Protein AF-0000000077494504 (afdb_homodimer)

Solvent-accessible surface area (backbone atoms only — not comparable to full-atom values): 69192 Å² total; per-residue (Å²): 137,80,82,75,77,86,74,82,62,84,74,58,55,61,48,77,47,75,48,90,56,41,51,63,47,31,37,53,42,47,42,50,30,60,76,66,70,46,85,57,62,30,27,41,30,31,91,87,42,78,44,78,37,41,55,66,56,45,33,39,58,13,64,47,44,32,58,65,53,61,75,56,65,93,53,54,61,48,77,53,79,55,85,65,53,49,56,69,42,50,49,49,50,51,48,23,62,52,66,32,39,42,79,44,48,73,81,38,62,66,59,42,51,44,30,25,52,32,22,54,71,39,46,29,61,68,60,21,51,52,35,49,51,34,53,58,37,57,58,41,76,84,46,28,50,60,50,25,52,50,18,59,74,69,66,36,61,69,51,25,52,53,30,48,50,48,47,24,58,40,31,65,62,29,55,72,43,78,49,61,65,74,47,49,71,68,57,44,52,53,58,66,49,40,57,59,29,34,37,79,48,55,61,60,55,49,52,44,50,51,51,48,28,63,74,43,48,89,73,38,53,79,47,45,67,62,51,56,69,46,49,39,53,67,64,44,50,72,67,52,52,50,52,54,64,66,33,89,86,46,49,74,79,49,50,57,54,52,53,60,54,54,50,72,75,74,64,81,73,81,73,80,68,78,56,81,47,68,54,72,37,34,29,56,57,47,42,67,20,40,35,36,37,33,37,42,77,54,86,53,50,60,52,34,42,31,64,62,64,63,68,70,58,77,77,31,57,48,50,43,36,34,35,32,77,86,78,68,42,58,29,28,49,73,72,68,91,61,94,49,38,36,59,33,56,32,62,58,96,56,38,42,36,37,39,30,43,37,66,63,63,46,43,32,35,54,35,68,84,74,46,39,71,39,77,51,91,38,68,68,84,67,86,56,47,71,68,41,38,40,54,41,75,86,24,38,36,38,34,30,74,37,78,73,63,12,29,36,34,34,38,51,65,64,46,40,50,43,87,52,58,52,61,91,72,58,96,32,40,40,66,36,41,51,94,61,29,44,32,40,43,25,38,72,43,19,34,34,44,38,81,88,73,50,39,71,43,85,49,60,51,40,53,93,74,46,60,54,41,65,42,55,42,48,51,85,81,25,37,39,34,34,26,64,79,56,64,43,32,36,32,33,35,71,92,76,47,42,74,44,80,54,32,67,66,62,81,92,48,62,30,77,41,65,30,46,38,75,91,73,56,42,47,32,32,42,28,31,42,58,81,44,95,91,41,81,53,34,42,34,36,36,29,36,54,37,76,91,74,44,40,67,39,83,70,48,77,44,71,48,82,59,39,84,47,79,47,63,47,55,43,54,38,57,42,44,62,88,50,42,44,73,44,76,74,50,76,73,72,70,64,76,67,78,71,69,69,59,76,72,71,72,69,71,70,73,73,70,78,73,81,79,83,82,91,87,85,90,77,79,135,139,79,83,75,76,85,73,78,62,84,74,59,56,60,47,78,46,74,48,88,57,42,51,63,48,30,36,53,41,46,41,50,29,59,75,64,70,45,85,58,62,28,28,40,31,31,92,87,43,78,45,78,38,41,56,67,56,46,34,39,58,14,64,47,42,31,57,64,53,61,76,57,65,91,53,53,60,47,76,54,80,57,85,64,54,48,56,68,39,50,51,51,50,52,49,22,64,53,66,32,38,42,78,45,46,71,80,38,61,65,60,41,51,46,31,26,53,30,22,54,72,40,47,27,61,69,62,21,50,53,36,47,52,34,53,61,36,55,58,42,75,84,46,28,53,61,50,25,51,51,17,58,76,69,66,35,62,70,50,26,52,52,30,48,50,48,46,25,57,39,31,66,63,31,55,71,46,79,47,63,66,73,48,48,70,69,57,44,51,53,56,66,50,40,58,61,31,35,37,80,48,55,61,56,54,50,52,41,49,51,52,47,28,63,74,42,48,90,74,38,52,81,46,45,70,62,51,58,68,46,51,38,53,66,65,45,52,73,68,53,50,50,53,55,64,67,33,89,86,49,49,74,79,46,50,56,55,52,53,62,54,54,50,73,76,74,66,82,73,80,72,82,66,76,56,80,48,68,52,73,36,35,30,58,57,47,42,67,21,41,36,36,37,35,36,44,75,53,86,54,49,63,53,34,42,32,66,61,63,62,68,70,61,77,78,32,58,47,51,43,35,34,35,31,76,85,78,69,44,58,29,27,50,74,73,68,91,60,94,48,40,35,61,31,56,32,61,57,95,57,38,42,36,36,40,30,44,39,64,62,63,45,43,32,35,54,34,67,84,74,45,38,70,41,78,53,92,38,70,69,85,66,85,57,48,70,67,43,39,41,54,41,75,87,23,39,37,37,33,30,75,38,78,75,61,12,30,36,34,34,36,50,63,64,46,39,51,42,85,52,60,53,60,92,73,59,97,32,42,38,65,37,42,50,94,62,29,43,32,42,43,25,37,72,43,19,34,35,45,37,81,88,73,50,38,72,42,86,48,60,52,40,53,92,73,48,60,53,41,64,42,55,42,50,52,83,81,26,37,39,34,35,25,64,79,55,64,45,31,36,32,33,35,71,90,75,46,41,74,42,81,54,32,67,66,59,82,94,47,63,32,77,40,64,29,46,37,76,92,72,57,42,46,31,33,43,30,30,42,58,81,44,94,90,40,82,53,37,41,33,36,38,29,37,54,37,76,92,74,44,38,67,38,84,69,49,76,44,71,44,83,47,56,80,47,81,47,62,47,56,44,55,37,55,42,42,62,88,50,42,44,70,46,75,73,51,75,74,72,70,66,77,66,80,72,70,71,62,75,71,72,73,69,70,71,71,73,73,76,75,76,80,81,82,79,78,79,85,75,86,136

Secondary structure (DSSP, 8-state):
------------SEEEEE-TTHHHHHHHHHHHHHHTT-S--EEEEETTEEEEE-HHHHHHH-HHHHHHHHT--SSSEEEE--TT--HHHHHHHHHHHHHSEEEEETT-HHHHHHHHHHHHHTT-HHHHHHHHHHHHHT--TTTHHHHHHHHHHHT-HHHHHHHHHHHHHTHHHHHHSSGGGGS-HHHHHHHHT-TT---SSTHHHHHHHHHHHHHTHHHHGGGHHHHHHHS-GGGS-HHHHHHHHTSTT--HHHHHHHHHHHS--------SS--GGGSPPHHHH-EEEEEEEE-----S-HHHHHTT----TTT----EEEE-TTT--EEE----SS----EEEE-GGG--EEEE-SSS-EEEEEETTTTEEEE-S---SS---EEEEEEETTEEEEEES-SS--EEEEETTTTEEEE-------TT-EEEEETTEEEEE-SS-EEEEETTTTEEEEE---TTT--SEEEEEEETTEEEEEETT---EEEEETTTTEEEEEES---S-SEEEEEEETTTTEEEEEEEPP-BTTBSS--EEEEEEETTTTEEEEEEEEPTTS---SSEEEEEEEE-GGGSEEGGGS-----------------------------------/------------SEEEEE-TTHHHHHHHHHHHHHHTT-S--EEEEETTEEEEE-HHHHHHH-HHHHHHHHT--SSSEEEE--TT--HHHHHHHHHHHHHSEEEEETT-HHHHHHHHHHHHHTT-HHHHHHHHHHHHHT--TTTHHHHHHHHHHTT-HHHHHHHHHHHHHTHHHHHHSSGGGGS-HHHHHHHHT-TT---SSTHHHHHHHHHHHHHTHHHHGGGHHHHHHHS-GGGS-HHHHHHHHTSTT--HHHHHHHHHHHS--------SS--TTTSPPHHHH-EEEEEEEE-----S-HHHHHTT----TTTT---EEEE-TTT--EEE----SS----EEEE-GGG--EEEE-SSS-EEEEEETTTTEEEE-S---SS---EEEEEEETTEEEEEES-SS--EEEEETTTTEEEE-------TT-EEEEETTEEEEE-SS-EEEEETTTTEEEEE---TTT-SSEEEEEEETTEEEEEETT---EEEEETTTTEEEEEES---S-SEEEEEEETTTTEEEEEEEPP-BTTBSS--EEEEEEETTTTEEEEEEEE-TTS---SSEEEEEEEE-GGGSEEGGGS-----------------------------------

Structure (mmCIF, N/CA/C/O backbone):
data_AF-0000000077494504-model_v1
#
loop_
_entity.id
_entity.type
_entity.pdbx_description
1 polymer 'KBTBD7 protein'
#
loop_
_atom_site.group_PDB
_atom_site.id
_atom_site.type_symbol
_atom_site.label_atom_id
_atom_site.label_alt_id
_atom_site.label_comp_id
_atom_site.label_asym_id
_atom_site.label_entity_id
_atom_site.label_seq_id
_atom_site.pdbx_PDB_ins_code
_atom_site.Cartn_x
_atom_site.Cartn_y
_atom_site.Cartn_z
_atom_site.occupancy
_atom_site.B_iso_or_equiv
_atom_site.auth_seq_id
_atom_site.auth_comp_id
_atom_site.auth_asym_id
_atom_site.auth_atom_id
_atom_site.pdbx_PDB_model_num
ATOM 1 N N . MET A 1 1 ? 24.406 -45.5 0.533 1 20.27 1 MET A N 1
ATOM 2 C CA . MET A 1 1 ? 24.125 -44.406 -0.371 1 20.27 1 MET A CA 1
ATOM 3 C C . MET A 1 1 ? 22.766 -43.781 -0.05 1 20.27 1 MET A C 1
ATOM 5 O O . MET A 1 1 ? 21.734 -44.281 -0.495 1 20.27 1 MET A O 1
ATOM 9 N N . ALA A 1 2 ? 22.609 -43.188 1.078 1 22.25 2 ALA A N 1
ATOM 10 C CA . ALA A 1 2 ? 21.531 -43.156 2.062 1 22.25 2 ALA A CA 1
ATOM 11 C C . ALA A 1 2 ? 20.438 -42.188 1.64 1 22.25 2 ALA A C 1
ATOM 13 O O . ALA A 1 2 ? 20.719 -41.094 1.126 1 22.25 2 ALA A O 1
ATOM 14 N N . SER A 1 3 ? 19.188 -42.531 1.427 1 21.28 3 SER A N 1
ATOM 15 C CA . SER A 1 3 ? 17.844 -42.156 1.007 1 21.28 3 SER A CA 1
ATOM 16 C C . SER A 1 3 ? 17.312 -40.969 1.813 1 21.28 3 SER A C 1
ATOM 18 O O . SER A 1 3 ? 16.812 -41.156 2.924 1 21.28 3 SER A O 1
ATOM 20 N N . VAL A 1 4 ? 18.125 -39.938 2.1 1 24.47 4 VAL A N 1
ATOM 21 C CA . VAL A 1 4 ? 17.781 -39 3.143 1 24.47 4 VAL A CA 1
ATOM 22 C C . VAL A 1 4 ? 16.375 -38.438 2.902 1 24.47 4 VAL A C 1
ATOM 24 O O . VAL A 1 4 ? 15.984 -38.188 1.762 1 24.47 4 VAL A O 1
ATOM 27 N N . ALA A 1 5 ? 15.586 -38.438 3.959 1 25.38 5 ALA A N 1
ATOM 28 C CA . ALA A 1 5 ? 14.188 -38.156 4.277 1 25.38 5 ALA A CA 1
ATOM 29 C C . ALA A 1 5 ? 13.805 -36.75 3.881 1 25.38 5 ALA A C 1
ATOM 31 O O . ALA A 1 5 ? 14.547 -35.781 4.148 1 25.38 5 ALA A O 1
ATOM 32 N N . ALA A 1 6 ? 13.094 -36.469 2.855 1 32.75 6 ALA A N 1
ATOM 33 C CA . ALA A 1 6 ? 12.344 -35.375 2.238 1 32.75 6 ALA A CA 1
ATOM 34 C C . ALA A 1 6 ? 11.797 -34.406 3.293 1 32.75 6 ALA A C 1
ATOM 36 O O . ALA A 1 6 ? 10.875 -34.75 4.031 1 32.75 6 ALA A O 1
ATOM 37 N N . ASP A 1 7 ? 12.531 -33.656 4.156 1 32.41 7 ASP A N 1
ATOM 38 C CA . ASP A 1 7 ? 12.367 -32.781 5.305 1 32.41 7 ASP A CA 1
ATOM 39 C C . ASP A 1 7 ? 11.148 -31.875 5.137 1 32.41 7 ASP A C 1
ATOM 41 O O . ASP A 1 7 ? 10.797 -31.5 4.02 1 32.41 7 ASP A O 1
ATOM 45 N N . GLU A 1 8 ? 10.297 -31.766 6.34 1 33.41 8 GLU A N 1
ATOM 46 C CA . GLU A 1 8 ? 8.945 -31.359 6.703 1 33.41 8 GLU A CA 1
ATOM 47 C C . GLU A 1 8 ? 8.711 -29.891 6.398 1 33.41 8 GLU A C 1
ATOM 49 O O . GLU A 1 8 ? 9.086 -29.016 7.188 1 33.41 8 GLU A O 1
ATOM 54 N N . PHE A 1 9 ? 9.102 -29.297 5.445 1 39.16 9 PHE A N 1
ATOM 55 C CA . PHE A 1 9 ? 8.438 -28.031 5.203 1 39.16 9 PHE A CA 1
ATOM 56 C C . PHE A 1 9 ? 7.031 -28.031 5.785 1 39.16 9 PHE A C 1
ATOM 58 O O . PHE A 1 9 ? 6.398 -29.078 5.895 1 39.16 9 PHE A O 1
ATOM 65 N N . VAL A 1 10 ? 6.656 -27.047 6.613 1 41.81 10 VAL A N 1
ATOM 66 C CA . VAL A 1 10 ? 5.359 -26.938 7.266 1 41.81 10 VAL A CA 1
ATOM 67 C C . VAL A 1 10 ? 4.266 -27.469 6.344 1 41.81 10 VAL A C 1
ATOM 69 O O . VAL A 1 10 ? 4.043 -26.922 5.254 1 41.81 10 VAL A O 1
ATOM 72 N N . ASP A 1 11 ? 4.051 -28.688 6.16 1 49.03 11 ASP A N 1
ATOM 73 C CA . ASP A 1 11 ? 2.859 -29.406 5.711 1 49.03 11 ASP A CA 1
ATOM 74 C C . ASP A 1 11 ? 1.593 -28.609 6.031 1 49.03 11 ASP A C 1
ATOM 76 O O . ASP A 1 11 ? 1.01 -28.781 7.105 1 49.03 11 ASP A O 1
ATOM 80 N N . ALA A 1 12 ? 1.665 -27.375 5.914 1 52 12 ALA A N 1
ATOM 81 C CA . ALA A 1 12 ? 0.506 -2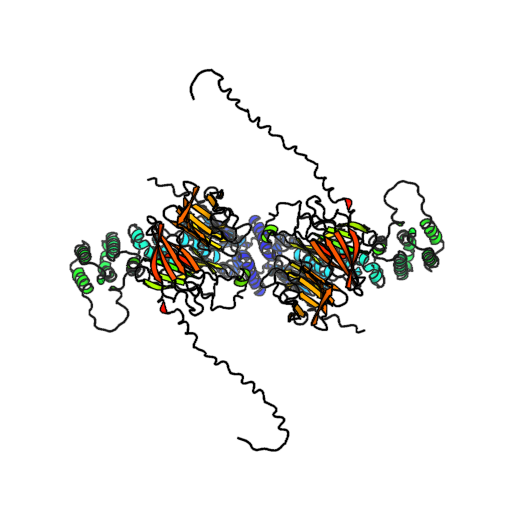6.594 6.332 1 52 12 ALA A CA 1
ATOM 82 C C . ALA A 1 12 ? -0.795 -27.281 5.914 1 52 12 ALA A C 1
ATOM 84 O O . ALA A 1 12 ? -1.039 -27.484 4.723 1 52 12 ALA A O 1
ATOM 85 N N . GLN A 1 13 ? -1.38 -27.953 6.723 1 67.88 13 GLN A N 1
ATOM 86 C CA . GLN A 1 13 ? -2.678 -28.609 6.664 1 67.88 13 GLN A CA 1
ATOM 87 C C . GLN A 1 13 ? -3.781 -27.641 6.277 1 67.88 13 GLN A C 1
ATOM 89 O O . GLN A 1 13 ? -4.766 -28.031 5.641 1 67.88 13 GLN A O 1
ATOM 94 N N . SER A 1 14 ? -3.461 -26.312 6.527 1 83.44 14 SER A N 1
ATOM 95 C CA . SER A 1 14 ? -4.477 -25.344 6.141 1 83.44 14 SER A CA 1
ATOM 96 C C . SER A 1 14 ? -3.838 -24.047 5.641 1 83.44 14 SER A C 1
ATOM 98 O O . SER A 1 14 ? -2.781 -23.641 6.129 1 83.44 14 SER A O 1
ATOM 100 N N . VAL A 1 15 ? -4.277 -23.594 4.453 1 84.62 15 VAL A N 1
ATOM 101 C CA . VAL A 1 15 ? -3.773 -22.359 3.865 1 84.62 15 VAL A CA 1
ATOM 102 C C . VAL A 1 15 ? -4.895 -21.312 3.795 1 84.62 15 VAL A C 1
ATOM 104 O O . VAL A 1 15 ? -6.043 -21.656 3.498 1 84.62 15 VAL A O 1
ATOM 107 N N . THR A 1 16 ? -4.562 -20.078 4.199 1 89.12 16 THR A N 1
ATOM 108 C CA . THR A 1 16 ? -5.531 -18.984 4.145 1 89.12 16 THR A CA 1
ATOM 109 C C . THR A 1 16 ? -5.207 -18.031 2.998 1 89.12 16 THR A C 1
ATOM 111 O O . THR A 1 16 ? -4.066 -17.594 2.855 1 89.12 16 THR A O 1
ATOM 114 N N . TYR A 1 17 ? -6.219 -17.766 2.148 1 89.31 17 TYR A N 1
ATOM 115 C CA . TYR A 1 17 ? -6.105 -16.828 1.047 1 89.31 17 TYR A CA 1
ATOM 116 C C . TYR A 1 17 ? -6.891 -15.547 1.339 1 89.31 17 TYR A C 1
ATOM 118 O O . TYR A 1 17 ? -8.023 -15.609 1.816 1 89.31 17 TYR A O 1
ATOM 126 N N . SER A 1 18 ? -6.242 -14.438 1.17 1 88.69 18 SER A N 1
ATOM 127 C CA . SER A 1 18 ? -6.906 -13.156 1.399 1 88.69 18 SER A CA 1
ATOM 128 C C . SER A 1 18 ? -7.141 -12.414 0.089 1 88.69 18 SER A C 1
ATOM 130 O O . SER A 1 18 ? -6.262 -12.375 -0.774 1 88.69 18 SER A O 1
ATOM 132 N N . ASN A 1 19 ? -8.312 -11.914 -0.149 1 89.62 19 ASN A N 1
ATOM 133 C CA . ASN A 1 19 ? -8.664 -11.078 -1.296 1 89.62 19 ASN A CA 1
ATOM 134 C C . ASN A 1 19 ? -8.562 -9.594 -0.963 1 89.62 19 ASN A C 1
ATOM 136 O O . ASN A 1 19 ? -9.453 -9.039 -0.317 1 89.62 19 ASN A O 1
ATOM 140 N N . SER A 1 20 ? -7.637 -8.914 -1.455 1 80.44 20 SER A N 1
ATOM 141 C CA . SER A 1 20 ? -7.383 -7.512 -1.141 1 80.44 20 SER A CA 1
ATOM 142 C C . SER A 1 20 ? -8.461 -6.605 -1.732 1 80.44 20 SER A C 1
ATOM 144 O O . SER A 1 20 ? -8.648 -5.477 -1.277 1 80.44 20 SER A O 1
ATOM 146 N N . LYS A 1 21 ? -9.18 -7.074 -2.709 1 86.88 21 LYS A N 1
ATOM 147 C CA . LYS A 1 21 ? -10.18 -6.25 -3.385 1 86.88 21 LYS A CA 1
ATOM 148 C C . LYS A 1 21 ? -11.586 -6.574 -2.893 1 86.88 21 LYS A C 1
ATOM 150 O O . LYS A 1 21 ? -12.57 -6.051 -3.42 1 86.88 21 LYS A O 1
ATOM 155 N N . HIS A 1 22 ? -11.633 -7.391 -1.911 1 90.94 22 HIS A N 1
ATOM 156 C CA . HIS A 1 22 ? -12.938 -7.859 -1.458 1 90.94 22 HIS A CA 1
ATOM 157 C C . HIS A 1 22 ? -13.789 -6.703 -0.941 1 90.94 22 HIS A C 1
ATOM 159 O O . HIS A 1 22 ? -14.938 -6.539 -1.357 1 90.94 22 HIS A O 1
ATOM 165 N N . PHE A 1 23 ? -13.234 -5.898 -0.119 1 88.56 23 PHE A N 1
ATOM 166 C CA . PHE A 1 23 ? -13.984 -4.84 0.548 1 88.56 23 PHE A CA 1
ATOM 167 C C . PHE A 1 23 ? -14.359 -3.74 -0.435 1 88.56 23 PHE A C 1
ATOM 169 O O . PHE A 1 23 ? -15.516 -3.295 -0.469 1 88.56 23 PHE A O 1
ATOM 176 N N . SER A 1 24 ? -13.375 -3.32 -1.176 1 88.31 24 SER A N 1
ATOM 177 C CA . SER A 1 24 ? -13.656 -2.287 -2.168 1 88.31 24 SER A CA 1
ATOM 178 C C . SER A 1 24 ? -14.664 -2.775 -3.205 1 88.31 24 SER A C 1
ATOM 180 O O . SER A 1 24 ? -15.531 -2.018 -3.639 1 88.31 24 SER A O 1
ATOM 182 N N . GLY A 1 25 ? -14.523 -3.988 -3.566 1 90.69 25 GLY A N 1
ATOM 183 C CA . GLY A 1 25 ? -15.477 -4.559 -4.504 1 90.69 25 GLY A CA 1
ATOM 184 C C . GLY A 1 25 ? -16.891 -4.621 -3.953 1 90.69 25 GLY A C 1
ATOM 185 O O . GLY A 1 25 ? -17.844 -4.316 -4.66 1 90.69 25 GLY A O 1
ATOM 186 N N . PHE A 1 26 ? -17.016 -5 -2.734 1 92.94 26 PHE A N 1
ATOM 187 C CA . PHE A 1 26 ? -18.312 -5.043 -2.068 1 92.94 26 PHE A CA 1
ATOM 188 C C . PHE A 1 26 ? -18.969 -3.668 -2.08 1 92.94 26 PHE A C 1
ATOM 190 O O . PHE A 1 26 ? -20.172 -3.549 -2.373 1 92.94 26 PHE A O 1
ATOM 197 N N . PHE A 1 27 ? -18.25 -2.646 -1.839 1 91.94 27 PHE A N 1
ATOM 198 C CA . PHE A 1 27 ? -18.812 -1.301 -1.748 1 91.94 27 PHE A CA 1
ATOM 199 C C . PHE A 1 27 ? -19.172 -0.773 -3.129 1 91.94 27 PHE A C 1
ATOM 201 O O . PHE A 1 27 ? -20.109 0.023 -3.266 1 91.94 27 PHE A O 1
ATOM 208 N N . SER A 1 28 ? -18.406 -1.228 -4.109 1 91.88 28 SER A N 1
ATOM 209 C CA . SER A 1 28 ? -18.812 -0.879 -5.469 1 91.88 28 SER A CA 1
ATOM 210 C C . SER A 1 28 ? -20.188 -1.423 -5.793 1 91.88 28 SER A C 1
ATOM 212 O O . SER A 1 28 ? -21.016 -0.721 -6.379 1 91.88 28 SER A O 1
ATOM 214 N N . VAL A 1 29 ? -20.406 -2.574 -5.367 1 92.5 29 VAL A N 1
ATOM 215 C CA . VAL A 1 29 ? -21.719 -3.199 -5.582 1 92.5 29 VAL A CA 1
ATOM 216 C C . VAL A 1 29 ? -22.766 -2.486 -4.742 1 92.5 29 VAL A C 1
ATOM 218 O O . VAL A 1 29 ? -23.875 -2.232 -5.219 1 92.5 29 VAL A O 1
ATOM 221 N N . LEU A 1 30 ? -22.422 -2.197 -3.533 1 91.69 30 LEU A N 1
ATOM 222 C CA . LEU A 1 30 ? -23.344 -1.505 -2.639 1 91.69 30 LEU A CA 1
ATOM 223 C C . LEU A 1 30 ? -23.781 -0.169 -3.232 1 91.69 30 LEU A C 1
ATOM 225 O O . LEU A 1 30 ? -24.938 0.211 -3.127 1 91.69 30 LEU A O 1
ATOM 229 N N . LYS A 1 31 ? -22.828 0.5 -3.734 1 89.5 31 LYS A N 1
ATOM 230 C CA . LYS A 1 31 ? -23.141 1.774 -4.375 1 89.5 31 LYS A CA 1
ATOM 231 C C . LYS A 1 31 ? -24.125 1.586 -5.527 1 89.5 31 LYS A C 1
ATOM 233 O O . LYS A 1 31 ? -25.047 2.383 -5.699 1 89.5 31 LYS A O 1
ATOM 238 N N . ASP A 1 32 ? -23.922 0.581 -6.27 1 91.94 32 ASP A N 1
ATOM 239 C CA . ASP A 1 32 ? -24.828 0.263 -7.375 1 91.94 32 ASP A CA 1
ATOM 240 C C . ASP A 1 32 ? -26.219 -0.07 -6.863 1 91.94 32 ASP A C 1
ATOM 242 O O . ASP A 1 32 ? -27.219 0.351 -7.457 1 91.94 32 ASP A O 1
ATOM 246 N N . LEU A 1 33 ? -26.25 -0.793 -5.812 1 92.38 33 LEU A N 1
ATOM 247 C CA . LEU A 1 33 ? -27.531 -1.164 -5.23 1 92.38 33 LEU A CA 1
ATOM 248 C C . LEU A 1 33 ? -28.266 0.066 -4.707 1 92.38 33 LEU A C 1
ATOM 250 O O . LEU A 1 33 ? -29.484 0.176 -4.852 1 92.38 33 LEU A O 1
ATOM 254 N N . GLN A 1 34 ? -27.531 0.962 -4.105 1 90 34 GLN A N 1
ATOM 255 C CA . GLN A 1 34 ? -28.109 2.201 -3.604 1 90 34 GLN A CA 1
ATOM 256 C C . GLN A 1 34 ? -28.656 3.057 -4.742 1 90 34 GLN A C 1
ATOM 258 O O . GLN A 1 34 ? -29.781 3.562 -4.664 1 90 34 GLN A O 1
ATOM 263 N N . THR A 1 35 ? -27.859 3.166 -5.77 1 89.44 35 THR A N 1
ATOM 264 C CA . THR A 1 35 ? -28.234 3.996 -6.91 1 89.44 35 THR A CA 1
ATOM 265 C C . THR A 1 35 ? -29.453 3.422 -7.629 1 89.44 35 THR A C 1
ATOM 267 O O . THR A 1 35 ? -30.281 4.172 -8.141 1 89.44 35 THR A O 1
ATOM 270 N N . ASN A 1 36 ? -29.578 2.07 -7.586 1 90.62 36 ASN A N 1
ATOM 271 C CA . ASN A 1 36 ? -30.688 1.411 -8.289 1 90.62 36 ASN A CA 1
ATOM 272 C C . ASN A 1 36 ? -31.844 1.116 -7.355 1 90.62 36 ASN A C 1
ATOM 274 O O . ASN A 1 36 ? -32.781 0.403 -7.727 1 90.62 36 ASN A O 1
ATOM 278 N N . ASN A 1 37 ? -31.812 1.683 -6.113 1 90.31 37 ASN A N 1
ATOM 279 C CA . ASN A 1 37 ? -32.844 1.54 -5.109 1 90.31 37 ASN A CA 1
ATOM 280 C C . ASN A 1 37 ? -33.188 0.074 -4.863 1 90.31 37 ASN A C 1
ATOM 282 O O . ASN A 1 37 ? -34.375 -0.3 -4.867 1 90.31 37 ASN A O 1
ATOM 286 N N . GLN A 1 38 ? -32.094 -0.738 -4.844 1 90.25 38 GLN A N 1
ATOM 287 C CA . GLN A 1 38 ? -32.281 -2.164 -4.598 1 90.25 38 GLN A CA 1
ATOM 288 C C . GLN A 1 38 ? -31.938 -2.523 -3.156 1 90.25 38 GLN A C 1
ATOM 290 O O . GLN A 1 38 ? -31 -1.963 -2.578 1 90.25 38 GLN A O 1
ATOM 295 N N . PHE A 1 39 ? -32.688 -3.395 -2.506 1 88.94 39 PHE A N 1
ATOM 296 C CA . PHE A 1 39 ? -32.469 -3.984 -1.191 1 88.94 39 PHE A CA 1
ATOM 297 C C . PHE A 1 39 ? -32.562 -2.926 -0.099 1 88.94 39 PHE A C 1
ATOM 299 O O . PHE A 1 39 ? -31.953 -3.062 0.962 1 88.94 39 PHE A O 1
ATOM 306 N N . GLN A 1 40 ? -33.156 -1.808 -0.436 1 89.62 40 GLN A N 1
ATOM 307 C CA . GLN A 1 40 ? -33.312 -0.774 0.58 1 89.62 40 GLN A CA 1
ATOM 308 C C . GLN A 1 40 ? -34.375 -1.184 1.612 1 89.62 40 GLN A C 1
ATOM 310 O O . GLN A 1 40 ? -35.5 -1.543 1.255 1 89.62 40 GLN A O 1
ATOM 315 N N . ASP A 1 41 ? -34 -1.131 2.873 1 88.31 41 ASP A N 1
ATOM 316 C CA . ASP A 1 41 ? -34.906 -1.647 3.904 1 88.31 41 ASP A CA 1
ATOM 317 C C . ASP A 1 41 ? -35.188 -0.59 4.969 1 88.31 41 ASP A C 1
ATOM 319 O O . ASP A 1 41 ? -35.906 -0.853 5.938 1 88.31 41 ASP A O 1
ATOM 323 N N . VAL A 1 42 ? -34.625 0.586 4.816 1 91.56 42 VAL A N 1
ATOM 324 C CA . VAL A 1 42 ? -34.906 1.666 5.758 1 91.56 42 VAL A CA 1
ATOM 325 C C . VAL A 1 42 ? -34.938 3.004 5.02 1 91.56 42 VAL A C 1
ATOM 327 O O . VAL A 1 42 ? -34.188 3.193 4.055 1 91.56 42 VAL A O 1
ATOM 330 N N . THR A 1 43 ? -35.781 3.877 5.422 1 93.81 43 THR A N 1
ATOM 331 C CA . THR A 1 43 ? -35.844 5.234 4.895 1 93.81 43 THR A CA 1
ATOM 332 C C . THR A 1 43 ? -35.75 6.258 6.02 1 93.81 43 THR A C 1
ATOM 334 O O . THR A 1 43 ? -36.594 6.285 6.91 1 93.81 43 THR A O 1
ATOM 337 N N . LEU A 1 44 ? -34.719 7.07 6.035 1 94.06 44 LEU A N 1
ATOM 338 C CA . LEU A 1 44 ? -34.562 8.133 7.02 1 94.06 44 LEU A CA 1
ATOM 339 C C . LEU A 1 44 ? -35.344 9.383 6.605 1 94.06 44 LEU A C 1
ATOM 341 O O . LEU A 1 44 ? -35.344 9.758 5.434 1 94.06 44 LEU A O 1
ATOM 345 N N . GLU A 1 45 ? -36.062 9.883 7.484 1 94.88 45 GLU A N 1
ATOM 346 C CA . GLU A 1 45 ? -36.781 11.133 7.246 1 94.88 45 GLU A CA 1
ATOM 347 C C . GLU A 1 45 ? -36.219 12.258 8.102 1 94.88 45 GLU A C 1
ATOM 349 O O . GLU A 1 45 ? -36.25 12.195 9.336 1 94.88 45 GLU A O 1
ATOM 354 N N . VAL A 1 46 ? -35.688 13.281 7.477 1 95.06 46 VAL A N 1
ATOM 355 C CA . VAL A 1 46 ? -35.125 14.445 8.156 1 95.06 46 VAL A CA 1
ATOM 356 C C . VAL A 1 46 ? -35.719 15.727 7.578 1 95.06 46 VAL A C 1
ATOM 358 O O . VAL A 1 46 ? -35.531 16.031 6.398 1 95.06 46 VAL A O 1
ATOM 361 N N . CYS A 1 47 ? -36.375 16.516 8.352 1 94 47 CYS A N 1
ATOM 362 C CA . CYS A 1 47 ? -37.031 17.766 7.945 1 94 47 CYS A CA 1
ATOM 363 C C . CYS A 1 47 ? -37.875 17.562 6.688 1 94 47 CYS A C 1
ATOM 365 O O . CYS A 1 47 ? -37.75 18.328 5.73 1 94 47 CYS A O 1
ATOM 367 N N . GLY A 1 48 ? -38.594 16.453 6.566 1 91.31 48 GLY A N 1
ATOM 368 C CA . GLY A 1 48 ? -39.5 16.172 5.473 1 91.31 48 GLY A CA 1
ATOM 369 C C . GLY A 1 48 ? -38.812 15.516 4.281 1 91.31 48 GLY A C 1
ATOM 370 O O . GLY A 1 48 ? -39.5 15.055 3.355 1 91.31 48 GLY A O 1
ATOM 371 N N . ARG A 1 49 ? -37.531 15.445 4.258 1 95.12 49 ARG A N 1
ATOM 372 C CA . ARG A 1 49 ? -36.812 14.797 3.162 1 95.12 49 ARG A CA 1
ATOM 373 C C . ARG A 1 49 ? -36.562 13.328 3.471 1 95.12 49 ARG A C 1
ATOM 375 O O . ARG A 1 49 ? -36.25 12.977 4.609 1 95.12 49 ARG A O 1
ATOM 382 N N . LEU A 1 50 ? -36.75 12.508 2.459 1 94.88 50 LEU A N 1
ATOM 383 C CA . LEU A 1 50 ? -36.594 11.062 2.631 1 94.88 50 LEU A CA 1
ATOM 384 C C . LEU A 1 50 ? -35.25 10.578 2.047 1 94.88 50 LEU A C 1
ATOM 386 O O . LEU A 1 50 ? -34.875 11.023 0.967 1 94.88 50 LEU A O 1
ATOM 390 N N . PHE A 1 51 ? -34.562 9.719 2.793 1 95 51 PHE A N 1
ATOM 391 C CA . PHE A 1 51 ? -33.312 9.133 2.373 1 95 51 PHE A CA 1
ATOM 392 C C . PHE A 1 51 ? -33.344 7.609 2.479 1 95 51 PHE A C 1
ATOM 394 O O . PHE A 1 51 ? -33.125 7.047 3.549 1 95 51 PHE A O 1
ATOM 401 N N . PRO A 1 52 ? -33.75 6.984 1.352 1 94 52 PRO A N 1
ATOM 402 C CA . PRO A 1 52 ? -33.719 5.52 1.377 1 94 52 PRO A CA 1
ATOM 403 C C . PRO A 1 52 ? -32.281 4.973 1.517 1 94 52 PRO A C 1
ATOM 405 O O . PRO A 1 52 ? -31.391 5.414 0.809 1 94 52 PRO A O 1
ATOM 408 N N . CYS A 1 53 ? -32.031 4.082 2.455 1 93.69 53 CYS A N 1
ATOM 409 C CA . CYS A 1 53 ? -30.719 3.52 2.744 1 93.69 53 CYS A CA 1
ATOM 410 C C . CYS A 1 53 ? -30.828 2.047 3.117 1 93.69 53 CYS A C 1
ATOM 412 O O . CYS A 1 53 ? -31.906 1.458 3.029 1 93.69 53 CYS A O 1
ATOM 414 N N . HIS A 1 54 ? -29.797 1.413 3.311 1 93.31 54 HIS A N 1
ATOM 415 C CA . HIS A 1 54 ? -29.703 0.059 3.848 1 93.31 54 HIS A CA 1
ATOM 416 C C . HIS A 1 54 ? -29.391 0.076 5.34 1 93.31 54 HIS A C 1
ATOM 418 O O . HIS A 1 54 ? -28.453 0.759 5.77 1 93.31 54 HIS A O 1
ATOM 424 N N . GLN A 1 55 ? -30.141 -0.662 6.125 1 92.44 55 GLN A N 1
ATOM 425 C CA . GLN A 1 55 ? -29.953 -0.68 7.574 1 92.44 55 GLN A CA 1
ATOM 426 C C . GLN A 1 55 ? -28.531 -1.097 7.941 1 92.44 55 GLN A C 1
ATOM 428 O O . GLN A 1 55 ? -27.922 -0.504 8.828 1 92.44 55 GLN A O 1
ATOM 433 N N . LEU A 1 56 ? -28.094 -2.109 7.23 1 92.12 56 LEU A N 1
ATOM 434 C CA . LEU A 1 56 ? -26.781 -2.674 7.559 1 92.12 56 LEU A CA 1
ATOM 435 C C . LEU A 1 56 ? -25.672 -1.651 7.328 1 92.12 56 LEU A C 1
ATOM 437 O O . LEU A 1 56 ? -24.703 -1.602 8.086 1 92.12 56 LEU A O 1
ATOM 441 N N . VAL A 1 57 ? -25.812 -0.824 6.289 1 94.19 57 VAL A N 1
ATOM 442 C CA . VAL A 1 57 ? -24.812 0.19 5.969 1 94.19 57 VAL A CA 1
ATOM 443 C C . VAL A 1 57 ? -24.797 1.261 7.059 1 94.19 57 VAL A C 1
ATOM 445 O O . VAL A 1 57 ? -23.734 1.624 7.566 1 94.19 57 VAL A O 1
ATOM 448 N N . LEU A 1 58 ? -25.953 1.717 7.457 1 94.25 58 LEU A N 1
ATOM 449 C CA . LEU A 1 58 ? -26.062 2.734 8.5 1 94.25 58 LEU A CA 1
ATOM 450 C C . LEU A 1 58 ? -25.531 2.205 9.828 1 94.25 58 LEU A C 1
ATOM 452 O O . LEU A 1 58 ? -24.781 2.896 10.523 1 94.25 58 LEU A O 1
ATOM 456 N N . ALA A 1 59 ? -25.922 0.937 10.141 1 93.25 59 ALA A N 1
ATOM 457 C CA . ALA A 1 59 ? -25.5 0.312 11.391 1 93.25 59 ALA A CA 1
ATOM 458 C C . ALA A 1 59 ? -23.984 0.083 11.398 1 93.25 59 ALA A C 1
ATOM 460 O O . ALA A 1 59 ? -23.359 0.12 12.461 1 93.25 59 ALA A O 1
ATOM 461 N N . GLY A 1 60 ? -23.406 -0.162 10.258 1 93.19 60 GLY A N 1
ATOM 462 C CA . GLY A 1 60 ? -21.984 -0.433 10.156 1 93.19 60 GLY A CA 1
ATOM 463 C C . GLY A 1 60 ? -21.125 0.81 10.305 1 93.19 60 GLY A C 1
ATOM 464 O O . GLY A 1 60 ? -19.984 0.732 10.758 1 93.19 60 GLY A O 1
ATOM 465 N N . VAL A 1 61 ? -21.641 1.96 9.984 1 94.44 61 VAL A N 1
ATOM 466 C CA . VAL A 1 61 ? -20.828 3.174 9.906 1 94.44 61 VAL A CA 1
ATOM 467 C C . VAL A 1 61 ? -21.078 4.035 11.141 1 94.44 61 VAL A C 1
ATOM 469 O O . VAL A 1 61 ? -20.203 4.797 11.562 1 94.44 61 VAL A O 1
ATOM 472 N N . SER A 1 62 ? -22.25 3.895 11.812 1 95.88 62 SER A N 1
ATOM 473 C CA . SER A 1 62 ? -22.656 4.758 12.922 1 95.88 62 SER A CA 1
ATOM 474 C C . SER A 1 62 ? -23.172 3.941 14.094 1 95.88 62 SER A C 1
ATOM 476 O O . SER A 1 62 ? -24.234 3.314 14.008 1 95.88 62 SER A O 1
ATOM 478 N N . PRO A 1 63 ? -22.484 4.004 15.227 1 94.69 63 PRO A N 1
ATOM 479 C CA . PRO A 1 63 ? -22.984 3.344 16.438 1 94.69 63 PRO A CA 1
ATOM 480 C C . PRO A 1 63 ? -24.375 3.844 16.844 1 94.69 63 PRO A C 1
ATOM 482 O O . PRO A 1 63 ? -25.188 3.074 17.359 1 94.69 63 PRO A O 1
ATOM 485 N N . PHE A 1 64 ? -24.672 5.145 16.609 1 94.56 64 PHE A N 1
ATOM 486 C CA . PHE A 1 64 ? -26 5.695 16.891 1 94.56 64 PHE A CA 1
ATOM 487 C C . PHE A 1 64 ? -27.062 4.949 16.109 1 94.56 64 PHE A C 1
ATOM 489 O O . PHE A 1 64 ? -28.047 4.477 16.688 1 94.56 64 PHE A O 1
ATOM 496 N N . PHE A 1 65 ? -26.859 4.789 14.82 1 94 65 PHE A N 1
ATOM 497 C CA . PHE A 1 65 ? -27.828 4.094 13.984 1 94 65 PHE A CA 1
ATOM 498 C C . PHE A 1 65 ? -27.891 2.615 14.344 1 94 65 PHE A C 1
ATOM 500 O O . PHE A 1 65 ? -28.969 1.999 14.266 1 94 65 PHE A O 1
ATOM 507 N N . ARG A 1 66 ? -26.75 2.057 14.672 1 93.12 66 ARG A N 1
ATOM 508 C CA . ARG A 1 66 ? -26.719 0.652 15.07 1 93.12 66 ARG A CA 1
ATOM 509 C C . ARG A 1 66 ? -27.656 0.401 16.25 1 93.12 66 ARG A C 1
ATOM 511 O O . ARG A 1 66 ? -28.406 -0.577 16.266 1 93.12 66 ARG A O 1
ATOM 518 N N . THR A 1 67 ? -27.625 1.309 17.219 1 91.69 67 THR A N 1
ATOM 519 C CA . THR A 1 67 ? -28.469 1.196 18.406 1 91.69 67 THR A CA 1
ATOM 520 C C . THR A 1 67 ? -29.922 1.504 18.078 1 91.69 67 THR A C 1
ATOM 522 O O . THR A 1 67 ? -30.828 0.794 18.516 1 91.69 67 THR A O 1
ATOM 525 N N . LEU A 1 68 ? -30.109 2.512 17.266 1 90.69 68 LEU A N 1
ATOM 526 C CA . LEU A 1 68 ? -31.453 2.951 16.891 1 90.69 68 LEU A CA 1
ATOM 527 C C . LEU A 1 68 ? -32.188 1.869 16.109 1 90.69 68 LEU A C 1
ATOM 529 O O . LEU A 1 68 ? -33.344 1.604 16.344 1 90.69 68 LEU A O 1
ATOM 533 N N . LEU A 1 69 ? -31.438 1.194 15.188 1 89.62 69 LEU A N 1
ATOM 534 C CA . LEU A 1 69 ? -32.062 0.262 14.266 1 89.62 69 LEU A CA 1
ATOM 535 C C . LEU A 1 69 ? -32.094 -1.147 14.844 1 89.62 69 LEU A C 1
ATOM 537 O O . LEU A 1 69 ? -32.781 -2.025 14.328 1 89.62 69 LEU A O 1
ATOM 541 N N . ALA A 1 70 ? -31.25 -1.356 15.844 1 85.44 70 ALA A N 1
ATOM 542 C CA . ALA A 1 70 ? -31.25 -2.666 16.484 1 85.44 70 ALA A CA 1
ATOM 543 C C . ALA A 1 70 ? -32.562 -2.939 17.188 1 85.44 70 ALA A C 1
ATOM 545 O O . ALA A 1 70 ? -32.969 -4.094 17.359 1 85.44 70 ALA A O 1
ATOM 546 N N . VAL A 1 71 ? -33.188 -1.927 17.844 1 75.75 71 VAL A N 1
ATOM 547 C CA . VAL A 1 71 ? -34.406 -2.076 18.625 1 75.75 71 VAL A CA 1
ATOM 548 C C . VAL A 1 71 ? -35.562 -2.543 17.719 1 75.75 71 VAL A C 1
ATOM 550 O O . VAL A 1 71 ? -36.531 -3.111 18.203 1 75.75 71 VAL A O 1
ATOM 553 N N . GLY A 1 72 ? -35.188 -3.148 16.5 1 64.25 72 GLY A N 1
ATOM 554 C CA . GLY A 1 72 ? -36.219 -3.713 15.617 1 64.25 72 GLY A CA 1
ATOM 555 C C . GLY A 1 72 ? -37.188 -2.68 15.086 1 64.25 72 GLY A C 1
ATOM 556 O O . GLY A 1 72 ? -37.812 -1.959 15.867 1 64.25 72 GLY A O 1
ATOM 557 N N . LEU A 1 73 ? -36.969 -2.16 13.875 1 61.72 73 LEU A N 1
ATOM 558 C CA . LEU A 1 73 ? -37.844 -1.117 13.328 1 61.72 73 LEU A CA 1
ATOM 559 C C . LEU A 1 73 ? -39.188 -1.695 12.898 1 61.72 73 LEU A C 1
ATOM 561 O O . LEU A 1 73 ? -39.219 -2.74 12.25 1 61.72 73 LEU A O 1
ATOM 565 N N . GLU A 1 74 ? -40.219 -1.453 13.656 1 56.75 74 GLU A N 1
ATOM 566 C CA . GLU A 1 74 ? -41.562 -1.802 13.195 1 56.75 74 GLU A CA 1
ATOM 567 C C . GLU A 1 74 ? -41.844 -1.224 11.805 1 56.75 74 GLU A C 1
ATOM 569 O O . GLU A 1 74 ? -42.531 -1.842 11 1 56.75 74 GLU A O 1
ATOM 574 N N . GLU A 1 75 ? -41.312 -0.053 11.508 1 63.03 75 GLU A N 1
ATOM 575 C CA . GLU A 1 75 ? -41.594 0.658 10.258 1 63.03 75 GLU A CA 1
ATOM 576 C C . GLU A 1 75 ? -40.312 0.872 9.445 1 63.03 75 GLU A C 1
ATOM 578 O O . GLU A 1 75 ? -39.219 0.978 10.016 1 63.03 75 GLU A O 1
ATOM 583 N N . GLU A 1 76 ? -40.5 0.781 8.141 1 78.44 76 GLU A N 1
ATOM 584 C CA . GLU A 1 76 ? -39.438 1.013 7.156 1 78.44 76 GLU A CA 1
ATOM 585 C C . GLU A 1 76 ? -38.938 2.457 7.203 1 78.44 76 GLU A C 1
ATOM 587 O O . GLU A 1 76 ? -37.844 2.76 6.727 1 78.44 76 GLU A O 1
ATOM 592 N N . ARG A 1 77 ? -39.75 3.27 7.977 1 85.81 77 ARG A N 1
ATOM 593 C CA . ARG A 1 77 ? -39.406 4.688 7.992 1 85.81 77 ARG A CA 1
ATOM 594 C C . ARG A 1 77 ? -38.969 5.129 9.383 1 85.81 77 ARG A C 1
ATOM 596 O O . ARG A 1 77 ? -39.625 4.816 10.375 1 85.81 77 ARG A O 1
ATOM 603 N N . VAL A 1 78 ? -37.781 5.723 9.547 1 89.69 78 VAL A N 1
ATOM 604 C CA . VAL A 1 78 ? -37.25 6.246 10.789 1 89.69 78 VAL A CA 1
ATOM 605 C C . VAL A 1 78 ? -37.156 7.77 10.719 1 89.69 78 VAL A C 1
ATOM 607 O O . VAL A 1 78 ? -36.438 8.312 9.883 1 89.69 78 VAL A O 1
ATOM 610 N N . SER A 1 79 ? -37.906 8.453 11.523 1 90.12 79 SER A N 1
ATOM 611 C CA . SER A 1 79 ? -37.906 9.914 11.539 1 90.12 79 SER A CA 1
ATOM 612 C C . SER A 1 79 ? -36.875 10.453 12.531 1 90.12 79 SER A C 1
ATOM 614 O O . SER A 1 79 ? -36.906 10.133 13.727 1 90.12 79 SER A O 1
ATOM 616 N N . LEU A 1 80 ? -35.906 11.188 12.055 1 91.56 80 LEU A N 1
ATOM 617 C CA . LEU A 1 80 ? -34.938 11.859 12.898 1 91.56 80 LEU A CA 1
ATOM 618 C C . LEU A 1 80 ? -35.312 13.312 13.148 1 91.56 80 LEU A C 1
ATOM 620 O O . LEU A 1 80 ? -35.312 14.133 12.227 1 91.56 80 LEU A O 1
ATOM 624 N N . GLN A 1 81 ? -35.688 13.703 14.328 1 89.38 81 GLN A N 1
ATOM 625 C CA . GLN A 1 81 ? -36.219 15.023 14.641 1 89.38 81 GLN A CA 1
ATOM 626 C C . GLN A 1 81 ? -35.219 15.859 15.422 1 89.38 81 GLN A C 1
ATOM 628 O O . GLN A 1 81 ? -35.469 17.016 15.75 1 89.38 81 GLN A O 1
ATOM 633 N N . GLU A 1 82 ? -34.094 15.453 15.562 1 89.94 82 GLU A N 1
ATOM 634 C CA . GLU A 1 82 ? -33.094 16.219 16.266 1 89.94 82 GLU A CA 1
ATOM 635 C C . GLU A 1 82 ? -32.75 17.5 15.523 1 89.94 82 GLU A C 1
ATOM 637 O O . GLU A 1 82 ? -32.469 17.469 14.32 1 89.94 82 GLU A O 1
ATOM 642 N N . PRO A 1 83 ? -32.719 18.656 16.188 1 89.19 83 PRO A N 1
ATOM 643 C CA . PRO A 1 83 ? -32.469 19.953 15.562 1 89.19 83 PRO A CA 1
ATOM 644 C C . PRO A 1 83 ? -31.109 20.047 14.891 1 89.19 83 PRO A C 1
ATOM 646 O O . PRO A 1 83 ? -30.938 20.844 13.953 1 89.19 83 PRO A O 1
ATOM 649 N N . CYS A 1 84 ? -30.188 19.375 15.383 1 89.44 84 CYS A N 1
ATOM 650 C CA . CYS A 1 84 ? -28.828 19.484 14.852 1 89.44 84 CYS A CA 1
ATOM 651 C C . CYS A 1 84 ? -28.688 18.719 13.547 1 89.44 84 CYS A C 1
ATOM 653 O O . CYS A 1 84 ? -27.656 18.797 12.883 1 89.44 84 CYS A O 1
ATOM 655 N N . LEU A 1 85 ? -29.781 18.062 13.148 1 94.69 85 LEU A N 1
ATOM 656 C CA . LEU A 1 85 ? -29.703 17.266 11.93 1 94.69 85 LEU A CA 1
ATOM 657 C C . LEU A 1 85 ? -30.438 17.953 10.781 1 94.69 85 LEU A C 1
ATOM 659 O O . LEU A 1 85 ? -31.625 18.25 10.906 1 94.69 85 LEU A O 1
ATOM 663 N N . ASP A 1 86 ? -29.75 18.312 9.773 1 95 86 ASP A N 1
ATOM 664 C CA . ASP A 1 86 ? -30.328 18.891 8.57 1 95 86 ASP A CA 1
ATOM 665 C C . ASP A 1 86 ? -30.125 17.984 7.359 1 95 86 ASP A C 1
ATOM 667 O O . ASP A 1 86 ? -29.25 17.125 7.367 1 95 86 ASP A O 1
ATOM 671 N N . PRO A 1 87 ? -30.906 18.141 6.32 1 95.69 87 PRO A N 1
ATOM 672 C CA . PRO A 1 87 ? -30.859 17.234 5.164 1 95.69 87 PRO A CA 1
ATOM 673 C C . PRO A 1 87 ? -29.5 17.219 4.469 1 95.69 87 PRO A C 1
ATOM 675 O O . PRO A 1 87 ? -29.047 16.172 4.023 1 95.69 87 PRO A O 1
ATOM 678 N N . SER A 1 88 ? -28.906 18.359 4.371 1 95.31 88 SER A N 1
ATOM 679 C CA . SER A 1 88 ? -27.625 18.438 3.688 1 95.31 88 SER A CA 1
ATOM 680 C C . SER A 1 88 ? -26.547 17.641 4.43 1 95.31 88 SER A C 1
ATOM 682 O O . SER A 1 88 ? -25.75 16.938 3.807 1 95.31 88 SER A O 1
ATOM 684 N N . SER A 1 89 ? -26.531 17.75 5.746 1 96.81 89 SER A N 1
ATOM 685 C CA . SER A 1 89 ? -25.578 17 6.562 1 96.81 89 SER A CA 1
ATOM 686 C C . SER A 1 89 ? -25.812 15.5 6.465 1 96.81 89 SER A C 1
ATOM 688 O O . SER A 1 89 ? -24.875 14.727 6.336 1 96.81 89 SER A O 1
ATOM 690 N N . ILE A 1 90 ? -27.094 15.125 6.473 1 96.81 90 ILE A N 1
ATOM 691 C CA . ILE A 1 90 ? -27.438 13.703 6.406 1 96.81 90 ILE A CA 1
ATOM 692 C C . ILE A 1 90 ? -27.047 13.141 5.043 1 96.81 90 ILE A C 1
ATOM 694 O O . ILE A 1 90 ? -26.531 12.023 4.949 1 96.81 90 ILE A O 1
ATOM 698 N N . GLN A 1 91 ? -27.297 13.938 4.062 1 95.69 91 GLN A N 1
ATOM 699 C CA . GLN A 1 91 ? -26.906 13.523 2.721 1 95.69 91 GLN A CA 1
ATOM 700 C C . GLN A 1 91 ? -25.406 13.273 2.641 1 95.69 91 GLN A C 1
ATOM 702 O O . GLN A 1 91 ? -24.953 12.281 2.061 1 95.69 91 GLN A O 1
ATOM 707 N N . SER A 1 92 ? -24.562 14.18 3.186 1 96.31 92 SER A N 1
ATOM 708 C CA . SER A 1 92 ? -23.109 14.031 3.191 1 96.31 92 SER A CA 1
ATOM 709 C C . SER A 1 92 ? -22.672 12.789 3.963 1 96.31 92 SER A C 1
ATOM 711 O O . SER A 1 92 ? -21.766 12.078 3.545 1 96.31 92 SER A O 1
ATOM 713 N N . ILE A 1 93 ? -23.375 12.523 5.031 1 97.44 93 ILE A N 1
ATOM 714 C CA . ILE A 1 93 ? -23.047 11.391 5.879 1 97.44 93 ILE A CA 1
ATOM 715 C C . ILE A 1 93 ? -23.391 10.086 5.16 1 97.44 93 ILE A C 1
ATOM 717 O O . ILE A 1 93 ? -22.609 9.125 5.203 1 97.44 93 ILE A O 1
ATOM 721 N N . ILE A 1 94 ? -24.531 10.07 4.473 1 95.62 94 ILE A N 1
ATOM 722 C CA . ILE A 1 94 ? -24.938 8.891 3.717 1 95.62 94 ILE A CA 1
ATOM 723 C C . ILE A 1 94 ? -23.953 8.648 2.578 1 95.62 94 ILE A C 1
ATOM 725 O O . ILE A 1 94 ? -23.531 7.508 2.346 1 95.62 94 ILE A O 1
ATOM 729 N N . GLN A 1 95 ? -23.594 9.688 1.906 1 93.81 95 GLN A N 1
ATOM 730 C CA . GLN A 1 95 ? -22.609 9.555 0.835 1 93.81 95 GLN A CA 1
ATOM 731 C C . GLN A 1 95 ? -21.312 8.969 1.359 1 93.81 95 GLN A C 1
ATOM 733 O O . GLN A 1 95 ? -20.719 8.094 0.73 1 93.81 95 GLN A O 1
ATOM 738 N N . TYR A 1 96 ? -20.891 9.438 2.496 1 95.62 96 TYR A N 1
ATOM 739 C CA . TYR A 1 96 ? -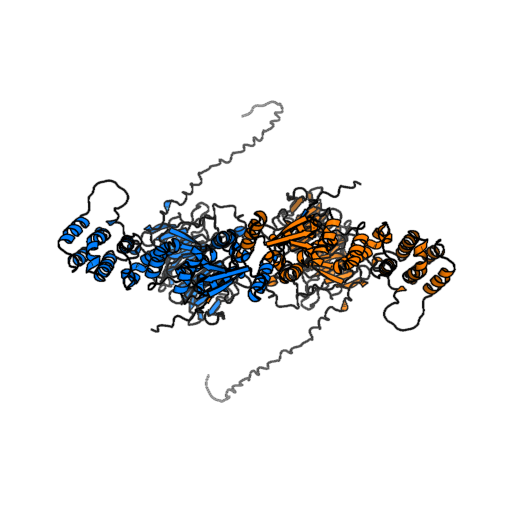19.688 8.906 3.131 1 95.62 96 TYR A CA 1
ATOM 740 C C . TYR A 1 96 ? -19.875 7.434 3.488 1 95.62 96 TYR A C 1
ATOM 742 O O . TYR A 1 96 ? -18.953 6.625 3.289 1 95.62 96 TYR A O 1
ATOM 750 N N . ALA A 1 97 ? -20.969 7.137 3.963 1 95.62 97 ALA A N 1
ATOM 751 C CA . ALA A 1 97 ? -21.234 5.773 4.414 1 95.62 97 ALA A CA 1
ATOM 752 C C . ALA A 1 97 ? -21.109 4.777 3.266 1 95.62 97 ALA A C 1
ATOM 754 O O . ALA A 1 97 ? -20.562 3.68 3.445 1 95.62 97 ALA A O 1
ATOM 755 N N . TYR A 1 98 ? -21.5 5.172 2.061 1 94.06 98 TYR A N 1
ATOM 756 C CA . TYR A 1 98 ? -21.531 4.25 0.932 1 94.06 98 TYR A CA 1
ATOM 757 C C . TYR A 1 98 ? -20.234 4.293 0.143 1 94.06 98 TYR A C 1
ATOM 759 O O . TYR A 1 98 ? -19.953 3.398 -0.66 1 94.06 98 TYR A O 1
ATOM 767 N N . SER A 1 99 ? -19.438 5.301 0.344 1 91.12 99 SER A N 1
ATOM 768 C CA . SER A 1 99 ? -18.281 5.457 -0.54 1 91.12 99 SER A CA 1
ATOM 769 C C . SER A 1 99 ? -16.984 5.535 0.255 1 91.12 99 SER A C 1
ATOM 771 O O . SER A 1 99 ? -15.898 5.301 -0.289 1 91.12 99 SER A O 1
ATOM 773 N N . GLY A 1 100 ? -17.062 5.969 1.472 1 92.62 100 GLY A N 1
ATOM 774 C CA . GLY A 1 100 ? -15.852 6.23 2.242 1 92.62 100 GLY A CA 1
ATOM 775 C C . GLY A 1 100 ? -15.195 7.551 1.893 1 92.62 100 GLY A C 1
ATOM 776 O O . GLY A 1 100 ? -14.086 7.84 2.346 1 92.62 100 GLY A O 1
ATOM 777 N N . GLN A 1 101 ? -15.922 8.352 1.054 1 92.88 101 GLN A N 1
ATOM 778 C CA . GLN A 1 101 ? -15.406 9.656 0.632 1 92.88 101 GLN A CA 1
ATOM 779 C C . GLN A 1 101 ? -16.281 10.789 1.161 1 92.88 101 GLN A C 1
ATOM 781 O O . GLN A 1 101 ? -17.5 10.656 1.242 1 92.88 101 GLN A O 1
ATOM 786 N N . LEU A 1 102 ? -15.609 11.852 1.625 1 94.44 102 LEU A N 1
ATOM 787 C CA . LEU A 1 102 ? -16.281 13.047 2.129 1 94.44 102 LEU A CA 1
ATOM 788 C C . LEU A 1 102 ? -15.922 14.273 1.293 1 94.44 102 LEU A C 1
ATOM 790 O O . LEU A 1 102 ? -14.742 14.594 1.142 1 94.44 102 LEU A O 1
ATOM 794 N N . GLU A 1 103 ? -16.922 14.859 0.729 1 92.88 103 GLU A N 1
ATOM 795 C CA . GLU A 1 103 ? -16.703 16.062 -0.055 1 92.88 103 GLU A CA 1
ATOM 796 C C . GLU A 1 103 ? -17.141 17.312 0.722 1 92.88 103 GLU A C 1
ATOM 798 O O . GLU A 1 103 ? -18.281 17.406 1.179 1 92.88 103 GLU A O 1
ATOM 803 N N . LEU A 1 104 ? -16.234 18.234 0.919 1 93 104 LEU A N 1
ATOM 804 C CA . LEU A 1 104 ? -16.531 19.469 1.647 1 93 104 LEU A CA 1
ATOM 805 C C . LEU A 1 104 ? -16.234 20.688 0.784 1 93 104 LEU A C 1
ATOM 807 O O . LEU A 1 104 ? -15.273 20.688 0.017 1 93 104 LEU A O 1
ATOM 811 N N . SER A 1 105 ? -17.062 21.641 0.88 1 88.62 105 SER A N 1
ATOM 812 C CA . SER A 1 105 ? -16.844 22.922 0.218 1 88.62 105 SER A CA 1
ATOM 813 C C . SER A 1 105 ? -16.188 23.922 1.158 1 88.62 105 SER A C 1
ATOM 815 O O . SER A 1 105 ? -16.766 24.297 2.18 1 88.62 105 SER A O 1
ATOM 817 N N . THR A 1 106 ? -15.094 24.484 0.807 1 85.88 106 THR A N 1
ATOM 818 C CA . THR A 1 106 ? -14.32 25.359 1.68 1 85.88 106 THR A CA 1
ATOM 819 C C . THR A 1 106 ? -14.969 26.734 1.78 1 85.88 106 THR A C 1
ATOM 821 O O . THR A 1 106 ? -14.664 27.516 2.691 1 85.88 106 THR A O 1
ATOM 824 N N . ASP A 1 107 ? -15.898 27.016 0.906 1 85.75 107 ASP A N 1
ATOM 825 C CA . ASP A 1 107 ? -16.547 28.312 0.902 1 85.75 107 ASP A CA 1
ATOM 826 C C . ASP A 1 107 ? -17.781 28.312 1.809 1 85.75 107 ASP A C 1
ATOM 828 O O . ASP A 1 107 ? -18.359 29.375 2.084 1 85.75 107 ASP A O 1
ATOM 832 N N . ASP A 1 108 ? -18.125 27.188 2.297 1 90.31 108 ASP A N 1
ATOM 833 C CA . ASP A 1 108 ? -19.312 27.062 3.135 1 90.31 108 ASP A CA 1
ATOM 834 C C . ASP A 1 108 ? -18.938 26.641 4.555 1 90.31 108 ASP A C 1
ATOM 836 O O . ASP A 1 108 ? -19.297 25.547 4.996 1 90.31 108 ASP A O 1
ATOM 840 N N . LEU A 1 109 ? -18.469 27.594 5.348 1 92 109 LEU A N 1
ATOM 841 C CA . LEU A 1 109 ? -18.016 27.281 6.699 1 92 109 LEU A CA 1
ATOM 842 C C . LEU A 1 109 ? -19.203 26.922 7.594 1 92 109 LEU A C 1
ATOM 844 O O . LEU A 1 109 ? -19.078 26.078 8.492 1 92 109 LEU A O 1
ATOM 848 N N . GLU A 1 110 ? -20.281 27.531 7.336 1 93.88 110 GLU A N 1
ATOM 849 C CA . GLU A 1 110 ? -21.469 27.234 8.125 1 93.88 110 GLU A CA 1
ATOM 850 C C . GLU A 1 110 ? -21.938 25.797 7.898 1 93.88 110 GLU A C 1
ATOM 852 O O . GLU A 1 110 ? -22.344 25.125 8.844 1 93.88 110 GLU A O 1
ATOM 857 N N . GLY A 1 111 ? -21.953 25.469 6.621 1 94.88 111 GLY A N 1
ATOM 858 C CA . GLY A 1 111 ? -22.312 24.094 6.309 1 94.88 111 GLY A CA 1
ATOM 859 C C . GLY A 1 111 ? -21.406 23.062 6.965 1 94.88 111 GLY A C 1
ATOM 860 O O . GLY A 1 111 ? -21.875 22.031 7.434 1 94.88 111 GLY A O 1
ATOM 861 N N . ILE A 1 112 ? -20.141 23.375 6.984 1 95.81 112 ILE A N 1
ATOM 862 C CA . ILE A 1 112 ? -19.156 22.484 7.59 1 95.81 112 ILE A CA 1
ATOM 863 C C . ILE A 1 112 ? -19.406 22.391 9.094 1 95.81 112 ILE A C 1
ATOM 865 O O . ILE A 1 112 ? -19.281 21.312 9.68 1 95.81 112 ILE A O 1
ATOM 869 N N . GLN A 1 113 ? -19.766 23.484 9.703 1 96.69 113 GLN A N 1
ATOM 870 C CA . GLN A 1 113 ? -20.078 23.5 11.125 1 96.69 113 GLN A CA 1
ATOM 871 C C . GLN A 1 113 ? -21.281 22.625 11.422 1 96.69 113 GLN A C 1
ATOM 873 O O . GLN A 1 113 ? -21.266 21.812 12.352 1 96.69 113 GLN A O 1
ATOM 878 N N . ARG A 1 114 ? -22.312 22.734 10.609 1 96.81 114 ARG A N 1
ATOM 879 C CA . ARG A 1 114 ? -23.516 21.938 10.797 1 96.81 114 ARG A CA 1
ATOM 880 C C . ARG A 1 114 ? -23.203 20.438 10.641 1 96.81 114 ARG A C 1
ATOM 882 O O . ARG A 1 114 ? -23.672 19.625 11.422 1 96.81 114 ARG A O 1
ATOM 889 N N . LEU A 1 115 ? -22.469 20.156 9.625 1 97.56 115 LEU A N 1
ATOM 890 C CA . LEU A 1 115 ? -22.094 18.781 9.375 1 97.56 115 LEU A CA 1
ATOM 891 C C . LEU A 1 115 ? -21.266 18.203 10.531 1 97.56 115 LEU A C 1
ATOM 893 O O . LEU A 1 115 ? -21.438 17.047 10.906 1 97.56 115 LEU A O 1
ATOM 897 N N . ALA A 1 116 ? -20.344 19.047 11.102 1 97.75 116 ALA A N 1
ATOM 898 C CA . ALA A 1 116 ? -19.531 18.609 12.227 1 97.75 116 ALA A CA 1
ATOM 899 C C . ALA A 1 116 ? -20.406 18.219 13.422 1 97.75 116 ALA A C 1
ATOM 901 O O . ALA A 1 116 ? -20.156 17.203 14.07 1 97.75 116 ALA A O 1
ATOM 902 N N . VAL A 1 117 ? -21.422 19.031 13.688 1 97.62 117 VAL A N 1
ATOM 903 C CA . VAL A 1 117 ? -22.328 18.781 14.812 1 97.62 117 VAL A CA 1
ATOM 904 C C . VAL A 1 117 ? -23.141 17.516 14.547 1 97.62 117 VAL A C 1
ATOM 906 O O . VAL A 1 117 ? -23.281 16.672 15.43 1 97.62 117 VAL A O 1
ATOM 909 N N . ALA A 1 118 ? -23.656 17.375 13.328 1 97.69 118 ALA A N 1
ATOM 910 C CA . ALA A 1 118 ? -24.438 16.188 12.953 1 97.69 118 ALA A CA 1
ATOM 911 C C . ALA A 1 118 ? -23.594 14.922 13.078 1 97.69 118 ALA A C 1
ATOM 913 O O . ALA A 1 118 ? -24.062 13.906 13.594 1 97.69 118 ALA A O 1
ATOM 914 N N . ALA A 1 119 ? -22.375 14.984 12.555 1 97.94 119 ALA A N 1
ATOM 915 C CA . ALA A 1 119 ? -21.484 13.828 12.578 1 97.94 119 ALA A CA 1
ATOM 916 C C . ALA A 1 119 ? -21.172 13.406 14.008 1 97.94 119 ALA A C 1
ATOM 918 O O . ALA A 1 119 ? -21.094 12.211 14.312 1 97.94 119 ALA A O 1
ATOM 919 N N . LYS A 1 120 ? -20.922 14.422 14.891 1 96.81 120 LYS A N 1
ATOM 920 C CA . LYS A 1 120 ? -20.688 14.117 16.297 1 96.81 120 LYS A CA 1
ATOM 921 C C . LYS A 1 120 ? -21.906 13.445 16.922 1 96.81 120 LYS A C 1
ATOM 923 O O . LYS A 1 120 ? -21.781 12.445 17.641 1 96.81 120 LYS A O 1
ATOM 928 N N . PHE A 1 121 ? -23.125 13.953 16.625 1 96.75 121 PHE A N 1
ATOM 929 C CA . PHE A 1 121 ? -24.359 13.422 17.172 1 96.75 121 PHE A CA 1
ATOM 930 C C . PHE A 1 121 ? -24.578 11.977 16.719 1 96.75 121 PHE A C 1
ATOM 932 O O . PHE A 1 121 ? -24.953 11.125 17.516 1 96.75 121 PHE A O 1
ATOM 939 N N . LEU A 1 122 ? -24.344 11.758 15.445 1 96.94 122 LEU A N 1
ATOM 940 C CA . LEU A 1 122 ? -24.562 10.438 14.867 1 96.94 122 LEU A CA 1
ATOM 941 C C . LEU A 1 122 ? -23.359 9.523 15.133 1 96.94 122 LEU A C 1
ATOM 943 O O . LEU A 1 122 ? -23.375 8.359 14.742 1 96.94 122 LEU A O 1
ATOM 947 N N . GLN A 1 123 ? -22.297 10.055 15.711 1 96.38 123 GLN A N 1
ATOM 948 C CA . GLN A 1 123 ? -21.109 9.32 16.094 1 96.38 123 GLN A CA 1
ATOM 949 C C . GLN A 1 123 ? -20.375 8.773 14.867 1 96.38 123 GLN A C 1
ATOM 951 O O . GLN A 1 123 ? -20.031 7.59 14.82 1 96.38 123 GLN A O 1
ATOM 956 N N . VAL A 1 124 ? -20.25 9.547 13.844 1 97.38 124 VAL A N 1
ATOM 957 C CA . VAL A 1 124 ? -19.406 9.266 12.68 1 97.38 124 VAL A CA 1
ATOM 958 C C . VAL A 1 124 ? -18.094 10.023 12.805 1 97.38 124 VAL A C 1
ATOM 960 O O . VAL A 1 124 ? -17.953 11.141 12.297 1 97.38 124 VAL A O 1
ATOM 963 N N . ASP A 1 125 ? -17.094 9.422 13.352 1 94.69 125 ASP A N 1
ATOM 964 C CA . ASP A 1 125 ? -15.867 10.047 13.836 1 94.69 125 ASP A CA 1
ATOM 965 C C . ASP A 1 125 ? -15.055 10.641 12.68 1 94.69 125 ASP A C 1
ATOM 967 O O . ASP A 1 125 ? -14.539 11.75 12.789 1 94.69 125 ASP A O 1
ATOM 971 N N . PHE A 1 126 ? -14.953 9.898 11.617 1 95.19 126 PHE A N 1
ATOM 972 C CA . PHE A 1 126 ? -14.125 10.375 10.516 1 95.19 126 PHE A CA 1
ATOM 973 C C . PHE A 1 126 ? -14.648 11.703 9.977 1 95.19 126 PHE A C 1
ATOM 975 O O . PHE A 1 126 ? -13.867 12.633 9.75 1 95.19 126 PHE A O 1
ATOM 982 N N . VAL A 1 127 ? -15.914 11.789 9.711 1 96.81 127 VAL A N 1
ATOM 983 C CA . VAL A 1 127 ? -16.531 13 9.172 1 96.81 127 VAL A CA 1
ATOM 984 C C . VAL A 1 127 ? -16.359 14.148 10.172 1 96.81 127 VAL A C 1
ATOM 986 O O . VAL A 1 127 ? -16 15.258 9.781 1 96.81 127 VAL A O 1
ATOM 989 N N . HIS A 1 128 ? -16.625 13.875 11.445 1 96.62 128 HIS A N 1
ATOM 990 C CA . HIS A 1 128 ? -16.469 14.875 12.492 1 96.62 128 HIS A CA 1
ATOM 991 C C . HIS A 1 128 ? -15.031 15.414 12.523 1 96.62 128 HIS A C 1
ATOM 993 O O . HIS A 1 128 ? -14.828 16.625 12.555 1 96.62 128 HIS A O 1
ATOM 999 N N . GLU A 1 129 ? -14.117 14.547 12.508 1 94.06 129 GLU A N 1
ATOM 1000 C CA . GLU A 1 129 ? -12.703 14.914 12.602 1 94.06 129 GLU A CA 1
ATOM 1001 C C . GLU A 1 129 ? -12.266 15.734 11.391 1 94.06 129 GLU A C 1
ATOM 1003 O O . GLU A 1 129 ? -11.539 16.719 11.539 1 94.06 129 GLU A O 1
ATOM 1008 N N . ARG A 1 130 ? -12.68 15.312 10.219 1 93.25 130 ARG A N 1
ATOM 1009 C CA . ARG A 1 130 ? -12.273 16.031 9.008 1 93.25 130 ARG A CA 1
ATOM 1010 C C . ARG A 1 130 ? -12.898 17.422 8.961 1 93.25 130 ARG A C 1
ATOM 1012 O O . ARG A 1 130 ? -12.25 18.375 8.539 1 93.25 130 ARG A O 1
ATOM 1019 N N . CYS A 1 131 ? -14.109 17.516 9.359 1 95.25 131 CYS A N 1
ATOM 1020 C CA . CYS A 1 131 ? -14.766 18.828 9.398 1 95.25 131 CYS A CA 1
ATOM 1021 C C . CYS A 1 131 ? -14.078 19.75 10.383 1 95.25 131 CYS A C 1
ATOM 1023 O O . CYS A 1 131 ? -13.797 20.906 10.055 1 95.25 131 CYS A O 1
ATOM 1025 N N . THR A 1 132 ? -13.812 19.266 11.578 1 94.56 132 THR A N 1
ATOM 1026 C CA . THR A 1 132 ? -13.172 20.094 12.594 1 94.56 132 THR A CA 1
ATOM 1027 C C . THR A 1 132 ? -11.758 20.469 12.172 1 94.56 132 THR A C 1
ATOM 1029 O O . THR A 1 132 ? -11.328 21.609 12.414 1 94.56 132 THR A O 1
ATOM 1032 N N . SER A 1 133 ? -11.078 19.562 11.57 1 91.56 133 SER A N 1
ATOM 1033 C CA . SER A 1 133 ? -9.734 19.859 11.078 1 91.56 133 SER A CA 1
ATOM 1034 C C . SER A 1 133 ? -9.766 20.938 10 1 91.56 133 SER A C 1
ATOM 1036 O O . SER A 1 133 ? -8.875 21.781 9.938 1 91.56 133 SER A O 1
ATOM 1038 N N . LEU A 1 134 ? -10.727 20.844 9.148 1 92.25 134 LEU A N 1
ATOM 1039 C CA . LEU A 1 134 ? -10.852 21.844 8.094 1 92.25 134 LEU A CA 1
ATOM 1040 C C . LEU A 1 134 ? -11.18 23.203 8.68 1 92.25 134 LEU A C 1
ATOM 1042 O O . LEU A 1 134 ? -10.648 24.219 8.234 1 92.25 134 LEU A O 1
ATOM 1046 N N . LEU A 1 135 ? -12.07 23.203 9.664 1 93.88 135 LEU A N 1
ATOM 1047 C CA . LEU A 1 135 ? -12.383 24.469 10.336 1 93.88 135 LEU A CA 1
ATOM 1048 C C . LEU A 1 135 ? -11.141 25.062 10.977 1 93.88 135 LEU A C 1
ATOM 1050 O O . LEU A 1 135 ? -10.93 26.281 10.914 1 93.88 135 LEU A O 1
ATOM 1054 N N . GLU A 1 136 ? -10.383 24.234 11.578 1 91.62 136 GLU A N 1
ATOM 1055 C CA . GLU A 1 136 ? -9.133 24.688 12.195 1 91.62 136 GLU A CA 1
ATOM 1056 C C . GLU A 1 136 ? -8.195 25.297 11.156 1 91.62 136 GLU A C 1
ATOM 1058 O O . GLU A 1 136 ? -7.531 26.297 11.422 1 91.62 136 GLU A O 1
ATOM 1063 N N . SER A 1 137 ? -8.188 24.672 10.031 1 87.81 137 SER A N 1
ATOM 1064 C CA . SER A 1 137 ? -7.285 25.109 8.977 1 87.81 137 SER A CA 1
ATOM 1065 C C . SER A 1 137 ? -7.762 26.422 8.367 1 87.81 137 SER A C 1
ATOM 1067 O O . SER A 1 137 ? -6.973 27.156 7.77 1 87.81 137 SER A O 1
ATOM 1069 N N . GLN A 1 138 ? -9.016 26.797 8.57 1 89.12 138 GLN A N 1
ATOM 1070 C CA . GLN A 1 138 ? -9.609 27.969 7.941 1 89.12 138 GLN A CA 1
ATOM 1071 C C . GLN A 1 138 ? -9.703 29.125 8.93 1 89.12 138 GLN A C 1
ATOM 1073 O O . GLN A 1 138 ? -10.344 30.141 8.641 1 89.12 138 GLN A O 1
ATOM 1078 N N . LEU A 1 139 ? -9.062 28.969 10.016 1 91.62 139 LEU A N 1
ATOM 1079 C CA . LEU A 1 139 ? -9.094 30.047 11 1 91.62 139 LEU A CA 1
ATOM 1080 C C . LEU A 1 139 ? -8.445 31.312 10.445 1 91.62 139 LEU A C 1
ATOM 1082 O O . LEU A 1 139 ? -7.422 31.25 9.766 1 91.62 139 LEU A O 1
ATOM 1086 N N . ASP A 1 140 ? -9.109 32.344 10.648 1 91.38 140 ASP A N 1
ATOM 1087 C CA . ASP A 1 140 ? -8.594 33.656 10.266 1 91.38 140 ASP A CA 1
ATOM 1088 C C . ASP A 1 140 ? -9 34.719 11.273 1 91.38 140 ASP A C 1
ATOM 1090 O O . ASP A 1 140 ? -9.773 34.469 12.195 1 91.38 140 ASP A O 1
ATOM 1094 N N . ILE A 1 141 ? -8.477 35.938 11.125 1 94.06 141 ILE A N 1
ATOM 1095 C CA . ILE A 1 141 ? -8.656 37.031 12.078 1 94.06 141 ILE A CA 1
ATOM 1096 C C . ILE A 1 141 ? -10.133 37.406 12.164 1 94.06 141 ILE A C 1
ATOM 1098 O O . ILE A 1 141 ? -10.633 37.781 13.227 1 94.06 141 ILE A O 1
ATOM 1102 N N . ASN A 1 142 ? -10.836 37.156 11.133 1 93.12 142 ASN A N 1
ATOM 1103 C CA . ASN A 1 142 ? -12.219 37.625 11.062 1 93.12 142 ASN A CA 1
ATOM 1104 C C . ASN A 1 142 ? -13.195 36.562 11.547 1 93.12 142 ASN A C 1
ATOM 1106 O O . ASN A 1 142 ? -14.32 36.875 11.953 1 93.12 142 ASN A O 1
ATOM 1110 N N . ASN A 1 143 ? -12.805 35.312 11.531 1 94.12 143 ASN A N 1
ATOM 1111 C CA . ASN A 1 143 ? -13.773 34.281 11.852 1 94.12 143 ASN A CA 1
ATOM 1112 C C . ASN A 1 143 ? -13.398 33.531 13.133 1 94.12 143 ASN A C 1
ATOM 1114 O O . ASN A 1 143 ? -14.172 32.719 13.625 1 94.12 143 ASN A O 1
ATOM 1118 N N . VAL A 1 144 ? -12.297 33.812 13.734 1 96.5 144 VAL A N 1
ATOM 1119 C CA . VAL A 1 144 ? -11.734 33 14.805 1 96.5 144 VAL A CA 1
ATOM 1120 C C . VAL A 1 144 ? -12.625 33.062 16.047 1 96.5 144 VAL A C 1
ATOM 1122 O O . VAL A 1 144 ? -12.828 32.062 16.734 1 96.5 144 VAL A O 1
ATOM 1125 N N . VAL A 1 145 ? -13.109 34.219 16.344 1 96.94 145 VAL A N 1
ATOM 1126 C CA . VAL A 1 145 ? -13.922 34.344 17.562 1 96.94 145 VAL A CA 1
ATOM 1127 C C . VAL A 1 145 ? -15.227 33.562 17.406 1 96.94 145 VAL A C 1
ATOM 1129 O O . VAL A 1 145 ? -15.664 32.906 18.328 1 96.94 145 VAL A O 1
ATOM 1132 N N . GLN A 1 146 ? -15.805 33.688 16.219 1 96 146 GLN A N 1
ATOM 1133 C CA . GLN A 1 146 ? -17.031 32.938 15.945 1 96 146 GLN A CA 1
ATOM 1134 C C . GLN A 1 146 ? -16.797 31.438 16.047 1 96 146 GLN A C 1
ATOM 1136 O O . GLN A 1 146 ? -17.625 30.703 16.594 1 96 146 GLN A O 1
ATOM 1141 N N . ILE A 1 147 ? -15.75 30.953 15.484 1 96.88 147 ILE A N 1
ATOM 1142 C CA . ILE A 1 147 ? -15.43 29.531 15.508 1 96.88 147 ILE A CA 1
ATOM 1143 C C . ILE A 1 147 ? -15.141 29.094 16.938 1 96.88 147 ILE A C 1
ATOM 1145 O O . ILE A 1 147 ? -15.5 27.984 17.344 1 96.88 147 ILE A O 1
ATOM 1149 N N . TYR A 1 148 ? -14.445 30 17.688 1 97.31 148 TYR A N 1
ATOM 1150 C CA . TYR A 1 148 ? -14.188 29.719 19.094 1 97.31 148 TYR A CA 1
ATOM 1151 C C . TYR A 1 148 ? -15.492 29.547 19.859 1 97.31 148 TYR A C 1
ATOM 1153 O O . TYR A 1 148 ? -15.641 28.594 20.625 1 97.31 148 TYR A O 1
ATOM 1161 N N . LEU A 1 149 ? -16.438 30.438 19.672 1 96.88 149 LEU A N 1
ATOM 1162 C CA . LEU A 1 149 ? -17.734 30.359 20.344 1 96.88 149 LEU A CA 1
ATOM 1163 C C . LEU A 1 149 ? -18.5 29.109 19.906 1 96.88 149 LEU A C 1
ATOM 1165 O O . LEU A 1 149 ? -19.125 28.438 20.734 1 96.88 149 LEU A O 1
ATOM 1169 N N . PHE A 1 150 ? -18.453 28.812 18.656 1 96.5 150 PHE A N 1
ATOM 1170 C CA . PHE A 1 150 ? -19.078 27.609 18.125 1 96.5 150 PHE A CA 1
ATOM 1171 C C . PHE A 1 150 ? -18.5 26.359 18.781 1 96.5 150 PHE A C 1
ATOM 1173 O O . PHE A 1 150 ? -19.25 25.484 19.219 1 96.5 150 PHE A O 1
ATOM 1180 N N . ALA A 1 151 ? -17.172 26.281 18.844 1 97.06 151 ALA A N 1
ATOM 1181 C CA . ALA A 1 151 ? -16.5 25.125 19.438 1 97.06 151 ALA A CA 1
ATOM 1182 C C . ALA A 1 151 ? -16.891 24.953 20.906 1 97.06 151 ALA A C 1
ATOM 1184 O O . ALA A 1 151 ? -17.141 23.844 21.375 1 97.06 151 ALA A O 1
ATOM 1185 N N . ALA A 1 152 ? -16.922 26.094 21.594 1 95.69 152 ALA A N 1
ATOM 1186 C CA . ALA A 1 152 ? -17.281 26.078 23.016 1 95.69 152 ALA A CA 1
ATOM 1187 C C . ALA A 1 152 ? -18.719 25.609 23.219 1 95.69 152 ALA A C 1
ATOM 1189 O O . ALA A 1 152 ? -19 24.828 24.109 1 95.69 152 ALA A O 1
ATOM 1190 N N . SER A 1 153 ? -19.656 26.047 22.406 1 95.31 153 SER A N 1
ATOM 1191 C CA . SER A 1 153 ? -21.078 25.75 22.547 1 95.31 153 SER A CA 1
ATOM 1192 C C . SER A 1 153 ? -21.375 24.281 22.219 1 95.31 153 SER A C 1
ATOM 1194 O O . SER A 1 153 ? -22.328 23.703 22.734 1 95.31 153 SER A O 1
ATOM 1196 N N . ASN A 1 154 ? -20.562 23.703 21.391 1 96 154 ASN A N 1
ATOM 1197 C CA . ASN A 1 154 ? -20.828 22.344 20.938 1 96 154 ASN A CA 1
ATOM 1198 C C . ASN A 1 154 ? -19.844 21.359 21.562 1 96 154 ASN A C 1
ATOM 1200 O O . ASN A 1 154 ? -19.844 20.172 21.188 1 96 154 ASN A O 1
ATOM 1204 N N . ASP A 1 155 ? -18.953 21.859 22.422 1 94.38 155 ASP A N 1
ATOM 1205 C CA . ASP A 1 155 ? -18 21.031 23.172 1 94.38 155 ASP A CA 1
ATOM 1206 C C . ASP A 1 155 ? -17 20.375 22.234 1 94.38 155 ASP A C 1
ATOM 1208 O O . ASP A 1 155 ? -16.797 19.156 22.312 1 94.38 155 ASP A O 1
ATOM 1212 N N . PHE A 1 156 ? -16.609 21.047 21.219 1 96 156 PHE A N 1
ATOM 1213 C CA . PHE A 1 156 ? -15.484 20.625 20.391 1 96 156 PHE A CA 1
ATOM 1214 C C . PHE A 1 156 ? -14.156 21.016 21.016 1 96 156 PHE A C 1
ATOM 1216 O O . PHE A 1 156 ? -13.625 22.094 20.734 1 96 156 PHE A O 1
ATOM 1223 N N . GLU A 1 157 ? -13.578 20.234 21.781 1 93.25 157 GLU A N 1
ATOM 1224 C CA . GLU A 1 157 ? -12.469 20.578 22.672 1 93.25 157 GLU A CA 1
ATOM 1225 C C . GLU A 1 157 ? -11.234 20.984 21.859 1 93.25 157 GLU A C 1
ATOM 1227 O O . GLU A 1 157 ? -10.648 22.047 22.109 1 93.25 157 GLU A O 1
ATOM 1232 N N . ASN A 1 158 ? -10.836 20.172 20.922 1 90.25 158 ASN A N 1
ATOM 1233 C CA . ASN A 1 158 ? -9.625 20.469 20.156 1 90.25 158 ASN A CA 1
ATOM 1234 C C . ASN A 1 158 ? -9.75 21.766 19.375 1 90.25 158 ASN A C 1
ATOM 1236 O O . ASN A 1 158 ? -8.812 22.562 19.328 1 90.25 158 ASN A O 1
ATOM 1240 N N . LEU A 1 159 ? -10.891 21.938 18.766 1 94.31 159 LEU A N 1
ATOM 1241 C CA . LEU A 1 159 ? -11.133 23.156 18 1 94.31 159 LEU A CA 1
ATOM 1242 C C . LEU A 1 159 ? -11.188 24.375 18.906 1 94.31 159 LEU A C 1
ATOM 1244 O O . LEU A 1 159 ? -10.742 25.453 18.531 1 94.31 159 LEU A O 1
ATOM 1248 N N . ARG A 1 160 ? -11.75 24.188 20.109 1 95.44 160 ARG A N 1
ATOM 1249 C CA . ARG A 1 160 ? -11.805 25.266 21.094 1 95.44 160 ARG A CA 1
ATOM 1250 C C . ARG A 1 160 ? -10.398 25.688 21.516 1 95.44 160 ARG A C 1
ATOM 1252 O O . ARG A 1 160 ? -10.094 26.875 21.547 1 95.44 160 ARG A O 1
ATOM 1259 N N . VAL A 1 161 ? -9.594 24.75 21.766 1 91.88 161 VAL A N 1
ATOM 1260 C CA . VAL A 1 161 ? -8.234 25.016 22.203 1 91.88 161 VAL A CA 1
ATOM 1261 C C . VAL A 1 161 ? -7.445 25.703 21.094 1 91.88 161 VAL A C 1
ATOM 1263 O O . VAL A 1 161 ? -6.77 26.703 21.344 1 91.88 161 VAL A O 1
ATOM 1266 N N . SER A 1 162 ? -7.555 25.188 19.922 1 90.88 162 SER A N 1
ATOM 1267 C CA . SER A 1 162 ? -6.801 25.734 18.812 1 90.88 162 SER A CA 1
ATOM 1268 C C . SER A 1 162 ? -7.277 27.141 18.469 1 90.88 162 SER A C 1
ATOM 1270 O O . SER A 1 162 ? -6.473 28.016 18.125 1 90.88 162 SER A O 1
ATOM 1272 N N . SER A 1 163 ? -8.578 27.328 18.469 1 94.62 163 SER A N 1
ATOM 1273 C CA . SER A 1 163 ? -9.109 28.656 18.172 1 94.62 163 SER A CA 1
ATOM 1274 C C . SER A 1 163 ? -8.727 29.672 19.234 1 94.62 163 SER A C 1
ATOM 1276 O O . SER A 1 163 ? -8.414 30.812 18.922 1 94.62 163 SER A O 1
ATOM 1278 N N . LYS A 1 164 ? -8.734 29.281 20.484 1 94.81 164 LYS A N 1
ATOM 1279 C CA . LYS A 1 164 ? -8.273 30.172 21.547 1 94.81 164 LYS A CA 1
ATOM 1280 C C . LYS A 1 164 ? -6.797 30.516 21.375 1 94.81 164 LYS A C 1
ATOM 1282 O O . LYS A 1 164 ? -6.402 31.672 21.531 1 94.81 164 LYS A O 1
ATOM 1287 N N . ALA A 1 165 ? -6.062 29.5 21.109 1 91.62 165 ALA A N 1
ATOM 1288 C CA . ALA A 1 165 ? -4.641 29.719 20.875 1 91.62 165 ALA A CA 1
ATOM 1289 C C . ALA A 1 165 ? -4.414 30.719 19.75 1 91.62 165 ALA A C 1
ATOM 1291 O O . ALA A 1 165 ? -3.514 31.547 19.812 1 91.62 165 ALA A O 1
ATOM 1292 N N . PHE A 1 166 ? -5.172 30.594 18.734 1 92.75 166 PHE A N 1
ATOM 1293 C CA . PHE A 1 166 ? -5.078 31.516 17.609 1 92.75 166 PHE A CA 1
ATOM 1294 C C . PHE A 1 166 ? -5.422 32.938 18.031 1 92.75 166 PHE A C 1
ATOM 1296 O O . PHE A 1 166 ? -4.762 33.906 17.609 1 92.75 166 PHE A O 1
ATOM 1303 N N . ILE A 1 167 ? -6.445 33.094 18.797 1 95.5 167 ILE A N 1
ATOM 1304 C CA . ILE A 1 167 ? -6.836 34.375 19.312 1 95.5 167 ILE A CA 1
ATOM 1305 C C . ILE A 1 167 ? -5.676 35 20.094 1 95.5 167 ILE A C 1
ATOM 1307 O O . ILE A 1 167 ? -5.344 36.188 19.906 1 95.5 167 ILE A O 1
ATOM 1311 N N . CYS A 1 168 ? -5.07 34.219 20.906 1 94.06 168 CYS A N 1
ATOM 1312 C CA . CYS A 1 168 ? -3.963 34.719 21.719 1 94.06 168 CYS A CA 1
ATOM 1313 C C . CYS A 1 168 ? -2.762 35.062 20.859 1 94.06 168 CYS A C 1
ATOM 1315 O O . CYS A 1 168 ? -2.127 36.094 21.062 1 94.06 168 CYS A O 1
ATOM 1317 N N . ARG A 1 169 ? -2.51 34.281 19.938 1 90.19 169 ARG A N 1
ATOM 1318 C CA . A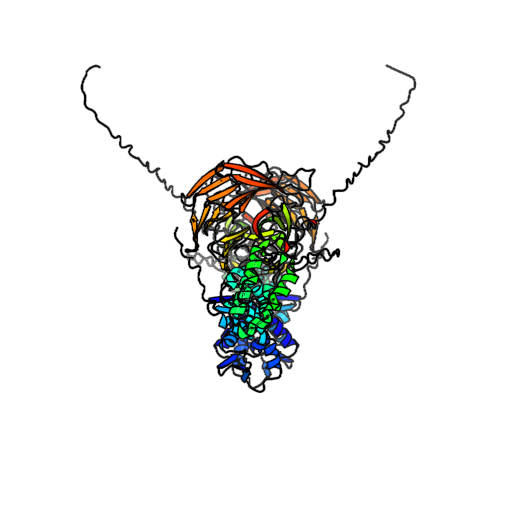RG A 1 169 ? -1.351 34.469 19.078 1 90.19 169 ARG A CA 1
ATOM 1319 C C . ARG A 1 169 ? -1.517 35.719 18.219 1 90.19 169 ARG A C 1
ATOM 1321 O O . ARG A 1 169 ? -0.545 36.438 17.953 1 90.19 169 ARG A O 1
ATOM 1328 N N . CYS A 1 170 ? -2.729 35.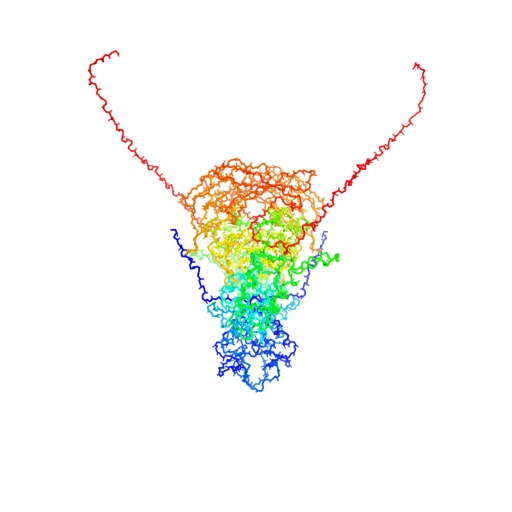969 17.812 1 91.88 170 CYS A N 1
ATOM 1329 C CA . CYS A 1 170 ? -3.012 37.125 16.938 1 91.88 170 CYS A CA 1
ATOM 1330 C C . CYS A 1 170 ? -3.848 38.156 17.672 1 91.88 170 CYS A C 1
ATOM 1332 O O . CYS A 1 170 ? -4.652 38.875 17.062 1 91.88 170 CYS A O 1
ATOM 1334 N N . PHE A 1 171 ? -3.635 38.344 18.906 1 95.69 171 PHE A N 1
ATOM 1335 C CA . PHE A 1 171 ? -4.504 39.125 19.781 1 95.69 171 PHE A CA 1
ATOM 1336 C C . PHE A 1 171 ? -4.582 40.562 19.312 1 95.69 171 PHE A C 1
ATOM 1338 O O . PHE A 1 171 ? -5.676 41.125 19.219 1 95.69 171 PHE A O 1
ATOM 1345 N N . PRO A 1 172 ? -3.418 41.156 18.938 1 95.06 172 PRO A N 1
ATOM 1346 C CA . PRO A 1 172 ? -3.521 42.562 18.516 1 95.06 172 PRO A CA 1
ATOM 1347 C C . PRO A 1 172 ? -4.402 42.75 17.281 1 95.06 172 PRO A C 1
ATOM 1349 O O . PRO A 1 172 ? -5.168 43.719 17.219 1 95.06 172 PRO A O 1
ATOM 1352 N N . ARG A 1 173 ? -4.336 41.812 16.375 1 95 173 ARG A N 1
ATOM 1353 C CA . ARG A 1 173 ? -5.121 41.906 15.148 1 95 173 ARG A CA 1
ATOM 1354 C C . ARG A 1 173 ? -6.578 41.562 15.398 1 95 173 ARG A C 1
ATOM 1356 O O . ARG A 1 173 ? -7.484 42.188 14.852 1 95 173 ARG A O 1
ATOM 1363 N N . VAL A 1 174 ? -6.781 40.562 16.203 1 96.19 174 VAL A N 1
ATOM 1364 C CA . VAL A 1 174 ? -8.133 40.125 16.516 1 96.19 174 VAL A CA 1
ATOM 1365 C C . VAL A 1 174 ? -8.859 41.188 17.312 1 96.19 174 VAL A C 1
ATOM 1367 O O . VAL A 1 174 ? -10.039 41.469 17.078 1 96.19 174 VAL A O 1
ATOM 1370 N N . SER A 1 175 ? -8.141 41.875 18.234 1 95.62 175 SER A N 1
ATOM 1371 C CA . SER A 1 175 ? -8.734 42.906 19.078 1 95.62 175 SER A CA 1
ATOM 1372 C C . SER A 1 175 ? -9.102 44.125 18.25 1 95.62 175 SER A C 1
ATOM 1374 O O . SER A 1 175 ? -9.938 44.938 18.672 1 95.62 175 SER A O 1
ATOM 1376 N N . ALA A 1 176 ? -8.43 44.25 17.156 1 94.12 176 ALA A N 1
ATOM 1377 C CA . ALA A 1 176 ? -8.719 45.375 16.266 1 94.12 176 ALA A CA 1
ATOM 1378 C C . ALA A 1 176 ? -10.031 45.156 15.516 1 94.12 176 ALA A C 1
ATOM 1380 O O . ALA A 1 176 ? -10.664 46.125 15.07 1 94.12 176 ALA A O 1
ATOM 1381 N N . THR A 1 177 ? -10.43 43.938 15.461 1 94.12 177 THR A N 1
ATOM 1382 C CA . THR A 1 177 ? -11.703 43.625 14.82 1 94.12 177 THR A CA 1
ATOM 1383 C C . THR A 1 177 ? -12.852 43.719 15.82 1 94.12 177 THR A C 1
ATOM 1385 O O . THR A 1 177 ? -12.641 44 17 1 94.12 177 THR A O 1
ATOM 1388 N N . GLU A 1 178 ? -14.133 43.469 15.336 1 93.12 178 GLU A N 1
ATOM 1389 C CA . GLU A 1 178 ? -15.305 43.531 16.203 1 93.12 178 GLU A CA 1
ATOM 1390 C C . GLU A 1 178 ? -15.617 42.156 16.797 1 93.12 178 GLU A C 1
ATOM 1392 O O . GLU A 1 178 ? -16.625 42 17.5 1 93.12 178 GLU A O 1
ATOM 1397 N N . GLY A 1 179 ? -14.727 41.312 16.656 1 93.69 179 GLY A N 1
ATOM 1398 C CA . GLY A 1 179 ? -15.016 39.938 17.031 1 93.69 179 GLY A CA 1
ATOM 1399 C C . GLY A 1 179 ? -15.086 39.719 18.547 1 93.69 179 GLY A C 1
ATOM 1400 O O . GLY A 1 179 ? -15.961 39.031 19.031 1 93.69 179 GLY A O 1
ATOM 1401 N N . LEU A 1 180 ? -14.266 40.406 19.312 1 95.44 180 LEU A N 1
ATOM 1402 C CA . LEU A 1 180 ? -14.148 40.188 20.75 1 95.44 180 LEU A CA 1
ATOM 1403 C C . LEU A 1 180 ? -15.438 40.594 21.453 1 95.44 180 LEU A C 1
ATOM 1405 O O . LEU A 1 180 ? -15.688 40.156 22.594 1 95.44 180 LEU A O 1
ATOM 1409 N N . LYS A 1 181 ? -16.203 41.375 20.797 1 94.75 181 LYS A N 1
ATOM 1410 C CA . LYS A 1 181 ? -17.438 41.875 21.406 1 94.75 181 LYS A CA 1
ATOM 1411 C C . LYS A 1 181 ? -18.422 40.719 21.672 1 94.75 181 LYS A C 1
ATOM 1413 O O . LYS A 1 181 ? -19.297 40.844 22.531 1 94.75 181 LYS A O 1
ATOM 1418 N N . GLU A 1 182 ? -18.234 39.656 20.953 1 94.69 182 GLU A N 1
ATOM 1419 C CA . GLU A 1 182 ? -19.156 38.531 21.031 1 94.69 182 GLU A CA 1
ATOM 1420 C C . GLU A 1 182 ? -18.828 37.656 22.219 1 94.69 182 GLU A C 1
ATOM 1422 O O . GLU A 1 182 ? -19.656 36.812 22.625 1 94.69 182 GLU A O 1
ATOM 1427 N N . LEU A 1 183 ? -17.703 37.875 22.844 1 96.06 183 LEU A N 1
ATOM 1428 C CA . LEU A 1 183 ? -17.297 37.031 23.969 1 96.06 183 LEU A CA 1
ATOM 1429 C C . LEU A 1 183 ? -18.078 37.375 25.219 1 96.06 183 LEU A C 1
ATOM 1431 O O . LEU A 1 183 ? -18.359 38.531 25.5 1 96.06 183 LEU A O 1
ATOM 1435 N N . SER A 1 184 ? -18.484 36.344 25.969 1 95.31 184 SER A N 1
ATOM 1436 C CA . SER A 1 184 ? -19.031 36.531 27.297 1 95.31 184 SER A CA 1
ATOM 1437 C C . SER A 1 184 ? -17.984 37.094 28.266 1 95.31 184 SER A C 1
ATOM 1439 O O . SER A 1 184 ? -16.797 37.031 27.969 1 95.31 184 SER A O 1
ATOM 1441 N N . PRO A 1 185 ? -18.422 37.688 29.344 1 95.56 185 PRO A N 1
ATOM 1442 C CA . PRO A 1 185 ? -17.453 38.219 30.312 1 95.56 185 PRO A CA 1
ATOM 1443 C C . PRO A 1 185 ? -16.453 37.156 30.781 1 95.56 185 PRO A C 1
ATOM 1445 O O . PRO A 1 185 ? -15.25 37.438 30.844 1 95.56 185 PRO A O 1
ATOM 1448 N N . ASP A 1 186 ? -16.969 36 31.031 1 96.19 186 ASP A N 1
ATOM 1449 C CA . ASP A 1 186 ? -16.062 34.969 31.5 1 96.19 186 ASP A CA 1
ATOM 1450 C C . ASP A 1 186 ? -15.055 34.594 30.422 1 96.19 186 ASP A C 1
ATOM 1452 O O . ASP A 1 186 ? -13.883 34.344 30.719 1 96.19 186 ASP A O 1
ATOM 1456 N N . GLN A 1 187 ? -15.547 34.438 29.172 1 95.75 187 GLN A N 1
ATOM 1457 C CA . GLN A 1 187 ? -14.68 34.094 28.062 1 95.75 187 GLN A CA 1
ATOM 1458 C C . GLN A 1 187 ? -13.641 35.188 27.812 1 95.75 187 GLN A C 1
ATOM 1460 O O . GLN A 1 187 ? -12.477 34.906 27.531 1 95.75 187 GLN A O 1
ATOM 1465 N N . PHE A 1 188 ? -14.102 36.406 27.828 1 96.94 188 PHE A N 1
ATOM 1466 C CA . PHE A 1 188 ? -13.211 37.562 27.609 1 96.94 188 PHE A CA 1
ATOM 1467 C C . PHE A 1 188 ? -12.133 37.594 28.688 1 96.94 188 PHE A C 1
ATOM 1469 O O . PHE A 1 188 ? -10.953 37.781 28.375 1 96.94 188 PHE A O 1
ATOM 1476 N N . LEU A 1 189 ? -12.508 37.469 29.969 1 96.69 189 LEU A N 1
ATOM 1477 C CA . LEU A 1 189 ? -11.555 37.469 31.078 1 96.69 189 LEU A CA 1
ATOM 1478 C C . LEU A 1 189 ? -10.547 36.344 30.938 1 96.69 189 LEU A C 1
ATOM 1480 O O . LEU A 1 189 ? -9.367 36.5 31.266 1 96.69 189 LEU A O 1
ATOM 1484 N N . ASP A 1 190 ? -11.047 35.25 30.484 1 96.06 190 ASP A N 1
ATOM 1485 C CA . ASP A 1 190 ? -10.172 34.094 30.281 1 96.06 190 ASP A CA 1
ATOM 1486 C C . ASP A 1 190 ? -9.109 34.406 29.219 1 96.06 190 ASP A C 1
ATOM 1488 O O . ASP A 1 190 ? -7.949 34.031 29.375 1 96.06 190 ASP A O 1
ATOM 1492 N N . VAL A 1 191 ? -9.469 35.031 28.141 1 96.12 191 VAL A N 1
ATOM 1493 C CA . VAL A 1 191 ? -8.555 35.375 27.047 1 96.12 191 VAL A CA 1
ATOM 1494 C C . VAL A 1 191 ? -7.523 36.375 27.516 1 96.12 191 VAL A C 1
ATOM 1496 O O . VAL A 1 191 ? -6.316 36.188 27.375 1 96.12 191 VAL A O 1
ATOM 1499 N N . ILE A 1 192 ? -7.953 37.531 28.109 1 96.25 192 ILE A N 1
ATOM 1500 C CA . ILE A 1 192 ? -7.035 38.594 28.438 1 96.25 192 ILE A CA 1
ATOM 1501 C C . ILE A 1 192 ? -6.16 38.219 29.625 1 96.25 192 ILE A C 1
ATOM 1503 O O . ILE A 1 192 ? -5.098 38.781 29.844 1 96.25 192 ILE A O 1
ATOM 1507 N N . GLY A 1 193 ? -6.594 37.25 30.406 1 94.88 193 GLY A N 1
ATOM 1508 C CA . GLY A 1 193 ? -5.809 36.812 31.531 1 94.88 193 GLY A CA 1
ATOM 1509 C C . GLY A 1 193 ? -4.727 35.812 31.141 1 94.88 193 GLY A C 1
ATOM 1510 O O . GLY A 1 193 ? -3.855 35.5 31.953 1 94.88 193 GLY A O 1
ATOM 1511 N N . SER A 1 194 ? -4.684 35.406 29.984 1 93.44 194 SER A N 1
ATOM 1512 C CA . SER A 1 194 ? -3.781 34.344 29.547 1 93.44 194 SER A CA 1
ATOM 1513 C C . SER A 1 194 ? -2.344 34.844 29.453 1 93.44 194 SER A C 1
ATOM 1515 O O . SER A 1 194 ? -2.1 36 29.031 1 93.44 194 SER A O 1
ATOM 1517 N N . ASP A 1 195 ? -1.368 34 29.844 1 92.06 195 ASP A N 1
ATOM 1518 C CA . ASP A 1 195 ? 0.055 34.281 29.688 1 92.06 195 ASP A CA 1
ATOM 1519 C C . ASP A 1 195 ? 0.472 34.219 28.219 1 92.06 195 ASP A C 1
ATOM 1521 O O . ASP A 1 195 ? 1.499 34.781 27.828 1 92.06 195 ASP A O 1
ATOM 1525 N N . GLN A 1 196 ? -0.396 33.688 27.406 1 91.56 196 GLN A N 1
ATOM 1526 C CA . GLN A 1 196 ? -0.019 33.344 26.047 1 91.56 196 GLN A CA 1
ATOM 1527 C C . GLN A 1 196 ? -0.349 34.438 25.062 1 91.56 196 GLN A C 1
ATOM 1529 O O . GLN A 1 196 ? -0.186 34.281 23.844 1 91.56 196 GLN A O 1
ATOM 1534 N N . LEU A 1 197 ? -0.716 35.562 25.531 1 94.56 197 LEU A N 1
ATOM 1535 C CA . LEU A 1 197 ? -1.06 36.656 24.641 1 94.56 197 LEU A CA 1
ATOM 1536 C C . LEU A 1 197 ? 0.176 37.156 23.906 1 94.56 197 LEU A C 1
ATOM 1538 O O . LEU A 1 197 ? 1.206 37.438 24.531 1 94.56 197 LEU A O 1
ATOM 1542 N N . ASP A 1 198 ? 0.027 37.219 22.656 1 92.75 198 ASP A N 1
ATOM 1543 C CA . ASP A 1 198 ? 1.104 37.781 21.844 1 92.75 198 ASP A CA 1
ATOM 1544 C C . ASP A 1 198 ? 0.963 39.281 21.719 1 92.75 198 ASP A C 1
ATOM 1546 O O . ASP A 1 198 ? 0.616 39.812 20.641 1 92.75 198 ASP A O 1
ATOM 1550 N N . VAL A 1 199 ? 1.285 40.031 22.734 1 95.56 199 VAL A N 1
ATOM 1551 C CA . VAL A 1 199 ? 1.23 41.469 22.781 1 95.56 199 VAL A CA 1
ATOM 1552 C C . VAL A 1 199 ? 2.623 42.031 23.062 1 95.56 199 VAL A C 1
ATOM 1554 O O . VAL A 1 199 ? 3.4 41.438 23.812 1 95.56 199 VAL A O 1
ATOM 1557 N N . ALA A 1 200 ? 2.881 43.125 22.484 1 93.75 200 ALA A N 1
ATOM 1558 C CA . ALA A 1 200 ? 4.176 43.781 22.688 1 93.75 200 ALA A CA 1
ATOM 1559 C C . ALA A 1 200 ? 4.238 44.469 24.031 1 93.75 200 ALA A C 1
ATOM 1561 O O . ALA A 1 200 ? 5.324 44.688 24.594 1 93.75 200 ALA A O 1
ATOM 1562 N N . SER A 1 201 ? 3.109 44.938 24.5 1 95.31 201 SER A N 1
ATOM 1563 C CA . SER A 1 201 ? 3.014 45.656 25.766 1 95.31 201 SER A CA 1
ATOM 1564 C C . SER A 1 201 ? 1.68 45.375 26.453 1 95.31 201 SER A C 1
ATOM 1566 O O . SER A 1 201 ? 0.69 45.062 25.781 1 95.31 201 SER A O 1
ATOM 1568 N N . GLU A 1 202 ? 1.708 45.562 27.766 1 95.38 202 GLU A N 1
ATOM 1569 C CA . GLU A 1 202 ? 0.516 45.281 28.547 1 95.38 202 GLU A CA 1
ATOM 1570 C C . GLU A 1 202 ? -0.593 46.281 28.266 1 95.38 202 GLU A C 1
ATOM 1572 O O . GLU A 1 202 ? -1.772 46 28.484 1 95.38 202 GLU A O 1
ATOM 1577 N N . ILE A 1 203 ? -0.218 47.406 27.797 1 96.06 203 ILE A N 1
ATOM 1578 C CA . ILE A 1 203 ? -1.208 48.469 27.516 1 96.06 203 ILE A CA 1
ATOM 1579 C C . ILE A 1 203 ? -2.176 47.969 26.438 1 96.06 203 ILE A C 1
ATOM 1581 O O . ILE A 1 203 ? -3.334 48.406 26.406 1 96.06 203 ILE A O 1
ATOM 1585 N N . MET A 1 204 ? -1.722 47.125 25.562 1 96.38 204 MET A N 1
ATOM 1586 C CA . MET A 1 204 ? -2.561 46.625 24.484 1 96.38 204 MET A CA 1
ATOM 1587 C C . MET A 1 204 ? -3.705 45.781 25.047 1 96.38 204 MET A C 1
ATOM 1589 O O . MET A 1 204 ? -4.789 45.719 24.469 1 96.38 204 MET A O 1
ATOM 1593 N N . VAL A 1 205 ? -3.459 45.156 26.172 1 96.88 205 VAL A N 1
ATOM 1594 C CA . VAL A 1 205 ? -4.496 44.375 26.844 1 96.88 205 VAL A CA 1
ATOM 1595 C C . VAL A 1 205 ? -5.574 45.312 27.391 1 96.88 205 VAL A C 1
ATOM 1597 O O . VAL A 1 205 ? -6.77 45.031 27.25 1 96.88 205 VAL A O 1
ATOM 1600 N N . TRP A 1 206 ? -5.141 46.406 27.969 1 96.38 206 TRP A N 1
ATOM 1601 C CA . TRP A 1 206 ? -6.086 47.375 28.469 1 96.38 206 TRP A CA 1
ATOM 1602 C C . TRP A 1 206 ? -6.918 47.969 27.344 1 96.38 206 TRP A C 1
ATOM 1604 O O . TRP A 1 206 ? -8.133 48.125 27.469 1 96.38 206 TRP A O 1
ATOM 1614 N N . GLU A 1 207 ? -6.215 48.281 26.297 1 96.19 207 GLU A N 1
ATOM 1615 C CA . GLU A 1 207 ? -6.918 48.875 25.156 1 96.19 207 GLU A CA 1
ATOM 1616 C C . GLU A 1 207 ? -8.016 47.969 24.656 1 96.19 207 GLU A C 1
ATOM 1618 O O . GLU A 1 207 ? -9.125 48.406 24.328 1 96.19 207 GLU A O 1
ATOM 1623 N N . ALA A 1 208 ? -7.699 46.719 24.547 1 96.81 208 ALA A N 1
ATOM 1624 C CA . ALA A 1 208 ? -8.688 45.75 24.125 1 96.81 208 ALA A CA 1
ATOM 1625 C C . ALA A 1 208 ? -9.828 45.625 25.125 1 96.81 208 ALA A C 1
ATOM 1627 O O . ALA A 1 208 ? -10.992 45.5 24.75 1 96.81 208 ALA A O 1
ATOM 1628 N N . ALA A 1 209 ? -9.5 45.688 26.422 1 96.62 209 ALA A N 1
ATOM 1629 C CA . ALA A 1 209 ? -10.5 45.594 27.5 1 96.62 209 ALA A CA 1
ATOM 1630 C C . ALA A 1 209 ? -11.414 46.812 27.484 1 96.62 209 ALA A C 1
ATOM 1632 O O . ALA A 1 209 ? -12.633 46.688 27.625 1 96.62 209 ALA A O 1
ATOM 1633 N N . ALA A 1 210 ? -10.812 47.938 27.328 1 95.62 210 ALA A N 1
ATOM 1634 C CA . ALA A 1 210 ? -11.594 49.188 27.281 1 95.62 210 ALA A CA 1
ATOM 1635 C C . ALA A 1 210 ? -12.57 49.156 26.094 1 95.62 210 ALA A C 1
ATOM 1637 O O . ALA A 1 210 ? -13.727 49.562 26.234 1 95.62 210 ALA A O 1
ATOM 1638 N N . LYS A 1 211 ? -12.07 48.719 24.984 1 95.56 211 LYS A N 1
ATOM 1639 C CA . LYS A 1 211 ? -12.914 48.594 23.797 1 95.56 211 LYS A CA 1
ATOM 1640 C C . LYS A 1 211 ? -14.062 47.594 24.031 1 95.56 211 LYS A C 1
ATOM 1642 O O . LYS A 1 211 ? -15.188 47.844 23.609 1 95.56 211 LYS A O 1
ATOM 1647 N N . TRP A 1 212 ? -13.781 46.5 24.672 1 96.5 212 TRP A N 1
ATOM 1648 C CA . TRP A 1 212 ? -14.781 45.469 24.969 1 96.5 212 TRP A CA 1
ATOM 1649 C C . TRP A 1 212 ? -15.859 46.031 25.891 1 96.5 212 TRP A C 1
ATOM 1651 O O . TRP A 1 212 ? -17.047 45.812 25.672 1 96.5 212 TRP A O 1
ATOM 1661 N N . VAL A 1 213 ? -15.5 46.812 26.906 1 95.5 213 VAL A N 1
ATOM 1662 C CA . VAL A 1 213 ? -16.438 47.406 27.859 1 95.5 213 VAL A CA 1
ATOM 1663 C C . VAL A 1 213 ? -17.266 48.5 27.156 1 95.5 213 VAL A C 1
ATOM 1665 O O . VAL A 1 213 ? -18.469 48.594 27.359 1 95.5 213 VAL A O 1
ATOM 1668 N N . ALA A 1 214 ? -16.625 49.25 26.281 1 92.81 214 ALA A N 1
ATOM 1669 C CA . ALA A 1 214 ? -17.281 50.344 25.578 1 92.81 214 ALA A CA 1
ATOM 1670 C C . ALA A 1 214 ? -18.344 49.812 24.609 1 92.81 214 ALA A C 1
ATOM 1672 O O . ALA A 1 214 ? -19.281 50.531 24.281 1 92.81 214 ALA A O 1
ATOM 1673 N N . SER A 1 215 ? -18.188 48.625 24.141 1 92.81 215 SER A N 1
ATOM 1674 C CA . SER A 1 215 ? -19.141 48.062 23.188 1 92.81 215 SER A CA 1
ATOM 1675 C C . SER A 1 215 ? -20.516 47.844 23.828 1 92.81 215 SER A C 1
ATOM 1677 O O . SER A 1 215 ? -21.531 47.844 23.125 1 92.81 215 SER A O 1
ATOM 1679 N N . ASP A 1 216 ? -20.594 47.562 25.094 1 91.31 216 ASP A N 1
ATOM 1680 C CA . ASP A 1 216 ? -21.828 47.5 25.859 1 91.31 216 ASP A CA 1
ATOM 1681 C C . ASP A 1 216 ? -21.625 48.062 27.266 1 91.31 216 ASP A C 1
ATOM 1683 O O . ASP A 1 216 ? -21.625 47.312 28.25 1 91.31 216 ASP A O 1
ATOM 1687 N N . ASP A 1 217 ? -21.625 49.281 27.391 1 86.81 217 ASP A N 1
ATOM 1688 C CA . ASP A 1 217 ? -21.25 50 28.594 1 86.81 217 ASP A CA 1
ATOM 1689 C C . ASP A 1 217 ? -22.234 49.75 29.719 1 86.81 217 ASP A C 1
ATOM 1691 O O . ASP A 1 217 ? -21.844 49.625 30.891 1 86.81 217 ASP A O 1
ATOM 1695 N N . SER A 1 218 ? -23.406 49.625 29.422 1 88.25 218 SER A N 1
ATOM 1696 C CA . SER A 1 218 ? -24.469 49.469 30.422 1 88.25 218 SER A CA 1
ATOM 1697 C C . SER A 1 218 ? -24.328 48.156 31.188 1 88.25 218 SER A C 1
ATOM 1699 O O . SER A 1 218 ? -24.484 48.125 32.406 1 88.25 218 SER A O 1
ATOM 1701 N N . THR A 1 219 ? -23.891 47.156 30.438 1 92 219 THR A N 1
ATOM 1702 C CA . THR A 1 219 ? -23.891 45.844 31.047 1 92 219 THR A CA 1
ATOM 1703 C C . THR A 1 219 ? -22.484 45.406 31.422 1 92 219 THR A C 1
ATOM 1705 O O . THR A 1 219 ? -22.297 44.562 32.312 1 92 219 THR A O 1
ATOM 1708 N N . ARG A 1 220 ? -21.469 45.938 30.797 1 94 220 ARG A N 1
ATOM 1709 C CA . ARG A 1 220 ? -20.141 45.375 30.938 1 94 220 ARG A CA 1
ATOM 1710 C C . ARG A 1 220 ? -19.297 46.156 31.922 1 94 220 ARG A C 1
ATOM 1712 O O . ARG A 1 220 ? -18.25 45.688 32.375 1 94 220 ARG A O 1
ATOM 1719 N N . THR A 1 221 ? -19.734 47.344 32.312 1 92.75 221 THR A N 1
ATOM 1720 C CA . THR A 1 221 ? -18.984 48.219 33.25 1 92.75 221 THR A CA 1
ATOM 1721 C C . THR A 1 221 ? -18.844 47.531 34.594 1 92.75 221 THR A C 1
ATOM 1723 O O . THR A 1 221 ? -17.844 47.719 35.312 1 92.75 221 THR A O 1
ATOM 1726 N N . ILE A 1 222 ? -19.812 46.719 34.906 1 93.31 222 ILE A N 1
ATOM 1727 C CA . ILE A 1 222 ? -19.812 46.031 36.188 1 93.31 222 ILE A CA 1
ATOM 1728 C C . ILE A 1 222 ? -18.609 45.094 36.25 1 93.31 222 ILE A C 1
ATOM 1730 O O . ILE A 1 222 ? -18.172 44.719 37.344 1 93.31 222 ILE A O 1
ATOM 1734 N N . HIS A 1 223 ? -18.047 44.719 35.125 1 95.25 223 HIS A N 1
ATOM 1735 C CA . HIS A 1 223 ? -16.969 43.75 35.094 1 95.25 223 HIS A CA 1
ATOM 1736 C C . HIS A 1 223 ? -15.609 44.438 35.094 1 95.25 223 HIS A C 1
ATOM 1738 O O . HIS A 1 223 ? -14.57 43.75 35.031 1 95.25 223 HIS A O 1
ATOM 1744 N N . LEU A 1 224 ? -15.523 45.719 35.219 1 94.81 224 LEU A N 1
ATOM 1745 C CA . LEU A 1 224 ? -14.289 46.5 35.125 1 94.81 224 LEU A CA 1
ATOM 1746 C C . LEU A 1 224 ? -13.328 46.094 36.25 1 94.81 224 LEU A C 1
ATOM 1748 O O . LEU A 1 224 ? -12.125 45.969 36.031 1 94.81 224 LEU A O 1
ATOM 1752 N N . PRO A 1 225 ? -13.859 45.875 37.469 1 94.25 225 PRO A N 1
ATOM 1753 C CA . PRO A 1 225 ? -12.93 45.438 38.531 1 94.25 225 PRO A CA 1
ATOM 1754 C C . PRO A 1 225 ? -12.242 44.125 38.219 1 94.25 225 PRO A C 1
ATOM 1756 O O . PRO A 1 225 ? -11.047 43.969 38.469 1 94.25 225 PRO A O 1
ATOM 1759 N N . ALA A 1 226 ? -12.984 43.25 37.688 1 95.31 226 ALA A N 1
ATOM 1760 C CA . ALA A 1 226 ? -12.414 41.969 37.312 1 95.31 226 ALA A CA 1
ATOM 1761 C C . ALA A 1 226 ? -11.398 42.094 36.188 1 95.31 226 ALA A C 1
ATOM 1763 O O . ALA A 1 226 ? -10.383 41.406 36.156 1 95.31 226 ALA A O 1
ATOM 1764 N N . ILE A 1 227 ? -11.703 42.969 35.25 1 96 227 ILE A N 1
ATOM 1765 C CA . ILE A 1 227 ? -10.812 43.25 34.125 1 96 227 ILE A CA 1
ATOM 1766 C C . ILE A 1 227 ? -9.492 43.812 34.656 1 96 227 ILE A C 1
ATOM 1768 O O . ILE A 1 227 ? -8.414 43.406 34.25 1 96 227 ILE A O 1
ATOM 1772 N N . LEU A 1 228 ? -9.609 44.781 35.562 1 94.31 228 LEU A N 1
ATOM 1773 C CA . LEU A 1 228 ? -8.43 45.438 36.125 1 94.31 228 LEU A CA 1
ATOM 1774 C C . LEU A 1 228 ? -7.566 44.438 36.875 1 94.31 228 LEU A C 1
ATOM 1776 O O . LEU A 1 228 ? -6.348 44.625 36.969 1 94.31 228 LEU A O 1
ATOM 1780 N N . GLN A 1 229 ? -8.172 43.406 37.375 1 92.38 229 GLN A N 1
ATOM 1781 C CA . GLN A 1 229 ? -7.434 42.375 38.094 1 92.38 229 GLN A CA 1
ATOM 1782 C C . GLN A 1 229 ? -6.594 41.531 37.094 1 92.38 229 GLN A C 1
ATOM 1784 O O . GLN A 1 229 ? -5.574 40.969 37.5 1 92.38 229 GLN A O 1
ATOM 1789 N N . LYS A 1 230 ? -7.039 41.406 35.844 1 94.62 230 LYS A N 1
ATOM 1790 C CA . LYS A 1 230 ? -6.348 40.594 34.844 1 94.62 230 LYS A CA 1
ATOM 1791 C C . LYS A 1 230 ? -5.242 41.375 34.156 1 94.62 230 LYS A C 1
ATOM 1793 O O . LYS A 1 230 ? -4.359 40.812 33.531 1 94.62 230 LYS A O 1
ATOM 1798 N N . ILE A 1 231 ? -5.312 42.719 34.281 1 94.94 231 ILE A N 1
ATOM 1799 C CA . ILE A 1 231 ? -4.258 43.562 33.719 1 94.94 231 ILE A CA 1
ATOM 1800 C C . ILE A 1 231 ? -3.037 43.562 34.656 1 94.94 231 ILE A C 1
ATOM 1802 O O . ILE A 1 231 ? -3.16 43.719 35.844 1 94.94 231 ILE A O 1
ATOM 1806 N N . ARG A 1 232 ? -1.937 43.406 34.094 1 93.94 232 ARG A N 1
ATOM 1807 C CA . ARG A 1 232 ? -0.699 43.312 34.875 1 93.94 232 ARG A CA 1
ATOM 1808 C C . ARG A 1 232 ? -0.032 44.688 34.969 1 93.94 232 ARG A C 1
ATOM 1810 O O . ARG A 1 232 ? 0.846 45.031 34.156 1 93.94 232 ARG A O 1
ATOM 1817 N N . PHE A 1 233 ? -0.253 45.406 36 1 92.5 233 PHE A N 1
ATOM 1818 C CA . PHE A 1 233 ? 0.136 46.812 36.156 1 92.5 233 PHE A CA 1
ATOM 1819 C C . PHE A 1 233 ? 1.638 46.938 36.406 1 92.5 233 PHE A C 1
ATOM 1821 O O . PHE A 1 233 ? 2.234 47.969 36.094 1 92.5 233 PHE A O 1
ATOM 1828 N N . SER A 1 234 ? 2.205 45.812 36.938 1 89.5 234 SER A N 1
ATOM 1829 C CA . SER A 1 234 ? 3.645 45.812 37.156 1 89.5 234 SER A CA 1
ATOM 1830 C C . SER A 1 234 ? 4.422 45.906 35.875 1 89.5 234 SER A C 1
ATOM 1832 O O . SER A 1 234 ? 5.594 46.312 35.844 1 89.5 234 SER A O 1
ATOM 1834 N N . LEU A 1 235 ? 3.791 45.625 34.719 1 92.31 235 LEU A N 1
ATOM 1835 C CA . LEU A 1 235 ? 4.465 45.594 33.438 1 92.31 235 LEU A CA 1
ATOM 1836 C C . LEU A 1 235 ? 4.168 46.875 32.656 1 92.31 235 LEU A C 1
ATOM 1838 O O . LEU A 1 235 ? 4.637 47.031 31.516 1 92.31 235 LEU A O 1
ATOM 1842 N N . LEU A 1 236 ? 3.453 47.781 33.281 1 94.06 236 LEU A N 1
ATOM 1843 C CA . LEU A 1 236 ? 3.072 49.031 32.625 1 94.06 236 LEU A CA 1
ATOM 1844 C C . LEU A 1 236 ? 4.035 50.156 33 1 94.06 236 LEU A C 1
ATOM 1846 O O . LEU A 1 236 ? 4.582 50.188 34.094 1 94.06 236 LEU A O 1
ATOM 1850 N N . THR A 1 237 ? 4.199 51.062 32.062 1 92.56 237 THR A N 1
ATOM 1851 C CA . THR A 1 237 ? 4.973 52.25 32.344 1 92.56 237 THR A CA 1
ATOM 1852 C C . THR A 1 237 ? 4.121 53.281 33.094 1 92.56 237 THR A C 1
ATOM 1854 O O . THR A 1 237 ? 2.895 53.156 33.125 1 92.56 237 THR A O 1
ATOM 1857 N N . GLN A 1 238 ? 4.738 54.25 33.688 1 91.56 238 GLN A N 1
ATOM 1858 C CA . GLN A 1 238 ? 4.012 55.312 34.406 1 91.56 238 GLN A CA 1
ATOM 1859 C C . GLN A 1 238 ? 3.094 56.062 33.438 1 91.56 238 GLN A C 1
ATOM 1861 O O . GLN A 1 238 ? 1.999 56.5 33.844 1 91.56 238 GLN A O 1
ATOM 1866 N N . ASP A 1 239 ? 3.607 56.188 32.281 1 94.56 239 ASP A N 1
ATOM 1867 C CA . ASP A 1 239 ? 2.783 56.875 31.297 1 94.56 239 ASP A CA 1
ATOM 1868 C C . ASP A 1 239 ? 1.525 56.062 30.984 1 94.56 239 ASP A C 1
ATOM 1870 O O . ASP A 1 239 ? 0.438 56.625 30.844 1 94.56 239 ASP A O 1
ATOM 1874 N N . ASP A 1 240 ? 1.737 54.812 30.875 1 94.81 240 ASP A N 1
ATOM 1875 C CA . ASP A 1 240 ? 0.613 53.906 30.594 1 94.81 240 ASP A CA 1
ATOM 1876 C C . ASP A 1 240 ? -0.406 53.938 31.734 1 94.81 240 ASP A C 1
ATOM 1878 O O . ASP A 1 240 ? -1.614 53.938 31.484 1 94.81 240 ASP A O 1
ATOM 1882 N N . ILE A 1 241 ? 0.072 53.938 32.938 1 93.69 241 ILE A N 1
ATOM 1883 C CA . ILE A 1 241 ? -0.792 53.969 34.125 1 93.69 241 ILE A CA 1
ATOM 1884 C C . ILE A 1 241 ? -1.589 55.281 34.125 1 93.69 241 ILE A C 1
ATOM 1886 O O . ILE A 1 241 ? -2.77 55.281 34.469 1 93.69 241 ILE A O 1
ATOM 1890 N N . GLY A 1 242 ? -0.952 56.312 33.719 1 93.19 242 GLY A N 1
ATOM 1891 C CA . GLY A 1 242 ? -1.645 57.594 33.625 1 93.19 242 GLY A CA 1
ATOM 1892 C C . GLY A 1 242 ? -2.781 57.562 32.594 1 93.19 242 GLY A C 1
ATOM 1893 O O . GLY A 1 242 ? -3.85 58.125 32.844 1 93.19 242 GLY A O 1
ATOM 1894 N N . VAL A 1 243 ? -2.492 56.906 31.516 1 93.81 243 VAL A N 1
ATOM 1895 C CA . VAL A 1 243 ? -3.504 56.75 30.469 1 93.81 243 VAL A CA 1
ATOM 1896 C C . VAL A 1 243 ? -4.699 55.969 31.016 1 93.81 243 VAL A C 1
ATOM 1898 O O . VAL A 1 243 ? -5.852 56.312 30.734 1 93.81 243 VAL A O 1
ATOM 1901 N N . ILE A 1 244 ? -4.438 54.969 31.781 1 94.38 244 ILE A N 1
ATOM 1902 C CA . ILE A 1 244 ? -5.5 54.125 32.312 1 94.38 244 ILE A CA 1
ATOM 1903 C C . ILE A 1 244 ? -6.301 54.906 33.344 1 94.38 244 ILE A C 1
ATOM 1905 O O . ILE A 1 244 ? -7.535 54.906 33.312 1 94.38 244 ILE A O 1
ATOM 1909 N N . LYS A 1 245 ? -5.668 55.625 34.188 1 92.75 245 LYS A N 1
ATOM 1910 C CA . LYS A 1 245 ? -6.316 56.375 35.25 1 92.75 245 LYS A CA 1
ATOM 1911 C C . LYS A 1 245 ? -7.168 57.5 34.656 1 92.75 245 LYS A C 1
ATOM 1913 O O . LYS A 1 245 ? -8.203 57.875 35.219 1 92.75 245 LYS A O 1
ATOM 1918 N N . GLY A 1 246 ? -6.707 58 33.594 1 92.62 246 GLY A N 1
ATOM 1919 C CA . GLY A 1 246 ? -7.398 59.125 32.969 1 92.62 246 GLY A CA 1
ATOM 1920 C C . GLY A 1 246 ? -8.516 58.688 32.031 1 92.62 246 GLY A C 1
ATOM 1921 O O . GLY A 1 246 ? -9.234 59.531 31.484 1 92.62 246 GLY A O 1
ATOM 1922 N N . HIS A 1 247 ? -8.711 57.469 31.875 1 92.81 247 HIS A N 1
ATOM 1923 C CA . HIS A 1 247 ? -9.719 56.969 30.938 1 92.81 247 HIS A CA 1
ATOM 1924 C C . HIS A 1 247 ? -11.125 57.219 31.453 1 92.81 247 HIS A C 1
ATOM 1926 O O . HIS A 1 247 ? -11.367 57.156 32.656 1 92.81 247 HIS A O 1
ATOM 1932 N N . LYS A 1 248 ? -12.094 57.375 30.656 1 91.88 248 LYS A N 1
ATOM 1933 C CA . LYS A 1 248 ? -13.461 57.75 31 1 91.88 248 LYS A CA 1
ATOM 1934 C C . LYS A 1 248 ? -14.156 56.656 31.781 1 91.88 248 LYS A C 1
ATOM 1936 O O . LYS A 1 248 ? -15.055 56.906 32.562 1 91.88 248 LYS A O 1
ATOM 1941 N N . LEU A 1 249 ? -13.664 55.438 31.578 1 92.12 249 LEU A N 1
ATOM 1942 C CA . LEU A 1 249 ? -14.297 54.281 32.219 1 92.12 249 LEU A CA 1
ATOM 1943 C C . LEU A 1 249 ? -13.883 54.156 33.688 1 92.12 249 LEU A C 1
ATOM 1945 O O . LEU A 1 249 ? -14.539 53.469 34.469 1 92.12 249 LEU A O 1
ATOM 1949 N N . ILE A 1 250 ? -12.859 54.75 34.031 1 92.88 250 ILE A N 1
ATOM 1950 C CA . ILE A 1 250 ? -12.289 54.625 35.344 1 92.88 250 ILE A CA 1
ATOM 1951 C C . ILE A 1 250 ? -12.883 55.656 36.281 1 92.88 250 ILE A C 1
ATOM 1953 O O . ILE A 1 250 ? -12.82 56.875 36 1 92.88 250 ILE A O 1
ATOM 1957 N N . ARG A 1 251 ? -13.398 55.188 37.344 1 90.44 251 ARG A N 1
ATOM 1958 C CA . ARG A 1 251 ? -13.984 56.031 38.344 1 90.44 251 ARG A CA 1
ATOM 1959 C C . ARG A 1 251 ? -13.133 56.031 39.625 1 90.44 251 ARG A C 1
ATOM 1961 O O . ARG A 1 251 ? -12.078 55.406 39.656 1 90.44 251 ARG A O 1
ATOM 1968 N N . GLU A 1 252 ? -13.602 56.719 40.594 1 87.88 252 GLU A N 1
ATOM 1969 C CA . GLU A 1 252 ? -12.844 56.875 41.844 1 87.88 252 GLU A CA 1
ATOM 1970 C C . GLU A 1 252 ? -12.703 55.562 42.562 1 87.88 252 GLU A C 1
ATOM 1972 O O . GLU A 1 252 ? -11.664 55.281 43.188 1 87.88 252 GLU A O 1
ATOM 1977 N N . SER A 1 253 ? -13.727 54.781 42.5 1 88.25 253 SER A N 1
ATOM 1978 C CA . SER A 1 253 ? -13.695 53.5 43.156 1 88.25 253 SER A CA 1
ATOM 1979 C C . SER A 1 253 ? -12.625 52.594 42.531 1 88.25 253 SER A C 1
ATOM 1981 O O . SER A 1 253 ? -12.047 51.75 43.219 1 88.25 253 SER A O 1
ATOM 1983 N N . HIS A 1 254 ? -12.359 52.781 41.312 1 91.38 254 HIS A N 1
ATOM 1984 C CA . HIS A 1 254 ? -11.391 51.969 40.594 1 91.38 254 HIS A CA 1
ATOM 1985 C C . HIS A 1 254 ? -9.961 52.438 40.906 1 91.38 254 HIS A C 1
ATOM 1987 O O . HIS A 1 254 ? -9.023 51.625 40.812 1 91.38 254 HIS A O 1
ATOM 1993 N N . MET A 1 255 ? -9.805 53.688 41.281 1 90.38 255 MET A N 1
ATOM 1994 C CA . MET A 1 255 ? -8.492 54.25 41.562 1 90.38 255 MET A CA 1
ATOM 1995 C C . MET A 1 255 ? -7.82 53.562 42.719 1 90.38 255 MET A C 1
ATOM 1997 O O . MET A 1 255 ? -6.609 53.344 42.719 1 90.38 255 MET A O 1
ATOM 2001 N N . GLU A 1 256 ? -8.625 53.188 43.625 1 88.25 256 GLU A N 1
ATOM 2002 C CA . GLU A 1 256 ? -8.086 52.469 44.781 1 88.25 256 GLU A CA 1
ATOM 2003 C C . GLU A 1 256 ? -7.59 51.094 44.375 1 88.25 256 GLU A C 1
ATOM 2005 O O . GLU A 1 256 ? -6.555 50.625 44.875 1 88.25 256 GLU A O 1
ATOM 2010 N N . GLN A 1 257 ? -8.312 50.531 43.594 1 88.88 257 GLN A N 1
ATOM 2011 C CA . GLN A 1 257 ? -7.934 49.219 43.094 1 88.88 257 GLN A CA 1
ATOM 2012 C C . GLN A 1 257 ? -6.637 49.281 42.281 1 88.88 257 GLN A C 1
ATOM 2014 O O . GLN A 1 257 ? -5.766 48.406 42.438 1 88.88 257 GLN A O 1
ATOM 2019 N N . ILE A 1 258 ? -6.512 50.219 41.406 1 90.5 258 ILE A N 1
ATOM 2020 C CA . ILE A 1 258 ? -5.324 50.406 40.594 1 90.5 258 ILE A CA 1
ATOM 2021 C C . ILE A 1 258 ? -4.113 50.688 41.469 1 90.5 258 ILE A C 1
ATOM 2023 O O . ILE A 1 258 ? -3.039 50.125 41.281 1 90.5 258 ILE A O 1
ATOM 2027 N N . ALA A 1 259 ? -4.34 51.469 42.5 1 88.31 259 ALA A N 1
ATOM 2028 C CA . ALA A 1 259 ? -3.264 51.812 43.406 1 88.31 259 ALA A CA 1
ATOM 2029 C C . ALA A 1 259 ? -2.777 50.562 44.156 1 88.31 259 ALA A C 1
ATOM 2031 O O . ALA A 1 259 ? -1.576 50.406 44.406 1 88.31 259 ALA A O 1
ATOM 2032 N N . ALA A 1 260 ? -3.678 49.781 44.469 1 85.5 260 ALA A N 1
ATOM 2033 C CA . ALA A 1 260 ? -3.34 48.531 45.188 1 85.5 260 ALA A CA 1
ATOM 2034 C C . ALA A 1 260 ? -2.521 47.594 44.281 1 85.5 260 ALA A C 1
ATOM 2036 O O . ALA A 1 260 ? -1.695 46.844 44.812 1 85.5 260 ALA A O 1
ATOM 2037 N N . ARG A 1 261 ? -2.689 47.656 43.031 1 85.75 261 ARG A N 1
ATOM 2038 C CA . ARG A 1 261 ? -2.039 46.75 42.094 1 85.75 261 ARG A CA 1
ATOM 2039 C C . ARG A 1 261 ? -0.645 47.25 41.719 1 85.75 261 ARG A C 1
ATOM 2041 O O . ARG A 1 261 ? 0.208 46.469 41.312 1 85.75 261 ARG A O 1
ATOM 2048 N N . ILE A 1 262 ? -0.403 48.531 41.688 1 82.5 262 ILE A N 1
ATOM 2049 C CA . ILE A 1 262 ? 0.884 49.125 41.344 1 82.5 262 ILE A CA 1
ATOM 2050 C C . ILE A 1 262 ? 1.886 48.875 42.469 1 82.5 262 ILE A C 1
ATOM 2052 O O . ILE A 1 262 ? 3.078 48.688 42.219 1 82.5 262 ILE A O 1
ATOM 2056 N N . GLN A 1 263 ? 1.469 48.969 43.75 1 70.62 263 GLN A N 1
ATOM 2057 C CA . GLN A 1 263 ? 2.359 48.844 44.875 1 70.62 263 GLN A CA 1
ATOM 2058 C C . GLN A 1 263 ? 2.934 47.438 44.969 1 70.62 263 GLN A C 1
ATOM 2060 O O . GLN A 1 263 ? 2.203 46.438 44.812 1 70.62 263 GLN A O 1
ATOM 2065 N N . PRO A 1 264 ? 4.246 47.375 44.625 1 58 264 PRO A N 1
ATOM 2066 C CA . PRO A 1 264 ? 4.914 46.062 44.719 1 58 264 PRO A CA 1
ATOM 2067 C C . PRO A 1 264 ? 4.508 45.281 45.969 1 58 264 PRO A C 1
ATOM 2069 O O . PRO A 1 264 ? 4.402 45.844 47.062 1 58 264 PRO A O 1
ATOM 2072 N N . ASN A 1 265 ? 3.6 44.438 45.812 1 52.03 265 ASN A N 1
ATOM 2073 C CA . ASN A 1 265 ? 3.445 43.594 47 1 52.03 265 ASN A CA 1
ATOM 2074 C C . ASN A 1 265 ? 4.793 43.094 47.5 1 52.03 265 ASN A C 1
ATOM 2076 O O . ASN A 1 265 ? 5.449 42.281 46.844 1 52.03 265 ASN A O 1
ATOM 2080 N N . VAL A 1 266 ? 5.625 43.906 48.094 1 47.91 266 VAL A N 1
ATOM 2081 C CA . VAL A 1 266 ? 6.805 43.406 48.781 1 47.91 266 VAL A CA 1
ATOM 2082 C C . VAL A 1 266 ? 6.434 42.188 49.625 1 47.91 266 VAL A C 1
ATOM 2084 O O . VAL A 1 266 ? 6.008 42.312 50.781 1 47.91 266 VAL A O 1
ATOM 2087 N N . SER A 1 267 ? 5.441 41.406 49.406 1 44.66 267 SER A N 1
ATOM 2088 C CA . SER A 1 267 ? 5.531 40.25 50.312 1 44.66 267 SER A CA 1
ATOM 2089 C C . SER A 1 267 ? 6.898 39.594 50.188 1 44.66 267 SER A C 1
ATOM 2091 O O . SER A 1 267 ? 7.406 39.375 49.094 1 44.66 267 SER A O 1
ATOM 2093 N N . GLU A 1 268 ? 7.832 39.719 51.219 1 41.78 268 GLU A N 1
ATOM 2094 C CA . GLU A 1 268 ? 9.078 39.031 51.562 1 41.78 268 GLU A CA 1
ATOM 2095 C C . GLU A 1 268 ? 9.062 37.562 51.094 1 41.78 268 GLU A C 1
ATOM 2097 O O . GLU A 1 268 ? 10.031 36.844 51.281 1 41.78 268 GLU A O 1
ATOM 2102 N N . GLY A 1 269 ? 7.906 36.812 51.25 1 40.62 269 GLY A N 1
ATOM 2103 C CA . GLY A 1 269 ? 8.125 35.375 51.25 1 40.62 269 GLY A CA 1
ATOM 2104 C C . GLY A 1 269 ? 8.773 34.875 49.969 1 40.62 269 GLY A C 1
ATOM 2105 O O . GLY A 1 269 ? 8.758 35.562 48.969 1 40.62 269 GLY A O 1
ATOM 2106 N N . ASP A 1 270 ? 9.742 33.844 50.062 1 40.03 270 ASP A N 1
ATOM 2107 C CA . ASP A 1 270 ? 10.625 32.969 49.312 1 40.03 270 ASP A CA 1
ATOM 2108 C C . ASP A 1 270 ? 9.969 32.469 48.031 1 40.03 270 ASP A C 1
ATOM 2110 O O . ASP A 1 270 ? 10.406 31.5 47.406 1 40.03 270 ASP A O 1
ATOM 2114 N N . SER A 1 271 ? 8.664 32.594 47.75 1 43.19 271 SER A N 1
ATOM 2115 C CA . SER A 1 271 ? 8.195 31.641 46.781 1 43.19 271 SER A CA 1
ATOM 2116 C C . SER A 1 271 ? 8.781 31.953 45.406 1 43.19 271 SER A C 1
ATOM 2118 O O . SER A 1 271 ? 8.961 33.125 45.031 1 43.19 271 SER A O 1
ATOM 2120 N N . GLU A 1 272 ? 9.523 31.094 44.812 1 46.5 272 GLU A N 1
ATOM 2121 C CA . GLU A 1 272 ? 10.297 30.922 43.562 1 46.5 272 GLU A CA 1
ATOM 2122 C C . GLU A 1 272 ? 9.547 31.469 42.375 1 46.5 272 GLU A C 1
ATOM 2124 O O . GLU A 1 272 ? 10.133 31.641 41.281 1 46.5 272 GLU A O 1
ATOM 2129 N N . ARG A 1 273 ? 8.258 31.188 42.188 1 50.66 273 ARG A N 1
ATOM 2130 C CA . ARG A 1 273 ? 7.648 31.547 40.906 1 50.66 273 ARG A CA 1
ATOM 2131 C C . ARG A 1 273 ? 7.23 33.031 40.906 1 50.66 273 ARG A C 1
ATOM 2133 O O . ARG A 1 273 ? 6.605 33.5 41.844 1 50.66 273 ARG A O 1
ATOM 2140 N N . PRO A 1 274 ? 7.789 33.875 40.125 1 55 274 PRO A N 1
ATOM 2141 C CA . PRO A 1 274 ? 7.277 35.25 40.062 1 55 274 PRO A CA 1
ATOM 2142 C C . PRO A 1 274 ? 5.754 35.312 40.062 1 55 274 PRO A C 1
ATOM 2144 O O . PRO A 1 274 ? 5.098 34.406 39.562 1 55 274 PRO A O 1
ATOM 2147 N N . GLN A 1 275 ? 5.059 36.156 40.812 1 66.5 275 GLN A N 1
ATOM 2148 C CA . GLN A 1 275 ? 3.629 36.438 40.875 1 66.5 275 GLN A CA 1
ATOM 2149 C C . GLN A 1 275 ? 3.041 36.719 39.5 1 66.5 275 GLN A C 1
ATOM 2151 O O . GLN A 1 275 ? 3.744 37.188 38.625 1 66.5 275 GLN A O 1
ATOM 2156 N N . GLU A 1 276 ? 1.83 36.188 39.094 1 74.88 276 GLU A N 1
ATOM 2157 C CA . GLU A 1 276 ? 1.123 36.344 37.812 1 74.88 276 GLU A CA 1
ATOM 2158 C C . GLU A 1 276 ? 1.235 37.75 37.281 1 74.88 276 GLU A C 1
ATOM 2160 O O . GLU A 1 276 ? 1.378 37.969 36.062 1 74.88 276 GLU A O 1
ATOM 2165 N N . ASP A 1 277 ? 1.312 38.719 38.156 1 80.69 277 ASP A N 1
ATOM 2166 C CA . ASP A 1 277 ? 1.289 40.125 37.75 1 80.69 277 ASP A CA 1
ATOM 2167 C C . ASP A 1 277 ? 2.639 40.562 37.188 1 80.69 277 ASP A C 1
ATOM 2169 O O . ASP A 1 277 ? 2.723 41.531 36.438 1 80.69 277 ASP A O 1
ATOM 2173 N N . SER A 1 278 ? 3.613 39.781 37.5 1 83.12 278 SER A N 1
ATOM 2174 C CA . SER A 1 278 ? 4.941 40.188 37.062 1 83.12 278 SER A CA 1
ATOM 2175 C C . SER A 1 278 ? 5.426 39.344 35.906 1 83.12 278 SER A C 1
ATOM 2177 O O . SER A 1 278 ? 6.48 39.594 35.312 1 83.12 278 SER A O 1
ATOM 2179 N N . ARG A 1 279 ? 4.68 38.406 35.625 1 88.31 279 ARG A N 1
ATOM 2180 C CA . ARG A 1 279 ? 5.066 37.531 34.531 1 88.31 279 ARG A CA 1
ATOM 2181 C C . ARG A 1 279 ? 4.773 38.188 33.188 1 88.31 279 ARG A C 1
ATOM 2183 O O . ARG A 1 279 ? 3.635 38.594 32.906 1 88.31 279 ARG A O 1
ATOM 2190 N N . LYS A 1 280 ? 5.738 38.25 32.312 1 91 280 LYS A N 1
ATOM 2191 C CA . LYS A 1 280 ? 5.57 38.844 30.984 1 91 280 LYS A CA 1
ATOM 2192 C C . LYS A 1 280 ? 4.691 37.969 30.094 1 91 280 LYS A C 1
ATOM 2194 O O . LYS A 1 280 ? 4.742 36.75 30.172 1 91 280 LYS A O 1
ATOM 2199 N N . ARG A 1 281 ? 3.887 38.688 29.328 1 93.88 281 ARG A N 1
ATOM 2200 C CA . ARG A 1 281 ? 3.131 37.969 28.297 1 93.88 281 ARG A CA 1
ATOM 2201 C C . ARG A 1 281 ? 4.062 37.344 27.25 1 93.88 281 ARG A C 1
ATOM 2203 O O . ARG A 1 281 ? 5.172 37.844 27.047 1 93.88 281 ARG A O 1
ATOM 2210 N N . TYR A 1 282 ? 3.656 36.344 26.609 1 89.88 282 TYR A N 1
ATOM 2211 C CA . TYR A 1 282 ? 4.484 35.656 25.641 1 89.88 282 TYR A CA 1
ATOM 2212 C C . TYR A 1 282 ? 4.965 36.625 24.547 1 89.88 282 TYR A C 1
ATOM 2214 O O . TYR A 1 282 ? 6.137 36.594 24.172 1 89.88 282 TYR A O 1
ATOM 2222 N N . GLY A 1 283 ? 4.102 37.469 24.109 1 91.19 283 GLY A N 1
ATOM 2223 C CA . GLY A 1 283 ? 4.465 38.375 23.047 1 91.19 283 GLY A CA 1
ATOM 2224 C C . GLY A 1 283 ? 5.586 39.344 23.438 1 91.19 283 GLY A C 1
ATOM 2225 O O . GLY A 1 283 ? 6.355 39.781 22.578 1 91.19 283 GLY A O 1
ATOM 2226 N N . MET A 1 284 ? 5.695 39.656 24.672 1 92.56 284 MET A N 1
ATOM 2227 C CA . MET A 1 284 ? 6.703 40.562 25.188 1 92.56 284 MET A CA 1
ATOM 2228 C C . MET A 1 284 ? 8.086 39.938 25.188 1 92.56 284 MET A C 1
ATOM 2230 O O . MET A 1 284 ? 9.102 40.625 25.25 1 92.56 284 MET A O 1
ATOM 2234 N N . THR A 1 285 ? 8.062 38.625 25.141 1 89.5 285 THR A N 1
ATOM 2235 C CA . THR A 1 285 ? 9.328 37.906 25.188 1 89.5 285 THR A CA 1
ATOM 2236 C C . THR A 1 285 ? 9.656 37.281 23.828 1 89.5 285 THR A C 1
ATOM 2238 O O . THR A 1 285 ? 10.727 36.688 23.656 1 89.5 285 THR A O 1
ATOM 2241 N N . ALA A 1 286 ? 8.789 37.438 22.953 1 90.06 286 ALA A N 1
ATOM 2242 C CA . ALA A 1 286 ? 8.945 36.781 21.656 1 90.06 286 ALA A CA 1
ATOM 2243 C C . ALA A 1 286 ? 10.203 37.281 20.938 1 90.06 286 ALA A C 1
ATOM 2245 O O . ALA A 1 286 ? 10.531 38.469 20.984 1 90.06 286 ALA A O 1
ATOM 2246 N N . GLU A 1 287 ? 10.914 36.375 20.375 1 88.94 287 GLU A N 1
ATOM 2247 C CA . GLU A 1 287 ? 12.117 36.688 19.625 1 88.94 287 GLU A CA 1
ATOM 2248 C C . GLU A 1 287 ? 12.391 35.656 18.531 1 88.94 287 GLU A C 1
ATOM 2250 O O . GLU A 1 287 ? 11.859 34.562 18.562 1 88.94 287 GLU A O 1
ATOM 2255 N N . GLU A 1 288 ? 13.102 36.094 17.562 1 88.69 288 GLU A N 1
ATOM 2256 C CA . GLU A 1 288 ? 13.57 35.156 16.547 1 88.69 288 GLU A CA 1
ATOM 2257 C C . GLU A 1 288 ? 14.727 34.312 17.062 1 88.69 288 GLU A C 1
ATOM 2259 O O . GLU A 1 288 ? 15.766 34.844 17.453 1 88.69 288 GLU A O 1
ATOM 2264 N N . MET A 1 289 ? 14.492 33.094 17.094 1 87.19 289 MET A N 1
ATOM 2265 C CA . MET A 1 289 ? 15.492 32.156 17.594 1 87.19 289 MET A CA 1
ATOM 2266 C C . MET A 1 289 ? 15.984 31.219 16.5 1 87.19 289 MET A C 1
ATOM 2268 O O . MET A 1 289 ? 15.352 31.109 15.445 1 87.19 289 MET A O 1
ATOM 2272 N N . LEU A 1 290 ? 17.172 30.656 16.719 1 83.38 290 LEU A N 1
ATOM 2273 C CA . LEU A 1 290 ? 17.719 29.656 15.805 1 83.38 290 LEU A CA 1
ATOM 2274 C C . LEU A 1 290 ? 17.328 28.25 16.25 1 83.38 290 LEU A C 1
ATOM 2276 O O . LEU A 1 290 ? 17.688 27.828 17.359 1 83.38 290 LEU A O 1
ATOM 2280 N N . LEU A 1 291 ? 16.609 27.703 15.414 1 82.56 291 LEU A N 1
ATOM 2281 C CA . LEU A 1 291 ? 16.203 26.328 15.664 1 82.56 291 LEU A CA 1
ATOM 2282 C C . LEU A 1 291 ? 17.156 25.344 15.008 1 82.56 291 LEU A C 1
ATOM 2284 O O . LEU A 1 291 ? 17.375 25.391 13.797 1 82.56 291 LEU A O 1
ATOM 2288 N N . ILE A 1 292 ? 17.719 24.5 15.742 1 78.31 292 ILE A N 1
ATOM 2289 C CA . ILE A 1 292 ? 18.688 23.531 15.234 1 78.31 292 ILE A CA 1
ATOM 2290 C C . ILE A 1 292 ? 18.125 22.125 15.336 1 78.31 292 ILE A C 1
ATOM 2292 O O . ILE A 1 292 ? 17.828 21.641 16.438 1 78.31 292 ILE A O 1
ATOM 2296 N N . PHE A 1 293 ? 17.875 21.594 14.172 1 73.31 293 PHE A N 1
ATOM 2297 C CA . PHE A 1 293 ? 17.406 20.219 14.094 1 73.31 293 PHE A CA 1
ATOM 2298 C C . PHE A 1 293 ? 18.547 19.281 13.727 1 73.31 293 PHE A C 1
ATOM 2300 O O . PHE A 1 293 ? 19.25 19.5 12.75 1 73.31 293 PHE A O 1
ATOM 2307 N N . GLY A 1 294 ? 18.812 18.328 14.523 1 60.78 294 GLY A N 1
ATOM 2308 C CA . GLY A 1 294 ? 19.828 17.344 14.219 1 60.78 294 GLY A CA 1
ATOM 2309 C C . GLY A 1 294 ? 19.406 16.359 13.156 1 60.78 294 GLY A C 1
ATOM 2310 O O . GLY A 1 294 ? 18.234 15.961 13.094 1 60.78 294 GLY A O 1
ATOM 2311 N N . ALA A 1 295 ? 19.984 16.484 11.875 1 51.31 295 ALA A N 1
ATOM 2312 C CA . ALA A 1 295 ? 19.734 15.492 10.828 1 51.31 295 ALA A CA 1
ATOM 2313 C C . ALA A 1 295 ? 20.438 14.18 11.125 1 51.31 295 ALA A C 1
ATOM 2315 O O . ALA A 1 295 ? 21.578 14.18 11.625 1 51.31 295 ALA A O 1
ATOM 2316 N N . CYS A 1 296 ? 19.719 13.148 11.516 1 42.53 296 CYS A N 1
ATOM 2317 C CA . CYS A 1 296 ? 20.422 11.875 11.625 1 42.53 296 CYS A CA 1
ATOM 2318 C C . CYS A 1 296 ? 20.984 11.438 10.273 1 42.53 296 CYS A C 1
ATOM 2320 O O . CYS A 1 296 ? 20.266 11.438 9.273 1 42.53 296 CYS A O 1
ATOM 2322 N N . ASN A 1 297 ? 22.125 11.797 9.977 1 40.09 297 ASN A N 1
ATOM 2323 C CA . ASN A 1 297 ? 22.734 11.156 8.812 1 40.09 297 ASN A CA 1
ATOM 2324 C C . ASN A 1 297 ? 22.438 9.656 8.789 1 40.09 297 ASN A C 1
ATOM 2326 O O . ASN A 1 297 ? 23.188 8.867 9.359 1 40.09 297 ASN A O 1
ATOM 2330 N N . THR A 1 298 ? 21.297 9.273 9.125 1 37.38 298 THR A N 1
ATOM 2331 C CA . THR A 1 298 ? 21.406 7.824 9.016 1 37.38 298 THR A CA 1
ATOM 2332 C C . THR A 1 298 ? 21.719 7.41 7.586 1 37.38 298 THR A C 1
ATOM 2334 O O . THR A 1 298 ? 21.047 7.832 6.645 1 37.38 298 THR A O 1
ATOM 2337 N N . ASP A 1 299 ? 22.891 7.418 7.277 1 38.34 299 ASP A N 1
ATOM 2338 C CA . ASP A 1 299 ? 23.172 6.59 6.113 1 38.34 299 ASP A CA 1
ATOM 2339 C C . ASP A 1 299 ? 22.188 5.441 5.992 1 38.34 299 ASP A C 1
ATOM 2341 O O . ASP A 1 299 ? 22.391 4.512 5.211 1 38.34 299 ASP A O 1
ATOM 2345 N N . SER A 1 300 ? 21.391 5.406 7.004 1 36.72 300 SER A N 1
ATOM 2346 C CA . SER A 1 300 ? 20.484 4.266 6.949 1 36.72 300 SER A CA 1
ATOM 2347 C C . SER A 1 300 ? 19.359 4.5 5.945 1 36.72 300 SER A C 1
ATOM 2349 O O . SER A 1 300 ? 18.812 5.605 5.855 1 36.72 300 SER A O 1
ATOM 2351 N N . SER A 1 301 ? 19.359 3.877 5.059 1 38.34 301 SER A N 1
ATOM 2352 C CA . SER A 1 301 ? 18.344 3.881 4.008 1 38.34 301 SER A CA 1
ATOM 2353 C C . SER A 1 301 ? 16.938 3.969 4.598 1 38.34 301 SER A C 1
ATOM 2355 O O . SER A 1 301 ? 16.734 3.65 5.77 1 38.34 301 SER A O 1
ATOM 2357 N N . TRP A 1 302 ? 16.078 4.746 4.062 1 38.5 302 TRP A N 1
ATOM 2358 C CA . TRP A 1 302 ? 14.664 4.875 4.402 1 38.5 302 TRP A CA 1
ATOM 2359 C C . TRP A 1 302 ? 14.117 3.562 4.949 1 38.5 302 TRP A C 1
ATOM 2361 O O . TRP A 1 302 ? 13.312 3.561 5.883 1 38.5 302 TRP A O 1
ATOM 2371 N N . GLU A 1 303 ? 14.625 2.559 4.414 1 39.25 303 GLU A N 1
ATOM 2372 C CA . GLU A 1 303 ? 14.18 1.203 4.727 1 39.25 303 GLU A CA 1
ATOM 2373 C C . GLU A 1 303 ? 14.562 0.812 6.152 1 39.25 303 GLU A C 1
ATOM 2375 O O . GLU A 1 303 ? 13.766 0.19 6.859 1 39.25 303 GLU A O 1
ATOM 2380 N N . ASP A 1 304 ? 15.719 1.415 6.559 1 40.72 304 ASP A N 1
ATOM 2381 C CA . ASP A 1 304 ? 16.188 1.133 7.914 1 40.72 304 ASP A CA 1
ATOM 2382 C C . ASP A 1 304 ? 15.352 1.879 8.953 1 40.72 304 ASP A C 1
ATOM 2384 O O . ASP A 1 304 ? 15.07 1.348 10.031 1 40.72 304 ASP A O 1
ATOM 2388 N N . LEU A 1 305 ? 15.047 3.059 8.547 1 41.47 305 LEU A N 1
ATOM 2389 C CA . LEU A 1 305 ? 14.266 3.904 9.438 1 41.47 305 LEU A CA 1
ATOM 2390 C C . LEU A 1 305 ? 12.836 3.385 9.562 1 41.47 305 LEU A C 1
ATOM 2392 O O . LEU A 1 305 ? 12.273 3.363 10.656 1 41.47 305 LEU A O 1
ATOM 2396 N N . ALA A 1 306 ? 12.359 3.004 8.539 1 38.59 306 ALA A N 1
ATOM 2397 C CA . ALA A 1 306 ? 10.984 2.5 8.516 1 38.59 306 ALA A CA 1
ATOM 2398 C C . ALA A 1 306 ? 10.844 1.26 9.391 1 38.59 306 ALA A C 1
ATOM 2400 O O . ALA A 1 306 ? 9.812 1.06 10.031 1 38.59 306 ALA A O 1
ATOM 2401 N N . GLU A 1 307 ? 11.961 0.314 9.438 1 39.38 307 GLU A N 1
ATOM 2402 C CA . GLU A 1 307 ? 11.961 -0.932 10.203 1 39.38 307 GLU A CA 1
ATOM 2403 C C . GLU A 1 307 ? 12.508 -0.72 11.609 1 39.38 307 GLU A C 1
ATOM 2405 O O . GLU A 1 307 ? 12.734 -1.684 12.344 1 39.38 307 GLU A O 1
ATOM 2410 N N . GLY A 1 308 ? 12.656 0.358 12.07 1 37.84 308 GLY A N 1
ATOM 2411 C CA . GLY A 1 308 ? 13.141 0.668 13.406 1 37.84 308 GLY A CA 1
ATOM 2412 C C . GLY A 1 308 ? 14.539 0.155 13.672 1 37.84 308 GLY A C 1
ATOM 2413 O O . GLY A 1 308 ? 14.922 -0.046 14.828 1 37.84 308 GLY A O 1
ATOM 2414 N N . ARG A 1 309 ? 15.258 -0.452 12.82 1 37.44 309 ARG A N 1
ATOM 2415 C CA . ARG A 1 309 ? 16.531 -1.096 13.094 1 37.44 309 ARG A CA 1
ATOM 2416 C C . ARG A 1 309 ? 17.625 -0.059 13.344 1 37.44 309 ARG A C 1
ATOM 2418 O O . ARG A 1 309 ? 18.812 -0.375 13.273 1 37.44 309 ARG A O 1
ATOM 2425 N N . VAL A 1 310 ? 17.297 1.074 13.266 1 38.19 310 VAL A N 1
ATOM 2426 C CA . VAL A 1 310 ? 18.391 1.968 13.656 1 38.19 310 VAL A CA 1
ATOM 2427 C C . VAL A 1 310 ? 18.734 1.737 15.125 1 38.19 310 VAL A C 1
ATOM 2429 O O . VAL A 1 310 ? 17.906 1.943 16.016 1 38.19 310 VAL A O 1
ATOM 2432 N N . SER A 1 311 ? 19.531 0.743 15.367 1 34.47 311 SER A N 1
ATOM 2433 C CA . SER A 1 311 ? 20.047 0.454 16.703 1 34.47 311 SER A CA 1
ATOM 2434 C C . SER A 1 311 ? 20.281 1.736 17.5 1 34.47 311 SER A C 1
ATOM 2436 O O . SER A 1 311 ? 20.047 1.779 18.703 1 34.47 311 SER A O 1
ATOM 2438 N N . SER A 1 312 ? 21.469 2.492 17.188 1 34.31 312 SER A N 1
ATOM 2439 C CA . SER A 1 312 ? 21.891 3.32 18.312 1 34.31 312 SER A CA 1
ATOM 2440 C C . SER A 1 312 ? 20.891 4.453 18.562 1 34.31 312 SER A C 1
ATOM 2442 O O . SER A 1 312 ? 20.719 5.336 17.719 1 34.31 312 SER A O 1
ATOM 2444 N N . ALA A 1 313 ? 19.844 4.32 19.094 1 36.12 313 ALA A N 1
ATOM 2445 C CA . ALA A 1 313 ? 18.938 5.184 19.844 1 36.12 313 ALA A CA 1
ATOM 2446 C C . ALA A 1 313 ? 19.609 6.488 20.25 1 36.12 313 ALA A C 1
ATOM 2448 O O . ALA A 1 313 ? 18.969 7.539 20.297 1 36.12 313 ALA A O 1
ATOM 2449 N N . GLU A 1 314 ? 20.797 6.199 20.781 1 38.03 314 GLU A N 1
ATOM 2450 C CA . GLU A 1 314 ? 21.578 7.246 21.453 1 38.03 314 GLU A CA 1
ATOM 2451 C C . GLU A 1 314 ? 21.938 8.359 20.469 1 38.03 314 GLU A C 1
ATOM 2453 O O . GLU A 1 314 ? 22.031 9.523 20.844 1 38.03 314 GLU A O 1
ATOM 2458 N N . GLU A 1 315 ? 22.328 7.855 19.328 1 39.22 315 GLU A N 1
ATOM 2459 C CA . GLU A 1 315 ? 22.875 8.844 18.391 1 39.22 315 GLU A CA 1
ATOM 2460 C C . GLU A 1 315 ? 21.766 9.68 17.766 1 39.22 315 GLU A C 1
ATOM 2462 O O . GLU A 1 315 ? 22.016 10.766 17.25 1 39.22 315 GLU A O 1
ATOM 2467 N N . LEU A 1 316 ? 20.562 9.016 17.719 1 40.28 316 LEU A N 1
ATOM 2468 C CA . LEU A 1 316 ? 19.453 9.68 17.031 1 40.28 316 LEU A CA 1
ATOM 2469 C C . LEU A 1 316 ? 18.688 10.586 17.984 1 40.28 316 LEU A C 1
ATOM 2471 O O . LEU A 1 316 ? 17.562 10.984 17.703 1 40.28 316 LEU A O 1
ATOM 2475 N N . ASP A 1 317 ? 18.984 10.57 19.141 1 44.19 317 ASP A N 1
ATOM 2476 C CA . ASP A 1 317 ? 18.203 11.523 19.922 1 44.19 317 ASP A CA 1
ATOM 2477 C C . ASP A 1 317 ? 18.25 12.914 19.297 1 44.19 317 ASP A C 1
ATOM 2479 O O . ASP A 1 317 ? 19.188 13.688 19.531 1 44.19 317 ASP A O 1
ATOM 2483 N N . GLY A 1 318 ? 17.828 13.07 18.141 1 47.19 318 GLY A N 1
ATOM 2484 C CA . GLY A 1 318 ? 17.641 14.344 17.484 1 47.19 318 GLY A CA 1
ATOM 2485 C C . GLY A 1 318 ? 17.312 15.477 18.438 1 47.19 318 GLY A C 1
ATOM 2486 O O . GLY A 1 318 ? 16.328 15.406 19.172 1 47.19 318 GLY A O 1
ATOM 2487 N N . THR A 1 319 ? 18.344 16.031 19.016 1 52.47 319 THR A N 1
ATOM 2488 C CA . THR A 1 319 ? 18.172 17.188 19.891 1 52.47 319 THR A CA 1
ATOM 2489 C C . THR A 1 319 ? 17.641 18.391 19.125 1 52.47 319 THR A C 1
ATOM 2491 O O . THR A 1 319 ? 18.172 18.719 18.047 1 52.47 319 THR A O 1
ATOM 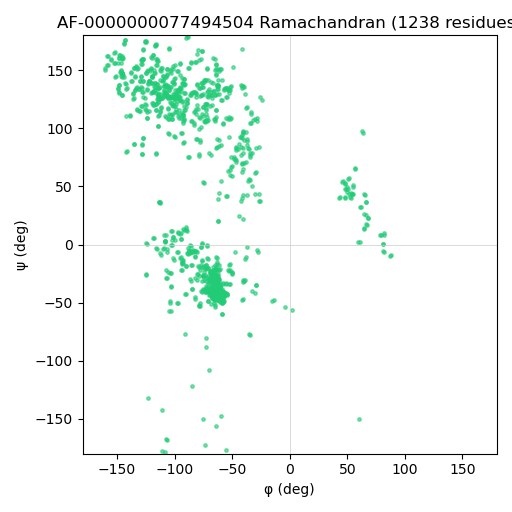2494 N N . LEU A 1 320 ? 16.297 18.75 19.422 1 69.88 320 LEU A N 1
ATOM 2495 C CA . LEU A 1 320 ? 15.758 20.031 18.984 1 69.88 320 LEU A CA 1
ATOM 2496 C C . LEU A 1 320 ? 16.125 21.141 19.953 1 69.88 320 LEU A C 1
ATOM 2498 O O . LEU A 1 320 ? 15.766 21.094 21.141 1 69.88 320 LEU A O 1
ATOM 2502 N N . ALA A 1 321 ? 17.141 21.969 19.469 1 74.56 321 ALA A N 1
ATOM 2503 C CA . ALA A 1 321 ? 17.578 23.078 20.312 1 74.56 321 ALA A CA 1
ATOM 2504 C C . ALA A 1 321 ? 17.219 24.422 19.688 1 74.56 321 ALA A C 1
ATOM 2506 O O . ALA A 1 321 ? 17.188 24.547 18.453 1 74.56 321 ALA A O 1
ATOM 2507 N N . CYS A 1 322 ? 16.844 25.25 20.594 1 79.94 322 CYS A N 1
ATOM 2508 C CA . CYS A 1 322 ? 16.578 26.641 20.203 1 79.94 322 CYS A CA 1
ATOM 2509 C C . CYS A 1 322 ? 17.578 27.578 20.844 1 79.94 322 CYS A C 1
ATOM 2511 O O . CYS A 1 322 ? 17.797 27.547 22.062 1 79.94 322 CYS A O 1
ATOM 2513 N N . TYR A 1 323 ? 18.156 28.312 20.031 1 78.19 323 TYR A N 1
ATOM 2514 C CA . TYR A 1 323 ? 19.141 29.266 20.531 1 78.19 323 TYR A CA 1
ATOM 2515 C C . TYR A 1 323 ? 18.594 30.688 20.438 1 78.19 323 TYR A C 1
ATOM 2517 O O . TYR A 1 323 ? 18.125 31.125 19.391 1 78.19 323 TYR A O 1
ATOM 2525 N N . SER A 1 324 ? 18.672 31.406 21.531 1 80 324 SER A N 1
ATOM 2526 C CA . SER A 1 324 ? 18.281 32.812 21.594 1 80 324 SER A CA 1
ATOM 2527 C C . SER A 1 324 ? 19.469 33.75 21.344 1 80 324 SER A C 1
ATOM 2529 O O . SER A 1 324 ? 20.375 33.812 22.172 1 80 324 SER A O 1
ATOM 2531 N N . PRO A 1 325 ? 19.438 34.406 20.297 1 74.69 325 PRO A N 1
ATOM 2532 C CA . PRO A 1 325 ? 20.531 35.344 20.062 1 74.69 325 PRO A CA 1
ATOM 2533 C C . PRO A 1 325 ? 20.531 36.5 21.062 1 74.69 325 PRO A C 1
ATOM 2535 O O . PRO A 1 325 ? 21.578 37.125 21.297 1 74.69 325 PRO A O 1
ATOM 2538 N N . LEU A 1 326 ? 19.422 36.781 21.641 1 76.88 326 LEU A N 1
ATOM 2539 C CA . LEU A 1 326 ? 19.297 37.906 22.562 1 76.88 326 LEU A CA 1
ATOM 2540 C C . LEU A 1 326 ? 19.875 37.562 23.938 1 76.88 326 LEU A C 1
ATOM 2542 O O . LEU A 1 326 ? 20.672 38.312 24.5 1 76.88 326 LEU A O 1
ATOM 2546 N N . THR A 1 327 ? 19.453 36.469 24.422 1 76.25 327 THR A N 1
ATOM 2547 C CA . THR A 1 327 ? 19.875 36.062 25.766 1 76.25 327 THR A CA 1
ATOM 2548 C C . THR A 1 327 ? 21.094 35.156 25.703 1 76.25 327 THR A C 1
ATOM 2550 O O . THR A 1 327 ? 21.75 34.938 26.719 1 76.25 327 THR A O 1
ATOM 2553 N N . ARG A 1 328 ? 21.359 34.625 24.547 1 73.81 328 ARG A N 1
ATOM 2554 C CA . ARG A 1 328 ? 22.469 33.719 24.328 1 73.81 328 ARG A CA 1
ATOM 2555 C C . ARG A 1 328 ? 22.266 32.406 25.094 1 73.81 328 ARG A C 1
ATOM 2557 O O . ARG A 1 328 ? 23.234 31.797 25.547 1 73.81 328 ARG A O 1
ATOM 2564 N N . ASP A 1 329 ? 21.047 32.156 25.312 1 75.75 329 ASP A N 1
ATOM 2565 C CA . ASP A 1 329 ? 20.703 30.906 26 1 75.75 329 ASP A CA 1
ATOM 2566 C C . ASP A 1 329 ? 20.203 29.844 25.016 1 75.75 329 ASP A C 1
ATOM 2568 O O . ASP A 1 329 ? 19.703 30.172 23.938 1 75.75 329 ASP A O 1
ATOM 2572 N N . VAL A 1 330 ? 20.469 28.625 25.438 1 76.31 330 VAL A N 1
ATOM 2573 C CA . VAL A 1 330 ? 19.953 27.5 24.672 1 76.31 330 VAL A CA 1
ATOM 2574 C C . VAL A 1 330 ? 18.734 26.906 25.375 1 76.31 330 VAL A C 1
ATOM 2576 O O . VAL A 1 330 ? 18.75 26.688 26.594 1 76.31 330 VAL A O 1
ATOM 2579 N N . HIS A 1 331 ? 17.703 26.812 24.594 1 81.06 331 HIS A N 1
ATOM 2580 C CA . HIS A 1 331 ? 16.469 26.203 25.094 1 81.06 331 HIS A CA 1
ATOM 2581 C C . HIS A 1 331 ? 16.203 24.859 24.422 1 81.06 331 HIS A C 1
ATOM 2583 O O . HIS A 1 331 ? 16.719 24.594 23.328 1 81.06 331 HIS A O 1
ATOM 2589 N N . SER A 1 332 ? 15.523 24.016 25.141 1 77.88 332 SER A N 1
ATOM 2590 C CA . SER A 1 332 ? 15.141 22.734 24.562 1 77.88 332 SER A CA 1
ATOM 2591 C C . SER A 1 332 ? 13.695 22.734 24.094 1 77.88 332 SER A C 1
ATOM 2593 O O . SER A 1 332 ? 12.844 23.391 24.703 1 77.88 332 SER A O 1
ATOM 2595 N N . MET A 1 333 ? 13.484 22.094 23.031 1 80.44 333 MET A N 1
ATOM 2596 C CA . MET A 1 333 ? 12.133 21.906 22.516 1 80.44 333 MET A CA 1
ATOM 2597 C C . MET A 1 333 ? 11.656 20.484 22.719 1 80.44 333 MET A C 1
ATOM 2599 O O . MET A 1 333 ? 12.461 19.547 22.672 1 80.44 333 MET A O 1
ATOM 2603 N N . VAL A 1 334 ? 10.414 20.328 22.953 1 76.69 334 VAL A N 1
ATOM 2604 C CA . VAL A 1 334 ? 9.836 19 23.156 1 76.69 334 VAL A CA 1
ATOM 2605 C C . VAL A 1 334 ? 10 18.172 21.875 1 76.69 334 VAL A C 1
ATOM 2607 O O . VAL A 1 334 ? 9.82 18.688 20.766 1 76.69 334 VAL A O 1
ATOM 2610 N N . LYS A 1 335 ? 10.391 16.859 21.984 1 72.81 335 LYS A N 1
ATOM 2611 C CA . LYS A 1 335 ? 10.5 15.93 20.859 1 72.81 335 LYS A CA 1
ATOM 2612 C C . LYS A 1 335 ? 9.172 15.234 20.578 1 72.81 335 LYS A C 1
ATOM 2614 O O . LYS A 1 335 ? 8.344 15.086 21.484 1 72.81 335 LYS A O 1
ATOM 2619 N N . PRO A 1 336 ? 9.07 14.867 19.219 1 70.44 336 PRO A N 1
ATOM 2620 C CA . PRO A 1 336 ? 7.867 14.078 18.969 1 70.44 336 PRO A CA 1
ATOM 2621 C C . PRO A 1 336 ? 7.961 12.664 19.531 1 70.44 336 PRO A C 1
ATOM 2623 O O . PRO A 1 336 ? 9.023 12.039 19.484 1 70.44 336 PRO A O 1
ATOM 2626 N N . GLY A 1 337 ? 7.219 12.281 20.531 1 57.25 337 GLY A N 1
ATOM 2627 C CA . GLY A 1 337 ? 7.121 11.047 21.297 1 57.25 337 GLY A CA 1
ATOM 2628 C C . GLY A 1 337 ? 8.016 9.938 20.781 1 57.25 337 GLY A C 1
ATOM 2629 O O . GLY A 1 337 ? 8.656 9.234 21.562 1 57.25 337 GLY A O 1
ATOM 2630 N N . ASP A 1 338 ? 8.031 9.461 19.453 1 52.91 338 ASP A N 1
ATOM 2631 C CA . ASP A 1 338 ? 8.703 8.258 18.984 1 52.91 338 ASP A CA 1
ATOM 2632 C C . ASP A 1 338 ? 10.078 8.586 18.422 1 52.91 338 ASP A C 1
ATOM 2634 O O . ASP A 1 338 ? 10.336 9.719 18.016 1 52.91 338 ASP A O 1
ATOM 2638 N N . THR A 1 339 ? 11.07 7.668 18.609 1 49.38 339 THR A N 1
ATOM 2639 C CA . THR A 1 339 ? 12.453 7.762 18.172 1 49.38 339 THR A CA 1
ATOM 2640 C C . THR A 1 339 ? 12.516 8.117 16.688 1 49.38 339 THR A C 1
ATOM 2642 O O . THR A 1 339 ? 12.195 7.293 15.828 1 49.38 339 THR A O 1
ATOM 2645 N N . CYS A 1 340 ? 12.094 9.266 16.406 1 51.81 340 CYS A N 1
ATOM 2646 C CA . CYS A 1 340 ? 12.047 9.609 14.992 1 51.81 340 CYS A CA 1
ATOM 2647 C C . CYS A 1 340 ? 13.398 10.133 14.516 1 51.81 340 CYS A C 1
ATOM 2649 O O . CYS A 1 340 ? 13.867 11.18 14.984 1 51.81 340 CYS A O 1
ATOM 2651 N N . PRO A 1 341 ? 14.148 9.32 13.734 1 51.84 341 PRO A N 1
ATOM 2652 C CA . PRO A 1 341 ? 15.539 9.648 13.383 1 51.84 341 PRO A CA 1
ATOM 2653 C C . PRO A 1 341 ? 15.664 10.977 12.641 1 51.84 341 PRO A C 1
ATOM 2655 O O . PRO A 1 341 ? 16.609 11.734 12.883 1 51.84 341 PRO A O 1
ATOM 2658 N N . ALA A 1 342 ? 14.93 11.094 11.367 1 58 342 ALA A N 1
ATOM 2659 C CA . ALA A 1 342 ? 15.195 12.25 10.516 1 58 342 ALA A CA 1
ATOM 2660 C C . ALA A 1 342 ? 13.898 12.969 10.141 1 58 342 ALA A C 1
ATOM 2662 O O . ALA A 1 342 ? 12.852 12.328 10.008 1 58 342 ALA A O 1
ATOM 2663 N N . ALA A 1 343 ? 14.047 14.398 10.5 1 70.69 343 ALA A N 1
ATOM 2664 C CA . ALA A 1 343 ? 12.867 15.164 10.102 1 70.69 343 ALA A CA 1
ATOM 2665 C C . ALA A 1 343 ? 13.242 16.266 9.117 1 70.69 343 ALA A C 1
ATOM 2667 O O . ALA A 1 343 ? 14.375 16.75 9.109 1 70.69 343 ALA A O 1
ATOM 2668 N N . VAL A 1 344 ? 12.453 16.422 8.18 1 81.56 344 VAL A N 1
ATOM 2669 C CA . VAL A 1 344 ? 12.5 17.656 7.402 1 81.56 344 VAL A CA 1
ATOM 2670 C C . VAL A 1 344 ? 11.547 18.688 8.008 1 81.56 344 VAL A C 1
ATOM 2672 O O . VAL A 1 344 ? 10.469 18.344 8.484 1 81.56 344 VAL A O 1
ATOM 2675 N N . VAL A 1 345 ? 12.078 19.969 8.055 1 86.75 345 VAL A N 1
ATOM 2676 C CA . VAL A 1 345 ? 11.32 20.984 8.781 1 86.75 345 VAL A CA 1
ATOM 2677 C C . VAL A 1 345 ? 11.148 22.219 7.902 1 86.75 345 VAL A C 1
ATOM 2679 O O . VAL A 1 345 ? 12.023 22.547 7.086 1 86.75 345 VAL A O 1
ATOM 2682 N N . ALA A 1 346 ? 10.031 22.859 8.016 1 89 346 ALA A N 1
ATOM 2683 C CA . ALA A 1 346 ? 9.75 24.156 7.387 1 89 346 ALA A CA 1
ATOM 2684 C C . ALA A 1 346 ? 9.008 25.078 8.352 1 89 346 ALA A C 1
ATOM 2686 O O . ALA A 1 346 ? 8.242 24.609 9.203 1 89 346 ALA A O 1
ATOM 2687 N N . THR A 1 347 ? 9.234 26.344 8.242 1 86.69 347 THR A N 1
ATOM 2688 C CA . THR A 1 347 ? 8.656 27.297 9.188 1 86.69 347 THR A CA 1
ATOM 2689 C C . THR A 1 347 ? 7.934 28.422 8.453 1 86.69 347 THR A C 1
ATOM 2691 O O . THR A 1 347 ? 8.383 29.562 8.469 1 86.69 347 THR A O 1
ATOM 2694 N N . PRO A 1 348 ? 6.719 28.094 7.973 1 82.12 348 PRO A N 1
ATOM 2695 C CA . PRO A 1 348 ? 5.926 29.188 7.395 1 82.12 348 PRO A CA 1
ATOM 2696 C C . PRO A 1 348 ? 5.32 30.094 8.453 1 82.12 348 PRO A C 1
ATOM 2698 O O . PRO A 1 348 ? 4.699 29.625 9.406 1 82.12 348 PRO A O 1
ATOM 2701 N N . SER A 1 349 ? 5.375 31.406 8.305 1 73.81 349 SER A N 1
ATOM 2702 C CA . SER A 1 349 ? 4.723 32.438 9.117 1 73.81 349 SER A CA 1
ATOM 2703 C C . SER A 1 349 ? 4.852 32.125 10.602 1 73.81 349 SER A C 1
ATOM 2705 O O . SER A 1 349 ? 3.859 32.156 11.336 1 73.81 349 SER A O 1
ATOM 2707 N N . SER A 1 350 ? 6 31.656 11.07 1 76.5 350 SER A N 1
ATOM 2708 C CA . SER A 1 350 ? 6.352 31.422 12.469 1 76.5 350 SER A CA 1
ATOM 2709 C C . SER A 1 350 ? 5.781 30.094 12.961 1 76.5 350 SER A C 1
ATOM 2711 O O . SER A 1 350 ? 5.863 29.781 14.156 1 76.5 350 SER A O 1
ATOM 2713 N N . ASP A 1 351 ? 5.117 29.422 12.078 1 85.44 351 ASP A N 1
ATOM 2714 C CA . ASP A 1 351 ? 4.754 28.047 12.398 1 85.44 351 ASP A CA 1
ATOM 2715 C C . ASP A 1 351 ? 5.918 27.094 12.125 1 85.44 351 ASP A C 1
ATOM 2717 O O . ASP A 1 351 ? 6.855 27.438 11.406 1 85.44 351 ASP A O 1
ATOM 2721 N N . ILE A 1 352 ? 5.887 25.969 12.773 1 88.19 352 ILE A N 1
ATOM 2722 C CA . ILE A 1 352 ? 6.91 24.953 12.555 1 88.19 352 ILE A CA 1
ATOM 2723 C C . ILE A 1 352 ? 6.254 23.641 12.141 1 88.19 352 ILE A C 1
ATOM 2725 O O . ILE A 1 352 ? 5.441 23.094 12.883 1 88.19 352 ILE A O 1
ATOM 2729 N N . TYR A 1 353 ? 6.547 23.281 10.93 1 90 353 TYR A N 1
ATOM 2730 C CA . TYR A 1 353 ? 6.094 21.984 10.43 1 90 353 TYR A CA 1
ATOM 2731 C C . TYR A 1 353 ? 7.254 21 10.305 1 90 353 TYR A C 1
ATOM 2733 O O . TYR A 1 353 ? 8.367 21.406 9.953 1 90 353 TYR A O 1
ATOM 2741 N N . ALA A 1 354 ? 6.98 19.719 10.586 1 86.62 354 ALA A N 1
ATOM 2742 C CA . ALA A 1 354 ? 8.016 18.688 10.477 1 86.62 354 ALA A CA 1
ATOM 2743 C C . ALA A 1 354 ? 7.43 17.391 9.945 1 86.62 354 ALA A C 1
ATOM 2745 O O . ALA A 1 354 ? 6.281 17.047 10.234 1 86.62 354 ALA A O 1
ATOM 2746 N N . ILE A 1 355 ? 8.148 16.781 9.109 1 85.94 355 ILE A N 1
ATOM 2747 C CA . ILE A 1 355 ? 7.82 15.438 8.664 1 85.94 355 ILE A CA 1
ATOM 2748 C C . ILE A 1 355 ? 8.898 14.469 9.125 1 85.94 355 ILE A C 1
ATOM 2750 O O . ILE A 1 355 ? 10.078 14.648 8.82 1 85.94 355 ILE A O 1
ATOM 2754 N N . TYR A 1 356 ? 8.5 13.484 9.852 1 75.94 356 TYR A N 1
ATOM 2755 C CA . TYR A 1 356 ? 9.422 12.484 10.383 1 75.94 356 TYR A CA 1
ATOM 2756 C C . TYR A 1 356 ? 9.305 11.18 9.617 1 75.94 356 TYR A C 1
ATOM 2758 O O . TYR A 1 356 ? 8.211 10.766 9.227 1 75.94 356 TYR A O 1
ATOM 2766 N N . THR A 1 357 ? 10.508 10.594 9.227 1 65 357 THR A N 1
ATOM 2767 C CA . THR A 1 357 ? 10.57 9.43 8.352 1 65 357 THR A CA 1
ATOM 2768 C C . THR A 1 357 ? 10.609 8.141 9.172 1 65 357 THR A C 1
ATOM 2770 O O . THR A 1 357 ? 11.531 7.938 9.969 1 65 357 THR A O 1
ATOM 2773 N N . THR A 1 358 ? 9.547 7.559 9.547 1 54.62 358 THR A N 1
ATOM 2774 C CA . THR A 1 358 ? 9.531 6.184 10.039 1 54.62 358 THR A CA 1
ATOM 2775 C C . THR A 1 358 ? 8.914 5.25 9.008 1 54.62 358 THR A C 1
ATOM 2777 O O . THR A 1 358 ? 8.867 5.57 7.816 1 54.62 358 THR A O 1
ATOM 2780 N N . SER A 1 359 ? 8.633 4.109 9.398 1 51.5 359 SER A N 1
ATOM 2781 C CA . SER A 1 359 ? 7.879 3.178 8.562 1 51.5 359 SER A CA 1
ATOM 2782 C C . SER A 1 359 ? 6.617 3.826 8.008 1 51.5 359 SER A C 1
ATOM 2784 O O . SER A 1 359 ? 6.223 3.555 6.871 1 51.5 359 SER A O 1
ATOM 2786 N N . ALA A 1 360 ? 6.156 4.84 8.742 1 61.97 360 ALA A N 1
ATOM 2787 C CA . ALA A 1 360 ? 5.035 5.672 8.312 1 61.97 360 ALA A CA 1
ATOM 2788 C C . ALA A 1 360 ? 5.297 7.145 8.625 1 61.97 360 ALA A C 1
ATOM 2790 O O . ALA A 1 360 ? 5.434 7.523 9.789 1 61.97 360 ALA A O 1
ATOM 2791 N N . PRO A 1 361 ? 5.492 7.883 7.512 1 73.62 361 PRO A N 1
ATOM 2792 C CA . PRO A 1 361 ? 5.789 9.297 7.762 1 73.62 361 PRO A CA 1
ATOM 2793 C C . PRO A 1 361 ? 4.707 9.992 8.586 1 73.62 361 PRO A C 1
ATOM 2795 O O . PRO A 1 361 ? 3.518 9.734 8.391 1 73.62 361 PRO A O 1
ATOM 2798 N N . ARG A 1 362 ? 5.137 10.789 9.656 1 81.88 362 ARG A N 1
ATOM 2799 C CA . ARG A 1 362 ? 4.238 11.609 10.469 1 81.88 362 ARG A CA 1
ATOM 2800 C C . ARG A 1 362 ? 4.367 13.086 10.102 1 81.88 362 ARG A C 1
ATOM 2802 O O . ARG A 1 362 ? 5.473 13.617 10.047 1 81.88 362 ARG A O 1
ATOM 2809 N N . PHE A 1 363 ? 3.324 13.703 9.828 1 89.31 363 PHE A N 1
ATOM 2810 C CA . PHE A 1 363 ? 3.268 15.133 9.547 1 89.31 363 PHE A CA 1
ATOM 2811 C C . PHE A 1 363 ? 2.812 15.906 10.781 1 89.31 363 PHE A C 1
ATOM 2813 O O . PHE A 1 363 ? 1.659 15.789 11.203 1 89.31 363 PHE A O 1
ATOM 2820 N N . LEU A 1 364 ? 3.754 16.734 11.305 1 88.56 364 LEU A N 1
ATOM 2821 C CA . LEU A 1 364 ? 3.512 17.359 12.594 1 88.56 364 LEU A CA 1
ATOM 2822 C C . LEU A 1 364 ? 3.617 18.875 12.492 1 88.56 364 LEU A C 1
ATOM 2824 O O . LEU A 1 364 ? 4.344 19.391 11.633 1 88.56 364 LEU A O 1
ATOM 2828 N N . ARG A 1 365 ? 2.875 19.5 13.312 1 88.69 365 ARG A N 1
ATOM 2829 C CA . ARG A 1 365 ? 2.975 20.938 13.539 1 88.69 365 ARG A CA 1
ATOM 2830 C C . ARG A 1 365 ? 3.242 21.25 15.008 1 88.69 365 ARG A C 1
ATOM 2832 O O . ARG A 1 365 ? 2.674 20.609 15.898 1 88.69 365 ARG A O 1
ATOM 2839 N N . TYR A 1 366 ? 4.129 22.219 15.227 1 87.12 366 TYR A N 1
ATOM 2840 C CA . TYR A 1 366 ? 4.469 22.547 16.594 1 87.12 366 TYR A CA 1
ATOM 2841 C C . TYR A 1 366 ? 3.486 23.578 17.172 1 87.12 366 TYR A C 1
ATOM 2843 O O . TYR A 1 366 ? 3.201 24.594 16.531 1 87.12 366 TYR A O 1
ATOM 2851 N N . ASP A 1 367 ? 2.992 23.25 18.281 1 82.5 367 ASP A N 1
ATOM 2852 C CA . ASP A 1 367 ? 2.168 24.172 19.062 1 82.5 367 ASP A CA 1
ATOM 2853 C C . ASP A 1 367 ? 3.012 24.953 20.047 1 82.5 367 ASP A C 1
ATOM 2855 O O . ASP A 1 367 ? 3.395 24.438 21.094 1 82.5 367 ASP A O 1
ATOM 2859 N N . HIS A 1 368 ? 3.197 26.188 19.75 1 82 368 HIS A N 1
ATOM 2860 C CA . HIS A 1 368 ? 4.055 27.031 20.578 1 82 368 HIS A CA 1
ATOM 2861 C C . HIS A 1 368 ? 3.506 27.172 22 1 82 368 HIS A C 1
ATOM 2863 O O . HIS A 1 368 ? 4.273 27.266 22.953 1 82 368 HIS A O 1
ATOM 2869 N N . PHE A 1 369 ? 2.283 27.188 22.125 1 77.69 369 PHE A N 1
ATOM 2870 C CA . PHE A 1 369 ? 1.672 27.469 23.406 1 77.69 369 PHE A CA 1
ATOM 2871 C C . PHE A 1 369 ? 1.579 26.203 24.25 1 77.69 369 PHE A C 1
ATOM 2873 O O . PHE A 1 369 ? 1.822 26.25 25.469 1 77.69 369 PHE A O 1
ATOM 2880 N N . GLY A 1 370 ? 1.298 25.188 23.594 1 77.12 370 GLY A N 1
ATOM 2881 C CA . GLY A 1 370 ? 1.252 23.922 24.312 1 77.12 370 GLY A CA 1
ATOM 2882 C C . GLY A 1 370 ? 2.602 23.234 24.391 1 77.12 370 GLY A C 1
ATOM 2883 O O . GLY A 1 370 ? 2.76 22.25 25.109 1 77.12 370 GLY A O 1
ATOM 2884 N N . SER A 1 371 ? 3.531 23.797 23.75 1 79.38 371 SER A N 1
ATOM 2885 C CA . SER A 1 371 ? 4.875 23.234 23.703 1 79.38 371 SER A CA 1
ATOM 2886 C C . SER A 1 371 ? 4.84 21.75 23.344 1 79.38 371 SER A C 1
ATOM 2888 O O . SER A 1 371 ? 5.402 20.922 24.062 1 79.38 371 SER A O 1
ATOM 2890 N N . CYS A 1 372 ? 4.141 21.5 22.406 1 84.94 372 CYS A N 1
ATOM 2891 C CA . CYS A 1 372 ? 4.031 20.109 21.969 1 84.94 372 CYS A CA 1
ATOM 2892 C C . CYS A 1 372 ? 3.82 20.016 20.469 1 84.94 372 CYS A C 1
ATOM 2894 O O . CYS A 1 372 ? 3.475 21.016 19.828 1 84.94 372 CYS A O 1
ATOM 2896 N N . TRP A 1 373 ? 4.074 18.812 20 1 84.38 373 TRP A N 1
ATOM 2897 C CA . TRP A 1 373 ? 3.84 18.547 18.578 1 84.38 373 TRP A CA 1
ATOM 2898 C C . TRP A 1 373 ? 2.459 17.938 18.359 1 84.38 373 TRP A C 1
ATOM 2900 O O . TRP A 1 373 ? 2.023 17.078 19.141 1 84.38 373 TRP A O 1
ATOM 2910 N N . VAL A 1 374 ? 1.832 18.453 17.391 1 84.94 374 VAL A N 1
ATOM 2911 C CA . VAL A 1 374 ? 0.493 17.953 17.078 1 84.94 374 VAL A CA 1
ATOM 2912 C C . VAL A 1 374 ? 0.475 17.359 15.68 1 84.94 374 VAL A C 1
ATOM 2914 O O . VAL A 1 374 ? 0.943 17.969 14.727 1 84.94 374 VAL A O 1
ATOM 2917 N N . GLU A 1 375 ? -0.104 16.188 15.562 1 86.44 375 GLU A N 1
ATOM 2918 C CA . GLU A 1 375 ? -0.216 15.516 14.273 1 86.44 375 GLU A CA 1
ATOM 2919 C C . GLU A 1 375 ? -1.305 16.156 13.414 1 86.44 375 GLU A C 1
ATOM 2921 O O . GLU A 1 375 ? -2.41 16.406 13.891 1 86.44 375 GLU A O 1
ATOM 2926 N N . ARG A 1 376 ? -0.868 16.453 12.18 1 85.69 376 ARG A N 1
ATOM 2927 C CA . ARG A 1 376 ? -1.85 16.984 11.242 1 85.69 376 ARG A CA 1
ATOM 2928 C C . ARG A 1 376 ? -2.594 15.852 10.539 1 85.69 376 ARG A C 1
ATOM 2930 O O . ARG A 1 376 ? -1.992 14.844 10.164 1 85.69 376 ARG A O 1
ATOM 2937 N N . ALA A 1 377 ? -3.863 15.93 10.523 1 78.56 377 ALA A N 1
ATOM 2938 C CA . ALA A 1 377 ? -4.68 14.906 9.867 1 78.56 377 ALA A CA 1
ATOM 2939 C C . ALA A 1 377 ? -4.613 15.047 8.352 1 78.56 377 ALA A C 1
ATOM 2941 O O . ALA A 1 377 ? -5.645 15.18 7.688 1 78.56 377 ALA A O 1
ATOM 2942 N N . ALA A 1 378 ? -3.512 15.086 7.824 1 85.62 378 ALA A N 1
ATOM 2943 C CA . ALA A 1 378 ? -3.258 15.172 6.391 1 85.62 378 ALA A CA 1
ATOM 2944 C C . ALA A 1 378 ? -2.164 14.195 5.969 1 85.62 378 ALA A C 1
ATOM 2946 O O . ALA A 1 378 ? -0.992 14.562 5.875 1 85.62 378 ALA A O 1
ATOM 2947 N N . PRO A 1 379 ? -2.594 12.992 5.699 1 81.38 379 PRO A N 1
ATOM 2948 C CA . PRO A 1 379 ? -1.592 12.008 5.285 1 81.38 379 PRO A CA 1
ATOM 2949 C C . PRO A 1 379 ? -0.916 12.375 3.967 1 81.38 379 PRO A C 1
ATOM 2951 O O . PRO A 1 379 ? -1.559 12.93 3.072 1 81.38 379 PRO A O 1
ATOM 2954 N N . LEU A 1 380 ? 0.348 12.008 3.898 1 85.25 380 LEU A N 1
ATOM 2955 C CA . LEU A 1 380 ? 1.085 12.227 2.658 1 85.25 380 LEU A CA 1
ATOM 2956 C C . LEU A 1 380 ? 0.498 11.398 1.521 1 85.25 380 LEU A C 1
ATOM 2958 O O . LEU A 1 380 ? -0.099 10.344 1.761 1 85.25 380 LEU A O 1
ATOM 2962 N N . MET A 1 381 ? 0.637 11.906 0.355 1 79.56 381 MET A N 1
ATOM 2963 C CA . MET A 1 381 ? 0.144 11.18 -0.812 1 79.56 381 MET A CA 1
ATOM 2964 C C . MET A 1 381 ? 0.928 9.891 -1.021 1 79.56 381 MET A C 1
ATOM 2966 O O . MET A 1 381 ? 0.349 8.859 -1.354 1 79.56 381 MET A O 1
ATOM 2970 N N . TRP A 1 382 ? 2.176 9.961 -0.975 1 76.19 382 TRP A N 1
ATOM 2971 C CA . TRP A 1 382 ? 3.021 8.773 -1.025 1 76.19 382 TRP A CA 1
ATOM 2972 C C . TRP A 1 382 ? 4.133 8.852 0.015 1 76.19 382 TRP A C 1
ATOM 2974 O O . TRP A 1 382 ? 4.793 9.883 0.148 1 76.19 382 TRP A O 1
ATOM 2984 N N . PRO A 1 383 ? 4.133 7.773 0.803 1 64.5 383 PRO A N 1
ATOM 2985 C CA . PRO A 1 383 ? 5.113 7.773 1.892 1 64.5 383 PRO A CA 1
ATOM 2986 C C . PRO A 1 383 ? 6.523 7.434 1.417 1 64.5 383 PRO A C 1
ATOM 2988 O O . PRO A 1 383 ? 6.824 6.266 1.156 1 64.5 383 PRO A O 1
ATOM 2991 N N . ARG A 1 384 ? 7.328 8.445 1.016 1 68 384 ARG A N 1
ATOM 2992 C CA . ARG A 1 384 ? 8.727 8.227 0.648 1 68 384 ARG A CA 1
ATOM 2993 C C . ARG A 1 384 ? 9.664 8.977 1.589 1 68 384 ARG A C 1
ATOM 2995 O O . ARG A 1 384 ? 9.211 9.789 2.404 1 68 384 ARG A O 1
ATOM 3002 N N . HIS A 1 385 ? 10.844 8.68 1.415 1 68.62 385 HIS A N 1
ATOM 3003 C CA . HIS A 1 385 ? 11.844 9.359 2.23 1 68.62 385 HIS A CA 1
ATOM 3004 C C . HIS A 1 385 ? 11.875 10.852 1.936 1 68.62 385 HIS A C 1
ATOM 3006 O O . HIS A 1 385 ? 12.141 11.266 0.803 1 68.62 385 HIS A O 1
ATOM 3012 N N . PRO A 1 386 ? 11.516 11.594 2.969 1 77.81 386 PRO A N 1
ATOM 3013 C CA . PRO A 1 386 ? 11.531 13.047 2.764 1 77.81 386 PRO A CA 1
ATOM 3014 C C . PRO A 1 386 ? 12.945 13.617 2.664 1 77.81 386 PRO A C 1
ATOM 3016 O O . PRO A 1 386 ? 13.812 13.266 3.465 1 77.81 386 PRO A O 1
ATOM 3019 N N . ARG A 1 387 ? 13.219 14.422 1.693 1 80.56 387 ARG A N 1
ATOM 3020 C CA . ARG A 1 387 ? 14.516 15.07 1.512 1 80.56 387 ARG A CA 1
ATOM 3021 C C . ARG A 1 387 ? 14.492 16.484 2.062 1 80.56 387 ARG A C 1
ATOM 3023 O O . ARG A 1 387 ? 15.398 16.891 2.799 1 80.56 387 ARG A O 1
ATOM 3030 N N . GLU A 1 388 ? 13.477 17.219 1.637 1 87.81 388 GLU A N 1
ATOM 3031 C CA . GLU A 1 388 ? 13.414 18.641 2.023 1 87.81 388 GLU A CA 1
ATOM 3032 C C . GLU A 1 388 ? 11.969 19.125 2.074 1 87.81 388 GLU A C 1
ATOM 3034 O O . GLU A 1 388 ? 11.133 18.703 1.269 1 87.81 388 GLU A O 1
ATOM 3039 N N . LEU A 1 389 ? 11.719 19.969 2.99 1 91 389 LEU A N 1
ATOM 3040 C CA . LEU A 1 389 ? 10.445 20.656 3.125 1 91 389 LEU A CA 1
ATOM 3041 C C . LEU A 1 389 ? 10.625 22.172 2.988 1 91 389 LEU A C 1
ATOM 3043 O O . LEU A 1 389 ? 11.43 22.766 3.703 1 91 389 LEU A O 1
ATOM 3047 N N . VAL A 1 390 ? 9.938 22.734 2.045 1 92.81 390 VAL A N 1
ATOM 3048 C CA . VAL A 1 390 ? 10.141 24.156 1.752 1 92.81 390 VAL A CA 1
ATOM 3049 C C . VAL A 1 390 ? 8.789 24.875 1.716 1 92.81 390 VAL A C 1
ATOM 3051 O O . VAL A 1 390 ? 7.801 24.328 1.227 1 92.81 390 VAL A O 1
ATOM 3054 N N . CYS A 1 391 ? 8.82 26.047 2.25 1 91.5 391 CYS A N 1
ATOM 3055 C CA . CYS A 1 391 ? 7.617 26.875 2.211 1 91.5 391 CYS A CA 1
ATOM 3056 C C . CYS A 1 391 ? 7.664 27.844 1.035 1 91.5 391 CYS A C 1
ATOM 3058 O O . CYS A 1 391 ? 8.672 28.516 0.819 1 91.5 391 CYS A O 1
ATOM 3060 N N . SER A 1 392 ? 6.633 27.812 0.269 1 89.69 392 SER A N 1
ATOM 3061 C CA . SER A 1 392 ? 6.477 28.734 -0.845 1 89.69 392 SER A CA 1
ATOM 3062 C C . SER A 1 392 ? 5.004 29.031 -1.111 1 89.69 392 SER A C 1
ATOM 3064 O O . SER A 1 392 ? 4.172 28.125 -1.122 1 89.69 392 SER A O 1
ATOM 3066 N N . HIS A 1 393 ? 4.633 30.266 -1.299 1 83.44 393 HIS A N 1
ATOM 3067 C CA . HIS A 1 393 ? 3.27 30.688 -1.602 1 83.44 393 HIS A CA 1
ATOM 3068 C C . HIS A 1 393 ? 2.287 30.156 -0.56 1 83.44 393 HIS A C 1
ATOM 3070 O O . HIS A 1 393 ? 1.257 29.578 -0.909 1 83.44 393 HIS A O 1
ATOM 3076 N N . SER A 1 394 ? 2.656 30.234 0.667 1 83 394 SER A N 1
ATOM 3077 C CA . SER A 1 394 ? 1.827 29.875 1.81 1 83 394 SER A CA 1
ATOM 3078 C C . SER A 1 394 ? 1.507 28.375 1.806 1 83 394 SER A C 1
ATOM 3080 O O . SER A 1 394 ? 0.523 27.953 2.412 1 83 394 SER A O 1
ATOM 3082 N N . CYS A 1 395 ? 2.252 27.672 0.972 1 91.25 395 CYS A N 1
ATOM 3083 C CA . CYS A 1 395 ? 2.135 26.219 0.942 1 91.25 395 CYS A CA 1
ATOM 3084 C C . CYS A 1 395 ? 3.457 25.562 1.319 1 91.25 395 CYS A C 1
ATOM 3086 O O . CYS A 1 395 ? 4.488 26.234 1.406 1 91.25 395 CYS A O 1
ATOM 3088 N N . LEU A 1 396 ? 3.348 24.312 1.647 1 93.19 396 LEU A N 1
ATOM 3089 C CA . LEU A 1 396 ? 4.555 23.516 1.895 1 93.19 396 LEU A CA 1
ATOM 3090 C C . LEU A 1 396 ? 4.816 22.562 0.746 1 93.19 396 LEU A C 1
ATOM 3092 O O . LEU A 1 396 ? 3.885 21.969 0.2 1 93.19 396 LEU A O 1
ATOM 3096 N N . TYR A 1 397 ? 6.047 22.484 0.349 1 93.44 397 TYR A N 1
ATOM 3097 C CA . TYR A 1 397 ? 6.477 21.562 -0.692 1 93.44 397 TYR A CA 1
ATOM 3098 C C . TYR A 1 397 ? 7.457 20.531 -0.136 1 93.44 397 TYR A C 1
ATOM 3100 O O . TYR A 1 397 ? 8.492 20.891 0.419 1 93.44 397 TYR A O 1
ATOM 3108 N N . LEU A 1 398 ? 7.074 19.328 -0.265 1 92.12 398 LEU A N 1
ATOM 3109 C CA . LEU A 1 398 ? 7.926 18.234 0.189 1 92.12 398 LEU A CA 1
ATOM 3110 C C . LEU A 1 398 ? 8.641 17.578 -0.987 1 92.12 398 LEU A C 1
ATOM 3112 O O . LEU A 1 398 ? 7.992 17.125 -1.935 1 92.12 398 LEU A O 1
ATOM 3116 N N . PHE A 1 399 ? 9.898 17.609 -0.929 1 90.19 399 PHE A N 1
ATOM 3117 C CA . PHE A 1 399 ? 10.719 16.922 -1.912 1 90.19 399 PHE A CA 1
ATOM 3118 C C . PHE A 1 399 ? 11.164 15.555 -1.385 1 90.19 399 PHE A C 1
ATOM 3120 O O . PHE A 1 399 ? 11.648 15.453 -0.257 1 90.19 399 PHE A O 1
ATOM 3127 N N . SER A 1 400 ? 10.914 14.562 -2.119 1 82.94 400 SER A N 1
ATOM 3128 C CA . SER A 1 400 ? 11.25 13.211 -1.695 1 82.94 400 SER A CA 1
ATOM 3129 C C . SER A 1 400 ? 12.047 12.477 -2.77 1 82.94 400 SER A C 1
ATOM 3131 O O . SER A 1 400 ? 12.062 12.891 -3.93 1 82.94 400 SER A O 1
ATOM 3133 N N . ASP A 1 401 ? 12.695 11.445 -2.17 1 70.25 401 ASP A N 1
ATOM 3134 C CA . ASP A 1 401 ? 13.477 10.625 -3.086 1 70.25 401 ASP A CA 1
ATOM 3135 C C . ASP A 1 401 ? 12.578 9.656 -3.857 1 70.25 401 ASP A C 1
ATOM 3137 O O . ASP A 1 401 ? 12.141 8.641 -3.318 1 70.25 401 ASP A O 1
ATOM 3141 N N . ASP A 1 402 ? 11.93 10.234 -4.828 1 59.75 402 ASP A N 1
ATOM 3142 C CA . ASP A 1 402 ? 11.086 9.398 -5.676 1 59.75 402 ASP A CA 1
ATOM 3143 C C . ASP A 1 402 ? 11.383 9.633 -7.152 1 59.75 402 ASP A C 1
ATOM 3145 O O . ASP A 1 402 ? 11.742 10.75 -7.547 1 59.75 402 ASP A O 1
ATOM 3149 N N . ASP A 1 403 ? 11.469 8.703 -7.809 1 52.97 403 ASP A N 1
ATOM 3150 C CA . ASP A 1 403 ? 11.867 8.883 -9.203 1 52.97 403 ASP A CA 1
ATOM 3151 C C . ASP A 1 403 ? 10.789 9.617 -9.992 1 52.97 403 ASP A C 1
ATOM 3153 O O . ASP A 1 403 ? 11.094 10.461 -10.836 1 52.97 403 ASP A O 1
ATOM 3157 N N . ASP A 1 404 ? 9.484 9.289 -9.648 1 57.81 404 ASP A N 1
ATOM 3158 C CA . ASP A 1 404 ? 8.445 9.852 -10.508 1 57.81 404 ASP A CA 1
ATOM 3159 C C . ASP A 1 404 ? 7.691 10.969 -9.789 1 57.81 404 ASP A C 1
ATOM 3161 O O . ASP A 1 404 ? 7.219 11.914 -10.43 1 57.81 404 ASP A O 1
ATOM 3165 N N . MET A 1 405 ? 7.66 10.844 -8.578 1 67.56 405 MET A N 1
ATOM 3166 C CA . MET A 1 405 ? 6.887 11.805 -7.797 1 67.56 405 MET A CA 1
ATOM 3167 C C . MET A 1 405 ? 7.734 12.398 -6.68 1 67.56 405 MET A C 1
ATOM 3169 O O . MET A 1 405 ? 7.574 12.039 -5.512 1 67.56 405 MET A O 1
ATOM 3173 N N . THR A 1 406 ? 8.383 13.414 -7.145 1 79.5 406 THR A N 1
ATOM 3174 C CA . THR A 1 406 ? 9.398 13.906 -6.219 1 79.5 406 THR A CA 1
ATOM 3175 C C . THR A 1 406 ? 8.844 15.023 -5.348 1 79.5 406 THR A C 1
ATOM 3177 O O . THR A 1 406 ? 9.438 15.375 -4.328 1 79.5 406 THR A O 1
ATOM 3180 N N . VAL A 1 407 ? 7.648 15.5 -5.828 1 91.19 407 VAL A N 1
ATOM 3181 C CA . VAL A 1 407 ? 7.219 16.688 -5.086 1 91.19 407 VAL A CA 1
ATOM 3182 C C . VAL A 1 407 ? 5.738 16.562 -4.734 1 91.19 407 VAL A C 1
ATOM 3184 O O . VAL A 1 407 ? 4.926 16.156 -5.57 1 91.19 407 VAL A O 1
ATOM 3187 N N . GLN A 1 408 ? 5.422 16.828 -3.549 1 91.69 408 GLN A N 1
ATOM 3188 C CA . GLN A 1 408 ? 4.043 16.984 -3.098 1 91.69 408 GLN A CA 1
ATOM 3189 C C . GLN A 1 408 ? 3.838 18.328 -2.408 1 91.69 408 GLN A C 1
ATOM 3191 O O . GLN A 1 408 ? 4.766 18.875 -1.801 1 91.69 408 GLN A O 1
ATOM 3196 N N . GLN A 1 409 ? 2.68 18.844 -2.543 1 92.5 409 GLN A N 1
ATOM 3197 C CA . GLN A 1 409 ? 2.344 20.156 -1.986 1 92.5 409 GLN A CA 1
ATOM 3198 C C . GLN A 1 409 ? 1.265 20.031 -0.915 1 92.5 409 GLN A C 1
ATOM 3200 O O . GLN A 1 409 ? 0.241 19.375 -1.127 1 92.5 409 GLN A O 1
ATOM 3205 N N . TYR A 1 410 ? 1.557 20.656 0.2 1 92.38 410 TYR A N 1
ATOM 3206 C CA . TYR A 1 410 ? 0.562 20.75 1.263 1 92.38 410 TYR A CA 1
ATOM 3207 C C . TYR A 1 410 ? -0.113 22.125 1.249 1 92.38 410 TYR A C 1
ATOM 3209 O O . TYR A 1 410 ? 0.56 23.156 1.312 1 92.38 410 TYR A O 1
ATOM 3217 N N . GLN A 1 411 ? -1.408 22.078 1.203 1 88 411 GLN A N 1
ATOM 3218 C CA . GLN A 1 411 ? -2.199 23.297 1.289 1 88 411 GLN A CA 1
ATOM 3219 C C . GLN A 1 411 ? -2.861 23.438 2.658 1 88 411 GLN A C 1
ATOM 3221 O O . GLN A 1 411 ? -3.848 22.75 2.945 1 88 411 GLN A O 1
ATOM 3226 N N . PRO A 1 412 ? -2.352 24.344 3.406 1 86.5 412 PRO A N 1
ATOM 3227 C CA . PRO A 1 412 ? -2.867 24.5 4.77 1 86.5 412 PRO A CA 1
ATOM 3228 C C . PRO A 1 412 ? -4.348 24.875 4.805 1 86.5 412 PRO A C 1
ATOM 3230 O O . PRO A 1 412 ? -5.062 24.484 5.738 1 86.5 412 PRO A O 1
ATOM 3233 N N . LYS A 1 413 ? -4.84 25.547 3.855 1 82.75 413 LYS A N 1
ATOM 3234 C CA . LYS A 1 413 ? -6.223 26.016 3.844 1 82.75 413 LYS A CA 1
ATOM 3235 C C . LYS A 1 413 ? -7.195 24.828 3.838 1 82.75 413 LYS A C 1
ATOM 3237 O O . LYS A 1 413 ? -8.297 24.922 4.387 1 82.75 413 LYS A O 1
ATOM 3242 N N . VAL A 1 414 ? -6.73 23.812 3.238 1 85.62 414 VAL A N 1
ATOM 3243 C CA . VAL A 1 414 ? -7.625 22.656 3.16 1 85.62 414 VAL A CA 1
ATOM 3244 C C . VAL A 1 414 ? -6.996 21.469 3.883 1 85.62 414 VAL A C 1
ATOM 3246 O O . VAL A 1 414 ? -7.559 20.375 3.889 1 85.62 414 VAL A O 1
ATOM 3249 N N . ASN A 1 415 ? -5.898 21.688 4.516 1 86.69 415 ASN A N 1
ATOM 3250 C CA . ASN A 1 415 ? -5.195 20.656 5.27 1 86.69 415 ASN A CA 1
ATOM 3251 C C . ASN A 1 415 ? -5.051 19.359 4.461 1 86.69 415 ASN A C 1
ATOM 3253 O O . ASN A 1 415 ? -5.438 18.281 4.926 1 86.69 415 ASN A O 1
ATOM 3257 N N . GLN A 1 416 ? -4.523 19.438 3.242 1 88.62 416 GLN A N 1
ATOM 3258 C CA . GLN A 1 416 ? -4.371 18.266 2.377 1 88.62 416 GLN A CA 1
ATOM 3259 C C . GLN A 1 416 ? -3.135 18.406 1.493 1 88.62 416 GLN A C 1
ATOM 3261 O O . GLN A 1 416 ? -2.746 19.516 1.119 1 88.62 416 GLN A O 1
ATOM 3266 N N . TRP A 1 417 ? -2.568 17.234 1.226 1 89.12 417 TRP A N 1
ATOM 3267 C CA . TRP A 1 417 ? -1.444 17.156 0.299 1 89.12 417 TRP A CA 1
ATOM 3268 C C . TRP A 1 417 ? -1.927 16.891 -1.122 1 89.12 417 TRP A C 1
ATOM 3270 O O . TRP A 1 417 ? -2.885 16.141 -1.327 1 89.12 417 TRP A O 1
ATOM 3280 N N . PHE A 1 418 ? -1.271 17.5 -2.068 1 87.69 418 PHE A N 1
ATOM 3281 C CA . PHE A 1 418 ? -1.616 17.344 -3.477 1 87.69 418 PHE A CA 1
ATOM 3282 C C . PHE A 1 418 ? -0.384 16.984 -4.297 1 87.69 418 PHE A C 1
ATOM 3284 O O . PHE A 1 418 ? 0.743 17.297 -3.904 1 87.69 418 PHE A O 1
ATOM 3291 N N . LYS A 1 419 ? -0.626 16.328 -5.457 1 87.56 419 LYS A N 1
ATOM 3292 C CA . LYS A 1 419 ? 0.445 16.062 -6.41 1 87.56 419 LYS A CA 1
ATOM 3293 C C . LYS A 1 419 ? 0.714 17.281 -7.289 1 87.56 419 LYS A C 1
ATOM 3295 O O . LYS A 1 419 ? -0.22 17.938 -7.742 1 87.56 419 LYS A O 1
ATOM 3300 N N . VAL A 1 420 ? 1.96 17.625 -7.383 1 90.88 420 VAL A N 1
ATOM 3301 C CA . VAL A 1 420 ? 2.381 18.688 -8.289 1 90.88 420 VAL A CA 1
ATOM 3302 C C . VAL A 1 420 ? 3.467 18.172 -9.227 1 90.88 420 VAL A C 1
ATOM 3304 O O . VAL A 1 420 ? 3.889 17.016 -9.125 1 90.88 420 VAL A O 1
ATOM 3307 N N . ALA A 1 421 ? 3.846 19.047 -10.18 1 91.69 421 ALA A N 1
ATOM 3308 C CA . ALA A 1 421 ? 4.84 18.641 -11.172 1 91.69 421 ALA A CA 1
ATOM 3309 C C . ALA A 1 421 ? 6.125 18.156 -10.492 1 91.69 421 ALA A C 1
ATOM 3311 O O . ALA A 1 421 ? 6.609 18.797 -9.555 1 91.69 421 ALA A O 1
ATOM 3312 N N . SER A 1 422 ? 6.613 17.094 -10.961 1 89.31 422 SER A N 1
ATOM 3313 C CA . SER A 1 422 ? 7.836 16.516 -10.406 1 89.31 422 SER A CA 1
ATOM 3314 C C . SER A 1 422 ? 9.07 17.141 -11.055 1 89.31 422 SER A C 1
ATOM 3316 O O . SER A 1 422 ? 8.984 17.734 -12.125 1 89.31 422 SER A O 1
ATOM 3318 N N . VAL A 1 423 ? 10.188 17.078 -10.352 1 89.25 423 VAL A N 1
ATOM 3319 C CA . VAL A 1 423 ? 11.477 17.562 -10.836 1 89.25 423 VAL A CA 1
ATOM 3320 C C . VAL A 1 423 ? 12.555 16.516 -10.555 1 89.25 423 VAL A C 1
ATOM 3322 O O . VAL A 1 423 ? 12.523 15.852 -9.516 1 89.25 423 VAL A O 1
ATOM 3325 N N . PRO A 1 424 ? 13.359 16.297 -11.555 1 82.19 424 PRO A N 1
ATOM 3326 C CA . PRO A 1 424 ? 14.461 15.383 -11.266 1 82.19 424 PRO A CA 1
ATOM 3327 C C . PRO A 1 424 ? 15.391 15.898 -10.172 1 82.19 424 PRO A C 1
ATOM 3329 O O . PRO A 1 424 ? 15.773 17.078 -10.195 1 82.19 424 PRO A O 1
ATOM 3332 N N . LEU A 1 425 ? 15.641 15.07 -9.211 1 81.81 425 LEU A N 1
ATOM 3333 C CA . LEU A 1 425 ? 16.5 15.461 -8.102 1 81.81 425 LEU A CA 1
ATOM 3334 C C . LEU A 1 425 ? 17.766 14.594 -8.062 1 81.81 425 LEU A C 1
ATOM 3336 O O . LEU A 1 425 ? 17.688 13.375 -7.891 1 81.81 425 LEU A O 1
ATOM 3340 N N . ASP A 1 426 ? 18.828 15.266 -8.273 1 77.12 426 ASP A N 1
ATOM 3341 C CA . ASP A 1 426 ? 20.109 14.586 -8.055 1 77.12 426 ASP A CA 1
ATOM 3342 C C . ASP A 1 426 ? 20.422 14.469 -6.566 1 77.12 426 ASP A C 1
ATOM 3344 O O . ASP A 1 426 ? 19.766 15.102 -5.738 1 77.12 426 ASP A O 1
ATOM 3348 N N . ASP A 1 427 ? 21.375 13.68 -6.125 1 74.88 427 ASP A N 1
ATOM 3349 C CA . ASP A 1 427 ? 21.719 13.445 -4.723 1 74.88 427 ASP A CA 1
ATOM 3350 C C . ASP A 1 427 ? 22.016 14.75 -4 1 74.88 427 ASP A C 1
ATOM 3352 O O . ASP A 1 427 ? 21.672 14.914 -2.83 1 74.88 427 ASP A O 1
ATOM 3356 N N . ASP A 1 428 ? 22.594 15.695 -4.719 1 82.5 428 ASP A N 1
ATOM 3357 C CA . ASP A 1 428 ? 23 16.922 -4.047 1 82.5 428 ASP A CA 1
ATOM 3358 C C . ASP A 1 428 ? 22.172 18.109 -4.535 1 82.5 428 ASP A C 1
ATOM 3360 O O . ASP A 1 428 ? 22.703 19.219 -4.684 1 82.5 428 ASP A O 1
ATOM 3364 N N . THR A 1 429 ? 20.906 17.766 -4.77 1 87.75 429 THR A N 1
ATOM 3365 C CA . THR A 1 429 ? 20 18.859 -5.113 1 87.75 429 THR A CA 1
ATOM 3366 C C . THR A 1 429 ? 19.344 19.438 -3.863 1 87.75 429 THR A C 1
ATOM 3368 O O . THR A 1 429 ? 18.875 18.672 -3 1 87.75 429 THR A O 1
ATOM 3371 N N . VAL A 1 430 ? 19.375 20.703 -3.73 1 90.69 430 VAL A N 1
ATOM 3372 C CA . VAL A 1 430 ? 18.703 21.375 -2.629 1 90.69 430 VAL A CA 1
ATOM 3373 C C . VAL A 1 430 ? 17.594 22.266 -3.174 1 90.69 430 VAL A C 1
ATOM 3375 O O . VAL A 1 430 ? 17.641 22.703 -4.328 1 90.69 430 VAL A O 1
ATOM 3378 N N . CYS A 1 431 ? 16.625 22.5 -2.348 1 92.25 431 CYS A N 1
ATOM 3379 C CA . CYS A 1 431 ? 15.492 23.297 -2.781 1 92.25 431 CYS A CA 1
ATOM 3380 C C . CYS A 1 431 ? 15.312 24.531 -1.896 1 92.25 431 CYS A C 1
ATOM 3382 O O . CYS A 1 431 ? 15.508 24.453 -0.682 1 92.25 431 CYS A O 1
ATOM 3384 N N . VAL A 1 432 ? 14.984 25.625 -2.543 1 93.69 432 VAL A N 1
ATOM 3385 C CA . VAL A 1 432 ? 14.836 26.891 -1.825 1 93.69 432 VAL A CA 1
ATOM 3386 C C . VAL A 1 432 ? 13.734 27.734 -2.471 1 93.69 432 VAL A C 1
ATOM 3388 O O . VAL A 1 432 ? 13.414 27.547 -3.646 1 93.69 432 VAL A O 1
ATOM 3391 N N . SER A 1 433 ? 13.117 28.5 -1.701 1 93.12 433 SER A N 1
ATOM 3392 C CA . SER A 1 433 ? 12.102 29.422 -2.188 1 93.12 433 SER A CA 1
ATOM 3393 C C . SER A 1 433 ? 12.602 30.859 -2.148 1 93.12 433 SER A C 1
ATOM 3395 O O . SER A 1 433 ? 13.18 31.297 -1.149 1 93.12 433 SER A O 1
ATOM 3397 N N . LEU A 1 434 ? 12.5 31.562 -3.27 1 92.81 434 LEU A N 1
ATOM 3398 C CA . LEU A 1 434 ? 12.828 32.969 -3.375 1 92.81 434 LEU A CA 1
ATOM 3399 C C . LEU A 1 434 ? 11.648 33.75 -3.934 1 92.81 434 LEU A C 1
ATOM 3401 O O . LEU A 1 434 ? 11.211 33.531 -5.062 1 92.81 434 LEU A O 1
ATOM 3405 N N . ASN A 1 435 ? 11.156 34.688 -3.184 1 85.81 435 ASN A N 1
ATOM 3406 C CA . ASN A 1 435 ? 10.016 35.531 -3.576 1 85.81 435 ASN A CA 1
ATOM 3407 C C . ASN A 1 435 ? 8.844 34.656 -4.031 1 85.81 435 ASN A C 1
ATOM 3409 O O . ASN A 1 435 ? 8.297 34.875 -5.117 1 85.81 435 ASN A O 1
ATOM 3413 N N . ASP A 1 436 ? 8.586 33.594 -3.283 1 85.31 436 ASP A N 1
ATOM 3414 C CA . ASP A 1 436 ? 7.461 32.688 -3.479 1 85.31 436 ASP A CA 1
ATOM 3415 C C . ASP A 1 436 ? 7.613 31.891 -4.77 1 85.31 436 ASP A C 1
ATOM 3417 O O . ASP A 1 436 ? 6.625 31.578 -5.43 1 85.31 436 ASP A O 1
ATOM 3421 N N . ARG A 1 437 ? 8.828 31.797 -5.176 1 89.94 437 ARG A N 1
ATOM 3422 C CA . ARG A 1 437 ? 9.164 30.891 -6.266 1 89.94 437 ARG A CA 1
ATOM 3423 C C . ARG A 1 437 ? 10.125 29.797 -5.793 1 89.94 437 ARG A C 1
ATOM 3425 O O . ARG A 1 437 ? 11.086 30.078 -5.074 1 89.94 437 ARG A O 1
ATOM 3432 N N . LEU A 1 438 ? 9.82 28.641 -6.207 1 93.56 438 LEU A N 1
ATOM 3433 C CA . LEU A 1 438 ? 10.617 27.5 -5.773 1 93.56 438 LEU A CA 1
ATOM 3434 C C . LEU A 1 438 ? 11.742 27.203 -6.762 1 93.56 438 LEU A C 1
ATOM 3436 O O . LEU A 1 438 ? 11.547 27.281 -7.977 1 93.56 438 LEU A O 1
ATOM 3440 N N . TYR A 1 439 ? 12.898 26.906 -6.242 1 94.69 439 TYR A N 1
ATOM 3441 C CA . TYR A 1 439 ? 14.062 26.547 -7.039 1 94.69 439 TYR A CA 1
ATOM 3442 C C . TYR A 1 439 ? 14.664 25.234 -6.566 1 94.69 439 TYR A C 1
ATOM 3444 O O . TYR A 1 439 ? 14.773 24.984 -5.363 1 94.69 439 TYR A O 1
ATOM 3452 N N . ALA A 1 440 ? 14.898 24.391 -7.453 1 94.38 440 ALA A N 1
ATOM 3453 C CA . ALA A 1 440 ? 15.703 23.203 -7.195 1 94.38 440 ALA A CA 1
ATOM 3454 C C . ALA A 1 440 ? 17.125 23.375 -7.742 1 94.38 440 ALA A C 1
ATOM 3456 O O . ALA A 1 440 ? 17.328 23.406 -8.961 1 94.38 440 ALA A O 1
ATOM 3457 N N . VAL A 1 441 ? 18.047 23.469 -6.898 1 94 441 VAL A N 1
ATOM 3458 C CA . VAL A 1 441 ? 19.422 23.781 -7.27 1 94 441 VAL A CA 1
ATOM 3459 C C . VAL A 1 441 ? 20.297 22.531 -7.133 1 94 441 VAL A C 1
ATOM 3461 O O . VAL A 1 441 ? 20.562 22.078 -6.02 1 94 441 VAL A O 1
ATOM 3464 N N . GLY A 1 442 ? 20.703 22.031 -8.227 1 89.81 442 GLY A N 1
ATOM 3465 C CA . GLY A 1 442 ? 21.609 20.906 -8.258 1 89.81 442 GLY A CA 1
ATOM 3466 C C . GLY A 1 442 ? 22.953 21.234 -8.875 1 89.81 442 GLY A C 1
ATOM 3467 O O . GLY A 1 442 ? 23.156 22.344 -9.391 1 89.81 442 GLY A O 1
ATOM 3468 N N . PRO A 1 443 ? 23.859 20.297 -8.766 1 84.44 443 PRO A N 1
ATOM 3469 C CA . PRO A 1 443 ? 25.188 20.547 -9.344 1 84.44 443 PRO A CA 1
ATOM 3470 C C . PRO A 1 443 ? 25.156 20.656 -10.867 1 84.44 443 PRO A C 1
ATOM 3472 O O . PRO A 1 443 ? 25.922 21.422 -11.453 1 84.44 443 PRO A O 1
ATOM 3475 N N . GLU A 1 444 ? 24.141 20.016 -11.5 1 86.06 444 GLU A N 1
ATOM 3476 C CA . GLU A 1 444 ? 24.094 19.969 -12.953 1 86.06 444 GLU A CA 1
ATOM 3477 C C . GLU A 1 444 ? 23.062 20.953 -13.508 1 86.06 444 GLU A C 1
ATOM 3479 O O . GLU A 1 444 ? 23.219 21.453 -14.625 1 86.06 444 GLU A O 1
ATOM 3484 N N . GLN A 1 445 ? 22.047 21.047 -12.758 1 89.5 445 GLN A N 1
ATOM 3485 C CA . GLN A 1 445 ? 20.984 21.891 -13.273 1 89.5 445 GLN A CA 1
ATOM 3486 C C . GLN A 1 445 ? 20.266 22.625 -12.148 1 89.5 445 GLN A C 1
ATOM 3488 O O . GLN A 1 445 ? 20.25 22.156 -11.008 1 89.5 445 GLN A O 1
ATOM 3493 N N . THR A 1 446 ? 19.844 23.766 -12.461 1 92.38 446 THR A N 1
ATOM 3494 C CA . THR A 1 446 ? 18.953 24.547 -11.609 1 92.38 446 THR A CA 1
ATOM 3495 C C . THR A 1 446 ? 17.578 24.703 -12.266 1 92.38 446 THR A C 1
ATOM 3497 O O . THR A 1 446 ? 17.484 25.125 -13.422 1 92.38 446 THR A O 1
ATOM 3500 N N . MET A 1 447 ? 16.578 24.297 -11.5 1 94.88 447 MET A N 1
ATOM 3501 C CA . MET A 1 447 ? 15.219 24.375 -12.023 1 94.88 447 MET A CA 1
ATOM 3502 C C . MET A 1 447 ? 14.367 25.328 -11.203 1 94.88 447 MET A C 1
ATOM 3504 O O . MET A 1 447 ? 14.516 25.406 -9.984 1 94.88 447 MET A O 1
ATOM 3508 N N . GLY A 1 448 ? 13.578 26.078 -11.883 1 94.25 448 GLY A N 1
ATOM 3509 C CA . GLY A 1 448 ? 12.602 26.938 -11.234 1 94.25 448 GLY A CA 1
ATOM 3510 C C . GLY A 1 448 ? 11.172 26.469 -11.438 1 94.25 448 GLY A C 1
ATOM 3511 O O . GLY A 1 448 ? 10.805 26.016 -12.523 1 94.25 448 GLY A O 1
ATOM 3512 N N . TYR A 1 449 ? 10.391 26.594 -10.414 1 93.94 449 TYR A N 1
ATOM 3513 C CA . TYR A 1 449 ? 9.016 26.125 -10.453 1 93.94 449 TYR A CA 1
ATOM 3514 C C . TYR A 1 449 ? 8.047 27.281 -10.68 1 93.94 449 TYR A C 1
ATOM 3516 O O . TYR A 1 449 ? 8.133 28.312 -10 1 93.94 449 TYR A O 1
ATOM 3524 N N . ASP A 1 450 ? 7.195 27.078 -11.633 1 86.06 450 ASP A N 1
ATOM 3525 C CA . ASP A 1 450 ? 6.098 28 -11.867 1 86.06 450 ASP A CA 1
ATOM 3526 C C . ASP A 1 450 ? 4.785 27.453 -11.312 1 86.06 450 ASP A C 1
ATOM 3528 O O . ASP A 1 450 ? 4.191 26.547 -11.898 1 86.06 450 ASP A O 1
ATOM 3532 N N . HIS A 1 451 ? 4.348 28.031 -10.266 1 83.12 451 HIS A N 1
ATOM 3533 C CA . HIS A 1 451 ? 3.16 27.547 -9.578 1 83.12 451 HIS A CA 1
ATOM 3534 C C . HIS A 1 451 ? 1.909 27.734 -10.43 1 83.12 451 HIS A C 1
ATOM 3536 O O . HIS A 1 451 ? 0.933 27 -10.273 1 83.12 451 HIS A O 1
ATOM 3542 N N . ASN A 1 452 ? 1.914 28.641 -11.297 1 81.94 452 ASN A N 1
ATOM 3543 C CA . ASN A 1 452 ? 0.752 28.906 -12.141 1 81.94 452 ASN A CA 1
ATOM 3544 C C . ASN A 1 452 ? 0.583 27.812 -13.203 1 81.94 452 ASN A C 1
ATOM 3546 O O . ASN A 1 452 ? -0.538 27.391 -13.484 1 81.94 452 ASN A O 1
ATOM 3550 N N . THR A 1 453 ? 1.659 27.391 -13.719 1 87 453 THR A N 1
ATOM 3551 C CA . THR A 1 453 ? 1.609 26.406 -14.789 1 87 453 THR A CA 1
ATOM 3552 C C . THR A 1 453 ? 1.944 25.016 -14.25 1 87 453 THR A C 1
ATOM 3554 O O . THR A 1 453 ? 1.851 24.016 -14.969 1 87 453 THR A O 1
ATOM 3557 N N . ASP A 1 454 ? 2.209 25 -13 1 89.81 454 ASP A N 1
ATOM 3558 C CA . ASP A 1 454 ? 2.631 23.75 -12.383 1 89.81 454 ASP A CA 1
ATOM 3559 C C . ASP A 1 454 ? 3.695 23.062 -13.234 1 89.81 454 ASP A C 1
ATOM 3561 O O . ASP A 1 454 ? 3.527 21.891 -13.625 1 89.81 454 ASP A O 1
ATOM 3565 N N . SER A 1 455 ? 4.676 23.766 -13.484 1 92.56 455 SER A N 1
ATOM 3566 C CA . SER A 1 455 ? 5.766 23.234 -14.305 1 92.56 455 SER A CA 1
ATOM 3567 C C . SER A 1 455 ? 7.113 23.781 -13.836 1 92.56 455 SER A C 1
ATOM 3569 O O . SER A 1 455 ? 7.176 24.797 -13.156 1 92.56 455 SER A O 1
ATOM 3571 N N . TRP A 1 456 ? 8.141 23.078 -14.219 1 93.06 456 TRP A N 1
ATOM 3572 C CA . TRP A 1 456 ? 9.508 23.469 -13.898 1 93.06 456 TRP A CA 1
ATOM 3573 C C . TRP A 1 456 ? 10.234 23.969 -15.133 1 93.06 456 TRP A C 1
ATOM 3575 O O . TRP A 1 456 ? 10.078 23.422 -16.219 1 93.06 456 TRP A O 1
ATOM 3585 N N . GLU A 1 457 ? 10.953 25.016 -15.008 1 93.38 457 GLU A N 1
ATOM 3586 C CA . GLU A 1 457 ? 11.727 25.578 -16.109 1 93.38 457 GLU A CA 1
ATOM 3587 C C . GLU A 1 457 ? 13.211 25.625 -15.766 1 93.38 457 GLU A C 1
ATOM 3589 O O . GLU A 1 457 ? 13.586 25.844 -14.609 1 93.38 457 GLU A O 1
ATOM 3594 N N . HIS A 1 458 ? 14.039 25.547 -16.812 1 94.19 458 HIS A N 1
ATOM 3595 C CA . HIS A 1 458 ? 15.484 25.594 -16.625 1 94.19 458 HIS A CA 1
ATOM 3596 C C . HIS A 1 458 ? 15.953 27.016 -16.328 1 94.19 458 HIS A C 1
ATOM 3598 O O . HIS A 1 458 ? 15.461 27.969 -16.938 1 94.19 458 HIS A O 1
ATOM 3604 N N . ARG A 1 459 ? 16.875 27.062 -15.414 1 94.38 459 ARG A N 1
ATOM 3605 C CA . ARG A 1 459 ? 17.562 28.312 -15.062 1 94.38 459 ARG A CA 1
ATOM 3606 C C . ARG A 1 459 ? 19.078 28.141 -15.18 1 94.38 459 ARG A C 1
ATOM 3608 O O . ARG A 1 459 ? 19.562 27.062 -15.516 1 94.38 459 ARG A O 1
ATOM 3615 N N . ALA A 1 460 ? 19.766 29.281 -14.977 1 92.56 460 ALA A N 1
ATOM 3616 C CA . ALA A 1 460 ? 21.219 29.203 -15.039 1 92.56 460 ALA A CA 1
ATOM 3617 C C . ALA A 1 460 ? 21.766 28.141 -14.086 1 92.56 460 ALA A C 1
ATOM 3619 O O . ALA A 1 460 ? 21.344 28.078 -12.93 1 92.56 460 ALA A O 1
ATOM 3620 N N . SER A 1 461 ? 22.656 27.359 -14.57 1 90.88 461 SER A N 1
ATOM 3621 C CA . SER A 1 461 ? 23.141 26.203 -13.812 1 90.88 461 SER A CA 1
ATOM 3622 C C . SER A 1 461 ? 24.422 26.547 -13.055 1 90.88 461 SER A C 1
ATOM 3624 O O . SER A 1 461 ? 25.109 27.516 -13.391 1 90.88 461 SER A O 1
ATOM 3626 N N . LEU A 1 462 ? 24.672 25.797 -11.992 1 88.94 462 LEU A N 1
ATOM 3627 C CA . LEU A 1 462 ? 25.906 25.891 -11.219 1 88.94 462 LEU A CA 1
ATOM 3628 C C . LEU A 1 462 ? 26.953 24.938 -11.773 1 88.94 462 LEU A C 1
ATOM 3630 O O . LEU A 1 462 ? 28 24.719 -11.141 1 88.94 462 LEU A O 1
ATOM 3634 N N . ARG A 1 463 ? 26.734 24.438 -12.859 1 81.56 463 ARG A N 1
ATOM 3635 C CA . ARG A 1 463 ? 27.625 23.438 -13.438 1 81.56 463 ARG A CA 1
ATOM 3636 C C . ARG A 1 463 ? 29.047 23.953 -13.508 1 81.56 463 ARG A C 1
ATOM 3638 O O . ARG A 1 463 ? 29.312 25.016 -14.062 1 81.56 463 ARG A O 1
ATOM 3645 N N . GLY A 1 464 ? 29.891 23.203 -12.984 1 79.75 464 GLY A N 1
ATOM 3646 C CA . GLY A 1 464 ? 31.297 23.547 -13.031 1 79.75 464 GLY A CA 1
ATOM 3647 C C . GLY A 1 464 ? 31.703 24.547 -11.969 1 79.75 464 GLY A C 1
ATOM 3648 O O . GLY A 1 464 ? 32.906 24.828 -11.797 1 79.75 464 GLY A O 1
ATOM 3649 N N . LYS A 1 465 ? 30.844 25.047 -11.258 1 84.06 465 LYS A N 1
ATOM 3650 C CA . LYS A 1 465 ? 31.141 26.062 -10.258 1 84.06 465 LYS A CA 1
ATOM 3651 C C . LYS A 1 465 ? 31.125 25.469 -8.852 1 84.06 465 LYS A C 1
ATOM 3653 O O . LYS A 1 465 ? 32 25.766 -8.031 1 84.06 465 LYS A O 1
ATOM 3658 N N . LEU A 1 466 ? 30.125 24.766 -8.5 1 86.25 466 LEU A N 1
ATOM 3659 C CA . LEU A 1 466 ? 29.984 24.094 -7.219 1 86.25 466 LEU A CA 1
ATOM 3660 C C . LEU A 1 466 ? 29.578 22.641 -7.414 1 86.25 466 LEU A C 1
ATOM 3662 O O . LEU A 1 466 ? 28.734 22.328 -8.258 1 86.25 466 LEU A O 1
ATOM 3666 N N . ASP A 1 467 ? 30.281 21.891 -6.676 1 80.25 467 ASP A N 1
ATOM 3667 C CA . ASP A 1 467 ? 29.891 20.484 -6.684 1 80.25 467 ASP A CA 1
ATOM 3668 C C . ASP A 1 467 ? 29.328 20.062 -5.332 1 80.25 467 ASP A C 1
ATOM 3670 O O . ASP A 1 467 ? 29.625 20.672 -4.305 1 80.25 467 ASP A O 1
ATOM 3674 N N . ARG A 1 468 ? 28.453 19.156 -5.176 1 82.56 468 ARG A N 1
ATOM 3675 C CA . ARG A 1 468 ? 27.875 18.609 -3.949 1 82.56 468 ARG A CA 1
ATOM 3676 C C . ARG A 1 468 ? 27.25 19.719 -3.104 1 82.56 468 ARG A C 1
ATOM 3678 O O . ARG A 1 468 ? 27.688 19.969 -1.976 1 82.56 468 ARG A O 1
ATOM 3685 N N . ILE A 1 469 ? 26.234 20.328 -3.572 1 87.69 469 ILE A N 1
ATOM 3686 C CA . ILE A 1 469 ? 25.594 21.453 -2.906 1 87.69 469 ILE A CA 1
ATOM 3687 C C . ILE A 1 469 ? 25.094 21.016 -1.526 1 87.69 469 ILE A C 1
ATOM 3689 O O . ILE A 1 469 ? 24.406 20 -1.397 1 87.69 469 ILE A O 1
ATOM 3693 N N . ALA A 1 470 ? 25.5 21.688 -0.534 1 83.44 470 ALA A N 1
ATOM 3694 C CA . ALA A 1 470 ? 25.156 21.344 0.845 1 83.44 470 ALA A CA 1
ATOM 3695 C C . ALA A 1 470 ? 23.875 22.031 1.285 1 83.44 470 ALA A C 1
ATOM 3697 O O . ALA A 1 470 ? 23.031 21.438 1.958 1 83.44 470 ALA A O 1
ATOM 3698 N N . ASN A 1 471 ? 23.766 23.359 0.895 1 89.19 471 ASN A N 1
ATOM 3699 C CA . ASN A 1 471 ? 22.625 24.141 1.359 1 89.19 471 ASN A CA 1
ATOM 3700 C C . ASN A 1 471 ? 22.375 25.359 0.46 1 89.19 471 ASN A C 1
ATOM 3702 O O . ASN A 1 471 ? 23.281 25.812 -0.23 1 89.19 471 ASN A O 1
ATOM 3706 N N . ALA A 1 472 ? 21.172 25.766 0.465 1 92.62 472 ALA A N 1
ATOM 3707 C CA . ALA A 1 472 ? 20.781 26.969 -0.265 1 92.62 472 ALA A CA 1
ATOM 3708 C C . ALA A 1 472 ? 19.75 27.766 0.522 1 92.62 472 ALA A C 1
ATOM 3710 O O . ALA A 1 472 ? 18.844 27.188 1.143 1 92.62 472 ALA A O 1
ATOM 3711 N N . VAL A 1 473 ? 19.938 29.094 0.594 1 93.94 473 VAL A N 1
ATOM 3712 C CA . VAL A 1 473 ? 18.984 29.953 1.284 1 93.94 473 VAL A CA 1
ATOM 3713 C C . VAL A 1 473 ? 18.703 31.203 0.445 1 93.94 473 VAL A C 1
ATOM 3715 O O . VAL A 1 473 ? 19.516 31.562 -0.409 1 93.94 473 VAL A O 1
ATOM 3718 N N . ALA A 1 474 ? 17.578 31.703 0.623 1 93.62 474 ALA A N 1
ATOM 3719 C CA . ALA A 1 474 ? 17.203 32.938 -0.038 1 93.62 474 ALA A CA 1
ATOM 3720 C C . ALA A 1 474 ? 17.344 34.125 0.913 1 93.62 474 ALA A C 1
ATOM 3722 O O . ALA A 1 474 ? 16.797 34.125 2.021 1 93.62 474 ALA A O 1
ATOM 3723 N N . CYS A 1 475 ? 18.094 35.156 0.524 1 92.62 475 CYS A N 1
ATOM 3724 C CA . CYS A 1 475 ? 18.312 36.375 1.311 1 92.62 475 CYS A CA 1
ATOM 3725 C C . CYS A 1 475 ? 18.5 37.562 0.405 1 92.62 475 CYS A C 1
ATOM 3727 O O . CYS A 1 475 ? 19.312 37.531 -0.523 1 92.62 475 CYS A O 1
ATOM 3729 N N . GLY A 1 476 ? 17.812 38.625 0.646 1 89.31 476 GLY A N 1
ATOM 3730 C CA . GLY A 1 476 ? 17.984 39.844 -0.104 1 89.31 476 GLY A CA 1
ATOM 3731 C C . GLY A 1 476 ? 17.688 39.688 -1.584 1 89.31 476 GLY A C 1
ATOM 3732 O O . GLY A 1 476 ? 18.406 40.25 -2.426 1 89.31 476 GLY A O 1
ATOM 3733 N N . GLY A 1 477 ? 16.859 38.906 -1.872 1 91.5 477 GLY A N 1
ATOM 3734 C CA . GLY A 1 477 ? 16.453 38.719 -3.258 1 91.5 477 GLY A CA 1
ATOM 3735 C C . GLY A 1 477 ? 17.391 37.812 -4.039 1 91.5 477 GLY A C 1
ATOM 3736 O O . GLY A 1 477 ? 17.297 37.719 -5.266 1 91.5 477 GLY A O 1
ATOM 3737 N N . ARG A 1 478 ? 18.281 37.188 -3.369 1 94.25 478 ARG A N 1
ATOM 3738 C CA . ARG A 1 478 ? 19.219 36.281 -4.02 1 94.25 478 ARG A CA 1
ATOM 3739 C C . ARG A 1 478 ? 19.234 34.938 -3.324 1 94.25 478 ARG A C 1
ATOM 3741 O O . ARG A 1 478 ? 18.734 34.812 -2.199 1 94.25 478 ARG A O 1
ATOM 3748 N N . ILE A 1 479 ? 19.688 33.938 -4.055 1 95.75 479 ILE A N 1
ATOM 3749 C CA . ILE A 1 479 ? 19.906 32.625 -3.479 1 95.75 479 ILE A CA 1
ATOM 3750 C C . ILE A 1 479 ? 21.406 32.406 -3.221 1 95.75 479 ILE A C 1
ATOM 3752 O O . ILE A 1 479 ? 22.234 32.625 -4.105 1 95.75 479 ILE A O 1
ATOM 3756 N N . PHE A 1 480 ? 21.75 32.062 -2.062 1 95 480 PHE A N 1
ATOM 3757 C CA . PHE A 1 480 ? 23.125 31.75 -1.697 1 95 480 PHE A CA 1
ATOM 3758 C C . PHE A 1 480 ? 23.312 30.25 -1.514 1 95 480 PHE A C 1
ATOM 3760 O O . PHE A 1 480 ? 22.453 29.578 -0.948 1 95 480 PHE A O 1
ATOM 3767 N N . CYS A 1 481 ? 24.375 29.703 -2.045 1 94.19 481 CYS A N 1
ATOM 3768 C CA . CYS A 1 481 ? 24.641 28.266 -1.969 1 94.19 481 CYS A CA 1
ATOM 3769 C C . CYS A 1 481 ? 26.094 28 -1.572 1 94.19 481 CYS A C 1
ATOM 3771 O O . CYS A 1 481 ? 26.984 28.75 -1.952 1 94.19 481 CYS A O 1
ATOM 3773 N N . THR A 1 482 ? 26.203 26.969 -0.842 1 91.69 482 THR A N 1
ATOM 3774 C CA . THR A 1 482 ? 27.531 26.469 -0.499 1 91.69 482 THR A CA 1
ATOM 3775 C C . THR A 1 482 ? 27.625 24.969 -0.794 1 91.69 482 THR A C 1
ATOM 3777 O O . THR A 1 482 ? 26.609 24.312 -1.002 1 91.69 482 THR A O 1
ATOM 3780 N N . ASP A 1 483 ? 28.797 24.484 -0.948 1 88.31 483 ASP A N 1
ATOM 3781 C CA . ASP A 1 483 ? 29.016 23.062 -1.151 1 88.31 483 ASP A CA 1
ATOM 3782 C C . ASP A 1 483 ? 29.562 22.406 0.113 1 88.31 483 ASP A C 1
ATOM 3784 O O . ASP A 1 483 ? 29.906 23.094 1.073 1 88.31 483 ASP A O 1
ATOM 3788 N N . TYR A 1 484 ? 29.609 21.156 0.166 1 85.56 484 TYR A N 1
ATOM 3789 C CA . TYR A 1 484 ? 30.078 20.406 1.329 1 85.56 484 TYR A CA 1
ATOM 3790 C C . TYR A 1 484 ? 31.562 20.609 1.544 1 85.56 484 TYR A C 1
ATOM 3792 O O . TYR A 1 484 ? 32.062 20.516 2.672 1 85.56 484 TYR A O 1
ATOM 3800 N N . ASP A 1 485 ? 32.281 20.938 0.457 1 83.38 485 ASP A N 1
ATOM 3801 C CA . ASP A 1 485 ? 33.719 21.125 0.553 1 83.38 485 ASP A CA 1
ATOM 3802 C C . ASP A 1 485 ? 34.062 22.547 0.979 1 83.38 485 ASP A C 1
ATOM 3804 O O . ASP A 1 485 ? 35.219 22.859 1.28 1 83.38 485 ASP A O 1
ATOM 3808 N N . LEU A 1 486 ? 33.125 23.344 1.049 1 86.56 486 LEU A N 1
ATOM 3809 C CA . LEU A 1 486 ? 33.25 24.734 1.476 1 86.56 486 LEU A CA 1
ATOM 3810 C C . LEU A 1 486 ? 34.312 25.453 0.622 1 86.56 486 LEU A C 1
ATOM 3812 O O . LEU A 1 486 ? 35.219 26.078 1.153 1 86.56 486 LEU A O 1
ATOM 3816 N N . THR A 1 487 ? 34.125 25.312 -0.662 1 84.81 487 THR A N 1
ATOM 3817 C CA . THR A 1 487 ? 35.031 25.953 -1.609 1 84.81 487 THR A CA 1
ATOM 3818 C C . THR A 1 487 ? 34.719 27.422 -1.767 1 84.81 487 THR A C 1
ATOM 3820 O O . THR A 1 487 ? 35.594 28.281 -1.678 1 84.81 487 THR A O 1
ATOM 3823 N N . LYS A 1 488 ? 33.531 27.703 -2.045 1 90.06 488 LYS A N 1
ATOM 3824 C CA . LYS A 1 488 ? 33.031 29.078 -2.221 1 90.06 488 LYS A CA 1
ATOM 3825 C C . LYS A 1 488 ? 31.531 29.141 -2.023 1 90.06 488 LYS A C 1
ATOM 3827 O O . LYS A 1 488 ? 30.859 28.125 -1.946 1 90.06 488 LYS A O 1
ATOM 3832 N N . MET A 1 489 ? 31.125 30.312 -1.816 1 94.19 489 MET A N 1
ATOM 3833 C CA . MET A 1 489 ? 29.688 30.594 -1.748 1 94.19 489 MET A CA 1
ATOM 3834 C C . MET A 1 489 ? 29.219 31.312 -3.008 1 94.19 489 MET A C 1
ATOM 3836 O O . MET A 1 489 ? 29.812 32.312 -3.428 1 94.19 489 MET A O 1
ATOM 3840 N N . MET A 1 490 ? 28.234 30.781 -3.627 1 94.94 490 MET A N 1
ATOM 3841 C CA . MET A 1 490 ? 27.672 31.328 -4.859 1 94.94 490 MET A CA 1
ATOM 3842 C C . MET A 1 490 ? 26.375 32.062 -4.582 1 94.94 490 MET A C 1
ATOM 3844 O O . MET A 1 490 ? 25.656 31.75 -3.635 1 94.94 490 MET A O 1
ATOM 3848 N N . ALA A 1 491 ? 26.141 33.062 -5.355 1 94.81 491 ALA A N 1
ATOM 3849 C CA . ALA A 1 491 ? 24.891 33.812 -5.266 1 94.81 491 ALA A CA 1
ATOM 3850 C C . ALA A 1 491 ? 24.188 33.844 -6.613 1 94.81 491 ALA A C 1
ATOM 3852 O O . ALA A 1 491 ? 24.812 34.094 -7.648 1 94.81 491 ALA A O 1
ATOM 3853 N N . TYR A 1 492 ? 22.938 33.594 -6.59 1 95.56 492 TYR A N 1
ATOM 3854 C CA . TYR A 1 492 ? 22.109 33.594 -7.801 1 95.56 492 TYR A CA 1
ATOM 3855 C C . TYR A 1 492 ? 21.203 34.812 -7.84 1 95.56 492 TYR A C 1
ATOM 3857 O O . TYR A 1 492 ? 20.484 35.094 -6.875 1 95.56 492 TYR A O 1
ATOM 3865 N N . ASN A 1 493 ? 21.203 35.469 -8.953 1 93.19 493 ASN A N 1
ATOM 3866 C CA . ASN A 1 493 ? 20.266 36.562 -9.219 1 93.19 493 ASN A CA 1
ATOM 3867 C C . ASN A 1 493 ? 19.172 36.125 -10.18 1 93.19 493 ASN A C 1
ATOM 3869 O O . ASN A 1 493 ? 19.406 35.969 -11.375 1 93.19 493 ASN A O 1
ATOM 3873 N N . PRO A 1 494 ? 18.062 36.062 -9.688 1 91.94 494 PRO A N 1
ATOM 3874 C CA . PRO A 1 494 ? 16.984 35.562 -10.539 1 91.94 494 PRO A CA 1
ATOM 3875 C C . PRO A 1 494 ? 16.609 36.5 -11.672 1 91.94 494 PRO A C 1
ATOM 3877 O O . PRO A 1 494 ? 16.125 36.062 -12.719 1 91.94 494 PRO A O 1
ATOM 3880 N N . THR A 1 495 ? 16.75 37.781 -11.453 1 90.62 495 THR A N 1
ATOM 3881 C CA . THR A 1 495 ? 16.422 38.75 -12.492 1 90.62 495 THR A CA 1
ATOM 3882 C C . THR A 1 495 ? 17.375 38.625 -13.672 1 90.62 495 THR A C 1
ATOM 3884 O O . THR A 1 495 ? 16.953 38.688 -14.828 1 90.62 495 THR A O 1
ATOM 3887 N N . ARG A 1 496 ? 18.594 38.375 -13.359 1 92.62 496 ARG A N 1
ATOM 3888 C CA . ARG A 1 496 ? 19.609 38.25 -14.398 1 92.62 496 ARG A CA 1
ATOM 3889 C C . ARG A 1 496 ? 19.828 36.812 -14.789 1 92.62 496 ARG A C 1
ATOM 3891 O O . ARG A 1 496 ? 20.453 36.5 -15.812 1 92.62 496 ARG A O 1
ATOM 3898 N N . ASP A 1 497 ? 19.297 36 -14.039 1 93.81 497 ASP A N 1
ATOM 3899 C CA . ASP A 1 497 ? 19.453 34.562 -14.219 1 93.81 497 ASP A CA 1
ATOM 3900 C C . ASP A 1 497 ? 20.922 34.188 -14.344 1 93.81 497 ASP A C 1
ATOM 3902 O O . ASP A 1 497 ? 21.328 33.531 -15.32 1 93.81 497 ASP A O 1
ATOM 3906 N N . LYS A 1 498 ? 21.609 34.531 -13.383 1 94.12 498 LYS A N 1
ATOM 3907 C CA . LYS A 1 498 ? 23.047 34.312 -13.391 1 94.12 498 LYS A CA 1
ATOM 3908 C C . LYS A 1 498 ? 23.562 34 -11.984 1 94.12 498 LYS A C 1
ATOM 3910 O O . LYS A 1 498 ? 23.047 34.562 -11 1 94.12 498 LYS A O 1
ATOM 3915 N N . TRP A 1 499 ? 24.609 33.156 -11.945 1 94.56 499 TRP A N 1
ATOM 3916 C CA . TRP A 1 499 ? 25.328 32.875 -10.703 1 94.56 499 TRP A CA 1
ATOM 3917 C C . TRP A 1 499 ? 26.625 33.688 -10.633 1 94.56 499 TRP A C 1
ATOM 3919 O O . TRP A 1 499 ? 27.328 33.844 -11.641 1 94.56 499 TRP A O 1
ATOM 3929 N N . LYS A 1 500 ? 26.891 34.188 -9.492 1 92.94 500 LYS A N 1
ATOM 3930 C CA . LYS A 1 500 ? 28.156 34.844 -9.234 1 92.94 500 LYS A CA 1
ATOM 3931 C C . LYS A 1 500 ? 28.766 34.375 -7.914 1 92.94 500 LYS A C 1
ATOM 3933 O O . LYS A 1 500 ? 28.047 33.969 -7.004 1 92.94 500 LYS A O 1
ATOM 3938 N N . THR A 1 501 ? 30.109 34.469 -7.875 1 93.12 501 THR A N 1
ATOM 3939 C CA . THR A 1 501 ? 30.781 34.125 -6.625 1 93.12 501 THR A CA 1
ATOM 3940 C C . THR A 1 501 ? 30.562 35.219 -5.586 1 93.12 501 THR A C 1
ATOM 3942 O O . THR A 1 501 ? 30.859 36.406 -5.824 1 93.12 501 THR A O 1
ATOM 3945 N N . ALA A 1 502 ? 30 34.906 -4.5 1 93.56 502 ALA A N 1
ATOM 3946 C CA . ALA A 1 502 ? 29.781 35.844 -3.414 1 93.56 502 ALA A CA 1
ATOM 3947 C C . ALA A 1 502 ? 31.031 36 -2.561 1 93.56 502 ALA A C 1
ATOM 3949 O O . ALA A 1 502 ? 31.406 37.125 -2.207 1 93.56 502 ALA A O 1
ATOM 3950 N N . THR A 1 503 ? 31.641 34.906 -2.201 1 92.25 503 THR A N 1
ATOM 3951 C CA . THR A 1 503 ? 32.906 34.938 -1.444 1 92.25 503 THR A CA 1
ATOM 3952 C C . THR A 1 503 ? 33.625 33.625 -1.58 1 92.25 503 THR A C 1
ATOM 3954 O O . THR A 1 503 ? 33.031 32.562 -1.814 1 92.25 503 THR A O 1
ATOM 3957 N N . CYS A 1 504 ? 34.938 33.688 -1.477 1 87.75 504 CYS A N 1
ATOM 3958 C CA . CYS A 1 504 ? 35.75 32.5 -1.477 1 87.75 504 CYS A CA 1
ATOM 3959 C C . CYS A 1 504 ? 36.344 32.219 -0.089 1 87.75 504 CYS A C 1
ATOM 3961 O O . CYS A 1 504 ? 37.031 31.219 0.122 1 87.75 504 CYS A O 1
ATOM 3963 N N . GLU A 1 505 ? 35.938 33.062 0.794 1 88.88 505 GLU A N 1
ATOM 3964 C CA . GLU A 1 505 ? 36.438 32.938 2.158 1 88.88 505 GLU A CA 1
ATOM 3965 C C . GLU A 1 505 ? 35.375 32.344 3.084 1 88.88 505 GLU A C 1
ATOM 3967 O O . GLU A 1 505 ? 34.562 33.094 3.656 1 88.88 505 GLU A O 1
ATOM 3972 N N . LEU A 1 506 ? 35.438 31.094 3.258 1 90.81 506 LEU A N 1
ATOM 3973 C CA . LEU A 1 506 ? 34.531 30.406 4.176 1 90.81 506 LEU A CA 1
ATOM 3974 C C . LEU A 1 506 ? 35.281 29.984 5.445 1 90.81 506 LEU A C 1
ATOM 3976 O O . LEU A 1 506 ? 36.5 29.812 5.434 1 90.81 506 LEU A O 1
ATOM 3980 N N . PRO A 1 507 ? 34.5 29.938 6.496 1 88.06 507 PRO A N 1
ATOM 3981 C CA . PRO A 1 507 ? 35.156 29.5 7.738 1 88.06 507 PRO A CA 1
ATOM 3982 C C . PRO A 1 507 ? 35.688 28.078 7.656 1 88.06 507 PRO A C 1
ATOM 3984 O O . PRO A 1 507 ? 35.156 27.25 6.906 1 88.06 507 PRO A O 1
ATOM 3987 N N . ASP A 1 508 ? 36.781 27.828 8.438 1 85.31 508 ASP A N 1
ATOM 3988 C CA . ASP A 1 508 ? 37.312 26.484 8.547 1 85.31 508 ASP A CA 1
ATOM 3989 C C . ASP A 1 508 ? 36.469 25.609 9.477 1 85.31 508 ASP A C 1
ATOM 3991 O O . ASP A 1 508 ? 36.594 25.703 10.695 1 85.31 508 ASP A O 1
ATOM 3995 N N . CYS A 1 509 ? 35.688 24.812 8.875 1 85.19 509 CYS A N 1
ATOM 3996 C CA . CYS A 1 509 ? 34.75 23.969 9.633 1 85.19 509 CYS A CA 1
ATOM 3997 C C . CYS A 1 509 ? 34.438 22.703 8.867 1 85.19 509 CYS A C 1
ATOM 3999 O O . CYS A 1 509 ? 34.812 22.547 7.707 1 85.19 509 CYS A O 1
ATOM 4001 N N . SER A 1 510 ? 33.844 21.719 9.617 1 78.88 510 SER A N 1
ATOM 4002 C CA . SER A 1 510 ? 33.469 20.453 9 1 78.88 510 SER A CA 1
ATOM 4003 C C . SER A 1 510 ? 32.156 20.547 8.258 1 78.88 510 SER A C 1
ATOM 4005 O O . SER A 1 510 ? 31.906 19.812 7.301 1 78.88 510 SER A O 1
ATOM 4007 N N . TYR A 1 511 ? 31.312 21.438 8.797 1 82.81 511 TYR A N 1
ATOM 4008 C CA . TYR A 1 511 ? 30.016 21.656 8.18 1 82.81 511 TYR A CA 1
ATOM 4009 C C . TYR A 1 511 ? 29.547 23.094 8.367 1 82.81 511 TYR A C 1
ATOM 4011 O O . TYR A 1 511 ? 29.797 23.703 9.422 1 82.81 511 TYR A O 1
ATOM 4019 N N . PHE A 1 512 ? 29 23.688 7.355 1 86.75 512 PHE A N 1
ATOM 4020 C CA . PHE A 1 512 ? 28.531 25.062 7.367 1 86.75 512 PHE A CA 1
ATOM 4021 C C . PHE A 1 512 ? 27.109 25.156 6.832 1 86.75 512 PHE A C 1
ATOM 4023 O O . PHE A 1 512 ? 26.844 24.828 5.672 1 86.75 512 PHE A O 1
ATOM 4030 N N . HIS A 1 513 ? 26.188 25.547 7.703 1 89.5 513 HIS A N 1
ATOM 4031 C CA . HIS A 1 513 ? 24.781 25.641 7.309 1 89.5 513 HIS A CA 1
ATOM 4032 C C . HIS A 1 513 ? 24.328 27.094 7.266 1 89.5 513 HIS A C 1
ATOM 4034 O O . HIS A 1 513 ? 24.438 27.828 8.258 1 89.5 513 HIS A O 1
ATOM 4040 N N . LEU A 1 514 ? 23.781 27.484 6.125 1 91.81 514 LEU A N 1
ATOM 4041 C CA . LEU A 1 514 ? 23.297 28.844 5.961 1 91.81 514 LEU A CA 1
ATOM 4042 C C . LEU A 1 514 ? 21.906 29 6.586 1 91.81 514 LEU A C 1
ATOM 4044 O O . LEU A 1 514 ? 21.078 28.094 6.496 1 91.81 514 LEU A O 1
ATOM 4048 N N . VAL A 1 515 ? 21.719 30.109 7.27 1 90.75 515 VAL A N 1
ATOM 4049 C CA . VAL A 1 515 ? 20.422 30.406 7.875 1 90.75 515 VAL A CA 1
ATOM 4050 C C . VAL A 1 515 ? 20.094 31.891 7.648 1 90.75 515 VAL A C 1
ATOM 4052 O O . VAL A 1 515 ? 20.969 32.75 7.688 1 90.75 515 VAL A O 1
ATOM 4055 N N . VAL A 1 516 ? 18.844 32.094 7.379 1 90.19 516 VAL A N 1
ATOM 4056 C CA . VAL A 1 516 ? 18.422 33.469 7.125 1 90.19 516 VAL A CA 1
ATOM 4057 C C . VAL A 1 516 ? 17.469 33.938 8.227 1 90.19 516 VAL A C 1
ATOM 4059 O O . VAL A 1 516 ? 16.578 33.188 8.633 1 90.19 516 VAL A O 1
ATOM 4062 N N . SER A 1 517 ? 17.797 35.062 8.758 1 86.38 517 SER A N 1
ATOM 4063 C CA . SER A 1 517 ? 16.828 35.75 9.617 1 86.38 517 SER A CA 1
ATOM 4064 C C . SER A 1 517 ? 15.797 36.531 8.797 1 86.38 517 SER A C 1
ATOM 4066 O O . SER A 1 517 ? 16.141 37.5 8.109 1 86.38 517 SER A O 1
ATOM 4068 N N . GLU A 1 518 ? 14.664 36.156 8.906 1 78.12 518 GLU A N 1
ATOM 4069 C CA . GLU A 1 518 ? 13.617 36.812 8.109 1 78.12 518 GLU A CA 1
ATOM 4070 C C . GLU A 1 518 ? 13.32 38.219 8.609 1 78.12 518 GLU A C 1
ATOM 4072 O O . GLU A 1 518 ? 13.039 39.125 7.816 1 78.12 518 GLU A O 1
ATOM 4077 N N . SER A 1 519 ? 13.367 38.406 9.867 1 79 519 SER A N 1
ATOM 4078 C CA . SER A 1 519 ? 13.031 39.688 10.445 1 79 519 SER A CA 1
ATOM 4079 C C . SER A 1 519 ? 14.07 40.75 10.07 1 79 519 SER A C 1
ATOM 4081 O O . SER A 1 519 ? 13.727 41.906 9.875 1 79 519 SER A O 1
ATOM 4083 N N . ARG A 1 520 ? 15.266 40.281 9.852 1 81.81 520 ARG A N 1
ATOM 4084 C CA . ARG A 1 520 ? 16.344 41.25 9.578 1 81.81 520 ARG A CA 1
ATOM 4085 C C . ARG A 1 520 ? 16.844 41.125 8.141 1 81.81 520 ARG A C 1
ATOM 4087 O O . ARG A 1 520 ? 17.562 42 7.652 1 81.81 520 ARG A O 1
ATOM 4094 N N . ASP A 1 521 ? 16.359 40.125 7.504 1 85.62 521 ASP A N 1
ATOM 4095 C CA . ASP A 1 521 ? 16.859 39.812 6.168 1 85.62 521 ASP A CA 1
ATOM 4096 C C . ASP A 1 521 ? 18.375 39.75 6.145 1 85.62 521 ASP A C 1
ATOM 4098 O O . ASP A 1 521 ? 19.031 40.438 5.355 1 85.62 521 ASP A O 1
ATOM 4102 N N . GLU A 1 522 ? 18.938 39.094 7.031 1 89.44 522 GLU A N 1
ATOM 4103 C CA . GLU A 1 522 ? 20.375 38.875 7.168 1 89.44 522 GLU A CA 1
ATOM 4104 C C . GLU A 1 522 ? 20.75 37.406 7.031 1 89.44 522 GLU A C 1
ATOM 4106 O O . GLU A 1 522 ? 19.969 36.531 7.395 1 89.44 522 GLU A O 1
ATOM 4111 N N . LEU A 1 523 ? 21.875 37.219 6.512 1 92.31 523 LEU A N 1
ATOM 4112 C CA . LEU A 1 523 ? 22.375 35.875 6.285 1 92.31 523 LEU A CA 1
ATOM 4113 C C . LEU A 1 523 ? 23.344 35.469 7.387 1 92.31 523 LEU A C 1
ATOM 4115 O O . LEU A 1 523 ? 24.281 36.219 7.707 1 92.31 523 LEU A O 1
ATOM 4119 N N . PHE A 1 524 ? 23.031 34.344 7.93 1 89.25 524 PHE A N 1
ATOM 4120 C CA . PHE A 1 524 ? 23.891 33.781 8.961 1 89.25 524 PHE A CA 1
ATOM 4121 C C . PHE A 1 524 ? 24.406 32.406 8.539 1 89.25 524 PHE A C 1
ATOM 4123 O O . PHE A 1 524 ? 23.906 31.812 7.57 1 89.25 524 PHE A O 1
ATOM 4130 N N . GLY A 1 525 ? 25.438 31.953 9.148 1 89.88 525 GLY A N 1
ATOM 4131 C CA . GLY A 1 525 ? 25.984 30.625 8.953 1 89.88 525 GLY A CA 1
ATOM 4132 C C . GLY A 1 525 ? 26.359 29.938 10.25 1 89.88 525 GLY A C 1
ATOM 4133 O O . GLY A 1 525 ? 26.953 30.562 11.141 1 89.88 525 GLY A O 1
ATOM 4134 N N . LEU A 1 526 ? 25.922 28.797 10.375 1 86.31 526 LEU A N 1
ATOM 4135 C CA . LEU A 1 526 ? 26.281 27.984 11.523 1 86.31 526 LEU A CA 1
ATOM 4136 C C . LEU A 1 526 ? 27.375 26.969 11.141 1 86.31 526 LEU A C 1
ATOM 4138 O O . LEU A 1 526 ? 27.172 26.156 10.242 1 86.31 526 LEU A O 1
ATOM 4142 N N . ALA A 1 527 ? 28.516 27.047 11.766 1 85.94 527 ALA A N 1
ATOM 4143 C CA . ALA A 1 527 ? 29.656 26.203 11.453 1 85.94 527 ALA A CA 1
ATOM 4144 C C . ALA A 1 527 ? 29.906 25.188 12.57 1 85.94 527 ALA A C 1
ATOM 4146 O O . ALA A 1 527 ? 29.781 25.516 13.75 1 85.94 527 ALA A O 1
ATOM 4147 N N . SER A 1 528 ? 30.172 23.953 12.133 1 80.19 528 SER A N 1
ATOM 4148 C CA . SER A 1 528 ? 30.578 22.938 13.086 1 80.19 528 SER A CA 1
ATOM 4149 C C . SER A 1 528 ? 32.094 22.812 13.156 1 80.19 528 SER A C 1
ATOM 4151 O O . SER A 1 528 ? 32.781 22.844 12.125 1 80.19 528 SER A O 1
ATOM 4153 N N . GLN A 1 529 ? 32.562 22.75 14.352 1 73.44 529 GLN A N 1
ATOM 4154 C CA . GLN A 1 529 ? 34 22.562 14.508 1 73.44 529 GLN A CA 1
ATOM 4155 C C . GLN A 1 529 ? 34.406 21.172 14.047 1 73.44 529 GLN A C 1
ATOM 4157 O O . GLN A 1 529 ? 33.656 20.203 14.164 1 73.44 529 GLN A O 1
ATOM 4162 N N . PRO A 1 530 ? 35.625 21.156 13.336 1 64.25 530 PRO A N 1
ATOM 4163 C CA . PRO A 1 530 ? 36.125 19.812 12.984 1 64.25 530 PRO A CA 1
ATOM 4164 C C . PRO A 1 530 ? 36.188 18.875 14.188 1 64.25 530 PRO A C 1
ATOM 4166 O O . PRO A 1 530 ? 36.5 19.312 15.297 1 64.25 530 PRO A O 1
ATOM 4169 N N . PRO A 1 531 ? 35.688 17.703 13.969 1 57.28 531 PRO A N 1
ATOM 4170 C CA . PRO A 1 531 ? 35.688 16.75 15.094 1 57.28 531 PRO A CA 1
ATOM 4171 C C . PRO A 1 531 ? 37.031 16.594 15.742 1 57.28 531 PRO A C 1
ATOM 4173 O O . PRO A 1 531 ? 38.062 16.531 15.047 1 57.28 531 PRO A O 1
ATOM 4176 N N . ASP A 1 532 ? 37.219 17.109 16.938 1 56.31 532 ASP A N 1
ATOM 4177 C CA . ASP A 1 532 ? 38.406 16.75 17.75 1 56.31 532 ASP A CA 1
ATOM 4178 C C . ASP A 1 532 ? 38.219 15.391 18.406 1 56.31 532 ASP A C 1
ATOM 4180 O O . ASP A 1 532 ? 37.25 15.172 19.125 1 56.31 532 ASP A O 1
ATOM 4184 N N . PRO A 1 533 ? 39.031 14.383 17.891 1 53.19 533 PRO A N 1
ATOM 4185 C CA . PRO A 1 533 ? 38.906 13.039 18.469 1 53.19 533 PRO A CA 1
ATOM 4186 C C . PRO A 1 533 ? 38.75 13.062 20 1 53.19 533 PRO A C 1
ATOM 4188 O O . PRO A 1 533 ? 38.188 12.148 20.578 1 53.19 533 PRO A O 1
ATOM 4191 N N . ASP A 1 534 ? 39.344 14.016 20.656 1 51.25 534 ASP A N 1
ATOM 4192 C CA . ASP A 1 534 ? 39.375 14.047 22.109 1 51.25 534 ASP A CA 1
ATOM 4193 C C . ASP A 1 534 ? 38.125 14.734 22.672 1 51.25 534 ASP A C 1
ATOM 4195 O O . ASP A 1 534 ? 37.906 14.766 23.891 1 51.25 534 ASP A O 1
ATOM 4199 N N . GLN A 1 535 ? 37.312 15.328 21.688 1 50.72 535 GLN A N 1
ATOM 4200 C CA . GLN A 1 535 ? 36.156 16.062 22.172 1 50.72 535 GLN A CA 1
ATOM 4201 C C . GLN A 1 535 ? 34.875 15.523 21.547 1 50.72 535 GLN A C 1
ATOM 4203 O O . GLN A 1 535 ? 34.719 15.516 20.328 1 50.72 535 GLN A O 1
ATOM 4208 N N . LEU A 1 536 ? 34.156 14.906 22.328 1 50.03 536 LEU A N 1
ATOM 4209 C CA . LEU A 1 536 ? 32.875 14.305 21.906 1 50.03 536 LEU A CA 1
ATOM 4210 C C . LEU A 1 536 ? 31.906 15.383 21.422 1 50.03 536 LEU A C 1
ATOM 4212 O O . LEU A 1 536 ? 31.062 15.109 20.562 1 50.03 536 LEU A O 1
ATOM 4216 N N . LEU A 1 537 ? 32.062 16.547 22.062 1 54 537 LEU A N 1
ATOM 4217 C CA . LEU A 1 537 ? 31.094 17.578 21.75 1 54 537 LEU A CA 1
ATOM 4218 C C . LEU A 1 537 ? 31.656 18.562 20.734 1 54 537 LEU A C 1
ATOM 4220 O O . LEU A 1 537 ? 32.844 18.891 20.766 1 54 537 LEU A O 1
ATOM 4224 N N . VAL A 1 538 ? 30.875 18.797 19.641 1 58.19 538 VAL A N 1
ATOM 4225 C CA . VAL A 1 538 ? 31.297 19.688 18.562 1 58.19 538 VAL A CA 1
ATOM 4226 C C . VAL A 1 538 ? 30.781 21.094 18.828 1 58.19 538 VAL A C 1
ATOM 4228 O O . VAL A 1 538 ? 29.578 21.297 19.016 1 58.19 538 VAL A O 1
ATOM 4231 N N . ASN A 1 539 ? 31.672 21.969 19.125 1 65.94 539 ASN A N 1
ATOM 4232 C CA . ASN A 1 539 ? 31.328 23.375 19.219 1 65.94 539 ASN A CA 1
ATOM 4233 C C . ASN A 1 539 ? 30.844 23.938 17.891 1 65.94 539 ASN A C 1
ATOM 4235 O O . ASN A 1 539 ? 31.266 23.469 16.828 1 65.94 539 ASN A O 1
ATOM 4239 N N . LYS A 1 540 ? 29.766 24.719 18 1 78.12 540 LYS A N 1
ATOM 4240 C CA . LYS A 1 540 ? 29.281 25.406 16.812 1 78.12 540 LYS A CA 1
ATOM 4241 C C . LYS A 1 540 ? 29.531 26.906 16.906 1 78.12 540 LYS A C 1
ATOM 4243 O O . LYS A 1 540 ? 29.594 27.469 18 1 78.12 540 LYS A O 1
ATOM 4248 N N . PHE A 1 541 ? 29.828 27.5 15.789 1 82.88 541 PHE A N 1
ATOM 4249 C CA . PHE A 1 541 ? 30.078 28.938 15.68 1 82.88 541 PHE A CA 1
ATOM 4250 C C . PHE A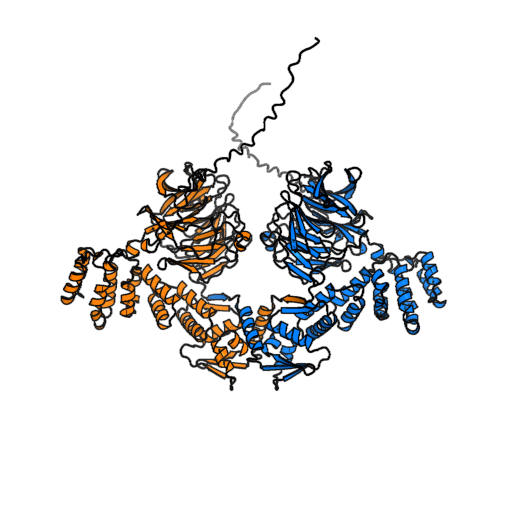 1 541 ? 29.062 29.594 14.75 1 82.88 541 PHE A C 1
ATOM 4252 O O . PHE A 1 541 ? 28.75 29.062 13.688 1 82.88 541 PHE A O 1
ATOM 4259 N N . LEU A 1 542 ? 28.531 30.641 15.258 1 85.81 542 LEU A N 1
ATOM 4260 C CA . LEU A 1 542 ? 27.625 31.422 14.43 1 85.81 542 LEU A CA 1
ATOM 4261 C C . LEU A 1 542 ? 28.344 32.562 13.75 1 85.81 542 LEU A C 1
ATOM 4263 O O . LEU A 1 542 ? 29.094 33.312 14.398 1 85.81 542 LEU A O 1
ATOM 4267 N N . TYR A 1 543 ? 28.125 32.688 12.492 1 90.19 543 TYR A N 1
ATOM 4268 C CA . TYR A 1 543 ? 28.719 33.75 11.688 1 90.19 543 TYR A CA 1
ATOM 4269 C C . TYR A 1 543 ? 27.625 34.594 11.055 1 90.19 543 TYR A C 1
ATOM 4271 O O . TYR A 1 543 ? 26.484 34.156 10.883 1 90.19 543 TYR A O 1
ATOM 4279 N N . ARG A 1 544 ? 27.938 35.812 10.836 1 90.81 544 ARG A N 1
ATOM 4280 C CA . ARG A 1 544 ? 27.109 36.75 10.078 1 90.81 544 ARG A CA 1
ATOM 4281 C C . ARG A 1 544 ? 27.781 37.156 8.773 1 90.81 544 ARG A C 1
ATOM 4283 O O . ARG A 1 544 ? 29 37.406 8.75 1 90.81 544 ARG A O 1
ATOM 4290 N N . TYR A 1 545 ? 27.047 37.156 7.758 1 92.81 545 TYR A N 1
ATOM 4291 C CA . TYR A 1 545 ? 27.594 37.531 6.465 1 92.81 545 TYR A CA 1
ATOM 4292 C C . TYR A 1 545 ? 27.484 39.031 6.234 1 92.81 545 TYR A C 1
ATOM 4294 O O . TYR A 1 545 ? 26.391 39.594 6.305 1 92.81 545 TYR A O 1
ATOM 4302 N N . ASN A 1 546 ? 28.562 39.625 6.016 1 90.25 546 ASN A N 1
ATOM 4303 C CA . ASN A 1 546 ? 28.594 41.031 5.613 1 90.25 546 ASN A CA 1
ATOM 4304 C C . ASN A 1 546 ? 28.609 41.188 4.094 1 90.25 546 ASN A C 1
ATOM 4306 O O . ASN A 1 546 ? 29.672 41.062 3.467 1 90.25 546 ASN A O 1
ATOM 4310 N N . GLN A 1 547 ? 27.578 41.562 3.566 1 84.88 547 GLN A N 1
ATOM 4311 C CA . GLN A 1 547 ? 27.422 41.594 2.117 1 84.88 547 GLN A CA 1
ATOM 4312 C C . GLN A 1 547 ? 28.312 42.688 1.515 1 84.88 547 GLN A C 1
ATOM 4314 O O . GLN A 1 547 ? 28.828 42.531 0.408 1 84.88 547 GLN A O 1
ATOM 4319 N N . GLY A 1 548 ? 28.375 43.781 2.191 1 83.44 548 GLY A N 1
ATOM 4320 C CA . GLY A 1 548 ? 29.219 44.844 1.71 1 83.44 548 GLY A CA 1
ATOM 4321 C C . GLY A 1 548 ? 30.688 44.5 1.636 1 83.44 548 GLY A C 1
ATOM 4322 O O . GLY A 1 548 ? 31.359 44.781 0.649 1 83.44 548 GLY A O 1
ATOM 4323 N N . ALA A 1 549 ? 31.141 43.688 2.631 1 88.31 549 ALA A N 1
ATOM 4324 C CA . ALA A 1 549 ? 32.562 43.344 2.719 1 88.31 549 ALA A CA 1
ATOM 4325 C C . ALA A 1 549 ? 32.812 41.969 2.09 1 88.31 549 ALA A C 1
ATOM 4327 O O . ALA A 1 549 ? 33.969 41.562 1.91 1 88.31 549 ALA A O 1
ATOM 4328 N N . HIS A 1 550 ? 31.812 41.25 1.704 1 90.19 550 HIS A N 1
ATOM 4329 C CA . HIS A 1 550 ? 31.891 39.938 1.121 1 90.19 550 HIS A CA 1
ATOM 4330 C C . HIS A 1 550 ? 32.688 38.969 2.01 1 90.19 550 HIS A C 1
ATOM 4332 O O . HIS A 1 550 ? 33.594 38.281 1.534 1 90.19 550 HIS A O 1
ATOM 4338 N N . ARG A 1 551 ? 32.375 39.094 3.262 1 91.69 551 ARG A N 1
ATOM 4339 C CA . ARG A 1 551 ? 33.094 38.219 4.195 1 91.69 551 ARG A CA 1
ATOM 4340 C C . ARG A 1 551 ? 32.188 37.812 5.352 1 91.69 551 ARG A C 1
ATOM 4342 O O . ARG A 1 551 ? 31.188 38.438 5.625 1 91.69 551 ARG A O 1
ATOM 4349 N N . TRP A 1 552 ? 32.656 36.75 5.988 1 93.56 552 TRP A N 1
ATOM 4350 C CA . TRP A 1 552 ? 31.938 36.219 7.16 1 93.56 552 TRP A CA 1
ATOM 4351 C C . TRP A 1 552 ? 32.562 36.75 8.445 1 93.56 552 TRP A C 1
ATOM 4353 O O . TRP A 1 552 ? 33.781 36.781 8.578 1 93.56 552 TRP A O 1
ATOM 4363 N N . GLU A 1 553 ? 31.656 37.188 9.289 1 91.75 553 GLU A N 1
ATOM 4364 C CA . GLU A 1 553 ? 32.094 37.719 10.578 1 91.75 553 GLU A CA 1
ATOM 4365 C C . GLU A 1 553 ? 31.641 36.781 11.719 1 91.75 553 GLU A C 1
ATOM 4367 O O . GLU A 1 553 ? 30.453 36.469 11.82 1 91.75 553 GLU A O 1
ATOM 4372 N N . HIS A 1 554 ? 32.594 36.469 12.516 1 89 554 HIS A N 1
ATOM 4373 C CA . HIS A 1 554 ? 32.25 35.625 13.672 1 89 554 HIS A CA 1
ATOM 4374 C C . HIS A 1 554 ? 31.406 36.406 14.68 1 89 554 HIS A C 1
ATOM 4376 O O . HIS A 1 554 ? 31.734 37.531 15.047 1 89 554 HIS A O 1
ATOM 4382 N N . LEU A 1 555 ? 30.344 35.812 15.023 1 82.56 555 LEU A N 1
ATOM 4383 C CA . LEU A 1 555 ? 29.438 36.5 15.953 1 82.56 555 LEU A CA 1
ATOM 4384 C C . LEU A 1 555 ? 29.547 35.906 17.344 1 82.56 555 LEU A C 1
ATOM 4386 O O . LEU A 1 555 ? 29.766 36.625 18.328 1 82.56 555 LEU A O 1
ATOM 4390 N N . LEU A 1 556 ? 29.312 34.594 17.438 1 77.81 556 LEU A N 1
ATOM 4391 C CA . LEU A 1 556 ? 29.297 34 18.766 1 77.81 556 LEU A CA 1
ATOM 4392 C C . LEU A 1 556 ? 29.625 32.5 18.703 1 77.81 556 LEU A C 1
ATOM 4394 O O . LEU A 1 556 ? 29.438 31.875 17.656 1 77.81 556 LEU A O 1
ATOM 4398 N N . ASP A 1 557 ? 30.047 32 19.875 1 74 557 ASP A N 1
ATOM 4399 C CA . ASP A 1 557 ? 30.281 30.578 20.094 1 74 557 ASP A CA 1
ATOM 4400 C C . ASP A 1 557 ? 29.078 29.938 20.797 1 74 557 ASP A C 1
ATOM 4402 O O . ASP A 1 557 ? 28.609 30.438 21.812 1 74 557 ASP A O 1
ATOM 4406 N N . LEU A 1 558 ? 28.5 29.047 20.062 1 72 558 LEU A N 1
ATOM 4407 C CA . LEU A 1 558 ? 27.406 28.312 20.688 1 72 558 LEU A CA 1
ATOM 4408 C C . LEU A 1 558 ? 27.938 27.188 21.562 1 72 558 LEU A C 1
ATOM 4410 O O . LEU A 1 558 ? 28.828 26.438 21.141 1 72 558 LEU A O 1
ATOM 4414 N N . PRO A 1 559 ? 27.422 27.172 22.812 1 58.66 559 PRO A N 1
ATOM 4415 C CA . PRO A 1 559 ? 27.953 26.188 23.75 1 58.66 559 PRO A CA 1
ATOM 4416 C C . PRO A 1 559 ? 27.734 24.75 23.281 1 58.66 559 PRO A C 1
ATOM 4418 O O . PRO A 1 559 ? 26.812 24.484 22.5 1 58.66 559 PRO A O 1
ATOM 4421 N N . ASN A 1 560 ? 28.594 23.781 23.609 1 53.72 560 ASN A N 1
ATOM 4422 C CA . ASN A 1 560 ? 28.781 22.375 23.281 1 53.72 560 ASN A CA 1
ATOM 4423 C C . ASN A 1 560 ? 27.516 21.562 23.484 1 53.72 560 ASN A C 1
ATOM 4425 O O . ASN A 1 560 ? 27.469 20.375 23.188 1 53.72 560 ASN A O 1
ATOM 4429 N N . ARG A 1 561 ? 26.641 22.078 24.172 1 49.69 561 ARG A N 1
ATOM 4430 C CA . ARG A 1 561 ? 25.562 21.172 24.562 1 49.69 561 ARG A CA 1
ATOM 4431 C C . ARG A 1 561 ? 24.766 20.719 23.344 1 49.69 561 ARG A C 1
ATOM 4433 O O . ARG A 1 561 ? 23.891 19.859 23.453 1 49.69 561 ARG A O 1
ATOM 4440 N N . LEU A 1 562 ? 24.875 21.438 22.469 1 51.16 562 LEU A N 1
ATOM 4441 C CA . LEU A 1 562 ? 23.906 21.203 21.406 1 51.16 562 LEU A CA 1
ATOM 4442 C C . LEU A 1 562 ? 24.25 19.938 20.625 1 51.16 562 LEU A C 1
ATOM 4444 O O . LEU A 1 562 ? 23.359 19.203 20.188 1 51.16 562 LEU A O 1
ATOM 4448 N N . SER A 1 563 ? 24.969 19.641 19.797 1 50.31 563 SER A N 1
ATOM 4449 C CA . SER A 1 563 ? 24.688 18.594 18.812 1 50.31 563 SER A CA 1
ATOM 4450 C C . SER A 1 563 ? 25.938 17.781 18.484 1 50.31 563 SER A C 1
ATOM 4452 O O . SER A 1 563 ? 27.016 18.344 18.281 1 50.31 563 SER A O 1
ATOM 4454 N N . VAL A 1 564 ? 25.812 16.625 18.953 1 48.22 564 VAL A N 1
ATOM 4455 C CA . VAL A 1 564 ? 26.5 15.406 18.547 1 48.22 564 VAL A CA 1
ATOM 4456 C C . VAL A 1 564 ? 26.453 15.281 17.016 1 48.22 564 VAL A C 1
ATOM 4458 O O . VAL A 1 564 ? 27.094 14.406 16.438 1 48.22 564 VAL A O 1
ATOM 4461 N N . PHE A 1 565 ? 25.703 16.203 16.312 1 56.34 565 PHE A N 1
ATOM 4462 C CA . PHE A 1 565 ? 25.5 15.844 14.914 1 56.34 565 PHE A CA 1
ATOM 4463 C C . PHE A 1 565 ? 26.5 16.562 14.008 1 56.34 565 PHE A C 1
ATOM 4465 O O . PHE A 1 565 ? 26.719 17.766 14.164 1 56.34 565 PHE A O 1
ATOM 4472 N N . ASP A 1 566 ? 27.016 15.789 13.203 1 59.56 566 ASP A N 1
ATOM 4473 C CA . ASP A 1 566 ? 27.906 16.359 12.211 1 59.56 566 ASP A CA 1
ATOM 4474 C C . ASP A 1 566 ? 27.141 17.219 11.195 1 59.56 566 ASP A C 1
ATOM 4476 O O . ASP A 1 566 ? 27.641 18.234 10.719 1 59.56 566 ASP A O 1
ATOM 4480 N N . THR A 1 567 ? 25.812 16.844 10.906 1 64.31 567 THR A N 1
ATOM 4481 C CA . THR A 1 567 ? 24.969 17.594 9.977 1 64.31 567 THR A CA 1
ATOM 4482 C C . THR A 1 567 ? 23.641 17.969 10.633 1 64.31 567 THR A C 1
ATOM 4484 O O . THR A 1 567 ? 23.188 17.297 11.562 1 64.31 567 THR A O 1
ATOM 4487 N N . TYR A 1 568 ? 23.156 19.156 10.375 1 72.38 568 TYR A N 1
ATOM 4488 C CA . TYR A 1 568 ? 21.938 19.672 10.961 1 72.38 568 TYR A CA 1
ATOM 4489 C C . TYR A 1 568 ? 21.234 20.625 9.992 1 72.38 568 TYR A C 1
ATOM 4491 O O . TYR A 1 568 ? 21.812 21.047 8.992 1 72.38 568 TYR A O 1
ATOM 4499 N N . THR A 1 569 ? 19.953 20.75 10.359 1 77.56 569 THR A N 1
ATOM 4500 C CA . THR A 1 569 ? 19.203 21.828 9.727 1 77.56 569 THR A CA 1
ATOM 4501 C C . THR A 1 569 ? 18.906 22.953 10.727 1 77.56 569 THR A C 1
ATOM 4503 O O . THR A 1 569 ? 18.578 22.688 11.891 1 77.56 569 THR A O 1
ATOM 4506 N N . CYS A 1 570 ? 19.234 24.109 10.352 1 80.5 570 CYS A N 1
ATOM 4507 C CA . CYS A 1 570 ? 19.016 25.266 11.203 1 80.5 570 CYS A CA 1
ATOM 4508 C C . CYS A 1 570 ? 18.078 26.281 10.539 1 80.5 570 CYS A C 1
ATOM 4510 O O . CYS A 1 570 ? 18.234 26.578 9.352 1 80.5 570 CYS A O 1
ATOM 4512 N N . LEU A 1 571 ? 17.094 26.703 11.312 1 86.25 571 LEU A N 1
ATOM 4513 C CA . LEU A 1 571 ? 16.141 27.688 10.836 1 86.25 571 LEU A CA 1
ATOM 4514 C C . LEU A 1 571 ? 15.938 28.797 11.859 1 86.25 571 LEU A C 1
ATOM 4516 O O . LEU A 1 571 ? 16.219 28.609 13.047 1 86.25 571 LEU A O 1
ATOM 4520 N N . ALA A 1 572 ? 15.617 29.922 11.359 1 88.19 572 ALA A N 1
ATOM 4521 C CA . ALA A 1 572 ? 15.242 31.031 12.242 1 88.19 572 ALA A CA 1
ATOM 4522 C C . ALA A 1 572 ? 13.727 31.156 12.352 1 88.19 572 ALA A C 1
ATOM 4524 O O . ALA A 1 572 ? 13.023 31.219 11.336 1 88.19 572 ALA A O 1
ATOM 4525 N N . VAL A 1 573 ? 13.266 31.172 13.57 1 89 573 VAL A N 1
ATOM 4526 C CA . VAL A 1 573 ? 11.82 31.219 13.766 1 89 573 VAL A CA 1
ATOM 4527 C C . VAL A 1 573 ? 11.508 32.031 15.016 1 89 573 VAL A C 1
ATOM 4529 O O . VAL A 1 573 ? 12.289 32.062 15.969 1 89 573 VAL A O 1
ATOM 4532 N N . ARG A 1 574 ? 10.398 32.719 14.906 1 88.81 574 ARG A N 1
ATOM 4533 C CA . ARG A 1 574 ? 9.922 33.438 16.078 1 88.81 574 ARG A CA 1
ATOM 4534 C C . ARG A 1 574 ? 9.375 32.469 17.125 1 88.81 574 ARG A C 1
ATOM 4536 O O . ARG A 1 574 ? 8.477 31.688 16.844 1 88.81 574 ARG A O 1
ATOM 4543 N N . MET A 1 575 ? 9.984 32.531 18.281 1 89.88 575 MET A N 1
ATOM 4544 C CA . MET A 1 575 ? 9.602 31.641 19.359 1 89.88 575 MET A CA 1
ATOM 4545 C C . MET A 1 575 ? 9.305 32.406 20.641 1 89.88 575 MET A C 1
ATOM 4547 O O . MET A 1 575 ? 9.484 33.625 20.688 1 89.88 575 MET A O 1
ATOM 4551 N N . TYR A 1 576 ? 8.703 31.656 21.578 1 89.62 576 TYR A N 1
ATOM 4552 C CA . TYR A 1 576 ? 8.406 32.188 22.906 1 89.62 576 TYR A CA 1
ATOM 4553 C C . TYR A 1 576 ? 9.227 31.453 23.969 1 89.62 576 TYR A C 1
ATOM 4555 O O . TYR A 1 576 ? 8.852 30.375 24.438 1 89.62 576 TYR A O 1
ATOM 4563 N N . PRO A 1 577 ? 10.227 32.031 24.422 1 86.31 577 PRO A N 1
ATOM 4564 C CA . PRO A 1 577 ? 11.164 31.375 25.328 1 86.31 577 PRO A CA 1
ATOM 4565 C C . PRO A 1 577 ? 10.477 30.781 26.562 1 86.31 577 PRO A C 1
ATOM 4567 O O . PRO A 1 577 ? 10.805 29.672 26.984 1 86.31 577 PRO A O 1
ATOM 4570 N N . PRO A 1 578 ? 9.531 31.516 27.156 1 82 578 PRO A N 1
ATOM 4571 C CA . PRO A 1 578 ? 8.906 30.938 28.344 1 82 578 PRO A CA 1
ATOM 4572 C C . PRO A 1 578 ? 8.18 29.641 28.047 1 82 578 PRO A C 1
ATOM 4574 O O . PRO A 1 578 ? 7.895 28.859 28.969 1 82 578 PRO A O 1
ATOM 4577 N N . ALA A 1 579 ? 7.844 29.484 26.812 1 84.19 579 ALA A N 1
ATOM 4578 C CA . ALA A 1 579 ? 7.133 28.266 26.438 1 84.19 579 ALA A CA 1
ATOM 4579 C C . ALA A 1 579 ? 8.109 27.109 26.188 1 84.19 579 ALA A C 1
ATOM 4581 O O . ALA A 1 579 ? 7.691 25.969 25.984 1 84.19 579 ALA A O 1
ATOM 4582 N N . LEU A 1 580 ? 9.383 27.391 26.219 1 84.69 580 LEU A N 1
ATOM 4583 C CA . LEU A 1 580 ? 10.406 26.391 25.922 1 84.69 580 LEU A CA 1
ATOM 4584 C C . LEU A 1 580 ? 11.008 25.828 27.219 1 84.69 580 LEU A C 1
ATOM 4586 O O . LEU A 1 580 ? 10.812 26.391 28.297 1 84.69 580 LEU A O 1
ATOM 4590 N N . GLY A 1 581 ? 11.523 24.594 27.109 1 75.56 581 GLY A N 1
ATOM 4591 C CA . GLY A 1 581 ? 12.172 23.984 28.25 1 75.56 581 GLY A CA 1
ATOM 4592 C C . GLY A 1 581 ? 13.586 24.484 28.484 1 75.56 581 GLY A C 1
ATOM 4593 O O . GLY A 1 581 ? 14.156 25.156 27.625 1 75.56 581 GLY A O 1
ATOM 4594 N N . SER A 1 582 ? 14.016 24.281 29.781 1 63.53 582 SER A N 1
ATOM 4595 C CA . SER A 1 582 ? 15.383 24.672 30.125 1 63.53 582 SER A CA 1
ATOM 4596 C C . SER A 1 582 ? 16.406 23.766 29.438 1 63.53 582 SER A C 1
ATOM 4598 O O . SER A 1 582 ? 16.141 22.594 29.188 1 63.53 582 SER A O 1
ATOM 4600 N N . GLY A 1 583 ? 17.438 24.219 28.781 1 55 583 GLY A N 1
ATOM 4601 C CA . GLY A 1 583 ? 18.531 23.547 28.094 1 55 583 GLY A CA 1
ATOM 4602 C C . GLY A 1 583 ? 19.203 22.484 28.938 1 55 583 GLY A C 1
ATOM 4603 O O . GLY A 1 583 ? 20.047 21.734 28.453 1 55 583 GLY A O 1
ATOM 4604 N N . ASP A 1 584 ? 19.172 22.484 30.297 1 49.75 584 ASP A N 1
ATOM 4605 C CA . ASP A 1 584 ? 19.891 21.562 31.172 1 49.75 584 ASP A CA 1
ATOM 4606 C C . ASP A 1 584 ? 19.438 20.125 30.938 1 49.75 584 ASP A C 1
ATOM 4608 O O . ASP A 1 584 ? 20.031 19.188 31.469 1 49.75 584 ASP A O 1
ATOM 4612 N N . GLU A 1 585 ? 18.484 19.969 30.422 1 47.91 585 GLU A N 1
ATOM 4613 C CA . GLU A 1 585 ? 17.969 18.625 30.297 1 47.91 585 GLU A CA 1
ATOM 4614 C C . GLU A 1 585 ? 18.703 17.828 29.219 1 47.91 585 GLU A C 1
ATOM 4616 O O . GLU A 1 585 ? 18.266 16.75 28.844 1 47.91 585 GLU A O 1
ATOM 4621 N N . PHE A 1 586 ? 19.578 18.375 28.672 1 44.72 586 PHE A N 1
ATOM 4622 C CA . PHE A 1 586 ? 20.391 17.547 27.781 1 44.72 586 PHE A CA 1
ATOM 4623 C C . PHE A 1 586 ? 21.281 16.609 28.594 1 44.72 586 PHE A C 1
ATOM 4625 O O . PHE A 1 586 ? 21.781 16.984 29.656 1 44.72 586 PHE A O 1
ATOM 4632 N N . PRO A 1 587 ? 21.188 15.352 28.531 1 38.59 587 PRO A N 1
ATOM 4633 C CA . PRO A 1 587 ? 22 14.453 29.344 1 38.59 587 PRO A CA 1
ATOM 4634 C C . PRO A 1 587 ? 23.438 14.961 29.516 1 38.59 587 PRO A C 1
ATOM 4636 O O . PRO A 1 587 ? 23.984 15.594 28.609 1 38.59 587 PRO A O 1
ATOM 4639 N N . ASP A 1 588 ? 23.812 15.234 30.766 1 32.62 588 ASP A N 1
ATOM 4640 C CA . ASP A 1 588 ? 25.234 15.375 31.031 1 32.62 588 ASP A CA 1
ATOM 4641 C C . ASP A 1 588 ? 26.047 14.297 30.312 1 32.62 588 ASP A C 1
ATOM 4643 O O . ASP A 1 588 ? 25.734 13.109 30.422 1 32.62 588 ASP A O 1
ATOM 4647 N N . LEU A 1 589 ? 26.5 14.539 29.188 1 33.47 589 LEU A N 1
ATOM 4648 C CA . LEU A 1 589 ? 27.422 13.516 28.719 1 33.47 589 LEU A CA 1
ATOM 4649 C C . LEU A 1 589 ? 28.344 13.07 29.844 1 33.47 589 LEU A C 1
ATOM 4651 O O . LEU A 1 589 ? 29 13.906 30.484 1 33.47 589 LEU A O 1
ATOM 4655 N N . GLU A 1 590 ? 28 12.078 30.562 1 30.44 590 GLU A N 1
ATOM 4656 C CA . GLU A 1 590 ? 29.031 11.531 31.438 1 30.44 590 GLU A CA 1
ATOM 4657 C C . GLU A 1 590 ? 30.406 11.617 30.781 1 30.44 590 GLU A C 1
ATOM 4659 O O . GLU A 1 590 ? 30.562 11.305 29.609 1 30.44 590 GLU A O 1
ATOM 4664 N N . GLU A 1 591 ? 31.219 12.531 31.203 1 29.34 591 GLU A N 1
ATOM 4665 C CA . GLU A 1 591 ? 32.625 12.383 30.875 1 29.34 591 GLU A CA 1
ATOM 4666 C C . GLU A 1 591 ? 33 10.914 30.719 1 29.34 591 GLU A C 1
ATOM 4668 O O . GLU A 1 591 ? 32.594 10.078 31.516 1 29.34 591 GLU A O 1
ATOM 4673 N N . PRO A 1 592 ? 33.25 10.523 29.484 1 30.75 592 PRO A N 1
ATOM 4674 C CA . PRO A 1 592 ? 33.781 9.164 29.594 1 30.75 592 PRO A CA 1
ATOM 4675 C C . PRO A 1 592 ? 34.688 8.977 30.812 1 30.75 592 PRO A C 1
ATOM 4677 O O . PRO A 1 592 ? 35.531 9.82 31.094 1 30.75 592 PRO A O 1
ATOM 4680 N N . GLY A 1 593 ? 34.125 8.625 31.891 1 27.89 593 GLY A N 1
ATOM 4681 C CA . GLY A 1 593 ? 35.094 8.18 32.906 1 27.89 593 GLY A CA 1
ATOM 4682 C C . GLY A 1 593 ? 36.312 7.477 32.312 1 27.89 593 GLY A C 1
ATOM 4683 O O . GLY A 1 593 ? 36.188 6.805 31.281 1 27.89 593 GLY A O 1
ATOM 4684 N N . GLU A 1 594 ? 37.5 8.141 32.438 1 29.11 594 GLU A N 1
ATOM 4685 C CA . GLU A 1 594 ? 38.781 7.473 32.25 1 29.11 594 GLU A CA 1
ATOM 4686 C C . GLU A 1 594 ? 38.656 5.984 32.562 1 29.11 594 GLU A C 1
ATOM 4688 O O . GLU A 1 594 ? 38.75 5.582 33.719 1 29.11 594 GLU A O 1
ATOM 4693 N N . ASP A 1 595 ? 37.656 5.355 32.125 1 27.91 595 ASP A N 1
ATOM 4694 C CA . ASP A 1 595 ? 37.969 3.953 32.375 1 27.91 595 ASP A CA 1
ATOM 4695 C C . ASP A 1 595 ? 39.344 3.6 31.812 1 27.91 595 ASP A C 1
ATOM 4697 O O . ASP A 1 595 ? 39.531 3.551 30.594 1 27.91 595 ASP A O 1
ATOM 4701 N N . GLY A 1 596 ? 40.438 4.277 32.406 1 25.66 596 GLY A N 1
ATOM 4702 C CA . GLY A 1 596 ? 41.75 3.695 32.344 1 25.66 596 GLY A CA 1
ATOM 4703 C C . GLY A 1 596 ? 41.75 2.178 32.375 1 25.66 596 GLY A C 1
ATOM 4704 O O . GLY A 1 596 ? 41.656 1.571 33.438 1 25.66 596 GLY A O 1
ATOM 4705 N N . ASP A 1 597 ? 40.938 1.604 31.5 1 26.36 597 ASP A N 1
ATOM 4706 C CA . ASP A 1 597 ? 41.438 0.235 31.422 1 26.36 597 ASP A CA 1
ATOM 4707 C C . ASP A 1 597 ? 42.969 0.21 31.281 1 26.36 597 ASP A C 1
ATOM 4709 O O . ASP A 1 597 ? 43.531 0.75 30.328 1 26.36 597 ASP A O 1
ATOM 4713 N N . GLU A 1 598 ? 43.656 0.319 32.344 1 26.06 598 GLU A N 1
ATOM 4714 C CA . GLU A 1 598 ? 45.031 -0.178 32.438 1 26.06 598 GLU A CA 1
ATOM 4715 C C . GLU A 1 598 ? 45.219 -1.383 31.516 1 26.06 598 GLU A C 1
ATOM 4717 O O . GLU A 1 598 ? 44.375 -2.262 31.438 1 26.06 598 GLU A O 1
ATOM 4722 N N . PRO A 1 599 ? 46 -1.067 30.406 1 25.72 599 PRO A N 1
ATOM 4723 C CA . PRO A 1 599 ? 46.438 -2.27 29.672 1 25.72 599 PRO A CA 1
ATOM 4724 C C . PRO A 1 599 ? 46.656 -3.465 30.594 1 25.72 599 PRO A C 1
ATOM 4726 O O . PRO A 1 599 ? 47.344 -3.346 31.609 1 25.72 599 PRO A O 1
ATOM 4729 N N . VAL A 1 600 ? 45.531 -4.086 30.969 1 23.58 600 VAL A N 1
ATOM 4730 C CA . VAL A 1 600 ? 45.906 -5.32 31.641 1 23.58 600 VAL A CA 1
ATOM 4731 C C . VAL A 1 600 ? 47.125 -5.945 30.953 1 23.58 600 VAL A C 1
ATOM 4733 O O . VAL A 1 600 ? 47.094 -6.219 29.75 1 23.58 600 VAL A O 1
ATOM 4736 N N . ASP A 1 601 ? 48.312 -5.438 31.422 1 21.5 601 ASP A N 1
ATOM 4737 C CA . ASP A 1 601 ? 49.562 -6.188 31.188 1 21.5 601 ASP A CA 1
ATOM 4738 C C . ASP A 1 601 ? 49.312 -7.691 31.266 1 21.5 601 ASP A C 1
ATOM 4740 O O . ASP A 1 601 ? 48.969 -8.227 32.312 1 21.5 601 ASP A O 1
ATOM 4744 N N . ASP A 1 602 ? 48.344 -8.156 30.406 1 20.14 602 ASP A N 1
ATOM 4745 C CA . ASP A 1 602 ? 48.469 -9.609 30.328 1 20.14 602 ASP A CA 1
ATOM 4746 C C . ASP A 1 602 ? 49.938 -10.039 30.266 1 20.14 602 ASP A C 1
ATOM 4748 O O . ASP A 1 602 ? 50.625 -9.789 29.281 1 20.14 602 ASP A O 1
ATOM 4752 N N . ASP A 1 603 ? 50.562 -9.828 31.438 1 20.08 603 ASP A N 1
ATOM 4753 C CA . ASP A 1 603 ? 51.75 -10.57 31.828 1 20.08 603 ASP A CA 1
ATOM 4754 C C . ASP A 1 603 ? 51.625 -12.047 31.453 1 20.08 603 ASP A C 1
ATOM 4756 O O . ASP A 1 603 ? 50.906 -12.805 32.156 1 20.08 603 ASP A O 1
ATOM 4760 N N . ASN A 1 604 ? 51.094 -12.289 30.219 1 19.31 604 ASN A N 1
ATOM 4761 C CA . ASN A 1 604 ? 51.531 -13.641 29.859 1 19.31 604 ASN A CA 1
ATOM 4762 C C . ASN A 1 604 ? 52.969 -13.883 30.219 1 19.31 604 ASN A C 1
ATOM 4764 O O . ASN A 1 604 ? 53.875 -13.195 29.719 1 19.31 604 ASN A O 1
ATOM 4768 N N . ASP A 1 605 ? 53.125 -14.242 31.5 1 17.91 605 ASP A N 1
ATOM 4769 C CA . ASP A 1 605 ? 54.25 -14.961 32.094 1 17.91 605 ASP A CA 1
ATOM 4770 C C . ASP A 1 605 ? 54.812 -16.016 31.125 1 17.91 605 ASP A C 1
ATOM 4772 O O . ASP A 1 605 ? 54.062 -16.906 30.688 1 17.91 605 ASP A O 1
ATOM 4776 N N . ASP A 1 606 ? 55.719 -15.492 30.172 1 19.42 606 ASP A N 1
ATOM 4777 C CA . ASP A 1 606 ? 56.688 -16.391 29.594 1 19.42 606 ASP A CA 1
ATOM 4778 C C . ASP A 1 606 ? 57.281 -17.328 30.641 1 19.42 606 ASP A C 1
ATOM 4780 O O . ASP A 1 606 ? 57.969 -16.891 31.562 1 19.42 606 ASP A O 1
ATOM 4784 N N . ASP A 1 607 ? 56.375 -18.156 31.234 1 18.14 607 ASP A N 1
ATOM 4785 C CA . ASP A 1 607 ? 57.062 -19.172 32.031 1 18.14 607 ASP A CA 1
ATOM 4786 C C . ASP A 1 607 ? 58.25 -19.734 31.266 1 18.14 607 ASP A C 1
ATOM 4788 O O . ASP A 1 607 ? 58.094 -20.25 30.156 1 18.14 607 ASP A O 1
ATOM 4792 N N . GLN A 1 608 ? 59.375 -18.984 31.453 1 17.14 608 GLN A N 1
ATOM 4793 C CA . GLN A 1 608 ? 60.75 -19.516 31.297 1 17.14 608 GLN A CA 1
ATOM 4794 C C . GLN A 1 608 ? 60.844 -20.906 31.875 1 17.14 608 GLN A C 1
ATOM 4796 O O . GLN A 1 608 ? 60.625 -21.109 33.062 1 17.14 608 GLN A O 1
ATOM 4801 N N . ASN A 1 609 ? 60.375 -21.953 31.172 1 17.03 609 ASN A N 1
ATOM 4802 C CA . ASN A 1 609 ? 61 -23.234 31.469 1 17.03 609 ASN A CA 1
ATOM 4803 C C . ASN A 1 609 ? 62.531 -23.109 31.469 1 17.03 609 ASN A C 1
ATOM 4805 O O . ASN A 1 609 ? 63.125 -22.812 30.438 1 17.03 609 ASN A O 1
ATOM 4809 N N . GLU A 1 610 ? 63.156 -22.484 32.594 1 16.16 610 GLU A N 1
ATOM 4810 C CA . GLU A 1 610 ? 64.5 -22.875 33.031 1 16.16 610 GLU A CA 1
ATOM 4811 C C . GLU A 1 610 ? 64.625 -24.391 33.094 1 16.16 610 GLU A C 1
ATOM 4813 O O . GLU A 1 610 ? 63.938 -25.062 33.844 1 16.16 610 GLU A O 1
ATOM 4818 N N . GLY A 1 611 ? 64.875 -25.172 31.953 1 16.2 611 GLY A N 1
ATOM 4819 C CA . GLY A 1 611 ? 65.875 -26.25 32 1 16.2 611 GLY A CA 1
ATOM 4820 C C . GLY A 1 611 ? 67.188 -25.828 32.625 1 16.2 611 GLY A C 1
ATOM 4821 O O . GLY A 1 611 ? 67.875 -25.031 32.031 1 16.2 611 GLY A O 1
ATOM 4822 N N . GLN A 1 612 ? 67.312 -25.625 33.969 1 15.15 612 GLN A N 1
ATOM 4823 C CA . GLN A 1 612 ? 68.5 -25.734 34.844 1 15.15 612 GLN A CA 1
ATOM 4824 C C . GLN A 1 612 ? 69.188 -27.078 34.625 1 15.15 612 GLN A C 1
ATOM 4826 O O . GLN A 1 612 ? 68.688 -28.125 34.969 1 15.15 612 GLN A O 1
ATOM 4831 N N . THR A 1 613 ? 70 -27.406 33.469 1 17.52 613 THR A N 1
ATOM 4832 C CA . THR A 1 613 ? 71.25 -28.156 33.562 1 17.52 613 THR A CA 1
ATOM 4833 C C . THR A 1 613 ? 72.062 -27.688 34.75 1 17.52 613 THR A C 1
ATOM 4835 O O . THR A 1 613 ? 71.812 -26.594 35.281 1 17.52 613 THR A O 1
ATOM 4838 N N . GLY A 1 614 ? 73.312 -28.438 35.312 1 17.78 614 GLY A N 1
ATOM 4839 C CA . GLY A 1 614 ? 74.312 -28.797 36.312 1 17.78 614 GLY A CA 1
ATOM 4840 C C . GLY A 1 614 ? 75.312 -27.688 36.531 1 17.78 614 GLY A C 1
ATOM 4841 O O . GLY A 1 614 ? 75.562 -27.312 37.688 1 17.78 614 GLY A O 1
ATOM 4842 N N . THR A 1 615 ? 76.5 -27.625 35.688 1 18.45 615 THR A N 1
ATOM 4843 C CA . THR A 1 615 ? 77.812 -27.766 36.25 1 18.45 615 THR A CA 1
ATOM 4844 C C . THR A 1 615 ? 78.125 -26.625 37.219 1 18.45 615 THR A C 1
ATOM 4846 O O . THR A 1 615 ? 77.375 -25.625 37.25 1 18.45 615 THR A O 1
ATOM 4849 N N . GLU A 1 616 ? 79.5 -26.328 37.438 1 17.48 616 GLU A N 1
ATOM 4850 C CA . GLU A 1 616 ? 80.875 -26.219 37.938 1 17.48 616 GLU A CA 1
ATOM 4851 C C . GLU A 1 616 ? 81.25 -24.766 38.156 1 17.48 616 GLU A C 1
ATOM 4853 O O . GLU A 1 616 ? 80.562 -23.859 37.75 1 17.48 616 GLU A O 1
ATOM 4858 N N . ASP A 1 617 ? 82.438 -24.359 37.656 1 18.05 617 ASP A N 1
ATOM 4859 C CA . ASP A 1 617 ? 83.688 -23.969 38.281 1 18.05 617 ASP A CA 1
ATOM 4860 C C . ASP A 1 617 ? 83.688 -22.484 38.688 1 18.05 617 ASP A C 1
ATOM 4862 O O . ASP A 1 617 ? 83.812 -22.156 39.844 1 18.05 617 ASP A O 1
ATOM 4866 N N . GLY A 1 618 ? 84.688 -21.781 38.125 1 18.23 618 GLY A N 1
ATOM 4867 C CA . GLY A 1 618 ? 85.938 -21 38.375 1 18.23 618 GLY A CA 1
ATOM 4868 C C . GLY A 1 618 ? 85.625 -19.531 38.594 1 18.23 618 GLY A C 1
ATOM 4869 O O . GLY A 1 618 ? 84.562 -19.031 38.281 1 18.23 618 GLY A O 1
ATOM 4870 N N . GLN A 1 619 ? 86.875 -18.672 38.906 1 17.33 619 GLN A N 1
ATOM 4871 C CA . GLN A 1 619 ? 87.688 -17.766 39.688 1 17.33 619 GLN A CA 1
ATOM 4872 C C . GLN A 1 619 ? 87.438 -16.312 39.312 1 17.33 619 GLN A C 1
ATOM 4874 O O . GLN A 1 619 ? 87.5 -15.422 40.156 1 17.33 619 GLN A O 1
ATOM 4879 N N . MET A 1 620 ? 88.062 -15.883 38.094 1 19.91 620 MET A N 1
ATOM 4880 C CA . MET A 1 620 ? 88.875 -14.68 38.219 1 19.91 620 MET A CA 1
ATOM 4881 C C . MET A 1 620 ? 88 -13.508 38.719 1 19.91 620 MET A C 1
ATOM 4883 O O . MET A 1 620 ? 86.812 -13.609 38.781 1 19.91 620 MET A O 1
ATOM 4887 N N . ILE A 1 621 ? 88.5 -12.312 38.156 1 18 621 ILE A N 1
ATOM 4888 C CA . ILE A 1 621 ? 88.375 -10.984 38.75 1 18 621 ILE A CA 1
ATOM 4889 C C . ILE A 1 621 ? 86.875 -10.656 38.969 1 18 621 ILE A C 1
ATOM 4891 O O . ILE A 1 621 ? 86 -10.992 38.125 1 18 621 ILE A O 1
ATOM 4895 N N . MET B 1 1 ? 5.996 50.781 -6.609 1 20.2 1 MET B N 1
ATOM 4896 C CA . MET B 1 1 ? 6.422 49.844 -5.578 1 20.2 1 MET B CA 1
ATOM 4897 C C . MET B 1 1 ? 5.395 48.75 -5.391 1 20.2 1 MET B C 1
ATOM 4899 O O . MET B 1 1 ? 4.418 48.906 -4.656 1 20.2 1 MET B O 1
ATOM 4903 N N . ALA B 1 2 ? 5.121 48 -6.383 1 22.59 2 ALA B N 1
ATOM 4904 C CA . ALA B 1 2 ? 3.916 47.469 -7.027 1 22.59 2 ALA B CA 1
ATOM 4905 C C . ALA B 1 2 ? 3.404 46.219 -6.312 1 22.59 2 ALA B C 1
ATOM 4907 O O . ALA B 1 2 ? 4.184 45.312 -5.98 1 22.59 2 ALA B O 1
ATOM 4908 N N . SER B 1 3 ? 2.252 46.156 -5.664 1 21.09 3 SER B N 1
ATOM 4909 C CA . SER B 1 3 ? 1.343 45.406 -4.816 1 21.09 3 SER B CA 1
ATOM 4910 C C . SER B 1 3 ? 1.033 44.031 -5.43 1 21.09 3 SER B C 1
ATOM 4912 O O . SER B 1 3 ? 0.095 43.906 -6.215 1 21.09 3 SER B O 1
ATOM 4914 N N . VAL B 1 4 ? 1.999 43.312 -5.988 1 24.62 4 VAL B N 1
ATOM 4915 C CA . VAL B 1 4 ? 1.715 42.219 -6.902 1 24.62 4 VAL B CA 1
ATOM 4916 C C . VAL B 1 4 ? 0.728 41.25 -6.258 1 24.62 4 VAL B C 1
ATOM 4918 O O . VAL B 1 4 ? 0.847 40.938 -5.07 1 24.62 4 VAL B O 1
ATOM 4921 N N . ALA B 1 5 ? -0.309 40.906 -6.98 1 25.2 5 ALA B N 1
ATOM 4922 C CA . ALA B 1 5 ? -1.556 40.156 -6.84 1 25.2 5 ALA B CA 1
ATOM 4923 C C . ALA B 1 5 ? -1.288 38.719 -6.395 1 25.2 5 ALA B C 1
ATOM 4925 O O . ALA B 1 5 ? -0.412 38.062 -6.945 1 25.2 5 ALA B O 1
ATOM 4926 N N . ALA B 1 6 ? -1.483 38.344 -5.195 1 32.38 6 ALA B N 1
ATOM 4927 C CA . ALA B 1 6 ? -1.56 37.125 -4.41 1 32.38 6 ALA B CA 1
ATOM 4928 C C . ALA B 1 6 ? -2.078 35.969 -5.254 1 32.38 6 ALA B C 1
ATOM 4930 O O . ALA B 1 6 ? -3.258 35.906 -5.613 1 32.38 6 ALA B O 1
ATOM 4931 N N . ASP B 1 7 ? -1.482 35.469 -6.363 1 31.75 7 ASP B N 1
ATOM 4932 C CA . ASP B 1 7 ? -1.74 34.5 -7.426 1 31.75 7 ASP B CA 1
ATOM 4933 C C . ASP B 1 7 ? -2.436 33.25 -6.879 1 31.75 7 ASP B C 1
ATOM 4935 O O . ASP B 1 7 ? -2.162 32.844 -5.758 1 31.75 7 ASP B O 1
ATOM 4939 N N . GLU B 1 8 ? -3.617 32.844 -7.598 1 33.06 8 GLU B N 1
ATOM 4940 C CA . GLU B 1 8 ? -4.797 32 -7.402 1 33.06 8 GLU B CA 1
ATOM 4941 C C . GLU B 1 8 ? -4.402 30.531 -7.18 1 33.06 8 GLU B C 1
ATOM 4943 O O . GLU B 1 8 ? -4.086 29.828 -8.133 1 33.06 8 GLU B O 1
ATOM 4948 N N . PHE B 1 9 ? -3.533 30.141 -6.477 1 38.38 9 PHE B N 1
ATOM 4949 C CA . PHE B 1 9 ? -3.598 28.734 -6.117 1 38.38 9 PHE B CA 1
ATOM 4950 C C . PHE B 1 9 ? -5.027 28.219 -6.211 1 38.38 9 PHE B C 1
ATOM 4952 O O . PHE B 1 9 ? -5.98 28.969 -6.023 1 38.38 9 PHE B O 1
ATOM 4959 N N . VAL B 1 10 ? -5.324 27.172 -6.973 1 41.06 10 VAL B N 1
ATOM 4960 C CA . VAL B 1 10 ? -6.645 26.594 -7.176 1 41.06 10 VAL B CA 1
ATOM 4961 C C . VAL B 1 10 ? -7.469 26.703 -5.891 1 41.06 10 VAL B C 1
ATOM 4963 O O . VAL B 1 10 ? -7.109 26.125 -4.863 1 41.06 10 VAL B O 1
ATOM 4966 N N . ASP B 1 11 ? -8.039 27.75 -5.52 1 48.53 11 ASP B N 1
ATOM 4967 C CA . ASP B 1 11 ? -9.164 28 -4.629 1 48.53 11 ASP B CA 1
ATOM 4968 C C . ASP B 1 11 ? -10.117 26.797 -4.59 1 48.53 11 ASP B C 1
ATOM 4970 O O . ASP B 1 11 ? -11.023 26.703 -5.418 1 48.53 11 ASP B O 1
ATOM 4974 N N . ALA B 1 12 ? -9.586 25.656 -4.637 1 52.41 12 ALA B N 1
ATOM 4975 C CA . ALA B 1 12 ? -10.477 24.5 -4.715 1 52.41 12 ALA B CA 1
ATOM 4976 C C . ALA B 1 12 ? -11.719 24.703 -3.848 1 52.41 12 ALA B C 1
ATOM 4978 O O . ALA B 1 12 ? -11.609 24.875 -2.633 1 52.41 12 ALA B O 1
ATOM 4979 N N . GLN B 1 13 ? -12.734 25.109 -4.387 1 67.81 13 GLN B N 1
ATOM 4980 C CA . GLN B 1 13 ? -14.086 25.297 -3.871 1 67.81 13 GLN B CA 1
ATOM 4981 C C . GLN B 1 13 ? -14.609 24.031 -3.195 1 67.81 13 GLN B C 1
ATOM 4983 O O . GLN B 1 13 ? -15.414 24.109 -2.266 1 67.81 13 GLN B O 1
ATOM 4988 N N . SER B 1 14 ? -13.961 22.875 -3.598 1 83.44 14 SER B N 1
ATOM 4989 C CA . SER B 1 14 ? -14.406 21.641 -2.959 1 83.44 14 SER B CA 1
ATOM 4990 C C . SER B 1 14 ? -13.25 20.656 -2.766 1 83.44 14 SER B C 1
ATOM 4992 O O . SER B 1 14 ? -12.328 20.609 -3.588 1 83.44 14 SER B O 1
ATOM 4994 N N . VAL B 1 15 ? -13.109 20.156 -1.536 1 84.62 15 VAL B N 1
ATOM 4995 C CA . VAL B 1 15 ? -12.055 19.203 -1.216 1 84.62 15 VAL B CA 1
ATOM 4996 C C . VAL B 1 15 ? -12.68 17.859 -0.847 1 84.62 15 VAL B C 1
ATOM 4998 O O . VAL B 1 15 ? -13.719 17.812 -0.186 1 84.62 15 VAL B O 1
ATOM 5001 N N . THR B 1 16 ? -12.102 16.781 -1.403 1 89.19 16 THR B N 1
ATOM 5002 C CA . THR B 1 16 ? -12.578 15.43 -1.104 1 89.19 16 THR B CA 1
ATOM 5003 C C . THR B 1 16 ? -11.594 14.703 -0.183 1 89.19 16 THR B C 1
ATOM 5005 O O . THR B 1 16 ? -10.391 14.688 -0.442 1 89.19 16 THR B O 1
ATOM 5008 N N . TYR B 1 17 ? -12.133 14.164 0.936 1 89.31 17 TYR B N 1
ATOM 5009 C CA . TYR B 1 17 ? -11.352 13.375 1.883 1 89.31 17 TYR B CA 1
ATOM 5010 C C . TYR B 1 17 ? -11.719 11.898 1.787 1 89.31 17 TYR B C 1
ATOM 5012 O O . TYR B 1 17 ? -12.898 11.539 1.71 1 89.31 17 TYR B O 1
ATOM 5020 N N . SER B 1 18 ? -10.711 11.086 1.663 1 88.88 18 SER B N 1
ATOM 5021 C CA . SER B 1 18 ? -10.938 9.648 1.587 1 88.88 18 SER B CA 1
ATOM 5022 C C . SER B 1 18 ? -10.477 8.945 2.859 1 88.88 18 SER B C 1
ATOM 5024 O O . SER B 1 18 ? -9.414 9.258 3.396 1 88.88 18 SER B O 1
ATOM 5026 N N . ASN B 1 19 ? -11.266 8.078 3.424 1 89.69 19 ASN B N 1
ATOM 5027 C CA . ASN B 1 19 ? -10.922 7.242 4.574 1 89.69 19 ASN B CA 1
ATOM 5028 C C . ASN B 1 19 ? -10.445 5.859 4.141 1 89.69 19 ASN B C 1
ATOM 5030 O O . ASN B 1 19 ? -11.258 5.004 3.785 1 89.69 19 ASN B O 1
ATOM 5034 N N . SER B 1 20 ? -9.242 5.559 4.27 1 80.5 20 SER B N 1
ATOM 5035 C CA . SER B 1 20 ? -8.648 4.309 3.809 1 80.5 20 SER B CA 1
ATOM 5036 C C . SER B 1 20 ? -9.102 3.129 4.664 1 80.5 20 SER B C 1
ATOM 5038 O O . SER B 1 20 ? -9.039 1.978 4.23 1 80.5 20 SER B O 1
ATOM 5040 N N . LYS B 1 21 ? -9.578 3.383 5.844 1 86.88 21 LYS B N 1
ATOM 5041 C CA . LYS B 1 21 ? -9.969 2.311 6.754 1 86.88 21 LYS B CA 1
ATOM 5042 C C . LYS B 1 21 ? -11.484 2.115 6.762 1 86.88 21 LYS B C 1
ATOM 5044 O O . LYS B 1 21 ? -12.008 1.325 7.547 1 86.88 21 LYS B O 1
ATOM 5049 N N . HIS B 1 22 ? -12.109 2.811 5.898 1 90.88 22 HIS B N 1
ATOM 5050 C CA . HIS B 1 22 ? -13.57 2.785 5.914 1 90.88 22 HIS B CA 1
ATOM 5051 C C . HIS B 1 22 ? -14.102 1.382 5.633 1 90.88 22 HIS B C 1
ATOM 5053 O O . HIS B 1 22 ? -14.93 0.866 6.383 1 90.88 22 HIS B O 1
ATOM 5059 N N . PHE B 1 23 ? -13.602 0.762 4.629 1 88.56 23 PHE B N 1
ATOM 5060 C CA . PHE B 1 23 ? -14.125 -0.522 4.18 1 88.56 23 PHE B CA 1
ATOM 5061 C C . PHE B 1 23 ? -13.773 -1.628 5.168 1 88.56 23 PHE B C 1
ATOM 5063 O O . PHE B 1 23 ? -14.633 -2.43 5.543 1 88.56 23 PHE B O 1
ATOM 5070 N N . SER B 1 24 ? -12.523 -1.653 5.535 1 88.31 24 SER B N 1
ATOM 5071 C CA . SER B 1 24 ? -12.102 -2.66 6.504 1 88.31 24 SER B CA 1
ATOM 5072 C C . SER B 1 24 ? -12.828 -2.48 7.832 1 88.31 24 SER B C 1
ATOM 5074 O O . SER B 1 24 ? -13.203 -3.461 8.477 1 88.31 24 SER B O 1
ATOM 5076 N N . GLY B 1 25 ? -13.008 -1.273 8.195 1 90.69 25 GLY B N 1
ATOM 5077 C CA . GLY B 1 25 ? -13.742 -1.005 9.422 1 90.69 25 GLY B CA 1
ATOM 5078 C C . GLY B 1 25 ? -15.188 -1.455 9.359 1 90.69 25 GLY B C 1
ATOM 5079 O O . GLY B 1 25 ? -15.711 -2.02 10.32 1 90.69 25 GLY B O 1
ATOM 5080 N N . PHE B 1 26 ? -15.828 -1.222 8.273 1 92.94 26 PHE B N 1
ATOM 5081 C CA . PHE B 1 26 ? -17.203 -1.657 8.055 1 92.94 26 PHE B CA 1
ATOM 5082 C C . PHE B 1 26 ? -17.312 -3.17 8.203 1 92.94 26 PHE B C 1
ATOM 5084 O O . PHE B 1 26 ? -18.234 -3.666 8.859 1 92.94 26 PHE B O 1
ATOM 5091 N N . PHE B 1 27 ? -16.422 -3.9 7.676 1 92 27 PHE B N 1
ATOM 5092 C CA . PHE B 1 27 ? -16.484 -5.355 7.691 1 92 27 PHE B CA 1
ATOM 5093 C C . PHE B 1 27 ? -16.188 -5.898 9.086 1 92 27 PHE B C 1
ATOM 5095 O O . PHE B 1 27 ? -16.703 -6.953 9.469 1 92 27 PHE B O 1
ATOM 5102 N N . SER B 1 28 ? -15.336 -5.152 9.789 1 91.94 28 SER B N 1
ATOM 5103 C CA . SER B 1 28 ? -15.141 -5.539 11.18 1 91.94 28 SER B CA 1
ATOM 5104 C C . SER B 1 28 ? -16.453 -5.48 11.961 1 91.94 28 SER B C 1
ATOM 5106 O O . SER B 1 28 ? -16.75 -6.383 12.742 1 91.94 28 SER B O 1
ATOM 5108 N N . VAL B 1 29 ? -17.156 -4.492 11.703 1 92.44 29 VAL B N 1
ATOM 5109 C CA . VAL B 1 29 ? -18.453 -4.332 12.359 1 92.44 29 VAL B CA 1
ATOM 5110 C C . VAL B 1 29 ? -19.422 -5.406 11.859 1 92.44 29 VAL B C 1
ATOM 5112 O O . VAL B 1 29 ? -20.172 -5.992 12.656 1 92.44 29 VAL B O 1
ATOM 5115 N N . LEU B 1 30 ? -19.406 -5.637 10.586 1 91.69 30 LEU B N 1
ATOM 5116 C CA . LEU B 1 30 ? -20.281 -6.648 10 1 91.69 30 LEU B CA 1
ATOM 5117 C C . LEU B 1 30 ? -20.016 -8.016 10.625 1 91.69 30 LEU B C 1
ATOM 5119 O O . LEU B 1 30 ? -20.953 -8.773 10.875 1 91.69 30 LEU B O 1
ATOM 5123 N N . LYS B 1 31 ? -18.797 -8.297 10.758 1 89.62 31 LYS B N 1
ATOM 5124 C CA . LYS B 1 31 ? -18.438 -9.562 11.391 1 89.62 31 LYS B CA 1
ATOM 5125 C C . LYS B 1 31 ? -19 -9.648 12.805 1 89.62 31 LYS B C 1
ATOM 5127 O O . LYS B 1 31 ? -19.484 -10.695 13.219 1 89.62 31 LYS B O 1
ATOM 5132 N N . ASP B 1 32 ? -18.922 -8.594 13.5 1 92.06 32 ASP B N 1
ATOM 5133 C CA . ASP B 1 32 ? -19.469 -8.539 14.859 1 92.06 32 ASP B CA 1
ATOM 5134 C C . ASP B 1 32 ? -20.984 -8.727 14.844 1 92.06 32 ASP B C 1
ATOM 5136 O O . ASP B 1 32 ? -21.531 -9.422 15.695 1 92.06 32 ASP B O 1
ATOM 5140 N N . LEU B 1 33 ? -21.594 -8.109 13.898 1 92.31 33 LEU B N 1
ATOM 5141 C CA . LEU B 1 33 ? -23.031 -8.227 13.781 1 92.31 33 LEU B CA 1
ATOM 5142 C C . LEU B 1 33 ? -23.438 -9.656 13.453 1 92.31 33 LEU B C 1
ATOM 5144 O O . LEU B 1 33 ? -24.438 -10.164 13.977 1 92.31 33 LEU B O 1
ATOM 5148 N N . GLN B 1 34 ? -22.688 -10.289 12.594 1 90.06 34 GLN B N 1
ATOM 5149 C CA . GLN B 1 34 ? -22.938 -11.68 12.234 1 90.06 34 GLN B CA 1
ATOM 5150 C C . GLN B 1 34 ? -22.766 -12.602 13.445 1 90.06 34 GLN B C 1
ATOM 5152 O O . GLN B 1 34 ? -23.625 -13.461 13.703 1 90.06 34 GLN B O 1
ATOM 5157 N N . THR B 1 35 ? -21.688 -12.383 14.148 1 89.75 35 THR B N 1
ATOM 5158 C CA . THR B 1 35 ? -21.375 -13.219 15.305 1 89.75 35 THR B CA 1
ATOM 5159 C C . THR B 1 35 ? -22.406 -13.055 16.406 1 89.75 35 THR B C 1
ATOM 5161 O O . THR B 1 35 ? -22.734 -14.008 17.109 1 89.75 35 THR B O 1
ATOM 5164 N N . ASN B 1 36 ? -23 -11.828 16.484 1 90.75 36 ASN B N 1
ATOM 5165 C CA . ASN B 1 36 ? -23.969 -11.531 17.547 1 90.75 36 ASN B CA 1
ATOM 5166 C C . ASN B 1 36 ? -25.406 -11.703 17.062 1 90.75 36 ASN B C 1
ATOM 5168 O O . ASN B 1 36 ? -26.344 -11.328 17.75 1 90.75 36 ASN B O 1
ATOM 5172 N N . ASN B 1 37 ? -25.578 -12.289 15.844 1 90.44 37 ASN B N 1
ATOM 5173 C CA . ASN B 1 37 ? -26.891 -12.562 15.242 1 90.44 37 ASN B CA 1
ATOM 5174 C C . ASN B 1 37 ? -27.766 -11.312 15.203 1 90.44 37 ASN B C 1
ATOM 5176 O O . ASN B 1 37 ? -28.922 -11.352 15.617 1 90.44 37 ASN B O 1
ATOM 5180 N N . GLN B 1 38 ? -27.047 -10.172 14.875 1 90.38 38 GLN B N 1
ATOM 5181 C CA . GLN B 1 38 ? -27.781 -8.914 14.789 1 90.38 38 GLN B CA 1
ATOM 5182 C C . GLN B 1 38 ? -28.047 -8.539 13.328 1 90.38 38 GLN B C 1
ATOM 5184 O O . GLN B 1 38 ? -27.219 -8.789 12.453 1 90.38 38 GLN B O 1
ATOM 5189 N N . PHE B 1 39 ? -29.219 -8.016 13 1 88.94 39 PHE B N 1
ATOM 5190 C CA . PHE B 1 39 ? -29.641 -7.465 11.719 1 88.94 39 PHE B CA 1
ATOM 5191 C C . PHE B 1 39 ? -29.734 -8.555 10.664 1 88.94 39 PHE B C 1
ATOM 5193 O O . PHE B 1 39 ? -29.562 -8.289 9.469 1 88.94 39 PHE B O 1
ATOM 5200 N N . GLN B 1 40 ? -29.766 -9.797 11.102 1 89.69 40 GLN B N 1
ATOM 5201 C CA . GLN B 1 40 ? -29.891 -10.883 10.133 1 89.69 40 GLN B CA 1
ATOM 5202 C C . GLN B 1 40 ? -31.297 -10.914 9.516 1 89.69 40 GLN B C 1
ATOM 5204 O O . GLN B 1 40 ? -32.281 -10.93 10.234 1 89.69 40 GLN B O 1
ATOM 5209 N N . ASP B 1 41 ? -31.359 -10.898 8.211 1 88.25 41 ASP B N 1
ATOM 5210 C CA . ASP B 1 41 ? -32.656 -10.773 7.551 1 88.25 41 ASP B CA 1
ATOM 5211 C C . ASP B 1 41 ? -32.906 -11.922 6.574 1 88.25 41 ASP B C 1
ATOM 5213 O O . ASP B 1 41 ? -33.938 -11.977 5.902 1 88.25 41 ASP B O 1
ATOM 5217 N N . VAL B 1 42 ? -31.969 -12.836 6.473 1 91.5 42 VAL B N 1
ATOM 5218 C CA . VAL B 1 42 ? -32.156 -14 5.613 1 91.5 42 VAL B CA 1
ATOM 5219 C C . VAL B 1 42 ? -31.469 -15.219 6.234 1 91.5 42 VAL B C 1
ATOM 5221 O O . VAL B 1 42 ? -30.438 -15.086 6.898 1 91.5 42 VAL B O 1
ATOM 5224 N N . THR B 1 43 ? -32.031 -16.344 6.09 1 93.81 43 THR B N 1
ATOM 5225 C CA . THR B 1 43 ? -31.484 -17.609 6.535 1 93.81 43 THR B CA 1
ATOM 5226 C C . THR B 1 43 ? -31.406 -18.609 5.383 1 93.81 43 THR B C 1
ATOM 5228 O O . THR B 1 43 ? -32.438 -18.984 4.812 1 93.81 43 THR B O 1
ATOM 5231 N N . LEU B 1 44 ? -30.25 -19.031 4.992 1 94.06 44 LEU B N 1
ATOM 5232 C CA . LEU B 1 44 ? -30.062 -20.031 3.949 1 94.06 44 LEU B CA 1
ATOM 5233 C C . LEU B 1 44 ? -30.188 -21.438 4.516 1 94.06 44 LEU B C 1
ATOM 5235 O O . LEU B 1 44 ? -29.672 -21.719 5.605 1 94.06 44 LEU B O 1
ATOM 5239 N N . GLU B 1 45 ? -30.938 -22.219 3.889 1 94.81 45 GLU B N 1
ATOM 5240 C CA . GLU B 1 45 ? -31.078 -23.609 4.277 1 94.81 45 GLU B CA 1
ATOM 5241 C C . GLU B 1 45 ? -30.469 -24.531 3.219 1 94.81 45 GLU B C 1
ATOM 5243 O O . GLU B 1 45 ? -30.922 -24.562 2.074 1 94.81 45 GLU B O 1
ATOM 5248 N N . VAL B 1 46 ? -29.469 -25.281 3.592 1 95.06 46 VAL B N 1
ATOM 5249 C CA . VAL B 1 46 ? -28.797 -26.219 2.701 1 95.06 46 VAL B CA 1
ATOM 5250 C C . VAL B 1 46 ? -28.703 -27.594 3.369 1 95.06 46 VAL B C 1
ATOM 5252 O O . VAL B 1 46 ? -28.047 -27.75 4.398 1 95.06 46 VAL B O 1
ATOM 5255 N N . CYS B 1 47 ? -29.266 -28.609 2.811 1 94 47 CYS B N 1
ATOM 5256 C CA . CYS B 1 47 ? -29.281 -29.984 3.33 1 94 47 CYS B CA 1
ATOM 5257 C C . CYS B 1 47 ? -29.672 -30 4.801 1 94 47 CYS B C 1
ATOM 5259 O O . CYS B 1 47 ? -29 -30.609 5.625 1 94 47 CYS B O 1
ATOM 5261 N N . GLY B 1 48 ? -30.641 -29.188 5.215 1 91.38 48 GLY B N 1
ATOM 5262 C CA . GLY B 1 48 ? -31.188 -29.172 6.562 1 91.38 48 GLY B CA 1
ATOM 5263 C C . GLY B 1 48 ? -30.438 -28.266 7.504 1 91.38 48 GLY B C 1
ATOM 5264 O O . GLY B 1 48 ? -30.875 -28.016 8.625 1 91.38 48 GLY B O 1
ATOM 5265 N N . ARG B 1 49 ? -29.328 -27.75 7.109 1 95.12 49 ARG B N 1
ATOM 5266 C CA . ARG B 1 49 ? -28.562 -26.844 7.949 1 95.12 49 ARG B CA 1
ATOM 5267 C C . ARG B 1 49 ? -28.922 -25.391 7.656 1 95.12 49 ARG B C 1
ATOM 5269 O O . ARG B 1 49 ? -29.125 -25.016 6.5 1 95.12 49 ARG B O 1
ATOM 5276 N N . LEU B 1 50 ? -29.031 -24.625 8.719 1 94.94 50 LEU B N 1
ATOM 5277 C CA . LEU B 1 50 ? -29.453 -23.219 8.594 1 94.94 50 LEU B CA 1
ATOM 5278 C C . LEU B 1 50 ? -28.25 -22.281 8.742 1 94.94 50 LEU B C 1
ATOM 5280 O O . LEU B 1 50 ? -27.406 -22.5 9.609 1 94.94 50 LEU B O 1
ATOM 5284 N N . PHE B 1 51 ? -28.172 -21.281 7.859 1 95 51 PHE B N 1
ATOM 5285 C CA . PHE B 1 51 ? -27.109 -20.281 7.883 1 95 51 PHE B CA 1
ATOM 5286 C C . PHE B 1 51 ? -27.703 -18.875 7.887 1 95 51 PHE B C 1
ATOM 5288 O O . PHE B 1 51 ? -28.016 -18.328 6.828 1 95 51 PHE B O 1
ATOM 5295 N N . PRO B 1 52 ? -27.906 -18.359 9.117 1 94.06 52 PRO B N 1
ATOM 5296 C CA . PRO B 1 52 ? -28.375 -16.969 9.156 1 94.06 52 PRO B CA 1
ATOM 5297 C C . PRO B 1 52 ? -27.359 -15.984 8.602 1 94.06 52 PRO B C 1
ATOM 5299 O O . PRO B 1 52 ? -26.172 -16.047 8.953 1 94.06 52 PRO B O 1
ATOM 5302 N N . CYS B 1 53 ? -27.719 -15.109 7.684 1 93.75 53 CYS B N 1
ATOM 5303 C CA . CYS B 1 53 ? -26.828 -14.156 7.016 1 93.75 53 CYS B CA 1
ATOM 5304 C C . CYS B 1 53 ? -27.547 -12.836 6.781 1 93.75 53 CYS B C 1
ATOM 5306 O O . CYS B 1 53 ? -28.672 -12.633 7.246 1 93.75 53 CYS B O 1
ATOM 5308 N N . HIS B 1 54 ? -26.906 -11.891 6.297 1 93.31 54 HIS B N 1
ATOM 5309 C CA . HIS B 1 54 ? -27.469 -10.625 5.84 1 93.31 54 HIS B CA 1
ATOM 5310 C C . HIS B 1 54 ? -27.656 -10.617 4.328 1 93.31 54 HIS B C 1
ATOM 5312 O O . HIS B 1 54 ? -26.734 -10.961 3.584 1 93.31 54 HIS B O 1
ATOM 5318 N N . GLN B 1 55 ? -28.828 -10.234 3.865 1 92.5 55 GLN B N 1
ATOM 5319 C CA . GLN B 1 55 ? -29.141 -10.242 2.439 1 92.5 55 GLN B CA 1
ATOM 5320 C C . GLN B 1 55 ? -28.141 -9.391 1.658 1 92.5 55 GLN B C 1
ATOM 5322 O O . GLN B 1 55 ? -27.672 -9.789 0.589 1 92.5 55 GLN B O 1
ATOM 5327 N N . LEU B 1 56 ? -27.859 -8.242 2.24 1 92.25 56 LEU B N 1
ATOM 5328 C CA . LEU B 1 56 ? -27 -7.285 1.547 1 92.25 56 LEU B CA 1
ATOM 5329 C C . LEU B 1 56 ? -25.609 -7.855 1.347 1 92.25 56 LEU B C 1
ATOM 5331 O O . LEU B 1 56 ? -24.969 -7.621 0.313 1 92.25 56 LEU B O 1
ATOM 5335 N N . VAL B 1 57 ? -25.109 -8.617 2.322 1 94.31 57 VAL B N 1
ATOM 5336 C CA . VAL B 1 57 ? -23.781 -9.211 2.242 1 94.31 57 VAL B CA 1
ATOM 5337 C C . VAL B 1 57 ? -23.75 -10.273 1.149 1 94.31 57 VAL B C 1
ATOM 5339 O O . VAL B 1 57 ? -22.844 -10.289 0.306 1 94.31 57 VAL B O 1
ATOM 5342 N N . LEU B 1 58 ? -24.75 -11.125 1.128 1 94.31 58 LEU B N 1
ATOM 5343 C CA . LEU B 1 58 ? -24.828 -12.18 0.122 1 94.31 58 LEU B CA 1
ATOM 5344 C C . LEU B 1 58 ? -24.969 -11.586 -1.275 1 94.31 58 LEU B C 1
ATOM 5346 O O . LEU B 1 58 ? -24.297 -12.023 -2.213 1 94.31 58 LEU B O 1
ATOM 5350 N N . ALA B 1 59 ? -25.844 -10.539 -1.373 1 93.31 59 ALA B N 1
ATOM 5351 C CA . ALA B 1 59 ? -26.078 -9.883 -2.656 1 93.31 59 ALA B CA 1
ATOM 5352 C C . ALA B 1 59 ? -24.828 -9.164 -3.143 1 93.31 59 ALA B C 1
ATOM 5354 O O . ALA B 1 59 ? -24.594 -9.047 -4.348 1 93.31 59 ALA B O 1
ATOM 5355 N N . GLY B 1 60 ? -24.031 -8.672 -2.23 1 93.38 60 GLY B N 1
ATOM 5356 C CA . GLY B 1 60 ? -22.828 -7.926 -2.58 1 93.38 60 GLY B CA 1
ATOM 5357 C C . GLY B 1 60 ? -21.703 -8.812 -3.064 1 93.38 60 GLY B C 1
ATOM 5358 O O . GLY B 1 60 ? -20.859 -8.391 -3.865 1 93.38 60 GLY B O 1
ATOM 5359 N N . VAL B 1 61 ? -21.656 -10.047 -2.658 1 94.56 61 VAL B N 1
ATOM 5360 C CA . VAL B 1 61 ? -20.516 -10.906 -2.914 1 94.56 61 VAL B CA 1
ATOM 5361 C C . VAL B 1 61 ? -20.828 -11.875 -4.047 1 94.56 61 VAL B C 1
ATOM 5363 O O . VAL B 1 61 ? -19.938 -12.32 -4.77 1 94.56 61 VAL B O 1
ATOM 5366 N N . SER B 1 62 ? -22.141 -12.188 -4.297 1 95.88 62 SER B N 1
ATOM 5367 C CA . SER B 1 62 ? -22.562 -13.195 -5.262 1 95.88 62 SER B CA 1
ATOM 5368 C C . SER B 1 62 ? -23.672 -12.672 -6.164 1 95.88 62 SER B C 1
ATOM 5370 O O . SER B 1 62 ? -24.781 -12.438 -5.703 1 95.88 62 SER B O 1
ATOM 5372 N N . PRO B 1 63 ? -23.406 -12.562 -7.465 1 94.75 63 PRO B N 1
ATOM 5373 C CA . PRO B 1 63 ? -24.469 -12.18 -8.398 1 94.75 63 PRO B CA 1
ATOM 5374 C C . PRO B 1 63 ? -25.656 -13.141 -8.367 1 94.75 63 PRO B C 1
ATOM 5376 O O . PRO B 1 63 ? -26.797 -12.719 -8.555 1 94.75 63 PRO B O 1
ATOM 5379 N N . PHE B 1 64 ? -25.406 -14.453 -8.125 1 94.56 64 PHE B N 1
ATOM 5380 C CA . PHE B 1 64 ? -26.484 -15.43 -7.992 1 94.56 64 PHE B CA 1
ATOM 5381 C C . PHE B 1 64 ? -27.438 -15.047 -6.867 1 94.56 64 PHE B C 1
ATOM 5383 O O . PHE B 1 64 ? -28.641 -14.969 -7.07 1 94.56 64 PHE B O 1
ATOM 5390 N N . PHE B 1 65 ? -26.875 -14.742 -5.711 1 94 65 PHE B N 1
ATOM 5391 C CA . PHE B 1 65 ? -27.703 -14.367 -4.57 1 94 65 PHE B CA 1
ATOM 5392 C C . PHE B 1 65 ? -28.375 -13.023 -4.809 1 94 65 PHE B C 1
ATOM 5394 O O . PHE B 1 65 ? -29.5 -12.797 -4.355 1 94 65 PHE B O 1
ATOM 5401 N N . ARG B 1 66 ? -27.656 -12.133 -5.465 1 93.12 66 ARG B N 1
ATOM 5402 C CA . ARG B 1 66 ? -28.234 -10.828 -5.766 1 93.12 66 ARG B CA 1
ATOM 5403 C C . ARG B 1 66 ? -29.516 -10.977 -6.57 1 93.12 66 ARG B C 1
ATOM 5405 O O . ARG B 1 66 ? -30.516 -10.312 -6.277 1 93.12 66 ARG B O 1
ATOM 5412 N N . THR B 1 67 ? -29.5 -11.875 -7.539 1 91.69 67 THR B N 1
ATOM 5413 C CA . THR B 1 67 ? -30.672 -12.117 -8.383 1 91.69 67 THR B CA 1
ATOM 5414 C C . THR B 1 67 ? -31.75 -12.883 -7.613 1 91.69 67 THR B C 1
ATOM 5416 O O . THR B 1 67 ? -32.938 -12.547 -7.691 1 91.69 67 THR B O 1
ATOM 5419 N N . LEU B 1 68 ? -31.312 -13.852 -6.844 1 90.75 68 LEU B N 1
ATOM 5420 C CA . LEU B 1 68 ? -32.219 -14.695 -6.09 1 90.75 68 LEU B CA 1
ATOM 5421 C C . LEU B 1 68 ? -33 -13.875 -5.047 1 90.75 68 LEU B C 1
ATOM 5423 O O . LEU B 1 68 ? -34.188 -14.039 -4.887 1 90.75 68 LEU B O 1
ATOM 5427 N N . LEU B 1 69 ? -32.25 -12.945 -4.383 1 89.56 69 LEU B N 1
ATOM 5428 C CA . LEU B 1 69 ? -32.844 -12.227 -3.25 1 89.56 69 LEU B CA 1
ATOM 5429 C C . LEU B 1 69 ? -33.531 -10.945 -3.711 1 89.56 69 LEU B C 1
ATOM 5431 O O . LEU B 1 69 ? -34.281 -10.328 -2.947 1 89.56 69 LEU B O 1
ATOM 5435 N N . ALA B 1 70 ? -33.156 -10.516 -4.914 1 85.44 70 ALA B N 1
ATOM 5436 C CA . ALA B 1 70 ? -33.812 -9.32 -5.449 1 85.44 70 ALA B CA 1
ATOM 5437 C C . ALA B 1 70 ? -35.312 -9.547 -5.672 1 85.44 70 ALA B C 1
ATOM 5439 O O . ALA B 1 70 ? -36.094 -8.602 -5.637 1 85.44 70 ALA B O 1
ATOM 5440 N N . VAL B 1 71 ? -35.719 -10.75 -6.133 1 75.75 71 VAL B N 1
ATOM 5441 C CA . VAL B 1 71 ? -37.125 -11.062 -6.473 1 75.75 71 VAL B CA 1
ATOM 5442 C C . VAL B 1 71 ? -38 -10.953 -5.23 1 75.75 71 VAL B C 1
ATOM 5444 O O . VAL B 1 71 ? -39.219 -10.773 -5.332 1 75.75 71 VAL B O 1
ATOM 5447 N N . GLY B 1 72 ? -37.5 -10.188 -4.156 1 64.31 72 GLY B N 1
ATOM 5448 C CA . GLY B 1 72 ? -38.281 -9.945 -2.965 1 64.31 72 GLY B CA 1
ATOM 5449 C C . GLY B 1 72 ? -38.625 -11.211 -2.211 1 64.31 72 GLY B C 1
ATOM 5450 O O . GLY B 1 72 ? -39.219 -12.141 -2.781 1 64.31 72 GLY B O 1
ATOM 5451 N N . LEU B 1 73 ? -37.875 -11.562 -1.163 1 61.88 73 LEU B N 1
ATOM 5452 C CA . LEU B 1 73 ? -38.125 -12.805 -0.433 1 61.88 73 LEU B CA 1
ATOM 5453 C C . LEU B 1 73 ? -39.344 -12.695 0.44 1 61.88 73 LEU B C 1
ATOM 5455 O O . LEU B 1 73 ? -39.562 -11.695 1.133 1 61.88 73 LEU B O 1
ATOM 5459 N N . GLU B 1 74 ? -40.438 -13.328 0.06 1 56.94 74 GLU B N 1
ATOM 5460 C CA . GLU B 1 74 ? -41.594 -13.43 0.945 1 56.94 74 GLU B CA 1
ATOM 5461 C C . GLU B 1 74 ? -41.219 -13.984 2.311 1 56.94 74 GLU B C 1
ATOM 5463 O O . GLU B 1 74 ? -41.75 -13.578 3.334 1 56.94 74 GLU B O 1
ATOM 5468 N N . GLU B 1 75 ? -40.25 -14.891 2.363 1 63.25 75 GLU B N 1
ATOM 5469 C CA . GLU B 1 75 ? -39.844 -15.578 3.592 1 63.25 75 GLU B CA 1
ATOM 5470 C C . GLU B 1 75 ? -38.375 -15.297 3.934 1 63.25 75 GLU B C 1
ATOM 5472 O O . GLU B 1 75 ? -37.562 -15.07 3.041 1 63.25 75 GLU B O 1
ATOM 5477 N N . GLU B 1 76 ? -38.156 -15.195 5.227 1 78.38 76 GLU B N 1
ATOM 5478 C CA . GLU B 1 76 ? -36.812 -15 5.797 1 78.38 76 GLU B CA 1
ATOM 5479 C C . GLU B 1 76 ? -35.906 -16.188 5.504 1 78.38 76 GLU B C 1
ATOM 5481 O O . GLU B 1 76 ? -34.688 -16.078 5.57 1 78.38 76 GLU B O 1
ATOM 5486 N N . ARG B 1 77 ? -36.594 -17.281 5.008 1 85.81 77 ARG B N 1
ATOM 5487 C CA . ARG B 1 77 ? -35.812 -18.484 4.801 1 85.81 77 ARG B CA 1
ATOM 5488 C C . ARG B 1 77 ? -35.719 -18.844 3.318 1 85.81 77 ARG B C 1
ATOM 5490 O O . ARG B 1 77 ? -36.75 -18.828 2.615 1 85.81 77 ARG B O 1
ATOM 5497 N N . VAL B 1 78 ? -34.562 -19.016 2.744 1 89.69 78 VAL B N 1
ATOM 5498 C CA . VAL B 1 78 ? -34.281 -19.406 1.359 1 89.69 78 VAL B CA 1
ATOM 5499 C C . VAL B 1 78 ? -33.656 -20.797 1.316 1 89.69 78 VAL B C 1
ATOM 5501 O O . VAL B 1 78 ? -32.562 -21.016 1.842 1 89.69 78 VAL B O 1
ATOM 5504 N N . SER B 1 79 ? -34.344 -21.734 0.76 1 90.12 79 SER B N 1
ATOM 5505 C CA . SER B 1 79 ? -33.844 -23.109 0.661 1 90.12 79 SER B CA 1
ATOM 5506 C C . SER B 1 79 ? -33.094 -23.328 -0.641 1 90.12 79 SER B C 1
ATOM 5508 O O . SER B 1 79 ? -33.625 -23.109 -1.728 1 90.12 79 SER B O 1
ATOM 5510 N N . LEU B 1 80 ? -31.859 -23.656 -0.539 1 91.56 80 LEU B N 1
ATOM 5511 C CA . LEU B 1 80 ? -31.031 -24 -1.692 1 91.56 80 LEU B CA 1
ATOM 5512 C C . LEU B 1 80 ? -30.969 -25.5 -1.89 1 91.56 80 LEU B C 1
ATOM 5514 O O . LEU B 1 80 ? -30.375 -26.219 -1.07 1 91.56 80 LEU B O 1
ATOM 5518 N N . GLN B 1 81 ? -31.516 -26.062 -2.906 1 89.38 81 GLN B N 1
ATOM 5519 C CA . GLN B 1 81 ? -31.656 -27.5 -3.107 1 89.38 81 GLN B CA 1
ATOM 5520 C C . GLN B 1 81 ? -30.734 -27.984 -4.219 1 89.38 81 GLN B C 1
ATOM 5522 O O . GLN B 1 81 ? -30.688 -29.188 -4.523 1 89.38 81 GLN B O 1
ATOM 5527 N N . GLU B 1 82 ? -29.922 -27.25 -4.695 1 89.94 82 GLU B N 1
ATOM 5528 C CA . GLU B 1 82 ? -29 -27.672 -5.738 1 89.94 82 GLU B CA 1
ATOM 5529 C C . GLU B 1 82 ? -28.016 -28.719 -5.215 1 89.94 82 GLU B C 1
ATOM 5531 O O . GLU B 1 82 ? -27.406 -28.531 -4.164 1 89.94 82 GLU B O 1
ATOM 5536 N N . PRO B 1 83 ? -27.812 -29.812 -5.914 1 89.19 83 PRO B N 1
ATOM 5537 C CA . PRO B 1 83 ? -26.969 -30.938 -5.469 1 89.19 83 PRO B CA 1
ATOM 5538 C C . PRO B 1 83 ? -25.5 -30.531 -5.281 1 89.19 83 PRO B C 1
ATOM 5540 O O . PRO B 1 83 ? -24.781 -31.156 -4.504 1 89.19 83 PRO B O 1
ATOM 5543 N N . CYS B 1 84 ? -25.078 -29.609 -6.016 1 89.44 84 CYS B N 1
ATOM 5544 C CA . CYS B 1 84 ? -23.672 -29.234 -5.953 1 89.44 84 CYS B CA 1
ATOM 5545 C C . CYS B 1 84 ? -23.391 -28.391 -4.715 1 89.44 84 CYS B C 1
ATOM 5547 O O . CYS B 1 84 ? -22.234 -28.078 -4.43 1 89.44 84 CYS B O 1
ATOM 5549 N N . LEU B 1 85 ? -24.438 -28.109 -3.955 1 94.69 85 LEU B N 1
ATOM 5550 C CA . LEU B 1 85 ? -24.25 -27.266 -2.777 1 94.69 85 LEU B CA 1
ATOM 5551 C C . LEU B 1 85 ? -24.297 -28.094 -1.502 1 94.69 85 LEU B C 1
ATOM 5553 O O . LEU B 1 85 ? -25.281 -28.797 -1.257 1 94.69 85 LEU B O 1
ATOM 5557 N N . ASP B 1 86 ? -23.25 -28.125 -0.773 1 95.06 86 ASP B N 1
ATOM 5558 C CA . ASP B 1 86 ? -23.172 -28.812 0.518 1 95.06 86 ASP B CA 1
ATOM 5559 C C . ASP B 1 86 ? -22.922 -27.812 1.646 1 95.06 86 ASP B C 1
ATOM 5561 O O . ASP B 1 86 ? -22.438 -26.703 1.404 1 95.06 86 ASP B O 1
ATOM 5565 N N . PRO B 1 87 ? -23.219 -28.156 2.873 1 95.75 87 PRO B N 1
ATOM 5566 C CA . PRO B 1 87 ? -23.109 -27.234 4.004 1 95.75 87 PRO B CA 1
ATOM 5567 C C . PRO B 1 87 ? -21.688 -26.719 4.223 1 95.75 87 PRO B C 1
ATOM 5569 O O . PRO B 1 87 ? -21.484 -25.547 4.551 1 95.75 87 PRO B O 1
ATOM 5572 N N . SER B 1 88 ? -20.75 -27.578 4.047 1 95.38 88 SER B N 1
ATOM 5573 C CA . SER B 1 88 ? -19.359 -27.172 4.273 1 95.38 88 SER B CA 1
ATOM 5574 C C . SER B 1 88 ? -18.938 -26.109 3.275 1 95.38 88 SER B C 1
ATOM 5576 O O . SER B 1 88 ? -18.266 -25.141 3.645 1 95.38 88 SER B O 1
ATOM 5578 N N . SER B 1 89 ? -19.312 -26.281 2.018 1 96.81 89 SER B N 1
ATOM 5579 C CA . SER B 1 89 ? -18.969 -25.312 0.979 1 96.81 89 SER B CA 1
ATOM 5580 C C . SER B 1 89 ? -19.656 -23.969 1.235 1 96.81 89 SER B C 1
ATOM 5582 O O . SER B 1 89 ? -19.047 -22.922 1.098 1 96.81 89 SER B O 1
ATOM 5584 N N . ILE B 1 90 ? -20.922 -24.047 1.669 1 96.88 90 ILE B N 1
ATOM 5585 C CA . ILE B 1 90 ? -21.672 -22.828 1.927 1 96.88 90 ILE B CA 1
ATOM 5586 C C . ILE B 1 90 ? -21.078 -22.094 3.119 1 96.88 90 ILE B C 1
ATOM 5588 O O . ILE B 1 90 ? -20.969 -20.859 3.104 1 96.88 90 ILE B O 1
ATOM 5592 N N . GLN B 1 91 ? -20.719 -22.859 4.074 1 95.69 91 GLN B N 1
ATOM 5593 C CA . GLN B 1 91 ? -20.078 -22.266 5.242 1 95.69 91 GLN B CA 1
ATOM 5594 C C . GLN B 1 91 ? -18.797 -21.516 4.848 1 95.69 91 GLN B C 1
ATOM 5596 O O . GLN B 1 91 ? -18.562 -20.406 5.309 1 95.69 91 GLN B O 1
ATOM 5601 N N . SER B 1 92 ? -17.938 -22.109 4.008 1 96.31 92 SER B N 1
ATOM 5602 C CA . SER B 1 92 ? -16.703 -21.484 3.541 1 96.31 92 SER B CA 1
ATOM 5603 C C . SER B 1 92 ? -17 -20.219 2.746 1 96.31 92 SER B C 1
ATOM 5605 O O . SER B 1 92 ? -16.297 -19.219 2.887 1 96.31 92 SER B O 1
ATOM 5607 N N . ILE B 1 93 ? -18.047 -20.281 1.975 1 97.44 93 ILE B N 1
ATOM 5608 C CA . ILE B 1 93 ? -18.406 -19.141 1.127 1 97.44 93 ILE B CA 1
ATOM 5609 C C . ILE B 1 93 ? -18.922 -18 1.992 1 97.44 93 ILE B C 1
ATOM 5611 O O . ILE B 1 93 ? -18.578 -16.828 1.758 1 97.44 93 ILE B O 1
ATOM 5615 N N . ILE B 1 94 ? -19.703 -18.328 3.018 1 95.69 94 ILE B N 1
ATOM 5616 C CA . ILE B 1 94 ? -20.219 -17.312 3.932 1 95.69 94 ILE B CA 1
ATOM 5617 C C . ILE B 1 94 ? -19.062 -16.672 4.703 1 95.69 94 ILE B C 1
ATOM 5619 O O . ILE B 1 94 ? -19.016 -15.453 4.855 1 95.69 94 ILE B O 1
ATOM 5623 N N . GLN B 1 95 ? -18.188 -17.5 5.16 1 93.88 95 GLN B N 1
ATOM 5624 C CA . GLN B 1 95 ? -17.016 -16.969 5.863 1 93.88 95 GLN B CA 1
ATOM 5625 C C . GLN B 1 95 ? -16.219 -16.016 4.977 1 93.88 95 GLN B C 1
ATOM 5627 O O . GLN B 1 95 ? -15.789 -14.961 5.43 1 93.88 95 GLN B O 1
ATOM 5632 N N . TYR B 1 96 ? -16.062 -16.391 3.748 1 95.75 96 TYR B N 1
ATOM 5633 C CA . TYR B 1 96 ? -15.391 -15.516 2.791 1 95.75 96 TYR B CA 1
ATOM 5634 C C . TYR B 1 96 ? -16.156 -14.219 2.596 1 95.75 96 TYR B C 1
ATOM 5636 O O . TYR B 1 96 ? -15.562 -13.141 2.539 1 95.75 96 TYR B O 1
ATOM 5644 N N . ALA B 1 97 ? -17.375 -14.328 2.516 1 95.69 97 ALA B N 1
ATOM 5645 C CA . ALA B 1 97 ? -18.219 -13.164 2.254 1 95.69 97 ALA B CA 1
ATOM 5646 C C . ALA B 1 97 ? -18.078 -12.117 3.355 1 95.69 97 ALA B C 1
ATOM 5648 O O . ALA B 1 97 ? -18.031 -10.914 3.078 1 95.69 97 ALA B O 1
ATOM 5649 N N . TYR B 1 98 ? -17.891 -12.555 4.598 1 94.12 98 TYR B N 1
ATOM 5650 C CA . TYR B 1 98 ? -17.875 -11.641 5.73 1 94.12 98 TYR B CA 1
ATOM 5651 C C . TYR B 1 98 ? -16.453 -11.203 6.059 1 94.12 98 TYR B C 1
ATOM 5653 O O . TYR B 1 98 ? -16.25 -10.219 6.781 1 94.12 98 TYR B O 1
ATOM 5661 N N . SER B 1 99 ? -15.469 -11.883 5.559 1 91.19 99 SER B N 1
ATOM 5662 C CA . SER B 1 99 ? -14.117 -11.594 6.016 1 91.19 99 SER B CA 1
ATOM 5663 C C . SER B 1 99 ? -13.195 -11.273 4.844 1 91.19 99 SER B C 1
ATOM 5665 O O . SER B 1 99 ? -12.141 -10.656 5.027 1 91.19 99 SER B O 1
ATOM 5667 N N . GLY B 1 100 ? -13.516 -11.766 3.689 1 92.62 100 GLY B N 1
ATOM 5668 C CA . GLY B 1 100 ? -12.602 -11.648 2.562 1 92.62 100 GLY B CA 1
ATOM 5669 C C . GLY B 1 100 ? -11.469 -12.648 2.605 1 92.62 100 GLY B C 1
ATOM 5670 O O . GLY B 1 100 ? -10.531 -12.57 1.81 1 92.62 100 GLY B O 1
ATOM 5671 N N . GLN B 1 101 ? -11.578 -13.602 3.578 1 92.88 101 GLN B N 1
ATOM 5672 C CA . GLN B 1 101 ? -10.547 -14.625 3.736 1 92.88 101 GLN B CA 1
ATOM 5673 C C . GLN B 1 101 ? -11.109 -16.016 3.447 1 92.88 101 GLN B C 1
ATOM 5675 O O . GLN B 1 101 ? -12.266 -16.297 3.77 1 92.88 101 GLN B O 1
ATOM 5680 N N . LEU B 1 102 ? -10.305 -16.812 2.738 1 94.44 102 LEU B N 1
ATOM 5681 C CA . LEU B 1 102 ? -10.656 -18.188 2.408 1 94.44 102 LEU B CA 1
ATOM 5682 C C . LEU B 1 102 ? -9.656 -19.172 3.012 1 94.44 102 LEU B C 1
ATOM 5684 O O . LEU B 1 102 ? -8.453 -19.078 2.752 1 94.44 102 LEU B O 1
ATOM 5688 N N . GLU B 1 103 ? -10.164 -20.031 3.836 1 92.88 103 GLU B N 1
ATOM 5689 C CA . GLU B 1 103 ? -9.32 -21.047 4.441 1 92.88 103 GLU B CA 1
ATOM 5690 C C . GLU B 1 103 ? -9.531 -22.406 3.775 1 92.88 103 GLU B C 1
ATOM 5692 O O . GLU B 1 103 ? -10.656 -22.906 3.707 1 92.88 103 GLU B O 1
ATOM 5697 N N . LEU B 1 104 ? -8.492 -22.984 3.24 1 93 104 LEU B N 1
ATOM 5698 C CA . LEU B 1 104 ? -8.555 -24.281 2.574 1 93 104 LEU B CA 1
ATOM 5699 C C . LEU B 1 104 ? -7.605 -25.281 3.225 1 93 104 LEU B C 1
ATOM 5701 O O . LEU B 1 104 ? -6.504 -24.906 3.637 1 93 104 LEU B O 1
ATOM 5705 N N . SER B 1 105 ? -8.031 -26.453 3.34 1 88.69 105 SER B N 1
ATOM 5706 C CA . SER B 1 105 ? -7.195 -27.547 3.822 1 88.69 105 SER B CA 1
ATOM 5707 C C . SER B 1 105 ? -6.582 -28.328 2.664 1 88.69 105 SER B C 1
ATOM 5709 O O . SER B 1 105 ? -7.301 -28.922 1.865 1 88.69 105 SER B O 1
ATOM 5711 N N . THR B 1 106 ? -5.32 -28.469 2.605 1 86.06 106 THR B N 1
ATOM 5712 C CA . THR B 1 106 ? -4.625 -29.094 1.484 1 86.06 106 THR B CA 1
ATOM 5713 C C . THR B 1 106 ? -4.77 -30.609 1.53 1 86.06 106 THR B C 1
ATOM 5715 O O . THR B 1 106 ? -4.527 -31.297 0.533 1 86.06 106 THR B O 1
ATOM 5718 N N . ASP B 1 107 ? -5.207 -31.125 2.654 1 85.88 107 ASP B N 1
ATOM 5719 C CA . ASP B 1 107 ? -5.352 -32.562 2.805 1 85.88 107 ASP B CA 1
ATOM 5720 C C . ASP B 1 107 ? -6.73 -33.031 2.344 1 85.88 107 ASP B C 1
ATOM 5722 O O . ASP B 1 107 ? -6.977 -34.219 2.217 1 85.88 107 ASP B O 1
ATOM 5726 N N . ASP B 1 108 ? -7.57 -32.125 2.053 1 90.5 108 ASP B N 1
ATOM 5727 C CA . ASP B 1 108 ? -8.93 -32.438 1.651 1 90.5 108 ASP B CA 1
ATOM 5728 C C . ASP B 1 108 ? -9.203 -32 0.215 1 90.5 108 ASP B C 1
ATOM 5730 O O . ASP B 1 108 ? -10.031 -31.125 -0.023 1 90.5 108 ASP B O 1
ATOM 5734 N N . LEU B 1 109 ? -8.719 -32.781 -0.745 1 92 109 LEU B N 1
ATOM 5735 C CA . LEU B 1 109 ? -8.867 -32.406 -2.148 1 92 109 LEU B CA 1
ATOM 5736 C C . LEU B 1 109 ? -10.32 -32.531 -2.598 1 92 109 LEU B C 1
ATOM 5738 O O . LEU B 1 109 ? -10.781 -31.75 -3.432 1 92 109 LEU B O 1
ATOM 5742 N N . GLU B 1 110 ? -10.977 -33.469 -2.031 1 93.88 110 GLU B N 1
ATOM 5743 C CA . GLU B 1 110 ? -12.391 -33.625 -2.377 1 93.88 110 GLU B CA 1
ATOM 5744 C C . GLU B 1 110 ? -13.219 -32.438 -1.932 1 93.88 110 GLU B C 1
ATOM 5746 O O . GLU B 1 110 ? -14.094 -31.969 -2.662 1 93.88 110 GLU B O 1
ATOM 5751 N N . GLY B 1 111 ? -12.922 -32.031 -0.708 1 94.88 111 GLY B N 1
ATOM 5752 C CA . GLY B 1 111 ? -13.609 -30.844 -0.217 1 94.88 111 GLY B CA 1
ATOM 5753 C C . GLY B 1 111 ? -13.359 -29.625 -1.073 1 94.88 111 GLY B C 1
ATOM 5754 O O . GLY B 1 111 ? -14.281 -28.828 -1.315 1 94.88 111 GLY B O 1
ATOM 5755 N N . ILE B 1 112 ? -12.148 -29.484 -1.521 1 95.81 112 ILE B N 1
ATOM 5756 C CA . ILE B 1 112 ? -11.773 -28.344 -2.359 1 95.81 112 ILE B CA 1
ATOM 5757 C C . ILE B 1 112 ? -12.508 -28.422 -3.695 1 95.81 112 ILE B C 1
ATOM 5759 O O . ILE B 1 112 ? -12.953 -27.406 -4.23 1 95.81 112 ILE B O 1
ATOM 5763 N N . GLN B 1 113 ? -12.641 -29.625 -4.211 1 96.62 113 GLN B N 1
ATOM 5764 C CA . GLN B 1 113 ? -13.375 -29.828 -5.453 1 96.62 113 GLN B CA 1
ATOM 5765 C C . GLN B 1 113 ? -14.836 -29.422 -5.297 1 96.62 113 GLN B C 1
ATOM 5767 O O . GLN B 1 113 ? -15.383 -28.703 -6.141 1 96.62 113 GLN B O 1
ATOM 5772 N N . ARG B 1 114 ? -15.445 -29.828 -4.203 1 96.81 114 ARG B N 1
ATOM 5773 C CA . ARG B 1 114 ? -16.844 -29.484 -3.955 1 96.81 114 ARG B CA 1
ATOM 5774 C C . ARG B 1 114 ? -17.016 -27.984 -3.82 1 96.81 114 ARG B C 1
ATOM 5776 O O . ARG B 1 114 ? -17.969 -27.406 -4.371 1 96.81 114 ARG B O 1
ATOM 5783 N N . LEU B 1 115 ? -16.141 -27.406 -3.092 1 97.5 115 LEU B N 1
ATOM 5784 C CA . LEU B 1 115 ? -16.188 -25.953 -2.896 1 97.5 115 LEU B CA 1
ATOM 5785 C C . LEU B 1 115 ? -16.031 -25.219 -4.223 1 97.5 115 LEU B C 1
ATOM 5787 O O . LEU B 1 115 ? -16.688 -24.203 -4.461 1 97.5 115 LEU B O 1
ATOM 5791 N N . ALA B 1 116 ? -15.117 -25.719 -5.105 1 97.75 116 ALA B N 1
ATOM 5792 C CA . ALA B 1 116 ? -14.898 -25.109 -6.406 1 97.75 116 ALA B CA 1
ATOM 5793 C C . ALA B 1 116 ? -16.188 -25.109 -7.234 1 97.75 116 ALA B C 1
ATOM 5795 O O . ALA B 1 116 ? -16.531 -24.094 -7.863 1 97.75 116 ALA B O 1
ATOM 5796 N N . VAL B 1 117 ? -16.891 -26.234 -7.199 1 97.62 117 VAL B N 1
ATOM 5797 C CA . VAL B 1 117 ? -18.141 -26.359 -7.961 1 97.62 117 VAL B CA 1
ATOM 5798 C C . VAL B 1 117 ? -19.203 -25.438 -7.375 1 97.62 117 VAL B C 1
ATOM 5800 O O . VAL B 1 117 ? -19.891 -24.734 -8.109 1 97.62 117 VAL B O 1
ATOM 5803 N N . ALA B 1 118 ? -19.312 -25.406 -6.043 1 97.69 118 ALA B N 1
ATOM 5804 C CA . ALA B 1 118 ? -20.281 -24.531 -5.371 1 97.69 118 ALA B CA 1
ATOM 5805 C C . ALA B 1 118 ? -20.016 -23.062 -5.68 1 97.69 118 ALA B C 1
ATOM 5807 O O . ALA B 1 118 ? -20.938 -22.297 -5.965 1 97.69 118 ALA B O 1
ATOM 5808 N N . ALA B 1 119 ? -18.734 -22.688 -5.598 1 97.94 119 ALA B N 1
ATOM 5809 C CA . ALA B 1 119 ? -18.344 -21.297 -5.84 1 97.94 119 ALA B CA 1
ATOM 5810 C C . ALA B 1 119 ? -18.672 -20.891 -7.27 1 97.94 119 ALA B C 1
ATOM 5812 O O . ALA B 1 119 ? -19.109 -19.75 -7.512 1 97.94 119 ALA B O 1
ATOM 5813 N N . LYS B 1 120 ? -18.391 -21.797 -8.234 1 96.81 120 LYS B N 1
ATOM 5814 C CA . LYS B 1 120 ? -18.75 -21.516 -9.625 1 96.81 120 LYS B CA 1
ATOM 5815 C C . LYS B 1 120 ? -20.266 -21.328 -9.781 1 96.81 120 LYS B C 1
ATOM 5817 O O . LYS B 1 120 ? -20.719 -20.391 -10.438 1 96.81 120 LYS B O 1
ATOM 5822 N N . PHE B 1 121 ? -21.047 -22.203 -9.148 1 96.75 121 PHE B N 1
ATOM 5823 C CA . PHE B 1 121 ? -22.5 -22.156 -9.227 1 96.75 121 PHE B CA 1
ATOM 5824 C C . PHE B 1 121 ? -23.031 -20.844 -8.648 1 96.75 121 PHE B C 1
ATOM 5826 O O . PHE B 1 121 ? -23.906 -20.219 -9.25 1 96.75 121 PHE B O 1
ATOM 5833 N N . LEU B 1 122 ? -22.5 -20.484 -7.512 1 96.94 122 LEU B N 1
ATOM 5834 C CA . LEU B 1 122 ? -22.953 -19.281 -6.82 1 96.94 122 LEU B CA 1
ATOM 5835 C C . LEU B 1 122 ? -22.297 -18.031 -7.398 1 96.94 122 LEU B C 1
ATOM 5837 O O . LEU B 1 122 ? -22.562 -16.922 -6.957 1 96.94 122 LEU B O 1
ATOM 5841 N N . GLN B 1 123 ? -21.359 -18.219 -8.328 1 96.38 123 GLN B N 1
ATOM 5842 C CA . GLN B 1 123 ? -20.656 -17.141 -9.031 1 96.38 123 GLN B CA 1
ATOM 5843 C C . GLN B 1 123 ? -19.812 -16.312 -8.07 1 96.38 123 GLN B C 1
ATOM 5845 O O . GLN B 1 123 ? -19.891 -15.078 -8.07 1 96.38 123 GLN B O 1
ATOM 5850 N N . VAL B 1 124 ? -19.109 -16.938 -7.188 1 97.44 124 VAL B N 1
ATOM 5851 C CA . VAL B 1 124 ? -18.094 -16.312 -6.34 1 97.44 124 VAL B CA 1
ATOM 5852 C C . VAL B 1 124 ? -16.703 -16.594 -6.922 1 97.44 124 VAL B C 1
ATOM 5854 O O . VAL B 1 124 ? -16.047 -17.562 -6.547 1 97.44 124 VAL B O 1
ATOM 5857 N N . ASP B 1 125 ? -16.203 -15.711 -7.727 1 94.69 125 ASP B N 1
ATOM 5858 C CA . ASP B 1 125 ? -15.062 -15.922 -8.617 1 94.69 125 ASP B CA 1
ATOM 5859 C C . ASP B 1 125 ? -13.781 -16.141 -7.824 1 94.69 125 ASP B C 1
ATOM 5861 O O . ASP B 1 125 ? -12.977 -17.016 -8.148 1 94.69 125 ASP B O 1
ATOM 5865 N N . PHE B 1 126 ? -13.594 -15.344 -6.801 1 95.12 126 PHE B N 1
ATOM 5866 C CA . PHE B 1 126 ? -12.344 -15.445 -6.051 1 95.12 126 PHE B CA 1
ATOM 5867 C C . PHE B 1 126 ? -12.188 -16.844 -5.453 1 95.12 126 PHE B C 1
ATOM 5869 O O . PHE B 1 126 ? -11.109 -17.438 -5.539 1 95.12 126 PHE B O 1
ATOM 5876 N N . VAL B 1 127 ? -13.195 -17.328 -4.805 1 96.81 127 VAL B N 1
ATOM 5877 C CA . VAL B 1 127 ? -13.156 -18.641 -4.172 1 96.81 127 VAL B CA 1
ATOM 5878 C C . VAL B 1 127 ? -12.938 -19.719 -5.234 1 96.81 127 VAL B C 1
ATOM 5880 O O . VAL B 1 127 ? -12.109 -20.609 -5.055 1 96.81 127 VAL B O 1
ATOM 5883 N N . HIS B 1 128 ? -13.672 -19.625 -6.332 1 96.62 128 HIS B N 1
ATOM 5884 C CA . HIS B 1 128 ? -13.531 -20.578 -7.426 1 96.62 128 HIS B CA 1
ATOM 5885 C C . HIS B 1 128 ? -12.102 -20.594 -7.949 1 96.62 128 HIS B C 1
ATOM 5887 O O . HIS B 1 128 ? -11.508 -21.672 -8.102 1 96.62 128 HIS B O 1
ATOM 5893 N N . GLU B 1 129 ? -11.562 -19.469 -8.18 1 94.06 129 GLU B N 1
ATOM 5894 C CA . GLU B 1 129 ? -10.227 -19.344 -8.75 1 94.06 129 GLU B CA 1
ATOM 5895 C C . GLU B 1 129 ? -9.172 -19.906 -7.797 1 94.06 129 GLU B C 1
ATOM 5897 O O . GLU B 1 129 ? -8.242 -20.594 -8.219 1 94.06 129 GLU B O 1
ATOM 5902 N N . ARG B 1 130 ? -9.312 -19.578 -6.523 1 93.25 130 ARG B N 1
ATOM 5903 C CA . ARG B 1 130 ? -8.32 -20.047 -5.555 1 93.25 130 ARG B CA 1
ATOM 5904 C C . ARG B 1 130 ? -8.391 -21.547 -5.383 1 93.25 130 ARG B C 1
ATOM 5906 O O . ARG B 1 130 ? -7.355 -22.219 -5.254 1 93.25 130 ARG B O 1
ATOM 5913 N N . CYS B 1 131 ? -9.555 -22.078 -5.387 1 95.31 131 CYS B N 1
ATOM 5914 C CA . CYS B 1 131 ? -9.703 -23.531 -5.277 1 95.31 131 CYS B CA 1
ATOM 5915 C C . CYS B 1 131 ? -9.102 -24.234 -6.484 1 95.31 131 CYS B C 1
ATOM 5917 O O . CYS B 1 131 ? -8.352 -25.203 -6.336 1 95.31 131 CYS B O 1
ATOM 5919 N N . THR B 1 132 ? -9.414 -23.75 -7.668 1 94.5 132 THR B N 1
ATOM 5920 C CA . THR B 1 132 ? -8.906 -24.359 -8.883 1 94.5 132 THR B CA 1
ATOM 5921 C C . THR B 1 132 ? -7.387 -24.234 -8.961 1 94.5 132 THR B C 1
ATOM 5923 O O . THR B 1 132 ? -6.695 -25.172 -9.383 1 94.5 132 THR B O 1
ATOM 5926 N N . SER B 1 133 ? -6.887 -23.109 -8.562 1 91.56 133 SER B N 1
ATOM 5927 C CA . SER B 1 133 ? -5.441 -22.906 -8.547 1 91.56 133 SER B CA 1
ATOM 5928 C C . SER B 1 133 ? -4.762 -23.859 -7.578 1 91.56 133 SER B C 1
ATOM 5930 O O . SER B 1 133 ? -3.66 -24.359 -7.848 1 91.56 133 SER B O 1
ATOM 5932 N N . LEU B 1 134 ? -5.375 -24.047 -6.461 1 92.31 134 LEU B N 1
ATOM 5933 C CA . LEU B 1 134 ? -4.812 -24.969 -5.48 1 92.31 134 LEU B CA 1
ATOM 5934 C C . LEU B 1 134 ? -4.824 -26.406 -6.008 1 92.31 134 LEU B C 1
ATOM 5936 O O . LEU B 1 134 ? -3.859 -27.141 -5.82 1 92.31 134 LEU B O 1
ATOM 5940 N N . LEU B 1 135 ? -5.926 -26.766 -6.641 1 93.81 135 LEU B N 1
ATOM 5941 C CA . LEU B 1 135 ? -5.992 -28.094 -7.25 1 93.81 135 LEU B CA 1
ATOM 5942 C C . LEU B 1 135 ? -4.891 -28.266 -8.289 1 93.81 135 LEU B C 1
ATOM 5944 O O . LEU B 1 135 ? -4.27 -29.328 -8.359 1 93.81 135 LEU B O 1
ATOM 5948 N N . GLU B 1 136 ? -4.691 -27.281 -9.055 1 91.62 136 GLU B N 1
ATOM 5949 C CA . GLU B 1 136 ? -3.633 -27.312 -10.062 1 91.62 136 GLU B CA 1
ATOM 5950 C C . GLU B 1 136 ? -2.264 -27.5 -9.422 1 91.62 136 GLU B C 1
ATOM 5952 O O . GLU B 1 136 ? -1.423 -28.234 -9.945 1 91.62 136 GLU B O 1
ATOM 5957 N N . SER B 1 137 ? -2.113 -26.844 -8.328 1 87.75 137 SER B N 1
ATOM 5958 C CA . SER B 1 137 ? -0.827 -26.891 -7.641 1 87.75 137 SER B CA 1
ATOM 5959 C C . SER B 1 137 ? -0.606 -28.25 -6.98 1 87.75 137 SER B C 1
ATOM 5961 O O . SER B 1 137 ? 0.532 -28.641 -6.711 1 87.75 137 SER B O 1
ATOM 5963 N N . GLN B 1 138 ? -1.662 -29.016 -6.797 1 88.94 138 GLN B N 1
ATOM 5964 C CA . GLN B 1 138 ? -1.584 -30.297 -6.078 1 88.94 138 GLN B CA 1
ATOM 5965 C C . GLN B 1 138 ? -1.589 -31.469 -7.043 1 88.94 138 GLN B C 1
ATOM 5967 O O . GLN B 1 138 ? -1.713 -32.625 -6.625 1 88.94 138 GLN B O 1
ATOM 5972 N N . LEU B 1 139 ? -1.433 -31.172 -8.266 1 91.5 139 LEU B N 1
ATOM 5973 C CA . LEU B 1 139 ? -1.412 -32.25 -9.25 1 91.5 139 LEU B CA 1
ATOM 5974 C C . LEU B 1 139 ? -0.234 -33.188 -9 1 91.5 139 LEU B C 1
ATOM 5976 O O . LEU B 1 139 ? 0.872 -32.75 -8.695 1 91.5 139 LEU B O 1
ATOM 5980 N N . ASP B 1 140 ? -0.521 -34.406 -9.031 1 91.31 140 ASP B N 1
ATOM 5981 C CA . ASP B 1 140 ? 0.505 -35.438 -8.906 1 91.31 140 ASP B CA 1
ATOM 5982 C C . ASP B 1 140 ? 0.178 -36.625 -9.781 1 91.31 140 ASP B C 1
ATOM 5984 O O . ASP B 1 140 ? -0.891 -36.688 -10.391 1 91.31 140 ASP B O 1
ATOM 5988 N N . ILE B 1 141 ? 1.091 -37.594 -9.875 1 93.94 141 ILE B N 1
ATOM 5989 C CA . ILE B 1 141 ? 0.994 -38.719 -10.773 1 93.94 141 ILE B CA 1
ATOM 5990 C C . ILE B 1 141 ? -0.208 -39.594 -10.391 1 93.94 141 ILE B C 1
ATOM 5992 O O . ILE B 1 141 ? -0.86 -40.156 -11.258 1 93.94 141 ILE B O 1
ATOM 5996 N N . ASN B 1 142 ? -0.592 -39.531 -9.18 1 93 142 ASN B N 1
ATOM 5997 C CA . ASN B 1 142 ? -1.629 -40.438 -8.688 1 93 142 ASN B CA 1
ATOM 5998 C C . ASN B 1 142 ? -3.014 -39.781 -8.773 1 93 142 ASN B C 1
ATOM 6000 O O . ASN B 1 142 ? -4.023 -40.5 -8.828 1 93 142 ASN B O 1
ATOM 6004 N N . ASN B 1 143 ? -3.078 -38.5 -8.82 1 94.12 143 ASN B N 1
ATOM 6005 C CA . ASN B 1 143 ? -4.395 -37.875 -8.758 1 94.12 143 ASN B CA 1
ATOM 6006 C C . ASN B 1 143 ? -4.727 -37.125 -10.047 1 94.12 143 ASN B C 1
ATOM 6008 O O . ASN B 1 143 ? -5.844 -36.656 -10.219 1 94.12 143 ASN B O 1
ATOM 6012 N N . VAL B 1 144 ? -3.846 -37.062 -11 1 96.5 144 VAL B N 1
ATOM 6013 C CA . VAL B 1 144 ? -3.967 -36.156 -12.141 1 96.5 144 VAL B CA 1
ATOM 6014 C C . VAL B 1 144 ? -5.125 -36.625 -13.031 1 96.5 144 VAL B C 1
ATOM 6016 O O . VAL B 1 144 ? -5.871 -35.781 -13.555 1 96.5 144 VAL B O 1
ATOM 6019 N N . VAL B 1 145 ? -5.281 -37.875 -13.227 1 96.94 145 VAL B N 1
ATOM 6020 C CA . VAL B 1 145 ? -6.336 -38.344 -14.109 1 96.94 145 VAL B CA 1
ATOM 6021 C C . VAL B 1 145 ? -7.703 -38.031 -13.492 1 96.94 145 VAL B C 1
ATOM 6023 O O . VAL B 1 145 ? -8.617 -37.594 -14.188 1 96.94 145 VAL B O 1
ATOM 6026 N N . GLN B 1 146 ? -7.801 -38.25 -12.188 1 96 146 GLN B N 1
ATOM 6027 C CA . GLN B 1 146 ? -9.047 -37.938 -11.492 1 96 146 GLN B CA 1
ATOM 6028 C C . GLN B 1 146 ? -9.375 -36.469 -11.586 1 96 146 GLN B C 1
ATOM 6030 O O . GLN B 1 146 ? -10.531 -36.094 -11.789 1 96 146 GLN B O 1
ATOM 6035 N N . ILE B 1 147 ? -8.438 -35.625 -11.383 1 96.81 147 ILE B N 1
ATOM 6036 C CA . ILE B 1 147 ? -8.648 -34.188 -11.43 1 96.81 147 ILE B CA 1
ATOM 6037 C C . ILE B 1 147 ? -8.992 -33.75 -12.852 1 96.81 147 ILE B C 1
ATOM 6039 O O . ILE B 1 147 ? -9.82 -32.875 -13.062 1 96.81 147 ILE B O 1
ATOM 6043 N N . TYR B 1 148 ? -8.312 -34.406 -13.828 1 97.31 148 TYR B N 1
ATOM 6044 C CA . TYR B 1 148 ? -8.633 -34.156 -15.227 1 97.31 148 TYR B CA 1
ATOM 6045 C C . TYR B 1 148 ? -10.094 -34.469 -15.523 1 97.31 148 TYR B C 1
ATOM 6047 O O . TYR B 1 148 ? -10.789 -33.688 -16.156 1 97.31 148 TYR B O 1
ATOM 6055 N N . LEU B 1 149 ? -10.562 -35.625 -15.086 1 96.94 149 LEU B N 1
ATOM 6056 C CA . LEU B 1 149 ? -11.953 -36.031 -15.297 1 96.94 149 LEU B CA 1
ATOM 6057 C C . LEU B 1 149 ? -12.906 -35.094 -14.57 1 96.94 149 LEU B C 1
ATOM 6059 O O . LEU B 1 149 ? -13.953 -34.719 -15.117 1 96.94 149 LEU B O 1
ATOM 6063 N N . PHE B 1 150 ? -12.562 -34.719 -13.391 1 96.5 150 PHE B N 1
ATOM 6064 C CA . PHE B 1 150 ? -13.336 -33.75 -12.617 1 96.5 150 PHE B CA 1
ATOM 6065 C C . PHE B 1 150 ? -13.469 -32.438 -13.367 1 96.5 150 PHE B C 1
ATOM 6067 O O . PHE B 1 150 ? -14.57 -31.891 -13.484 1 96.5 150 PHE B O 1
ATOM 6074 N N . ALA B 1 151 ? -12.352 -31.922 -13.852 1 97.06 151 ALA B N 1
ATOM 6075 C CA . ALA B 1 151 ? -12.328 -30.641 -14.562 1 97.06 151 ALA B CA 1
ATOM 6076 C C . ALA B 1 151 ? -13.195 -30.703 -15.82 1 97.06 151 ALA B C 1
ATOM 6078 O O . ALA B 1 151 ? -13.945 -29.781 -16.109 1 97.06 151 ALA B O 1
ATOM 6079 N N . ALA B 1 152 ? -13.078 -31.812 -16.516 1 95.69 152 ALA B N 1
ATOM 6080 C CA . ALA B 1 152 ? -13.852 -32 -17.75 1 95.69 152 ALA B CA 1
ATOM 6081 C C . ALA B 1 152 ? -15.352 -32.062 -17.453 1 95.69 152 ALA B C 1
ATOM 6083 O O . ALA B 1 152 ? -16.156 -31.469 -18.156 1 95.69 152 ALA B O 1
ATOM 6084 N N . SER B 1 153 ? -15.773 -32.75 -16.406 1 95.25 153 SER B N 1
ATOM 6085 C CA . SER B 1 153 ? -17.172 -32.969 -16.047 1 95.25 153 SER B CA 1
ATOM 6086 C C . SER B 1 153 ? -17.828 -31.656 -15.57 1 95.25 153 SER B C 1
ATOM 6088 O O . SER B 1 153 ? -19.031 -31.469 -15.719 1 95.25 153 SER B O 1
ATOM 6090 N N . ASN B 1 154 ? -17.047 -30.797 -15.016 1 95.94 154 ASN B N 1
ATOM 6091 C CA . ASN B 1 154 ? -17.594 -29.578 -14.438 1 95.94 154 ASN B CA 1
ATOM 6092 C C . ASN B 1 154 ? -17.25 -28.344 -15.273 1 95.94 154 ASN B C 1
ATOM 6094 O O . ASN B 1 154 ? -17.516 -27.219 -14.867 1 95.94 154 ASN B O 1
ATOM 6098 N N . ASP B 1 155 ? -16.562 -28.578 -16.422 1 94.31 155 ASP B N 1
ATOM 6099 C CA . ASP B 1 155 ? -16.25 -27.531 -17.391 1 94.31 155 ASP B CA 1
ATOM 6100 C C . ASP B 1 155 ? -15.281 -26.516 -16.781 1 94.31 155 ASP B C 1
ATOM 6102 O O . ASP B 1 155 ? -15.516 -25.312 -16.875 1 94.31 155 ASP B O 1
ATOM 6106 N N . PHE B 1 156 ? -14.375 -26.953 -15.984 1 96 156 PHE B N 1
ATOM 6107 C CA . PHE B 1 156 ? -13.258 -26.141 -15.539 1 96 156 PHE B CA 1
ATOM 6108 C C . PHE B 1 156 ? -12.156 -26.094 -16.594 1 96 156 PHE B C 1
ATOM 6110 O O . PHE B 1 156 ? -11.234 -26.906 -16.562 1 96 156 PHE B O 1
ATOM 6117 N N . GLU B 1 157 ? -12.156 -25.203 -17.453 1 93.25 157 GLU B N 1
ATOM 6118 C CA . GLU B 1 157 ? -11.336 -25.219 -18.672 1 93.25 157 GLU B CA 1
ATOM 6119 C C . GLU B 1 157 ? -9.852 -25.125 -18.328 1 93.25 157 GLU B C 1
ATOM 6121 O O . GLU B 1 157 ? -9.062 -25.953 -18.797 1 93.25 157 GLU B O 1
ATOM 6126 N N . ASN B 1 158 ? -9.469 -24.188 -17.531 1 90.25 158 ASN B N 1
ATOM 6127 C CA . ASN B 1 158 ? -8.055 -24 -17.219 1 90.25 158 ASN B CA 1
ATOM 6128 C C . ASN B 1 158 ? -7.48 -25.234 -16.5 1 90.25 158 ASN B C 1
ATOM 6130 O O . ASN B 1 158 ? -6.371 -25.672 -16.812 1 90.25 158 ASN B O 1
ATOM 6134 N N . LEU B 1 159 ? -8.234 -25.734 -15.57 1 94.25 159 LEU B N 1
ATOM 6135 C CA . LEU B 1 159 ? -7.793 -26.906 -14.828 1 94.25 159 LEU B CA 1
ATOM 6136 C C . LEU B 1 159 ? -7.727 -28.125 -15.742 1 94.25 159 LEU B C 1
ATOM 6138 O O . LEU B 1 159 ? -6.84 -28.969 -15.594 1 94.25 159 LEU B O 1
ATOM 6142 N N . ARG B 1 160 ? -8.664 -28.203 -16.672 1 95.38 160 ARG B N 1
ATOM 6143 C CA . ARG B 1 160 ? -8.664 -29.297 -17.656 1 95.38 160 ARG B CA 1
ATOM 6144 C C . ARG B 1 160 ? -7.418 -29.25 -18.531 1 95.38 160 ARG B C 1
ATOM 6146 O O . ARG B 1 160 ? -6.758 -30.281 -18.734 1 95.38 160 ARG B O 1
ATOM 6153 N N . VAL B 1 161 ? -7.105 -28.109 -18.969 1 91.88 161 VAL B N 1
ATOM 6154 C CA . VAL B 1 161 ? -5.953 -27.938 -19.844 1 91.88 161 VAL B CA 1
ATOM 6155 C C . VAL B 1 161 ? -4.668 -28.25 -19.078 1 91.88 161 VAL B C 1
ATOM 6157 O O . VAL B 1 161 ? -3.811 -28.984 -19.578 1 91.88 161 VAL B O 1
ATOM 6160 N N . SER B 1 162 ? -4.559 -27.734 -17.922 1 90.94 162 SER B N 1
ATOM 6161 C CA . SER B 1 162 ? -3.346 -27.938 -17.125 1 90.94 162 SER B CA 1
ATOM 6162 C C . SER B 1 162 ? -3.182 -29.391 -16.734 1 90.94 162 SER B C 1
ATOM 6164 O O . SER B 1 162 ? -2.066 -29.922 -16.719 1 90.94 162 SER B O 1
ATOM 6166 N N . SER B 1 163 ? -4.27 -30 -16.328 1 94.62 163 SER B N 1
ATOM 6167 C CA . SER B 1 163 ? -4.195 -31.406 -15.938 1 94.62 163 SER B CA 1
ATOM 6168 C C . SER B 1 163 ? -3.855 -32.281 -17.125 1 94.62 163 SER B C 1
ATOM 6170 O O . SER B 1 163 ? -3.084 -33.25 -17 1 94.62 163 SER B O 1
ATOM 6172 N N . LYS B 1 164 ? -4.402 -32 -18.281 1 94.88 164 LYS B N 1
ATOM 6173 C CA . LYS B 1 164 ? -4.031 -32.75 -19.484 1 94.88 164 LYS B CA 1
ATOM 6174 C C . LYS B 1 164 ? -2.553 -32.594 -19.812 1 94.88 164 LYS B C 1
ATOM 6176 O O . LYS B 1 164 ? -1.863 -33.531 -20.141 1 94.88 164 LYS B O 1
ATOM 6181 N N . ALA B 1 165 ? -2.168 -31.359 -19.75 1 91.69 165 ALA B N 1
ATOM 6182 C CA . ALA B 1 165 ? -0.759 -31.078 -20 1 91.69 165 ALA B CA 1
ATOM 6183 C C . ALA B 1 165 ? 0.142 -31.859 -19.047 1 91.69 165 ALA B C 1
ATOM 6185 O O . ALA B 1 165 ? 1.197 -32.344 -19.453 1 91.69 165 ALA B O 1
ATOM 6186 N N . PHE B 1 166 ? -0.247 -31.938 -17.844 1 92.81 166 PHE B N 1
ATOM 6187 C CA . PHE B 1 166 ? 0.514 -32.688 -16.859 1 92.81 166 PHE B CA 1
ATOM 6188 C C . PHE B 1 166 ? 0.555 -34.156 -17.219 1 92.81 166 PHE B C 1
ATOM 6190 O O . PHE B 1 166 ? 1.599 -34.812 -17.109 1 92.81 166 PHE B O 1
ATOM 6197 N N . ILE B 1 167 ? -0.548 -34.688 -17.625 1 95.56 167 ILE B N 1
ATOM 6198 C CA . ILE B 1 167 ? -0.61 -36.094 -18.047 1 95.56 167 ILE B CA 1
ATOM 6199 C C . ILE B 1 167 ? 0.372 -36.312 -19.203 1 95.56 167 ILE B C 1
ATOM 6201 O O . ILE B 1 167 ? 1.128 -37.312 -19.188 1 95.56 167 ILE B O 1
ATOM 6205 N N . CYS B 1 168 ? 0.384 -35.438 -20.125 1 94.06 168 CYS B N 1
ATOM 6206 C CA . CYS B 1 168 ? 1.266 -35.562 -21.266 1 94.06 168 CYS B CA 1
ATOM 6207 C C . CYS B 1 168 ? 2.727 -35.438 -20.859 1 94.06 168 CYS B C 1
ATOM 6209 O O . CYS B 1 168 ? 3.572 -36.219 -21.312 1 94.06 168 CYS B O 1
ATOM 6211 N N . ARG B 1 169 ? 2.971 -34.562 -20.031 1 90.19 169 ARG B N 1
ATOM 6212 C CA . ARG B 1 169 ? 4.34 -34.281 -19.609 1 90.19 169 ARG B CA 1
ATOM 6213 C C . ARG B 1 169 ? 4.898 -35.469 -18.797 1 90.19 169 ARG B C 1
ATOM 6215 O O . ARG B 1 169 ? 6.082 -35.781 -18.906 1 90.19 169 ARG B O 1
ATOM 6222 N N . CYS B 1 170 ? 4.039 -36.094 -18.031 1 91.88 170 CYS B N 1
ATOM 6223 C CA . CYS B 1 170 ? 4.457 -37.219 -17.203 1 91.88 170 CYS B CA 1
ATOM 6224 C C . CYS B 1 170 ? 3.838 -38.531 -17.672 1 91.88 170 CYS B C 1
ATOM 6226 O O . CYS B 1 170 ? 3.549 -39.406 -16.859 1 91.88 170 CYS B O 1
ATOM 6228 N N . PHE B 1 171 ? 3.689 -38.688 -18.922 1 95.69 171 PHE B N 1
ATOM 6229 C CA . PHE B 1 171 ? 2.908 -39.75 -19.5 1 95.69 171 PHE B CA 1
ATOM 6230 C C . PHE B 1 171 ? 3.477 -41.125 -19.109 1 95.69 171 PHE B C 1
ATOM 6232 O O . PHE B 1 171 ? 2.736 -42 -18.672 1 95.69 171 PHE B O 1
ATOM 6239 N N . PRO B 1 172 ? 4.836 -41.25 -19.156 1 95.12 172 PRO B N 1
ATOM 6240 C CA . PRO B 1 172 ? 5.352 -42.594 -18.812 1 95.12 172 PRO B CA 1
ATOM 6241 C C . PRO B 1 172 ? 5.035 -42.969 -17.375 1 95.12 172 PRO B C 1
ATOM 6243 O O . PRO B 1 172 ? 4.695 -44.125 -17.109 1 95.12 172 PRO B O 1
ATOM 6246 N N . ARG B 1 173 ? 5.07 -42.031 -16.484 1 94.88 173 ARG B N 1
ATOM 6247 C CA . ARG B 1 173 ? 4.805 -42.312 -15.078 1 94.88 173 ARG B CA 1
ATOM 6248 C C . ARG B 1 173 ? 3.311 -42.469 -14.82 1 94.88 173 ARG B C 1
ATOM 6250 O O . ARG B 1 173 ? 2.898 -43.344 -14.047 1 94.88 173 ARG B O 1
ATOM 6257 N N . VAL B 1 174 ? 2.549 -41.656 -15.453 1 96.12 174 VAL B N 1
ATOM 6258 C CA . VAL B 1 174 ? 1.1 -41.719 -15.297 1 96.12 174 VAL B CA 1
ATOM 6259 C C . VAL B 1 174 ? 0.566 -43.031 -15.867 1 96.12 174 VAL B C 1
ATOM 6261 O O . VAL B 1 174 ? -0.302 -43.656 -15.273 1 96.12 174 VAL B O 1
ATOM 6264 N N . SER B 1 175 ? 1.123 -43.469 -17.016 1 95.62 175 SER B N 1
ATOM 6265 C CA . SER B 1 175 ? 0.682 -44.688 -17.672 1 95.62 175 SER B CA 1
ATOM 6266 C C . SER B 1 175 ? 1.044 -45.938 -16.844 1 95.62 175 SER B C 1
ATOM 6268 O O . SER B 1 175 ? 0.442 -47 -17.016 1 95.62 175 SER B O 1
ATOM 6270 N N . ALA B 1 176 ? 2.029 -45.75 -16.016 1 94.12 176 ALA B N 1
ATOM 6271 C CA . ALA B 1 176 ? 2.441 -46.844 -15.156 1 94.12 176 ALA B CA 1
ATOM 6272 C C . ALA B 1 176 ? 1.456 -47.031 -14.008 1 94.12 176 ALA B C 1
ATOM 6274 O O . ALA B 1 176 ? 1.372 -48.125 -13.43 1 94.12 176 ALA B O 1
ATOM 6275 N N . THR B 1 177 ? 0.694 -46.031 -13.758 1 94.06 177 THR B N 1
ATOM 6276 C CA . THR B 1 177 ? -0.327 -46.125 -12.719 1 94.06 177 THR B CA 1
ATOM 6277 C C . THR B 1 177 ? -1.636 -46.656 -13.297 1 94.06 177 THR B C 1
ATOM 6279 O O . THR B 1 177 ? -1.725 -46.938 -14.492 1 94.06 177 THR B O 1
ATOM 6282 N N . GLU B 1 178 ? -2.701 -46.812 -12.406 1 93.12 178 GLU B N 1
ATOM 6283 C CA . GLU B 1 178 ? -3.996 -47.344 -12.844 1 93.12 178 GLU B CA 1
ATOM 6284 C C . GLU B 1 178 ? -4.934 -46.188 -13.227 1 93.12 178 GLU B C 1
ATOM 6286 O O . GLU B 1 178 ? -6.105 -46.438 -13.531 1 93.12 178 GLU B O 1
ATOM 6291 N N . GLY B 1 179 ? -4.387 -45.094 -13.352 1 93.75 179 GLY B N 1
ATOM 6292 C CA . GLY B 1 179 ? -5.227 -43.906 -13.547 1 93.75 179 GLY B CA 1
ATOM 6293 C C . GLY B 1 179 ? -5.84 -43.844 -14.93 1 93.75 179 GLY B C 1
ATOM 6294 O O . GLY B 1 179 ? -7.016 -43.5 -15.078 1 93.75 179 GLY B O 1
ATOM 6295 N N . LEU B 1 180 ? -5.145 -44.219 -15.961 1 95.5 180 LEU B N 1
ATOM 6296 C CA . LEU B 1 180 ? -5.578 -44.094 -17.344 1 95.5 180 LEU B CA 1
ATOM 6297 C C . LEU B 1 180 ? -6.809 -44.938 -17.625 1 95.5 180 LEU B C 1
ATOM 6299 O O . LEU B 1 180 ? -7.531 -44.719 -18.594 1 95.5 180 LEU B O 1
ATOM 6303 N N . LYS B 1 181 ? -7.004 -45.906 -16.781 1 94.75 181 LYS B N 1
ATOM 6304 C CA . LYS B 1 181 ? -8.133 -46.812 -16.984 1 94.75 181 LYS B CA 1
ATOM 6305 C C . LYS B 1 181 ? -9.461 -46.094 -16.859 1 94.75 181 LYS B C 1
ATOM 6307 O O . LYS B 1 181 ? -10.477 -46.531 -17.375 1 94.75 181 LYS B O 1
ATOM 6312 N N . GLU B 1 182 ? -9.43 -45 -16.188 1 94.69 182 GLU B N 1
ATOM 6313 C CA . GLU B 1 182 ? -10.656 -44.25 -15.906 1 94.69 182 GLU B CA 1
ATOM 6314 C C . GLU B 1 182 ? -11.055 -43.375 -17.078 1 94.69 182 GLU B C 1
ATOM 6316 O O . GLU B 1 182 ? -12.18 -42.875 -17.156 1 94.69 182 GLU B O 1
ATOM 6321 N N . LEU B 1 183 ? -10.18 -43.25 -18.062 1 96.06 183 LEU B N 1
ATOM 6322 C CA . LEU B 1 183 ? -10.461 -42.375 -19.203 1 96.06 183 LEU B CA 1
ATOM 6323 C C . LEU B 1 183 ? -11.445 -43.031 -20.156 1 96.06 183 LEU B C 1
ATOM 6325 O O . LEU B 1 183 ? -11.383 -44.25 -20.391 1 96.06 183 LEU B O 1
ATOM 6329 N N . SER B 1 184 ? -12.383 -42.25 -20.672 1 95.31 184 SER B N 1
ATOM 6330 C CA . SER B 1 184 ? -13.234 -42.719 -21.766 1 95.31 184 SER B CA 1
ATOM 6331 C C . SER B 1 184 ? -12.43 -42.938 -23.031 1 95.31 184 SER B C 1
ATOM 6333 O O . SER B 1 184 ? -11.297 -42.5 -23.141 1 95.31 184 SER B O 1
ATOM 6335 N N . PRO B 1 185 ? -12.961 -43.719 -23.953 1 95.62 185 PRO B N 1
ATOM 6336 C CA . PRO B 1 185 ? -12.242 -43.969 -25.203 1 95.62 185 PRO B CA 1
ATOM 6337 C C . PRO B 1 185 ? -11.859 -42.656 -25.922 1 95.62 185 PRO B C 1
ATOM 6339 O O . PRO B 1 185 ? -10.727 -42.531 -26.391 1 95.62 185 PRO B O 1
ATOM 6342 N N . ASP B 1 186 ? -12.781 -41.781 -25.938 1 96.25 186 ASP B N 1
ATOM 6343 C CA . ASP B 1 186 ? -12.5 -40.5 -26.609 1 96.25 186 ASP B CA 1
ATOM 6344 C C . ASP B 1 186 ? -11.391 -39.75 -25.906 1 96.25 186 ASP B C 1
ATOM 6346 O O . ASP B 1 186 ? -10.523 -39.156 -26.562 1 96.25 186 ASP B O 1
ATOM 6350 N N . GLN B 1 187 ? -11.477 -39.719 -24.562 1 95.75 187 GLN B N 1
ATOM 6351 C CA . GLN B 1 187 ? -10.461 -39.031 -23.781 1 95.75 187 GLN B CA 1
ATOM 6352 C C . GLN B 1 187 ? -9.094 -39.688 -23.922 1 95.75 187 GLN B C 1
ATOM 6354 O O . GLN B 1 187 ? -8.078 -39 -24.047 1 95.75 187 GLN B O 1
ATOM 6359 N N . PHE B 1 188 ? -9.094 -40.969 -23.859 1 96.94 188 PHE B N 1
ATOM 6360 C CA . PHE B 1 188 ? -7.855 -41.75 -24.016 1 96.94 188 PHE B CA 1
ATOM 6361 C C . PHE B 1 188 ? -7.227 -41.469 -25.375 1 96.94 188 PHE B C 1
ATOM 6363 O O . PHE B 1 188 ? -6.023 -41.25 -25.469 1 96.94 188 PHE B O 1
ATOM 6370 N N . LEU B 1 189 ? -8.016 -41.562 -26.453 1 96.62 189 LEU B N 1
ATOM 6371 C CA . LEU B 1 189 ? -7.52 -41.344 -27.812 1 96.62 189 LEU B CA 1
ATOM 6372 C C . LEU B 1 189 ? -6.973 -39.906 -27.953 1 96.62 189 LEU B C 1
ATOM 6374 O O . LEU B 1 189 ? -5.98 -39.688 -28.641 1 96.62 189 LEU B O 1
ATOM 6378 N N . ASP B 1 190 ? -7.633 -39.031 -27.297 1 96.06 190 ASP B N 1
ATOM 6379 C CA . ASP B 1 190 ? -7.188 -37.656 -27.328 1 96.06 190 ASP B CA 1
ATOM 6380 C C . ASP B 1 190 ? -5.809 -37.5 -26.688 1 96.06 190 ASP B C 1
ATOM 6382 O O . ASP B 1 190 ? -4.961 -36.75 -27.188 1 96.06 190 ASP B O 1
ATOM 6386 N N . VAL B 1 191 ? -5.559 -38.156 -25.578 1 96.12 191 VAL B N 1
ATOM 6387 C CA . VAL B 1 191 ? -4.293 -38.062 -24.859 1 96.12 191 VAL B CA 1
ATOM 6388 C C . VAL B 1 191 ? -3.188 -38.719 -25.688 1 96.12 191 VAL B C 1
ATOM 6390 O O . VAL B 1 191 ? -2.15 -38.094 -25.938 1 96.12 191 VAL B O 1
ATOM 6393 N N . ILE B 1 192 ? -3.363 -39.969 -26.172 1 96.25 192 ILE B N 1
ATOM 6394 C CA . ILE B 1 192 ? -2.289 -40.688 -26.828 1 96.25 192 ILE B CA 1
ATOM 6395 C C . ILE B 1 192 ? -2.037 -40.094 -28.219 1 96.25 192 ILE B C 1
ATOM 6397 O O . ILE B 1 192 ? -0.977 -40.312 -28.812 1 96.25 192 ILE B O 1
ATOM 6401 N N . GLY B 1 193 ? -3.002 -39.406 -28.766 1 94.88 193 GLY B N 1
ATOM 6402 C CA . GLY B 1 193 ? -2.83 -38.781 -30.062 1 94.88 193 GLY B CA 1
ATOM 6403 C C . GLY B 1 193 ? -2.084 -37.469 -30 1 94.88 193 GLY B C 1
ATOM 6404 O O . GLY B 1 193 ? -1.707 -36.906 -31.031 1 94.88 193 GLY B O 1
ATOM 6405 N N . SER B 1 194 ? -1.801 -37 -28.891 1 93.5 194 SER B N 1
ATOM 6406 C CA . SER B 1 194 ? -1.223 -35.688 -28.719 1 93.5 194 SER B CA 1
ATOM 6407 C C . SER B 1 194 ? 0.248 -35.656 -29.109 1 93.5 194 SER B C 1
ATOM 6409 O O . SER B 1 194 ? 0.986 -36.594 -28.844 1 93.5 194 SER B O 1
ATOM 6411 N N . ASP B 1 195 ? 0.7 -34.562 -29.75 1 92.06 195 ASP B N 1
ATOM 6412 C CA . ASP B 1 195 ? 2.105 -34.344 -30.078 1 92.06 195 ASP B CA 1
ATOM 6413 C C . ASP B 1 195 ? 2.92 -34.031 -28.828 1 92.06 195 ASP B C 1
ATOM 6415 O O . ASP B 1 195 ? 4.145 -34.188 -28.812 1 92.06 195 ASP B O 1
ATOM 6419 N N . GLN B 1 196 ? 2.238 -33.781 -27.75 1 91.56 196 GLN B N 1
ATOM 6420 C CA . GLN B 1 196 ? 2.881 -33.219 -26.562 1 91.56 196 GLN B CA 1
ATOM 6421 C C . GLN B 1 196 ? 3.287 -34.312 -25.578 1 91.56 196 GLN B C 1
ATOM 6423 O O . GLN B 1 196 ? 3.756 -34.031 -24.484 1 91.56 196 GLN B O 1
ATOM 6428 N N . LEU B 1 197 ? 3.189 -35.5 -25.984 1 94.44 197 LEU B N 1
ATOM 6429 C CA . LEU B 1 197 ? 3.551 -36.594 -25.078 1 94.44 197 LEU B CA 1
ATOM 6430 C C . LEU B 1 197 ? 5.055 -36.594 -24.812 1 94.44 197 LEU B C 1
ATOM 6432 O O . LEU B 1 197 ? 5.855 -36.562 -25.75 1 94.44 197 LEU B O 1
ATOM 6436 N N . ASP B 1 198 ? 5.348 -36.625 -23.594 1 92.75 198 ASP B N 1
ATOM 6437 C CA . ASP B 1 198 ? 6.75 -36.719 -23.203 1 92.75 198 ASP B CA 1
ATOM 6438 C C . ASP B 1 198 ? 7.184 -38.188 -23.109 1 92.75 198 ASP B C 1
ATOM 6440 O O . ASP B 1 198 ? 7.398 -38.719 -22.016 1 92.75 198 ASP B O 1
ATOM 6444 N N . VAL B 1 199 ? 7.383 -38.844 -24.219 1 95.5 199 VAL B N 1
ATOM 6445 C CA . VAL B 1 199 ? 7.816 -40.219 -24.312 1 95.5 199 VAL B CA 1
ATOM 6446 C C . VAL B 1 199 ? 9.148 -40.312 -25.062 1 95.5 199 VAL B C 1
ATOM 6448 O O . VAL B 1 199 ? 9.391 -39.531 -26 1 95.5 199 VAL B O 1
ATOM 6451 N N . ALA B 1 200 ? 9.938 -41.219 -24.641 1 93.69 200 ALA B N 1
ATOM 6452 C CA . ALA B 1 200 ? 11.234 -41.375 -25.281 1 93.69 200 ALA B CA 1
ATOM 6453 C C . ALA B 1 200 ? 11.102 -42.125 -26.609 1 93.69 200 ALA B C 1
ATOM 6455 O O . ALA B 1 200 ? 11.938 -41.938 -27.5 1 93.69 200 ALA B O 1
ATOM 6456 N N . SER B 1 201 ? 10.109 -42.938 -26.719 1 95.31 201 SER B N 1
ATOM 6457 C CA . SER B 1 201 ? 9.859 -43.719 -27.922 1 95.31 201 SER B CA 1
ATOM 6458 C C . SER B 1 201 ? 8.367 -43.969 -28.125 1 95.31 201 SER B C 1
ATOM 6460 O O . SER B 1 201 ? 7.598 -43.969 -27.156 1 95.31 201 SER B O 1
ATOM 6462 N N . GLU B 1 202 ? 8.023 -44.219 -29.375 1 95.38 202 GLU B N 1
ATOM 6463 C CA . GLU B 1 202 ? 6.617 -44.406 -29.734 1 95.38 202 GLU B CA 1
ATOM 6464 C C . GLU B 1 202 ? 6.066 -45.688 -29.156 1 95.38 202 GLU B C 1
ATOM 6466 O O . GLU B 1 202 ? 4.859 -45.844 -28.953 1 95.38 202 GLU B O 1
ATOM 6471 N N . ILE B 1 203 ? 6.953 -46.625 -28.891 1 96.12 203 ILE B N 1
ATOM 6472 C CA . ILE B 1 203 ? 6.52 -47.906 -28.375 1 96.12 203 ILE B CA 1
ATOM 6473 C C . ILE B 1 203 ? 5.848 -47.719 -27.016 1 96.12 203 ILE B C 1
ATOM 6475 O O . ILE B 1 203 ? 4.973 -48.5 -26.625 1 96.12 203 ILE B O 1
ATOM 6479 N N . MET B 1 204 ? 6.242 -46.719 -26.281 1 96.44 204 MET B N 1
ATOM 6480 C CA . MET B 1 204 ? 5.668 -46.438 -24.969 1 96.44 204 MET B CA 1
ATOM 6481 C C . MET B 1 204 ? 4.191 -46.094 -25.094 1 96.44 204 MET B C 1
ATOM 6483 O O . MET B 1 204 ? 3.406 -46.375 -24.188 1 96.44 204 MET B O 1
ATOM 6487 N N . VAL B 1 205 ? 3.834 -45.5 -26.203 1 96.88 205 VAL B N 1
ATOM 6488 C CA . VAL B 1 205 ? 2.439 -45.156 -26.453 1 96.88 205 VAL B CA 1
ATOM 6489 C C . VAL B 1 205 ? 1.625 -46.438 -26.672 1 96.88 205 VAL B C 1
ATOM 6491 O O . VAL B 1 205 ? 0.531 -46.562 -26.125 1 96.88 205 VAL B O 1
ATOM 6494 N N . TRP B 1 206 ? 2.201 -47.344 -27.406 1 96.38 206 TRP B N 1
ATOM 6495 C CA . TRP B 1 206 ? 1.538 -48.625 -27.625 1 96.38 206 TRP B CA 1
ATOM 6496 C C . TRP B 1 206 ? 1.37 -49.375 -26.312 1 96.38 206 TRP B C 1
ATOM 6498 O O . TRP B 1 206 ? 0.305 -49.938 -26.047 1 96.38 206 TRP B O 1
ATOM 6508 N N . GLU B 1 207 ? 2.432 -49.375 -25.578 1 96.19 207 GLU B N 1
ATOM 6509 C CA . GLU B 1 207 ? 2.377 -50.094 -24.312 1 96.19 207 GLU B CA 1
ATOM 6510 C C . GLU B 1 207 ? 1.253 -49.562 -23.422 1 96.19 207 GLU B C 1
ATOM 6512 O O . GLU B 1 207 ? 0.536 -50.344 -22.781 1 96.19 207 GLU B O 1
ATOM 6517 N N . ALA B 1 208 ? 1.15 -48.281 -23.375 1 96.81 208 ALA B N 1
ATOM 6518 C CA . ALA B 1 208 ? 0.079 -47.688 -22.594 1 96.81 208 ALA B CA 1
ATOM 6519 C C . ALA B 1 208 ? -1.29 -48.031 -23.172 1 96.81 208 ALA B C 1
ATOM 6521 O O . ALA B 1 208 ? -2.238 -48.281 -22.422 1 96.81 208 ALA B O 1
ATOM 6522 N N . ALA B 1 209 ? -1.409 -48.031 -24.516 1 96.69 209 ALA B N 1
ATOM 6523 C CA . ALA B 1 209 ? -2.662 -48.375 -25.188 1 96.69 209 ALA B CA 1
ATOM 6524 C C . ALA B 1 209 ? -3.053 -49.812 -24.938 1 96.69 209 ALA B C 1
ATOM 6526 O O . ALA B 1 209 ? -4.215 -50.125 -24.656 1 96.69 209 ALA B O 1
ATOM 6527 N N . ALA B 1 210 ? -2.078 -50.656 -25.047 1 95.62 210 ALA B N 1
ATOM 6528 C CA . ALA B 1 210 ? -2.338 -52.094 -24.812 1 95.62 210 ALA B CA 1
ATOM 6529 C C . ALA B 1 210 ? -2.828 -52.312 -23.375 1 95.62 210 ALA B C 1
ATOM 6531 O O . ALA B 1 210 ? -3.756 -53.094 -23.156 1 95.62 210 ALA B O 1
ATOM 6532 N N . LYS B 1 211 ? -2.186 -51.656 -22.469 1 95.56 211 LYS B N 1
ATOM 6533 C CA . LYS B 1 211 ? -2.594 -51.75 -21.062 1 95.56 211 LYS B CA 1
ATOM 6534 C C . LYS B 1 211 ? -4.016 -51.219 -20.875 1 95.56 211 LYS B C 1
ATOM 6536 O O . LYS B 1 211 ? -4.797 -51.812 -20.125 1 95.56 211 LYS B O 1
ATOM 6541 N N . TRP B 1 212 ? -4.352 -50.125 -21.5 1 96.56 212 TRP B N 1
ATOM 6542 C CA . TRP B 1 212 ? -5.68 -49.531 -21.406 1 96.56 212 TRP B CA 1
ATOM 6543 C C . TRP B 1 212 ? -6.738 -50.469 -21.969 1 96.56 212 TRP B C 1
ATOM 6545 O O . TRP B 1 212 ? -7.793 -50.688 -21.344 1 96.56 212 TRP B O 1
ATOM 6555 N N . VAL B 1 213 ? -6.477 -51.156 -23.094 1 95.56 213 VAL B N 1
ATOM 6556 C CA . VAL B 1 213 ? -7.414 -52.094 -23.703 1 95.56 213 VAL B CA 1
ATOM 6557 C C . VAL B 1 213 ? -7.543 -53.344 -22.828 1 95.56 213 VAL B C 1
ATOM 6559 O O . VAL B 1 213 ? -8.648 -53.844 -22.641 1 95.56 213 VAL B O 1
ATOM 6562 N N . ALA B 1 214 ? -6.461 -53.781 -22.25 1 92.94 214 ALA B N 1
ATOM 6563 C CA . ALA B 1 214 ? -6.434 -55 -21.438 1 92.94 214 ALA B CA 1
ATOM 6564 C C . ALA B 1 214 ? -7.238 -54.781 -20.141 1 92.94 214 ALA B C 1
ATOM 6566 O O . ALA B 1 214 ? -7.715 -55.75 -19.562 1 92.94 214 ALA B O 1
ATOM 6567 N N . SER B 1 215 ? -7.355 -53.594 -19.688 1 92.81 215 SER B N 1
ATOM 6568 C CA . SER B 1 215 ? -8.078 -53.312 -18.438 1 92.81 215 SER B CA 1
ATOM 6569 C C . SER B 1 215 ? -9.562 -53.625 -18.594 1 92.81 215 SER B C 1
ATOM 6571 O O . SER B 1 215 ? -10.234 -53.969 -17.594 1 92.81 215 SER B O 1
ATOM 6573 N N . ASP B 1 216 ? -10.156 -53.469 -19.734 1 91.38 216 ASP B N 1
ATOM 6574 C CA . ASP B 1 216 ? -11.516 -53.906 -20.062 1 91.38 216 ASP B CA 1
ATOM 6575 C C . ASP B 1 216 ? -11.594 -54.438 -21.484 1 91.38 216 ASP B C 1
ATOM 6577 O O . ASP B 1 216 ? -12.156 -53.812 -22.375 1 91.38 216 ASP B O 1
ATOM 6581 N N . ASP B 1 217 ? -11.219 -55.594 -21.656 1 87 217 ASP B N 1
ATOM 6582 C CA . ASP B 1 217 ? -11.031 -56.219 -22.953 1 87 217 ASP B CA 1
ATOM 6583 C C . ASP B 1 217 ? -12.359 -56.375 -23.688 1 87 217 ASP B C 1
ATOM 6585 O O . ASP B 1 217 ? -12.422 -56.188 -24.906 1 87 217 ASP B O 1
ATOM 6589 N N . SER B 1 218 ? -13.344 -56.656 -23.031 1 88.44 218 SER B N 1
ATOM 6590 C CA . SER B 1 218 ? -14.641 -56.938 -23.625 1 88.44 218 SER B CA 1
ATOM 6591 C C . SER B 1 218 ? -15.219 -55.688 -24.312 1 88.44 218 SER B C 1
ATOM 6593 O O . SER B 1 218 ? -15.773 -55.781 -25.406 1 88.44 218 SER B O 1
ATOM 6595 N N . THR B 1 219 ? -14.914 -54.531 -23.703 1 92.06 219 THR B N 1
ATOM 6596 C CA . THR B 1 219 ? -15.578 -53.344 -24.203 1 92.06 219 THR B CA 1
ATOM 6597 C C . THR B 1 219 ? -14.594 -52.469 -24.984 1 92.06 219 THR B C 1
ATOM 6599 O O . THR B 1 219 ? -15 -51.719 -25.875 1 92.06 219 THR B O 1
ATOM 6602 N N . ARG B 1 220 ? -13.32 -52.594 -24.766 1 94.12 220 ARG B N 1
ATOM 6603 C CA . ARG B 1 220 ? -12.383 -51.625 -25.312 1 94.12 220 ARG B CA 1
ATOM 6604 C C . ARG B 1 220 ? -11.68 -52.156 -26.547 1 94.12 220 ARG B C 1
ATOM 6606 O O . ARG B 1 220 ? -11.062 -51.406 -27.297 1 94.12 220 ARG B O 1
ATOM 6613 N N . THR B 1 221 ? -11.781 -53.438 -26.844 1 92.75 221 THR B N 1
ATOM 6614 C CA . THR B 1 221 ? -11.133 -54.062 -28 1 92.75 221 THR B CA 1
ATOM 6615 C C . THR B 1 221 ? -11.672 -53.438 -29.297 1 92.75 221 THR B C 1
ATOM 6617 O O . THR B 1 221 ? -10.945 -53.344 -30.297 1 92.75 221 THR B O 1
ATOM 6620 N N . ILE B 1 222 ? -12.914 -53.062 -29.25 1 93.31 222 ILE B N 1
ATOM 6621 C CA . ILE B 1 222 ? -13.555 -52.469 -30.422 1 93.31 222 ILE B CA 1
ATOM 6622 C C . ILE B 1 222 ? -12.828 -51.188 -30.828 1 93.31 222 ILE B C 1
ATOM 6624 O O . ILE B 1 222 ? -12.93 -50.75 -31.969 1 93.31 222 ILE B O 1
ATOM 6628 N N . HIS B 1 223 ? -12.102 -50.594 -29.922 1 95.19 223 HIS B N 1
ATOM 6629 C CA . HIS B 1 223 ? -11.461 -49.312 -30.188 1 95.19 223 HIS B CA 1
ATOM 6630 C C . HIS B 1 223 ? -10.023 -49.5 -30.656 1 95.19 223 HIS B C 1
ATOM 6632 O O . HIS B 1 223 ? -9.312 -48.5 -30.875 1 95.19 223 HIS B O 1
ATOM 6638 N N . LEU B 1 224 ? -9.539 -50.688 -30.859 1 94.69 224 LEU B N 1
ATOM 6639 C CA . LEU B 1 224 ? -8.156 -50.969 -31.219 1 94.69 224 LEU B CA 1
ATOM 6640 C C . LEU B 1 224 ? -7.801 -50.344 -32.562 1 94.69 224 LEU B C 1
ATOM 6642 O O . LEU B 1 224 ? -6.707 -49.812 -32.719 1 94.69 224 LEU B O 1
ATOM 6646 N N . PRO B 1 225 ? -8.75 -50.406 -33.531 1 94.06 225 PRO B N 1
ATOM 6647 C CA . PRO B 1 225 ? -8.414 -49.781 -34.812 1 94.06 225 PRO B CA 1
ATOM 6648 C C . PRO B 1 225 ? -8.148 -48.281 -34.688 1 94.06 225 PRO B C 1
ATOM 6650 O O . PRO B 1 225 ? -7.238 -47.719 -35.312 1 94.06 225 PRO B O 1
ATOM 6653 N N . ALA B 1 226 ? -8.945 -47.656 -33.875 1 95.25 226 ALA B N 1
ATOM 6654 C CA . ALA B 1 226 ? -8.766 -46.219 -33.656 1 95.25 226 ALA B CA 1
ATOM 6655 C C . ALA B 1 226 ? -7.453 -45.938 -32.906 1 95.25 226 ALA B C 1
ATOM 6657 O O . ALA B 1 226 ? -6.785 -44.938 -33.188 1 95.25 226 ALA B O 1
ATOM 6658 N N . ILE B 1 227 ? -7.121 -46.812 -31.984 1 96 227 ILE B N 1
ATOM 6659 C CA . ILE B 1 227 ? -5.879 -46.688 -31.234 1 96 227 ILE B CA 1
ATOM 6660 C C . ILE B 1 227 ? -4.688 -46.844 -32.188 1 96 227 ILE B C 1
ATOM 6662 O O . ILE B 1 227 ? -3.75 -46.031 -32.125 1 96 227 ILE B O 1
ATOM 6666 N N . LEU B 1 228 ? -4.742 -47.844 -33.031 1 94.25 228 LEU B N 1
ATOM 6667 C CA . LEU B 1 228 ? -3.658 -48.094 -33.969 1 94.25 228 LEU B CA 1
ATOM 6668 C C . LEU B 1 228 ? -3.475 -46.906 -34.938 1 94.25 228 LEU B C 1
ATOM 6670 O O . LEU B 1 228 ? -2.367 -46.656 -35.406 1 94.25 228 LEU B O 1
ATOM 6674 N N . GLN B 1 229 ? -4.539 -46.156 -35.156 1 92.19 229 GLN B N 1
ATOM 6675 C CA . GLN B 1 229 ? -4.465 -44.969 -36 1 92.19 229 GLN B CA 1
ATOM 6676 C C . GLN B 1 229 ? -3.688 -43.844 -35.312 1 92.19 229 GLN B C 1
ATOM 6678 O O . GLN B 1 229 ? -3.107 -43 -35.969 1 92.19 229 GLN B O 1
ATOM 6683 N N . LYS B 1 230 ? -3.719 -43.812 -33.969 1 94.56 230 LYS B N 1
ATOM 6684 C CA . LYS B 1 230 ? -3.064 -42.75 -33.219 1 94.56 230 LYS B CA 1
ATOM 6685 C C . LYS B 1 230 ? -1.597 -43.062 -32.969 1 94.56 230 LYS B C 1
ATOM 6687 O O . LYS B 1 230 ? -0.811 -42.188 -32.594 1 94.56 230 LYS B O 1
ATOM 6692 N N . ILE B 1 231 ? -1.243 -44.375 -33.125 1 94.88 231 ILE B N 1
ATOM 6693 C CA . ILE B 1 231 ? 0.153 -44.75 -32.969 1 94.88 231 ILE B CA 1
ATOM 6694 C C . ILE B 1 231 ? 0.935 -44.375 -34.25 1 94.88 231 ILE B C 1
ATOM 6696 O O . ILE B 1 231 ? 0.493 -44.656 -35.344 1 94.88 231 ILE B O 1
ATOM 6700 N N . ARG B 1 232 ? 2.031 -43.812 -34.062 1 93.94 232 ARG B N 1
ATOM 6701 C CA . ARG B 1 232 ? 2.854 -43.375 -35.188 1 93.94 232 ARG B CA 1
ATOM 6702 C C . ARG B 1 232 ? 3.879 -44.438 -35.562 1 93.94 232 ARG B C 1
ATOM 6704 O O . ARG B 1 232 ? 5.016 -44.406 -35.094 1 93.94 232 ARG B O 1
ATOM 6711 N N . PHE B 1 233 ? 3.6 -45.281 -36.531 1 92.5 233 PHE B N 1
ATOM 6712 C CA . PHE B 1 233 ? 4.367 -46.469 -36.875 1 92.5 233 PHE B CA 1
ATOM 6713 C C . PHE B 1 233 ? 5.664 -46.094 -37.562 1 92.5 233 PHE B C 1
ATOM 6715 O O . PHE B 1 233 ? 6.637 -46.844 -37.531 1 92.5 233 PHE B O 1
ATOM 6722 N N . SER B 1 234 ? 5.613 -44.875 -38.219 1 89.5 234 SER B N 1
ATOM 6723 C CA . SER B 1 234 ? 6.812 -44.406 -38.906 1 89.5 234 SER B CA 1
ATOM 6724 C C . SER B 1 234 ? 7.953 -44.156 -37.938 1 89.5 234 SER B C 1
ATOM 6726 O O . SER B 1 234 ? 9.125 -44.125 -38.312 1 89.5 234 SER B O 1
ATOM 6728 N N . LEU B 1 235 ? 7.66 -44 -36.625 1 92.31 235 LEU B N 1
ATOM 6729 C CA . LEU B 1 235 ? 8.664 -43.688 -35.625 1 92.31 235 LEU B CA 1
ATOM 6730 C C . LEU B 1 235 ? 9.094 -44.938 -34.875 1 92.31 235 LEU B C 1
ATOM 6732 O O . LEU B 1 235 ? 9.93 -44.844 -33.969 1 92.31 235 LEU B O 1
ATOM 6736 N N . LEU B 1 236 ? 8.578 -46.094 -35.281 1 94.06 236 LEU B N 1
ATOM 6737 C CA . LEU B 1 236 ? 8.875 -47.344 -34.594 1 94.06 236 LEU B CA 1
ATOM 6738 C C . LEU B 1 236 ? 9.984 -48.094 -35.312 1 94.06 236 LEU B C 1
ATOM 6740 O O . LEU B 1 236 ? 10.117 -48 -36.531 1 94.06 236 LEU B O 1
ATOM 6744 N N . THR B 1 237 ? 10.734 -48.812 -34.531 1 92.56 237 THR B N 1
ATOM 6745 C CA . THR B 1 237 ? 11.742 -49.688 -35.125 1 92.56 237 THR B CA 1
ATOM 6746 C C . THR B 1 237 ? 11.094 -50.969 -35.625 1 92.56 237 THR B C 1
ATOM 6748 O O . THR B 1 237 ? 9.953 -51.281 -35.25 1 92.56 237 THR B O 1
ATOM 6751 N N . GLN B 1 238 ? 11.781 -51.75 -36.406 1 91.56 238 GLN B N 1
ATOM 6752 C CA . GLN B 1 238 ? 11.273 -53 -36.906 1 91.56 238 GLN B CA 1
ATOM 6753 C C . GLN B 1 238 ? 11.031 -54 -35.75 1 91.56 238 GLN B C 1
ATOM 6755 O O . GLN B 1 238 ? 10.078 -54.781 -35.781 1 91.56 238 GLN B O 1
ATOM 6760 N N . ASP B 1 239 ? 11.898 -53.875 -34.844 1 94.56 239 ASP B N 1
ATOM 6761 C CA . ASP B 1 239 ? 11.719 -54.719 -33.656 1 94.56 239 ASP B CA 1
ATOM 6762 C C . ASP B 1 239 ? 10.43 -54.344 -32.906 1 94.56 239 ASP B C 1
ATOM 6764 O O . ASP B 1 239 ? 9.703 -55.25 -32.469 1 94.56 239 ASP B O 1
ATOM 6768 N N . ASP B 1 240 ? 10.219 -53.094 -32.812 1 94.81 240 ASP B N 1
ATOM 6769 C CA . ASP B 1 240 ? 9.008 -52.625 -32.156 1 94.81 240 ASP B CA 1
ATOM 6770 C C . ASP B 1 240 ? 7.754 -53.062 -32.875 1 94.81 240 ASP B C 1
ATOM 6772 O O . ASP B 1 240 ? 6.773 -53.5 -32.281 1 94.81 240 ASP B O 1
ATOM 6776 N N . ILE B 1 241 ? 7.781 -52.969 -34.188 1 93.62 241 ILE B N 1
ATOM 6777 C CA . ILE B 1 241 ? 6.652 -53.375 -35 1 93.62 241 ILE B CA 1
ATOM 6778 C C . ILE B 1 241 ? 6.391 -54.875 -34.844 1 93.62 241 ILE B C 1
ATOM 6780 O O . ILE B 1 241 ? 5.234 -55.312 -34.781 1 93.62 241 ILE B O 1
ATOM 6784 N N . GLY B 1 242 ? 7.453 -55.625 -34.719 1 93.19 242 GLY B N 1
ATOM 6785 C CA . GLY B 1 242 ? 7.312 -57.031 -34.469 1 93.19 242 GLY B CA 1
ATOM 6786 C C . GLY B 1 242 ? 6.617 -57.312 -33.125 1 93.19 242 GLY B C 1
ATOM 6787 O O . GLY B 1 242 ? 5.781 -58.219 -33.062 1 93.19 242 GLY B O 1
ATOM 6788 N N . VAL B 1 243 ? 6.98 -56.531 -32.156 1 93.81 243 VAL B N 1
ATOM 6789 C CA . VAL B 1 243 ? 6.375 -56.688 -30.844 1 93.81 243 VAL B CA 1
ATOM 6790 C C . VAL B 1 243 ? 4.879 -56.375 -30.922 1 93.81 243 VAL B C 1
ATOM 6792 O O . VAL B 1 243 ? 4.07 -57.094 -30.328 1 93.81 243 VAL B O 1
ATOM 6795 N N . ILE B 1 244 ? 4.52 -55.375 -31.672 1 94.38 244 ILE B N 1
ATOM 6796 C CA . ILE B 1 244 ? 3.123 -55 -31.812 1 94.38 244 ILE B CA 1
ATOM 6797 C C . ILE B 1 244 ? 2.35 -56.062 -32.562 1 94.38 244 ILE B C 1
ATOM 6799 O O . ILE B 1 244 ? 1.28 -56.5 -32.125 1 94.38 244 ILE B O 1
ATOM 6803 N N . LYS B 1 245 ? 2.885 -56.562 -33.594 1 92.75 245 LYS B N 1
ATOM 6804 C CA . LYS B 1 245 ? 2.236 -57.562 -34.438 1 92.75 245 LYS B CA 1
ATOM 6805 C C . LYS B 1 245 ? 2.057 -58.875 -33.656 1 92.75 245 LYS B C 1
ATOM 6807 O O . LYS B 1 245 ? 1.085 -59.594 -33.875 1 92.75 245 LYS B O 1
ATOM 6812 N N . GLY B 1 246 ? 2.979 -59.125 -32.812 1 92.62 246 GLY B N 1
ATOM 6813 C CA . GLY B 1 246 ? 2.951 -60.375 -32.062 1 92.62 246 GLY B CA 1
ATOM 6814 C C . GLY B 1 246 ? 2.113 -60.281 -30.781 1 92.62 246 GLY B C 1
ATOM 6815 O O . GLY B 1 246 ? 1.942 -61.281 -30.078 1 92.62 246 GLY B O 1
ATOM 6816 N N . HIS B 1 247 ? 1.57 -59.188 -30.516 1 92.75 247 HIS B N 1
ATOM 6817 C CA . HIS B 1 247 ? 0.81 -59 -29.281 1 92.75 247 HIS B CA 1
ATOM 6818 C C . HIS B 1 247 ? -0.514 -59.75 -29.328 1 92.75 247 HIS B C 1
ATOM 6820 O O . HIS B 1 247 ? -1.129 -59.875 -30.391 1 92.75 247 HIS B O 1
ATOM 6826 N N . LYS B 1 248 ? -1.058 -60.188 -28.266 1 91.88 248 LYS B N 1
ATOM 6827 C CA . LYS B 1 248 ? -2.25 -61.031 -28.172 1 91.88 248 LYS B CA 1
ATOM 6828 C C . LYS B 1 248 ? -3.492 -60.25 -28.625 1 91.88 248 LYS B C 1
ATOM 6830 O O . LYS B 1 248 ? -4.453 -60.875 -29.109 1 91.88 248 LYS B O 1
ATOM 6835 N N . LEU B 1 249 ? -3.416 -58.938 -28.531 1 92.06 249 LEU B N 1
ATOM 6836 C CA . LEU B 1 249 ? -4.574 -58.094 -28.875 1 92.06 249 LEU B CA 1
ATOM 6837 C C . LEU B 1 249 ? -4.715 -57.969 -30.375 1 92.06 249 LEU B C 1
ATOM 6839 O O . LEU B 1 249 ? -5.781 -57.594 -30.875 1 92.06 249 LEU B O 1
ATOM 6843 N N . ILE B 1 250 ? -3.713 -58.188 -31.062 1 92.88 250 ILE B N 1
ATOM 6844 C CA . ILE B 1 250 ? -3.684 -57.938 -32.5 1 92.88 250 ILE B CA 1
ATOM 6845 C C . ILE B 1 250 ? -4.148 -59.188 -33.25 1 92.88 250 ILE B C 1
ATOM 6847 O O . ILE B 1 250 ? -3.596 -60.281 -33.062 1 92.88 250 ILE B O 1
ATOM 6851 N N . ARG B 1 251 ? -5.113 -59 -34.031 1 90.31 251 ARG B N 1
ATOM 6852 C CA . ARG B 1 251 ? -5.668 -60.062 -34.875 1 90.31 251 ARG B CA 1
ATOM 6853 C C . ARG B 1 251 ? -5.32 -59.844 -36.344 1 90.31 251 ARG B C 1
ATOM 6855 O O . ARG B 1 251 ? -4.625 -58.875 -36.688 1 90.31 251 ARG B O 1
ATOM 6862 N N . GLU B 1 252 ? -5.805 -60.719 -37.156 1 87.88 252 GLU B N 1
ATOM 6863 C CA . GLU B 1 252 ? -5.484 -60.688 -38.562 1 87.88 252 GLU B CA 1
ATOM 6864 C C . GLU B 1 252 ? -6.051 -59.438 -39.25 1 87.88 252 GLU B C 1
ATOM 6866 O O . GLU B 1 252 ? -5.422 -58.875 -40.125 1 87.88 252 GLU B O 1
ATOM 6871 N N . SER B 1 253 ? -7.191 -59.062 -38.812 1 88.19 253 SER B N 1
ATOM 6872 C CA . SER B 1 253 ? -7.82 -57.875 -39.375 1 88.19 253 SER B CA 1
ATOM 6873 C C . SER B 1 253 ? -6.992 -56.625 -39.094 1 88.19 253 SER B C 1
ATOM 6875 O O . SER B 1 253 ? -6.996 -55.688 -39.875 1 88.19 253 SER B O 1
ATOM 6877 N N . HIS B 1 254 ? -6.285 -56.656 -38.031 1 91.31 254 HIS B N 1
ATOM 6878 C CA . HIS B 1 254 ? -5.48 -55.5 -37.625 1 91.31 254 HIS B CA 1
ATOM 6879 C C . HIS B 1 254 ? -4.16 -55.469 -38.406 1 91.31 254 HIS B C 1
ATOM 6881 O O . HIS B 1 254 ? -3.568 -54.406 -38.562 1 91.31 254 HIS B O 1
ATOM 6887 N N . MET B 1 255 ? -3.707 -56.625 -38.875 1 90.38 255 MET B N 1
ATOM 6888 C CA . MET B 1 255 ? -2.434 -56.719 -39.562 1 90.38 255 MET B CA 1
ATOM 6889 C C . MET B 1 255 ? -2.451 -55.906 -40.875 1 90.38 255 MET B C 1
ATOM 6891 O O . MET B 1 255 ? -1.447 -55.312 -41.219 1 90.38 255 MET B O 1
ATOM 6895 N N . GLU B 1 256 ? -3.59 -55.906 -41.469 1 88.12 256 GLU B N 1
ATOM 6896 C CA . GLU B 1 256 ? -3.729 -55.125 -42.688 1 88.12 256 GLU B CA 1
ATOM 6897 C C . GLU B 1 256 ? -3.629 -53.625 -42.375 1 88.12 256 GLU B C 1
ATOM 6899 O O . GLU B 1 256 ? -3.027 -52.875 -43.156 1 88.12 256 GLU B O 1
ATOM 6904 N N . GLN B 1 257 ? -4.207 -53.312 -41.344 1 88.62 257 GLN B N 1
ATOM 6905 C CA . GLN B 1 257 ? -4.168 -51.906 -40.969 1 88.62 257 GLN B CA 1
ATOM 6906 C C . GLN B 1 257 ? -2.746 -51.469 -40.625 1 88.62 257 GLN B C 1
ATOM 6908 O O . GLN B 1 257 ? -2.316 -50.375 -41 1 88.62 257 GLN B O 1
ATOM 6913 N N . ILE B 1 258 ? -2.018 -52.25 -39.875 1 90.44 258 ILE B N 1
ATOM 6914 C CA . ILE B 1 258 ? -0.64 -51.969 -39.5 1 90.44 258 ILE B CA 1
ATOM 6915 C C . ILE B 1 258 ? 0.239 -51.875 -40.75 1 90.44 258 ILE B C 1
ATOM 6917 O O . ILE B 1 258 ? 1.06 -50.969 -40.875 1 90.44 258 ILE B O 1
ATOM 6921 N N . ALA B 1 259 ? -0.02 -52.781 -41.656 1 88.12 259 ALA B N 1
ATOM 6922 C CA . ALA B 1 259 ? 0.749 -52.781 -42.906 1 88.12 259 ALA B CA 1
ATOM 6923 C C . ALA B 1 259 ? 0.521 -51.5 -43.688 1 88.12 259 ALA B C 1
ATOM 6925 O O . ALA B 1 259 ? 1.455 -50.969 -44.281 1 88.12 259 ALA B O 1
ATOM 6926 N N . ALA B 1 260 ? -0.64 -51.062 -43.656 1 85.38 260 ALA B N 1
ATOM 6927 C CA . ALA B 1 260 ? -0.987 -49.844 -44.375 1 85.38 260 ALA B CA 1
ATOM 6928 C C . ALA B 1 260 ? -0.303 -48.625 -43.75 1 85.38 260 ALA B C 1
ATOM 6930 O O . ALA B 1 260 ? 0.001 -47.656 -44.469 1 85.38 260 ALA B O 1
ATOM 6931 N N . ARG B 1 261 ? -0.018 -48.656 -42.5 1 85.81 261 ARG B N 1
ATOM 6932 C CA . ARG B 1 261 ? 0.542 -47.531 -41.781 1 85.81 261 ARG B CA 1
ATOM 6933 C C . ARG B 1 261 ? 2.061 -47.5 -41.875 1 85.81 261 ARG B C 1
ATOM 6935 O O . ARG B 1 261 ? 2.678 -46.438 -41.781 1 85.81 261 ARG B O 1
ATOM 6942 N N . ILE B 1 262 ? 2.736 -48.625 -42 1 82.56 262 ILE B N 1
ATOM 6943 C CA . ILE B 1 262 ? 4.188 -48.719 -42.094 1 82.56 262 ILE B CA 1
ATOM 6944 C C . ILE B 1 262 ? 4.629 -48.219 -43.469 1 82.56 262 ILE B C 1
ATOM 6946 O O . ILE B 1 262 ? 5.699 -47.625 -43.594 1 82.56 262 ILE B O 1
ATOM 6950 N N . GLN B 1 263 ? 3.9 -48.531 -44.562 1 70.5 263 GLN B N 1
ATOM 6951 C CA . GLN B 1 263 ? 4.281 -48.188 -45.938 1 70.5 263 GLN B CA 1
ATOM 6952 C C . GLN B 1 263 ? 4.277 -46.656 -46.125 1 70.5 263 GLN B C 1
ATOM 6954 O O . GLN B 1 263 ? 3.326 -46 -45.719 1 70.5 263 GLN B O 1
ATOM 6959 N N . PRO B 1 264 ? 5.5 -46.125 -46.188 1 57.94 264 PRO B N 1
ATOM 6960 C CA . PRO B 1 264 ? 5.613 -44.656 -46.406 1 57.94 264 PRO B CA 1
ATOM 6961 C C . PRO B 1 264 ? 4.598 -44.156 -47.438 1 57.94 264 PRO B C 1
ATOM 6963 O O . PRO B 1 264 ? 4.375 -44.781 -48.469 1 57.94 264 PRO B O 1
ATOM 6966 N N . ASN B 1 265 ? 3.531 -43.688 -47 1 51.62 265 ASN B N 1
ATOM 6967 C CA . ASN B 1 265 ? 2.752 -43.031 -48.031 1 51.62 265 ASN B CA 1
ATOM 6968 C C . ASN B 1 265 ? 3.623 -42.094 -48.875 1 51.62 265 ASN B C 1
ATOM 6970 O O . ASN B 1 265 ? 4.141 -41.094 -48.375 1 51.62 265 ASN B O 1
ATOM 6974 N N . VAL B 1 266 ? 4.488 -42.594 -49.688 1 47.16 266 VAL B N 1
ATOM 6975 C CA . VAL B 1 266 ? 5.148 -41.781 -50.688 1 47.16 266 VAL B CA 1
ATOM 6976 C C . VAL B 1 266 ? 4.137 -40.812 -51.312 1 47.16 266 VAL B C 1
ATOM 6978 O O . VAL B 1 266 ? 3.467 -41.156 -52.281 1 47.16 266 VAL B O 1
ATOM 6981 N N . SER B 1 267 ? 3.043 -40.438 -50.781 1 44.38 267 SER B N 1
ATOM 6982 C CA . SER B 1 267 ? 2.436 -39.375 -51.562 1 44.38 267 SER B CA 1
ATOM 6983 C C . SER B 1 267 ? 3.43 -38.25 -51.844 1 44.38 267 SER B C 1
ATOM 6985 O O . SER B 1 267 ? 4.168 -37.844 -50.969 1 44.38 267 SER B O 1
ATOM 6987 N N . GLU B 1 268 ? 3.947 -38.031 -53.125 1 41.75 268 GLU B N 1
ATOM 6988 C CA . GLU B 1 268 ? 4.703 -37 -53.781 1 41.75 268 GLU B CA 1
ATOM 6989 C C . GLU B 1 268 ? 4.359 -35.625 -53.219 1 41.75 268 GLU B C 1
ATOM 6991 O O . GLU B 1 268 ? 4.91 -34.594 -53.656 1 41.75 268 GLU B O 1
ATOM 6996 N N . GLY B 1 269 ? 3.041 -35.312 -52.906 1 40.62 269 GLY B N 1
ATOM 6997 C CA . GLY B 1 269 ? 2.758 -33.875 -52.906 1 40.62 269 GLY B CA 1
ATOM 6998 C C . GLY B 1 269 ? 3.562 -33.125 -51.875 1 40.62 269 GLY B C 1
ATOM 6999 O O . GLY B 1 269 ? 4.113 -33.719 -50.938 1 40.62 269 GLY B O 1
ATOM 7000 N N . ASP B 1 270 ? 4.066 -31.859 -52.188 1 40.22 270 ASP B N 1
ATOM 7001 C CA . ASP B 1 270 ? 4.801 -30.688 -51.719 1 40.22 270 ASP B CA 1
ATOM 7002 C C . ASP B 1 270 ? 4.445 -30.359 -50.281 1 40.22 270 ASP B C 1
ATOM 7004 O O . ASP B 1 270 ? 4.68 -29.25 -49.812 1 40.22 270 ASP B O 1
ATOM 7008 N N . SER B 1 271 ? 3.424 -30.938 -49.625 1 43.25 271 SER B N 1
ATOM 7009 C CA . SER B 1 271 ? 3.016 -30.125 -48.469 1 43.25 271 SER B CA 1
ATOM 7010 C C . SER B 1 271 ? 4.094 -30.109 -47.406 1 43.25 271 SER B C 1
ATOM 7012 O O . SER B 1 271 ? 4.785 -31.094 -47.188 1 43.25 271 SER B O 1
ATOM 7014 N N . GLU B 1 272 ? 4.629 -29.016 -47.031 1 46.97 272 GLU B N 1
ATOM 7015 C CA . GLU B 1 272 ? 5.641 -28.516 -46.094 1 46.97 272 GLU B CA 1
ATOM 7016 C C . GLU B 1 272 ? 5.562 -29.219 -44.75 1 46.97 272 GLU B C 1
ATOM 7018 O O . GLU B 1 272 ? 6.496 -29.141 -43.938 1 46.97 272 GLU B O 1
ATOM 7023 N N . ARG B 1 273 ? 4.383 -29.375 -44.125 1 50.66 273 ARG B N 1
ATOM 7024 C CA . ARG B 1 273 ? 4.359 -29.891 -42.781 1 50.66 273 ARG B CA 1
ATOM 7025 C C . ARG B 1 273 ? 4.465 -31.422 -42.75 1 50.66 273 ARG B C 1
ATOM 7027 O O . ARG B 1 273 ? 3.762 -32.094 -43.5 1 50.66 273 ARG B O 1
ATOM 7034 N N . PRO B 1 274 ? 5.508 -32 -42.281 1 54.5 274 PRO B N 1
ATOM 7035 C CA . PRO B 1 274 ? 5.523 -33.469 -42.188 1 54.5 274 PRO B CA 1
ATOM 7036 C C . PRO B 1 274 ? 4.188 -34.031 -41.719 1 54.5 274 PRO B C 1
ATOM 7038 O O . PRO B 1 274 ? 3.465 -33.375 -40.969 1 54.5 274 PRO B O 1
ATOM 7041 N N . GLN B 1 275 ? 3.6 -35.094 -42.25 1 65.75 275 GLN B N 1
ATOM 7042 C CA . GLN B 1 275 ? 2.395 -35.844 -41.938 1 65.75 275 GLN B CA 1
ATOM 7043 C C . GLN B 1 275 ? 2.395 -36.25 -40.438 1 65.75 275 GLN B C 1
ATOM 7045 O O . GLN B 1 275 ? 3.457 -36.406 -39.844 1 65.75 275 GLN B O 1
ATOM 7050 N N . GLU B 1 276 ? 1.286 -36.125 -39.625 1 74.56 276 GLU B N 1
ATOM 7051 C CA . GLU B 1 276 ? 1.099 -36.406 -38.219 1 74.56 276 GLU B CA 1
ATOM 7052 C C . GLU B 1 276 ? 1.856 -37.688 -37.812 1 74.56 276 GLU B C 1
ATOM 7054 O O . GLU B 1 276 ? 2.43 -37.75 -36.719 1 74.56 276 GLU B O 1
ATOM 7059 N N . ASP B 1 277 ? 1.995 -38.594 -38.719 1 80.5 277 ASP B N 1
ATOM 7060 C CA . ASP B 1 277 ? 2.58 -39.906 -38.375 1 80.5 277 ASP B CA 1
ATOM 7061 C C . ASP B 1 277 ? 4.102 -39.812 -38.312 1 80.5 277 ASP B C 1
ATOM 7063 O O . ASP B 1 277 ? 4.742 -40.656 -37.656 1 80.5 277 ASP B O 1
ATOM 7067 N N . SER B 1 278 ? 4.609 -38.781 -38.906 1 82.94 278 SER B N 1
ATOM 7068 C CA . SER B 1 278 ? 6.066 -38.719 -38.938 1 82.94 278 SER B CA 1
ATOM 7069 C C . SER B 1 278 ? 6.566 -37.656 -37.969 1 82.94 278 SER B C 1
ATOM 7071 O O . SER B 1 278 ? 7.773 -37.5 -37.75 1 82.94 278 SER B O 1
ATOM 7073 N N . ARG B 1 279 ? 5.688 -37 -37.406 1 88.31 279 ARG B N 1
ATOM 7074 C CA . ARG B 1 279 ? 6.082 -36 -36.438 1 88.31 279 ARG B CA 1
ATOM 7075 C C . ARG B 1 279 ? 6.477 -36.625 -35.125 1 88.31 279 ARG B C 1
ATOM 7077 O O . ARG B 1 279 ? 5.695 -37.344 -34.531 1 88.31 279 ARG B O 1
ATOM 7084 N N . LYS B 1 280 ? 7.629 -36.281 -34.594 1 90.81 280 LYS B N 1
ATOM 7085 C CA . LYS B 1 280 ? 8.117 -36.812 -33.344 1 90.81 280 LYS B CA 1
ATOM 7086 C C . LYS B 1 280 ? 7.328 -36.219 -32.156 1 90.81 280 LYS B C 1
ATOM 7088 O O . LYS B 1 280 ? 6.918 -35.062 -32.188 1 90.81 280 LYS B O 1
ATOM 7093 N N . ARG B 1 281 ? 7.105 -37.125 -31.203 1 93.94 281 ARG B N 1
ATOM 7094 C CA . ARG B 1 281 ? 6.523 -36.656 -29.953 1 93.94 281 ARG B CA 1
ATOM 7095 C C . ARG B 1 281 ? 7.473 -35.688 -29.234 1 93.94 281 ARG B C 1
ATOM 7097 O O . ARG B 1 281 ? 8.688 -35.781 -29.422 1 93.94 281 ARG B O 1
ATOM 7104 N N . TYR B 1 282 ? 6.984 -34.844 -2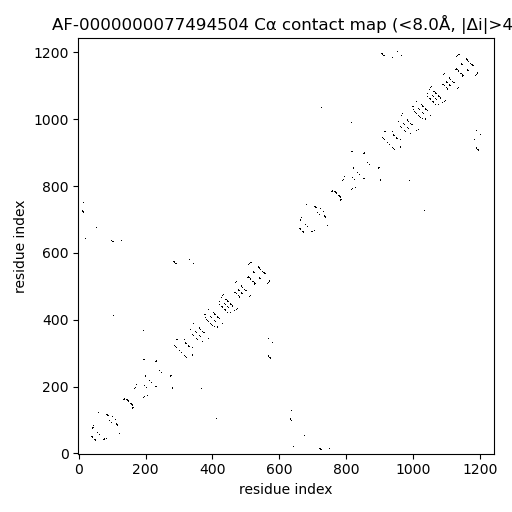8.453 1 89.94 282 TYR B N 1
ATOM 7105 C CA . TYR B 1 282 ? 7.789 -33.844 -27.766 1 89.94 282 TYR B CA 1
ATOM 7106 C C . TYR B 1 282 ? 8.891 -34.5 -26.938 1 89.94 282 TYR B C 1
ATOM 7108 O O . TYR B 1 282 ? 10.039 -34.062 -26.953 1 89.94 282 TYR B O 1
ATOM 7116 N N . GLY B 1 283 ? 8.562 -35.562 -26.281 1 91.25 283 GLY B N 1
ATOM 7117 C CA . GLY B 1 283 ? 9.539 -36.25 -25.438 1 91.25 283 GLY B CA 1
ATOM 7118 C C . GLY B 1 283 ? 10.727 -36.781 -26.219 1 91.25 283 GLY B C 1
ATOM 7119 O O . GLY B 1 283 ? 11.836 -36.875 -25.688 1 91.25 283 GLY B O 1
ATOM 7120 N N . MET B 1 284 ? 10.531 -37.094 -27.453 1 92.56 284 MET B N 1
ATOM 7121 C CA . MET B 1 284 ? 11.57 -37.656 -28.312 1 92.56 284 MET B CA 1
ATOM 7122 C C . MET B 1 284 ? 12.57 -36.594 -28.734 1 92.56 284 MET B C 1
ATOM 7124 O O . MET B 1 284 ? 13.68 -36.906 -29.172 1 92.56 284 MET B O 1
ATOM 7128 N N . THR B 1 285 ? 12.133 -35.375 -28.594 1 89.5 285 THR B N 1
ATOM 7129 C CA . THR B 1 285 ? 12.977 -34.25 -29.031 1 89.5 285 THR B CA 1
ATOM 7130 C C . THR B 1 285 ? 13.484 -33.469 -27.812 1 89.5 285 THR B C 1
ATOM 7132 O O . THR B 1 285 ? 14.289 -32.562 -27.969 1 89.5 285 THR B O 1
ATOM 7135 N N . ALA B 1 286 ? 13.062 -33.844 -26.703 1 90 286 ALA B N 1
ATOM 7136 C CA . ALA B 1 286 ? 13.398 -33.094 -25.5 1 90 286 ALA B CA 1
ATOM 7137 C C . ALA B 1 286 ? 14.898 -33.094 -25.25 1 90 286 ALA B C 1
ATOM 7139 O O . ALA B 1 286 ? 15.586 -34.094 -25.469 1 90 286 ALA B O 1
ATOM 7140 N N . GLU B 1 287 ? 15.398 -31.938 -24.891 1 88.94 287 GLU B N 1
ATOM 7141 C CA . GLU B 1 287 ? 16.828 -31.797 -24.594 1 88.94 287 GLU B CA 1
ATOM 7142 C C . GLU B 1 287 ? 17.062 -30.656 -23.594 1 88.94 287 GLU B C 1
ATOM 7144 O O . GLU B 1 287 ? 16.188 -29.797 -23.406 1 88.94 287 GLU B O 1
ATOM 7149 N N . GLU B 1 288 ? 18.141 -30.766 -22.938 1 88.69 288 GLU B N 1
ATOM 7150 C CA . GLU B 1 288 ? 18.562 -29.656 -22.078 1 88.69 288 GLU B CA 1
ATOM 7151 C C . GLU B 1 288 ? 19.125 -28.5 -22.891 1 88.69 288 GLU B C 1
ATOM 7153 O O . GLU B 1 288 ? 20.094 -28.672 -23.641 1 88.69 288 GLU B O 1
ATOM 7158 N N . MET B 1 289 ? 18.484 -27.422 -22.781 1 87.12 289 MET B N 1
ATOM 7159 C CA . MET B 1 289 ? 18.891 -26.234 -23.531 1 87.12 289 MET B CA 1
ATOM 7160 C C . MET B 1 289 ? 19.344 -25.125 -22.609 1 87.12 289 MET B C 1
ATOM 7162 O O . MET B 1 289 ? 19.078 -25.156 -21.406 1 87.12 289 MET B O 1
ATOM 7166 N N . LEU B 1 290 ? 20.141 -24.203 -23.156 1 83.19 290 LEU B N 1
ATOM 7167 C CA . LEU B 1 290 ? 20.562 -23.016 -22.422 1 83.19 290 LEU B CA 1
ATOM 7168 C C . LEU B 1 290 ? 19.594 -21.859 -22.641 1 83.19 290 LEU B C 1
ATOM 7170 O O . LEU B 1 290 ? 19.406 -21.406 -23.781 1 83.19 290 LEU B O 1
ATOM 7174 N N . LEU B 1 291 ? 19.031 -21.547 -21.594 1 82.44 291 LEU B N 1
ATOM 7175 C CA . LEU B 1 291 ? 18.109 -20.406 -21.641 1 82.44 291 LEU B CA 1
ATOM 7176 C C . LEU B 1 291 ? 18.828 -19.109 -21.281 1 82.44 291 LEU B C 1
ATOM 7178 O O . LEU B 1 291 ? 19.422 -19 -20.203 1 82.44 291 LEU B O 1
ATOM 7182 N N . ILE B 1 292 ? 18.797 -18.172 -22.094 1 78.06 292 ILE B N 1
ATOM 7183 C CA . ILE B 1 292 ? 19.5 -16.906 -21.891 1 78.06 292 ILE B CA 1
ATOM 7184 C C . ILE B 1 292 ? 18.484 -15.789 -21.734 1 78.06 292 ILE B C 1
ATOM 7186 O O . ILE B 1 292 ? 17.703 -15.508 -22.656 1 78.06 292 ILE B O 1
ATOM 7190 N N . PHE B 1 293 ? 18.438 -15.305 -20.531 1 72.38 293 PHE B N 1
ATOM 7191 C CA . PHE B 1 293 ? 17.578 -14.18 -20.219 1 72.38 293 PHE B CA 1
ATOM 7192 C C . PHE B 1 293 ? 18.359 -12.875 -20.203 1 72.38 293 PHE B C 1
ATOM 7194 O O . PHE B 1 293 ? 19.391 -12.773 -19.531 1 72.38 293 PHE B O 1
ATOM 7201 N N . GLY B 1 294 ? 18.016 -11.953 -21 1 60.34 294 GLY B N 1
ATOM 7202 C CA . GLY B 1 294 ? 18.672 -10.656 -21 1 60.34 294 GLY B CA 1
ATOM 7203 C C . GLY B 1 294 ? 18.297 -9.797 -19.797 1 60.34 294 GLY B C 1
ATOM 7204 O O . GLY B 1 294 ? 17.156 -9.828 -19.344 1 60.34 294 GLY B O 1
ATOM 7205 N N . ALA B 1 295 ? 19.281 -9.625 -18.797 1 50.97 295 ALA B N 1
ATOM 7206 C CA . ALA B 1 295 ? 19.047 -8.719 -17.672 1 50.97 295 ALA B CA 1
ATOM 7207 C C . ALA B 1 295 ? 19.094 -7.262 -18.125 1 50.97 295 ALA B C 1
ATOM 7209 O O . ALA B 1 295 ? 19.891 -6.902 -19 1 50.97 295 ALA B O 1
ATOM 7210 N N . CYS B 1 296 ? 17.969 -6.566 -18.156 1 42.22 296 CYS B N 1
ATOM 7211 C CA . CYS B 1 296 ? 18.094 -5.137 -18.422 1 42.22 296 CYS B CA 1
ATOM 7212 C C . CYS B 1 296 ? 18.891 -4.445 -17.312 1 42.22 296 CYS B C 1
ATOM 7214 O O . CYS B 1 296 ? 18.594 -4.625 -16.125 1 42.22 296 CYS B O 1
ATOM 7216 N N . ASN B 1 297 ? 20.109 -4.355 -17.438 1 39.88 297 ASN B N 1
ATOM 7217 C CA . ASN B 1 297 ? 20.797 -3.463 -16.516 1 39.88 297 ASN B CA 1
ATOM 7218 C C . ASN B 1 297 ? 20.031 -2.158 -16.312 1 39.88 297 ASN B C 1
ATOM 7220 O O . ASN B 1 297 ? 20.219 -1.199 -17.062 1 39.88 297 ASN B O 1
ATOM 7224 N N . THR B 1 298 ? 18.766 -2.211 -16.266 1 37.22 298 THR B N 1
ATOM 7225 C CA . THR B 1 298 ? 18.391 -0.806 -16.125 1 37.22 298 THR B CA 1
ATOM 7226 C C . THR B 1 298 ? 19 -0.207 -14.859 1 37.22 298 THR B C 1
ATOM 7228 O O . THR B 1 298 ? 18.875 -0.772 -13.773 1 37.22 298 THR B O 1
ATOM 7231 N N . ASP B 1 299 ? 20.125 0.229 -14.953 1 38.06 299 ASP B N 1
ATOM 7232 C CA . ASP B 1 299 ? 20.469 1.192 -13.914 1 38.06 299 ASP B CA 1
ATOM 7233 C C . ASP B 1 299 ? 19.219 1.924 -13.406 1 38.06 299 ASP B C 1
ATOM 7235 O O . ASP B 1 299 ? 19.344 2.92 -12.688 1 38.06 299 ASP B O 1
ATOM 7239 N N . SER B 1 300 ? 18.172 1.624 -14.102 1 36.41 300 SER B N 1
ATOM 7240 C CA . SER B 1 300 ? 16.984 2.381 -13.695 1 36.41 300 SER B CA 1
ATOM 7241 C C . SER B 1 300 ? 16.406 1.852 -12.383 1 36.41 300 SER B C 1
ATOM 7243 O O . SER B 1 300 ? 16.359 0.639 -12.164 1 36.41 300 SER B O 1
ATOM 7245 N N . SER B 1 301 ? 16.5 2.512 -11.508 1 37.78 301 SER B N 1
ATOM 7246 C CA . SER B 1 301 ? 15.961 2.246 -10.18 1 37.78 301 SER B CA 1
ATOM 7247 C C . SER B 1 301 ? 14.562 1.64 -10.266 1 37.78 301 SER B C 1
ATOM 7249 O O . SER B 1 301 ? 13.883 1.783 -11.281 1 37.78 301 SER B O 1
ATOM 7251 N N . TRP B 1 302 ? 14.25 0.657 -9.516 1 38 302 TRP B N 1
ATOM 7252 C CA . TRP B 1 302 ? 12.938 0.025 -9.367 1 38 302 TRP B CA 1
ATOM 7253 C C . TRP B 1 302 ? 11.82 1.026 -9.625 1 38 302 TRP B C 1
ATOM 7255 O O . TRP B 1 302 ? 10.805 0.686 -10.242 1 38 302 TRP B O 1
ATOM 7265 N N . GLU B 1 303 ? 12.086 2.188 -9.242 1 39.09 303 GLU B N 1
ATOM 7266 C CA . GLU B 1 303 ? 11.117 3.277 -9.32 1 39.09 303 GLU B CA 1
ATOM 7267 C C . GLU B 1 303 ? 10.836 3.664 -10.773 1 39.09 303 GLU B C 1
ATOM 7269 O O . GLU B 1 303 ? 9.688 3.916 -11.141 1 39.09 303 GLU B O 1
ATOM 7274 N N . ASP B 1 304 ? 11.906 3.48 -11.57 1 40.41 304 ASP B N 1
ATOM 7275 C CA . ASP B 1 304 ? 11.766 3.811 -12.984 1 40.41 304 ASP B CA 1
ATOM 7276 C C . ASP B 1 304 ? 10.953 2.746 -13.719 1 40.41 304 ASP B C 1
ATOM 7278 O O . ASP B 1 304 ? 10.156 3.066 -14.609 1 40.41 304 ASP B O 1
ATOM 7282 N N . LEU B 1 305 ? 11.227 1.558 -13.289 1 41.16 305 LEU B N 1
ATOM 7283 C CA . LEU B 1 305 ? 10.531 0.43 -13.898 1 41.16 305 LEU B CA 1
ATOM 7284 C C . LEU B 1 305 ? 9.055 0.426 -13.508 1 41.16 305 LEU B C 1
ATOM 7286 O O . LEU B 1 305 ? 8.188 0.169 -14.336 1 41.16 305 LEU B O 1
ATOM 7290 N N . ALA B 1 306 ? 8.844 0.707 -12.352 1 38.59 306 ALA B N 1
ATOM 7291 C CA . ALA B 1 306 ? 7.477 0.723 -11.836 1 38.59 306 ALA B CA 1
ATOM 7292 C C . ALA B 1 306 ? 6.633 1.771 -12.555 1 38.59 306 ALA B C 1
ATOM 7294 O O . ALA B 1 306 ? 5.445 1.561 -12.797 1 38.59 306 ALA B O 1
ATOM 7295 N N . GLU B 1 307 ? 7.281 3.041 -12.922 1 39.31 307 GLU B N 1
ATOM 7296 C CA . GLU B 1 307 ? 6.594 4.145 -13.578 1 39.31 307 GLU B CA 1
ATOM 7297 C C . GLU B 1 307 ? 6.68 4.02 -15.102 1 39.31 307 GLU B C 1
ATOM 7299 O O . GLU B 1 307 ? 6.305 4.945 -15.828 1 39.31 307 GLU B O 1
ATOM 7304 N N . GLY B 1 308 ? 7.004 3.014 -15.633 1 37.94 308 GLY B N 1
ATOM 7305 C CA . GLY B 1 308 ? 7.09 2.781 -17.062 1 37.94 308 GLY B CA 1
ATOM 7306 C C . GLY B 1 308 ? 8.055 3.717 -17.766 1 37.94 308 GLY B C 1
ATOM 7307 O O . GLY B 1 308 ? 7.949 3.943 -18.969 1 37.94 308 GLY B O 1
ATOM 7308 N N . ARG B 1 309 ? 8.758 4.59 -17.172 1 37.66 309 ARG B N 1
ATOM 7309 C CA . ARG B 1 309 ? 9.562 5.609 -17.828 1 37.66 309 ARG B CA 1
ATOM 7310 C C . ARG B 1 309 ? 10.797 4.996 -18.484 1 37.66 309 ARG B C 1
ATOM 7312 O O . ARG B 1 309 ? 11.758 5.703 -18.812 1 37.66 309 ARG B O 1
ATOM 7319 N N . VAL B 1 310 ? 10.922 3.807 -18.359 1 38.22 310 VAL B N 1
ATOM 7320 C CA . VAL B 1 310 ? 12.055 3.318 -19.141 1 38.22 310 VAL B CA 1
ATOM 7321 C C . VAL B 1 310 ? 11.805 3.562 -20.625 1 38.22 310 VAL B C 1
ATOM 7323 O O . VAL B 1 310 ? 10.852 3.031 -21.203 1 38.22 310 VAL B O 1
ATOM 7326 N N . SER B 1 311 ? 12.102 4.738 -21.078 1 34.19 311 SER B N 1
ATOM 7327 C CA . SER B 1 311 ? 12.008 5.098 -22.484 1 34.19 311 SER B CA 1
ATOM 7328 C C . SER B 1 311 ? 12.391 3.924 -23.391 1 34.19 311 SER B C 1
ATOM 7330 O O . SER B 1 311 ? 11.781 3.717 -24.438 1 34.19 311 SER B O 1
ATOM 7332 N N . SER B 1 312 ? 13.805 3.621 -23.531 1 34.22 312 SER B N 1
ATOM 7333 C CA . SER B 1 312 ? 14.078 2.924 -24.797 1 34.22 312 SER B CA 1
ATOM 7334 C C . SER B 1 312 ? 13.516 1.505 -24.766 1 34.22 312 SER B C 1
ATOM 7336 O O . SER B 1 312 ? 13.969 0.67 -23.984 1 34.22 312 SER B O 1
ATOM 7338 N N . ALA B 1 313 ? 12.391 1.213 -24.922 1 36.22 313 ALA B N 1
ATOM 7339 C CA . ALA B 1 313 ? 11.641 0.043 -25.359 1 36.22 313 ALA B CA 1
ATOM 7340 C C . ALA B 1 313 ? 12.547 -0.963 -26.062 1 36.22 313 ALA B C 1
ATOM 7342 O O . ALA B 1 313 ? 12.344 -2.174 -25.953 1 36.22 313 ALA B O 1
ATOM 7343 N N . GLU B 1 314 ? 13.297 -0.312 -26.984 1 38.16 314 GLU B N 1
ATOM 7344 C CA . GLU B 1 314 ? 14.102 -1.066 -27.938 1 38.16 314 GLU B CA 1
ATOM 7345 C C . GLU B 1 314 ? 15.148 -1.92 -27.234 1 38.16 314 GLU B C 1
ATOM 7347 O O . GLU B 1 314 ? 15.492 -3.01 -27.688 1 38.16 314 GLU B O 1
ATOM 7352 N N . GLU B 1 315 ? 15.727 -1.237 -26.266 1 39.19 315 GLU B N 1
ATOM 7353 C CA . GLU B 1 315 ? 16.891 -1.913 -25.672 1 39.19 315 GLU B CA 1
ATOM 7354 C C . GLU B 1 315 ? 16.453 -3.051 -24.75 1 39.19 315 GLU B C 1
ATOM 7356 O O . GLU B 1 315 ? 17.234 -3.951 -24.453 1 39.19 315 GLU B O 1
ATOM 7361 N N . LEU B 1 316 ? 15.211 -2.848 -24.219 1 40.12 316 LEU B N 1
ATOM 7362 C CA . LEU B 1 316 ? 14.773 -3.828 -23.234 1 40.12 316 LEU B CA 1
ATOM 7363 C C . LEU B 1 316 ? 14.078 -5.004 -23.906 1 40.12 316 LEU B C 1
ATOM 7365 O O . LEU B 1 316 ? 13.344 -5.754 -23.266 1 40.12 316 LEU B O 1
ATOM 7369 N N . ASP B 1 317 ? 13.93 -4.977 -25.094 1 43.97 317 ASP B N 1
ATOM 7370 C CA . ASP B 1 317 ? 13.312 -6.199 -25.594 1 43.97 317 ASP B CA 1
ATOM 7371 C C . ASP B 1 317 ? 14.039 -7.438 -25.062 1 43.97 317 ASP B C 1
ATOM 7373 O O . ASP B 1 317 ? 15.055 -7.848 -25.625 1 43.97 317 ASP B O 1
ATOM 7377 N N . GLY B 1 318 ? 14.133 -7.641 -23.844 1 46.84 318 GLY B N 1
ATOM 7378 C CA . GLY B 1 318 ? 14.633 -8.852 -23.203 1 46.84 318 GLY B CA 1
ATOM 7379 C C . GLY B 1 318 ? 14.445 -10.094 -24.062 1 46.84 318 GLY B C 1
ATOM 7380 O O . GLY B 1 318 ? 13.328 -10.43 -24.438 1 46.84 318 GLY B O 1
ATOM 7381 N N . THR B 1 319 ? 15.383 -10.281 -24.953 1 52 319 THR B N 1
ATOM 7382 C CA . THR B 1 319 ? 15.375 -11.477 -25.797 1 52 319 THR B CA 1
ATOM 7383 C C . THR B 1 319 ? 15.57 -12.734 -24.953 1 52 319 THR B C 1
ATOM 7385 O O . THR B 1 319 ? 16.484 -12.797 -24.125 1 52 319 THR B O 1
ATOM 7388 N N . LEU B 1 320 ? 14.398 -13.555 -24.812 1 69.62 320 LEU B N 1
ATOM 7389 C CA . LEU B 1 320 ? 14.5 -14.906 -24.297 1 69.62 320 LEU B CA 1
ATOM 7390 C C . LEU B 1 320 ? 14.891 -15.891 -25.391 1 69.62 320 LEU B C 1
ATOM 7392 O O . LEU B 1 320 ? 14.156 -16.062 -26.375 1 69.62 320 LEU B O 1
ATOM 7396 N N . ALA B 1 321 ? 16.234 -16.25 -25.312 1 74.31 321 ALA B N 1
ATOM 7397 C CA . ALA B 1 321 ? 16.734 -17.203 -26.312 1 74.31 321 ALA B CA 1
ATOM 7398 C C . ALA B 1 321 ? 17.078 -18.547 -25.672 1 74.31 321 ALA B C 1
ATOM 7400 O O . ALA B 1 321 ? 17.484 -18.594 -24.516 1 74.31 321 ALA B O 1
ATOM 7401 N N . CYS B 1 322 ? 16.719 -19.516 -26.453 1 80.06 322 CYS B N 1
ATOM 7402 C CA . CYS B 1 322 ? 17.094 -20.875 -26.078 1 80.06 322 CYS B CA 1
ATOM 7403 C C . CYS B 1 322 ? 18.109 -21.453 -27.047 1 80.06 322 CYS B C 1
ATOM 7405 O O . CYS B 1 322 ? 17.891 -21.438 -28.266 1 80.06 322 CYS B O 1
ATOM 7407 N N . TYR B 1 323 ? 19.141 -21.875 -26.484 1 77.94 323 TYR B N 1
ATOM 7408 C CA . TYR B 1 323 ? 20.172 -22.484 -27.328 1 77.94 323 TYR B CA 1
ATOM 7409 C C . TYR B 1 323 ? 20.219 -24 -27.141 1 77.94 323 TYR B C 1
ATOM 7411 O O . TYR B 1 323 ? 20.281 -24.484 -26 1 77.94 323 TYR B O 1
ATOM 7419 N N . SER B 1 324 ? 20.188 -24.734 -28.219 1 80 324 SER B N 1
ATOM 7420 C CA . SER B 1 324 ? 20.312 -26.188 -28.219 1 80 324 SER B CA 1
ATOM 7421 C C . SER B 1 324 ? 21.75 -26.625 -28.422 1 80 324 SER B C 1
ATOM 7423 O O . SER B 1 324 ? 22.312 -26.438 -29.5 1 80 324 SER B O 1
ATOM 7425 N N . PRO B 1 325 ? 22.297 -27.188 -27.453 1 74.69 325 PRO B N 1
ATOM 7426 C CA . PRO B 1 325 ? 23.656 -27.672 -27.641 1 74.69 325 PRO B CA 1
ATOM 7427 C C . PRO B 1 325 ? 23.734 -28.828 -28.641 1 74.69 325 PRO B C 1
ATOM 7429 O O . PRO B 1 325 ? 24.797 -29.078 -29.219 1 74.69 325 PRO B O 1
ATOM 7432 N N . LEU B 1 326 ? 22.688 -29.5 -28.844 1 77 326 LEU B N 1
ATOM 7433 C CA . LEU B 1 326 ? 22.656 -30.672 -29.734 1 77 326 LEU B CA 1
ATOM 7434 C C . LEU B 1 326 ? 22.594 -30.234 -31.188 1 77 326 LEU B C 1
ATOM 7436 O O . LEU B 1 326 ? 23.391 -30.703 -32 1 77 326 LEU B O 1
ATOM 7440 N N . THR B 1 327 ? 21.688 -29.406 -31.469 1 76.5 327 THR B N 1
ATOM 7441 C CA . THR B 1 327 ? 21.484 -28.984 -32.844 1 76.5 327 THR B CA 1
ATOM 7442 C C . THR B 1 327 ? 22.266 -27.703 -33.156 1 76.5 327 THR B C 1
ATOM 7444 O O . THR B 1 327 ? 22.438 -27.344 -34.312 1 76.5 327 THR B O 1
ATOM 7447 N N . ARG B 1 328 ? 22.703 -27.047 -32.094 1 73.81 328 ARG B N 1
ATOM 7448 C CA . ARG B 1 328 ? 23.438 -25.781 -32.219 1 73.81 328 ARG B CA 1
ATOM 7449 C C . ARG B 1 328 ? 22.562 -24.688 -32.812 1 73.81 328 ARG B C 1
ATOM 7451 O O . ARG B 1 328 ? 23.062 -23.812 -33.5 1 73.81 328 ARG B O 1
ATOM 7458 N N . ASP B 1 329 ? 21.328 -24.859 -32.594 1 75.69 329 ASP B N 1
ATOM 7459 C CA . ASP B 1 329 ? 20.375 -23.875 -33.094 1 75.69 329 ASP B CA 1
ATOM 7460 C C . ASP B 1 329 ? 19.891 -22.969 -31.938 1 75.69 329 ASP B C 1
ATOM 7462 O O . ASP B 1 329 ? 19.906 -23.391 -30.781 1 75.69 329 ASP B O 1
ATOM 7466 N N . VAL B 1 330 ? 19.562 -21.781 -32.344 1 76.19 330 VAL B N 1
ATOM 7467 C CA . VAL B 1 330 ? 18.969 -20.844 -31.406 1 76.19 330 VAL B CA 1
ATOM 7468 C C . VAL B 1 330 ? 17.453 -20.75 -31.641 1 76.19 330 VAL B C 1
ATOM 7470 O O . VAL B 1 330 ? 17.016 -20.625 -32.781 1 76.19 330 VAL B O 1
ATOM 7473 N N . HIS B 1 331 ? 16.75 -20.953 -30.578 1 80.94 331 HIS B N 1
ATOM 7474 C CA . HIS B 1 331 ? 15.297 -20.844 -30.625 1 80.94 331 HIS B CA 1
ATOM 7475 C C . HIS B 1 331 ? 14.812 -19.625 -29.828 1 80.94 331 HIS B C 1
ATOM 7477 O O . HIS B 1 331 ? 15.523 -19.125 -28.969 1 80.94 331 HIS B O 1
ATOM 7483 N N . SER B 1 332 ? 13.695 -19.109 -30.25 1 77.81 332 SER B N 1
ATOM 7484 C CA . SER B 1 332 ? 13.094 -18 -29.516 1 77.81 332 SER B CA 1
ATOM 7485 C C . SER B 1 332 ? 11.969 -18.469 -28.609 1 77.81 332 SER B C 1
ATOM 7487 O O . SER B 1 332 ? 11.258 -19.438 -28.938 1 77.81 332 SER B O 1
ATOM 7489 N N . MET B 1 333 ? 11.883 -17.875 -27.5 1 80.44 333 MET B N 1
ATOM 7490 C CA . MET B 1 333 ? 10.789 -18.141 -26.562 1 80.44 333 MET B CA 1
ATOM 7491 C C . MET B 1 333 ? 9.812 -16.969 -26.547 1 80.44 333 MET B C 1
ATOM 7493 O O . MET B 1 333 ? 10.203 -15.812 -26.703 1 80.44 333 MET B O 1
ATOM 7497 N N . VAL B 1 334 ? 8.578 -17.266 -26.344 1 76.69 334 VAL B N 1
ATOM 7498 C CA . VAL B 1 334 ? 7.551 -16.234 -26.266 1 76.69 334 VAL B CA 1
ATOM 7499 C C . VAL B 1 334 ? 7.824 -15.32 -25.062 1 76.69 334 VAL B C 1
ATOM 7501 O O . VAL B 1 334 ? 8.203 -15.789 -24 1 76.69 334 VAL B O 1
ATOM 7504 N N . LYS B 1 335 ? 7.672 -13.969 -25.234 1 72.94 335 LYS B N 1
ATOM 7505 C CA . LYS B 1 335 ? 7.824 -12.984 -24.156 1 72.94 335 LYS B CA 1
ATOM 7506 C C . LYS B 1 335 ? 6.504 -12.758 -23.422 1 72.94 335 LYS B C 1
ATOM 7508 O O . LYS B 1 335 ? 5.43 -12.961 -24 1 72.94 335 LYS B O 1
ATOM 7513 N N . PRO B 1 336 ? 6.715 -12.367 -22.062 1 70.31 336 PRO B N 1
ATOM 7514 C CA . PRO B 1 336 ? 5.469 -12.023 -21.375 1 70.31 336 PRO B CA 1
ATOM 7515 C C . PRO B 1 336 ? 4.883 -10.695 -21.844 1 70.31 336 PRO B C 1
ATOM 7517 O O . PRO B 1 336 ? 5.617 -9.727 -22.047 1 70.31 336 PRO B O 1
ATOM 7520 N N . GLY B 1 337 ? 3.834 -10.648 -22.609 1 57.25 337 GLY B N 1
ATOM 7521 C CA . GLY B 1 337 ? 3.068 -9.586 -23.234 1 57.25 337 GLY B CA 1
ATOM 7522 C C . GLY B 1 337 ? 3.639 -8.203 -22.969 1 57.25 337 GLY B C 1
ATOM 7523 O O . GLY B 1 337 ? 3.734 -7.379 -23.875 1 57.25 337 GLY B O 1
ATOM 7524 N N . ASP B 1 338 ? 3.869 -7.656 -21.672 1 53.03 338 ASP B N 1
ATOM 7525 C CA . ASP B 1 338 ? 4.211 -6.27 -21.375 1 53.03 338 ASP B CA 1
ATOM 7526 C C . ASP B 1 338 ? 5.723 -6.082 -21.297 1 53.03 338 ASP B C 1
ATOM 7528 O O . ASP B 1 338 ? 6.457 -7.031 -21.016 1 53.03 338 ASP B O 1
ATOM 7532 N N . THR B 1 339 ? 6.227 -4.918 -21.781 1 49.31 339 THR B N 1
ATOM 7533 C CA . THR B 1 339 ? 7.633 -4.523 -21.812 1 49.31 339 THR B CA 1
ATOM 7534 C C . THR B 1 339 ? 8.273 -4.723 -20.438 1 49.31 339 THR B C 1
ATOM 7536 O O . THR B 1 339 ? 7.973 -3.994 -19.5 1 49.31 339 THR B O 1
ATOM 7539 N N . CYS B 1 340 ? 8.391 -5.918 -20.078 1 51.69 340 CYS B N 1
ATOM 7540 C CA . CYS B 1 340 ? 8.922 -6.141 -18.75 1 51.69 340 CYS B CA 1
ATOM 7541 C C . CYS B 1 340 ? 10.445 -6.16 -18.766 1 51.69 340 CYS B C 1
ATOM 7543 O O . CYS B 1 340 ? 11.055 -7.031 -19.375 1 51.69 340 CYS B O 1
ATOM 7545 N N . PRO B 1 341 ? 11.086 -5.078 -18.25 1 51.62 341 PRO B N 1
ATOM 7546 C CA . PRO B 1 341 ? 12.531 -4.898 -18.391 1 51.62 341 PRO B CA 1
ATOM 7547 C C . PRO B 1 341 ? 13.336 -6.051 -17.781 1 51.62 341 PRO B C 1
ATOM 7549 O O . PRO B 1 341 ? 14.344 -6.469 -18.344 1 51.62 341 PRO B O 1
ATOM 7552 N N . ALA B 1 342 ? 13.148 -6.301 -16.344 1 58.09 342 ALA B N 1
ATOM 7553 C CA . ALA B 1 342 ? 14.047 -7.23 -15.672 1 58.09 342 ALA B CA 1
ATOM 7554 C C . ALA B 1 342 ? 13.266 -8.32 -14.945 1 58.09 342 ALA B C 1
ATOM 7556 O O . ALA B 1 342 ? 12.164 -8.078 -14.453 1 58.09 342 ALA B O 1
ATOM 7557 N N . ALA B 1 343 ? 13.773 -9.641 -15.414 1 70.44 343 ALA B N 1
ATOM 7558 C CA . ALA B 1 343 ? 13.125 -10.742 -14.703 1 70.44 343 ALA B CA 1
ATOM 7559 C C . ALA B 1 343 ? 14.156 -11.586 -13.945 1 70.44 343 ALA B C 1
ATOM 7561 O O . ALA B 1 343 ? 15.32 -11.641 -14.328 1 70.44 343 ALA B O 1
ATOM 7562 N N . VAL B 1 344 ? 13.805 -11.945 -12.82 1 81.31 344 VAL B N 1
ATOM 7563 C CA . VAL B 1 344 ? 14.523 -13.031 -12.172 1 81.31 344 VAL B CA 1
ATOM 7564 C C . VAL B 1 344 ? 13.844 -14.359 -12.492 1 81.31 344 VAL B C 1
ATOM 7566 O O . VAL B 1 344 ? 12.617 -14.438 -12.57 1 81.31 344 VAL B O 1
ATOM 7569 N N . VAL B 1 345 ? 14.742 -15.383 -12.789 1 86.44 345 VAL B N 1
ATOM 7570 C CA . VAL B 1 345 ? 14.188 -16.641 -13.273 1 86.44 345 VAL B CA 1
ATOM 7571 C C . VAL B 1 345 ? 14.758 -17.797 -12.461 1 86.44 345 VAL B C 1
ATOM 7573 O O . VAL B 1 345 ? 15.898 -17.75 -12.008 1 86.44 345 VAL B O 1
ATOM 7576 N N . ALA B 1 346 ? 13.953 -18.781 -12.234 1 88.88 346 ALA B N 1
ATOM 7577 C CA . ALA B 1 346 ? 14.352 -20.047 -11.625 1 88.88 346 ALA B CA 1
ATOM 7578 C C . ALA B 1 346 ? 13.711 -21.234 -12.336 1 88.88 346 ALA B C 1
ATOM 7580 O O . ALA B 1 346 ? 12.602 -21.109 -12.875 1 88.88 346 ALA B O 1
ATOM 7581 N N . THR B 1 347 ? 14.383 -22.328 -12.375 1 86.62 347 THR B N 1
ATOM 7582 C CA . THR B 1 347 ? 13.898 -23.484 -13.125 1 86.62 347 THR B CA 1
ATOM 7583 C C . THR B 1 347 ? 13.891 -24.734 -12.258 1 86.62 347 THR B C 1
ATOM 7585 O O . THR B 1 347 ? 14.688 -25.641 -12.469 1 86.62 347 THR B O 1
ATOM 7588 N N . PRO B 1 348 ? 12.859 -24.812 -11.406 1 82 348 PRO B N 1
ATOM 7589 C CA . PRO B 1 348 ? 12.719 -26.062 -10.656 1 82 348 PRO B CA 1
ATOM 7590 C C . PRO B 1 348 ? 12.156 -27.203 -11.508 1 82 348 PRO B C 1
ATOM 7592 O O . PRO B 1 348 ? 11.148 -27.031 -12.195 1 82 348 PRO B O 1
ATOM 7595 N N . SER B 1 349 ? 12.688 -28.422 -11.445 1 73.81 349 SER B N 1
ATOM 7596 C CA . SER B 1 349 ? 12.203 -29.656 -12.055 1 73.81 349 SER B CA 1
ATOM 7597 C C . SER B 1 349 ? 11.734 -29.422 -13.484 1 73.81 349 SER B C 1
ATOM 7599 O O . SER B 1 349 ? 10.633 -29.828 -13.859 1 73.81 349 SER B O 1
ATOM 7601 N N . SER B 1 350 ? 12.445 -28.609 -14.273 1 76.75 350 SER B N 1
ATOM 7602 C CA . SER B 1 350 ? 12.234 -28.359 -15.695 1 76.75 350 SER B CA 1
ATOM 7603 C C . SER B 1 350 ? 11.117 -27.344 -15.914 1 76.75 350 SER B C 1
ATOM 7605 O O . SER B 1 350 ? 10.711 -27.109 -17.047 1 76.75 350 SER B O 1
ATOM 7607 N N . ASP B 1 351 ? 10.57 -26.891 -14.82 1 85.5 351 ASP B N 1
ATOM 7608 C CA . ASP B 1 351 ? 9.672 -25.734 -14.938 1 85.5 351 ASP B CA 1
ATOM 7609 C C . ASP B 1 351 ? 10.461 -24.438 -15 1 85.5 351 ASP B C 1
ATOM 7611 O O . ASP B 1 351 ? 11.633 -24.391 -14.625 1 85.5 351 ASP B O 1
ATOM 7615 N N . ILE B 1 352 ? 9.852 -23.438 -15.555 1 88.06 352 ILE B N 1
ATOM 7616 C CA . ILE B 1 352 ? 10.477 -22.125 -15.625 1 88.06 352 ILE B CA 1
ATOM 7617 C C . ILE B 1 352 ? 9.578 -21.094 -14.945 1 88.06 352 ILE B C 1
ATOM 7619 O O . ILE B 1 352 ? 8.43 -20.891 -15.352 1 88.06 352 ILE B O 1
ATOM 7623 N N . TYR B 1 353 ? 10.094 -20.562 -13.883 1 89.94 353 TYR B N 1
ATOM 7624 C CA . TYR B 1 353 ? 9.406 -19.484 -13.195 1 89.94 353 TYR B CA 1
ATOM 7625 C C . TYR B 1 353 ? 10.133 -18.156 -13.398 1 89.94 353 TYR B C 1
ATOM 7627 O O . TYR B 1 353 ? 11.367 -18.125 -13.445 1 89.94 353 TYR B O 1
ATOM 7635 N N . ALA B 1 354 ? 9.359 -17.062 -13.508 1 86.56 354 ALA B N 1
ATOM 7636 C CA . ALA B 1 354 ? 9.945 -15.742 -13.688 1 86.56 354 ALA B CA 1
ATOM 7637 C C . ALA B 1 354 ? 9.156 -14.68 -12.922 1 86.56 354 ALA B C 1
ATOM 7639 O O . ALA B 1 354 ? 7.93 -14.781 -12.812 1 86.56 354 ALA B O 1
ATOM 7640 N N . ILE B 1 355 ? 9.844 -13.82 -12.328 1 85.81 355 ILE B N 1
ATOM 7641 C CA . ILE B 1 355 ? 9.227 -12.641 -11.727 1 85.81 355 ILE B CA 1
ATOM 7642 C C . ILE B 1 355 ? 9.703 -11.383 -12.461 1 85.81 355 ILE B C 1
ATOM 7644 O O . ILE B 1 355 ? 10.906 -11.133 -12.562 1 85.81 355 ILE B O 1
ATOM 7648 N N . TYR B 1 356 ? 8.773 -10.656 -12.969 1 75.5 356 TYR B N 1
ATOM 7649 C CA . TYR B 1 356 ? 9.078 -9.438 -13.711 1 75.5 356 TYR B CA 1
ATOM 7650 C C . TYR B 1 356 ? 8.766 -8.195 -12.875 1 75.5 356 TYR B C 1
ATOM 7652 O O . TYR B 1 356 ? 7.785 -8.172 -12.133 1 75.5 356 TYR B O 1
ATOM 7660 N N . THR B 1 357 ? 9.766 -7.234 -12.867 1 65.06 357 THR B N 1
ATOM 7661 C CA . THR B 1 357 ? 9.695 -6.062 -12 1 65.06 357 THR B CA 1
ATOM 7662 C C . THR B 1 357 ? 9.031 -4.895 -12.719 1 65.06 357 THR B C 1
ATOM 7664 O O . THR B 1 357 ? 9.508 -4.449 -13.766 1 65.06 357 THR B O 1
ATOM 7667 N N . THR B 1 358 ? 7.758 -4.719 -12.695 1 54.62 358 THR B N 1
ATOM 7668 C CA . THR B 1 358 ? 7.121 -3.467 -13.086 1 54.62 358 THR B CA 1
ATOM 7669 C C . THR B 1 358 ? 6.582 -2.73 -11.859 1 54.62 358 THR B C 1
ATOM 7671 O O . THR B 1 358 ? 7.043 -2.961 -10.742 1 54.62 358 THR B O 1
ATOM 7674 N N . SER B 1 359 ? 5.816 -1.794 -12.078 1 51.62 359 SER B N 1
ATOM 7675 C CA . SER B 1 359 ? 5.098 -1.119 -11 1 51.62 359 SER B CA 1
ATOM 7676 C C . SER B 1 359 ? 4.391 -2.123 -10.094 1 51.62 359 SER B C 1
ATOM 7678 O O . SER B 1 359 ? 4.316 -1.924 -8.883 1 51.62 359 SER B O 1
ATOM 7680 N N . ALA B 1 360 ? 4.102 -3.285 -10.695 1 62.06 360 ALA B N 1
ATOM 7681 C CA . ALA B 1 360 ? 3.537 -4.418 -9.969 1 62.06 360 ALA B CA 1
ATOM 7682 C C . ALA B 1 360 ? 4.172 -5.73 -10.422 1 62.06 360 ALA B C 1
ATOM 7684 O O . ALA B 1 360 ? 4.043 -6.121 -11.586 1 62.06 360 ALA B O 1
ATOM 7685 N N . PRO B 1 361 ? 4.957 -6.297 -9.469 1 73.88 361 PRO B N 1
ATOM 7686 C CA . PRO B 1 361 ? 5.621 -7.535 -9.875 1 73.88 361 PRO B CA 1
ATOM 7687 C C . PRO B 1 361 ? 4.637 -8.609 -10.344 1 73.88 361 PRO B C 1
ATOM 7689 O O . PRO B 1 361 ? 3.561 -8.758 -9.758 1 73.88 361 PRO B O 1
ATOM 7692 N N . ARG B 1 362 ? 4.945 -9.273 -11.547 1 81.88 362 ARG B N 1
ATOM 7693 C CA . ARG B 1 362 ? 4.172 -10.398 -12.062 1 81.88 362 ARG B CA 1
ATOM 7694 C C . ARG B 1 362 ? 4.91 -11.711 -11.844 1 81.88 362 ARG B C 1
ATOM 7696 O O . ARG B 1 362 ? 6.09 -11.836 -12.188 1 81.88 362 ARG B O 1
ATOM 7703 N N . PHE B 1 363 ? 4.297 -12.641 -11.266 1 89.19 363 PHE B N 1
ATOM 7704 C CA . PHE B 1 363 ? 4.832 -13.984 -11.07 1 89.19 363 PHE B CA 1
ATOM 7705 C C . PHE B 1 363 ? 4.301 -14.938 -12.125 1 89.19 363 PHE B C 1
ATOM 7707 O O . PHE B 1 363 ? 3.109 -15.258 -12.141 1 89.19 363 PHE B O 1
ATOM 7714 N N . LEU B 1 364 ? 5.258 -15.422 -12.977 1 88.44 364 LEU B N 1
ATOM 7715 C CA . LEU B 1 364 ? 4.844 -16.172 -14.156 1 88.44 364 LEU B CA 1
ATOM 7716 C C . LEU B 1 364 ? 5.496 -17.562 -14.164 1 88.44 364 LEU B C 1
ATOM 7718 O O . LEU B 1 364 ? 6.59 -17.734 -13.633 1 88.44 364 LEU B O 1
ATOM 7722 N N . ARG B 1 365 ? 4.789 -18.438 -14.734 1 88.62 365 ARG B N 1
ATOM 7723 C CA . ARG B 1 365 ? 5.301 -19.766 -15.062 1 88.62 365 ARG B CA 1
ATOM 7724 C C . ARG B 1 365 ? 5.168 -20.062 -16.547 1 88.62 365 ARG B C 1
ATOM 7726 O O . ARG B 1 365 ? 4.156 -19.703 -17.172 1 88.62 365 ARG B O 1
ATOM 7733 N N . TYR B 1 366 ? 6.219 -20.672 -17.094 1 87.06 366 TYR B N 1
ATOM 7734 C CA . TYR B 1 366 ? 6.188 -20.969 -18.516 1 87.06 366 TYR B CA 1
ATOM 7735 C C . TYR B 1 366 ? 5.492 -22.281 -18.797 1 87.06 366 TYR B C 1
ATOM 7737 O O . TYR B 1 366 ? 5.793 -23.297 -18.156 1 87.06 366 TYR B O 1
ATOM 7745 N N . ASP B 1 367 ? 4.582 -22.219 -19.672 1 82.69 367 ASP B N 1
ATOM 7746 C CA . ASP B 1 367 ? 3.926 -23.422 -20.188 1 82.69 367 ASP B CA 1
ATOM 7747 C C . ASP B 1 367 ? 4.625 -23.938 -21.438 1 82.69 367 ASP B C 1
ATOM 7749 O O . ASP B 1 367 ? 4.465 -23.375 -22.531 1 82.69 367 ASP B O 1
ATOM 7753 N N . HIS B 1 368 ? 5.305 -25.016 -21.281 1 82.19 368 HIS B N 1
ATOM 7754 C CA . HIS B 1 368 ? 6.09 -25.562 -22.391 1 82.19 368 HIS B CA 1
ATOM 7755 C C . HIS B 1 368 ? 5.199 -25.969 -23.562 1 82.19 368 HIS B C 1
ATOM 7757 O O . HIS B 1 368 ? 5.605 -25.859 -24.719 1 82.19 368 HIS B O 1
ATOM 7763 N N . PHE B 1 369 ? 4.086 -26.406 -23.281 1 78 369 PHE B N 1
ATOM 7764 C CA . PHE B 1 369 ? 3.23 -26.969 -24.328 1 78 369 PHE B CA 1
ATOM 7765 C C . PHE B 1 369 ? 2.445 -25.859 -25.031 1 78 369 PHE B C 1
ATOM 7767 O O . PHE B 1 369 ? 2.291 -25.875 -26.25 1 78 369 PHE B O 1
ATOM 7774 N N . GLY B 1 370 ? 2.041 -24.953 -24.25 1 77.19 370 GLY B N 1
ATOM 7775 C CA . GLY B 1 370 ? 1.336 -23.828 -24.828 1 77.19 370 GLY B CA 1
ATOM 7776 C C . GLY B 1 370 ? 2.264 -22.734 -25.312 1 77.19 370 GLY B C 1
ATOM 7777 O O . GLY B 1 370 ? 1.828 -21.781 -25.969 1 77.19 370 GLY B O 1
ATOM 7778 N N . SER B 1 371 ? 3.492 -22.906 -25.047 1 79.31 371 SER B N 1
ATOM 7779 C CA . SER B 1 371 ? 4.504 -21.922 -25.391 1 79.31 371 SER B CA 1
ATOM 7780 C C . SER B 1 371 ? 4.074 -20.516 -24.953 1 79.31 371 SER B C 1
ATOM 7782 O O . SER B 1 371 ? 4.062 -19.594 -25.766 1 79.31 371 SER B O 1
ATOM 7784 N N . CYS B 1 372 ? 3.672 -20.453 -23.844 1 84.75 372 CYS B N 1
ATOM 7785 C CA . CYS B 1 372 ? 3.236 -19.172 -23.312 1 84.75 372 CYS B CA 1
ATOM 7786 C C . CYS B 1 372 ? 3.506 -19.062 -21.828 1 84.75 372 CYS B C 1
ATOM 7788 O O . CYS B 1 372 ? 3.76 -20.062 -21.156 1 84.75 372 CYS B O 1
ATOM 7790 N N . TRP B 1 373 ? 3.457 -17.812 -21.391 1 84.19 373 TRP B N 1
ATOM 7791 C CA . TRP B 1 373 ? 3.615 -17.547 -19.969 1 84.19 373 TRP B CA 1
ATOM 7792 C C . TRP B 1 373 ? 2.256 -17.422 -19.281 1 84.19 373 TRP B C 1
ATOM 7794 O O . TRP B 1 373 ? 1.333 -16.812 -19.812 1 84.19 373 TRP B O 1
ATOM 7804 N N . VAL B 1 374 ? 2.197 -18.078 -18.188 1 85 374 VAL B N 1
ATOM 7805 C CA . VAL B 1 374 ? 0.945 -18.062 -17.438 1 85 374 VAL B CA 1
ATOM 7806 C C . VAL B 1 374 ? 1.167 -17.406 -16.078 1 85 374 VAL B C 1
ATOM 7808 O O . VAL B 1 374 ? 2.105 -17.766 -15.359 1 85 374 VAL B O 1
ATOM 7811 N N . GLU B 1 375 ? 0.292 -16.516 -15.719 1 86.5 375 GLU B N 1
ATOM 7812 C CA . GLU B 1 375 ? 0.372 -15.836 -14.43 1 86.5 375 GLU B CA 1
ATOM 7813 C C . GLU B 1 375 ? -0.086 -16.75 -13.297 1 86.5 375 GLU B C 1
ATOM 7815 O O . GLU B 1 375 ? -1.118 -17.406 -13.406 1 86.5 375 GLU B O 1
ATOM 7820 N N . ARG B 1 376 ? 0.801 -16.812 -12.297 1 85.69 376 ARG B N 1
ATOM 7821 C CA . ARG B 1 376 ? 0.423 -17.578 -11.117 1 85.69 376 ARG B CA 1
ATOM 7822 C C . ARG B 1 376 ? -0.397 -16.734 -10.148 1 85.69 376 ARG B C 1
ATOM 7824 O O . ARG B 1 376 ? -0.097 -15.547 -9.938 1 85.69 376 ARG B O 1
ATOM 7831 N N . ALA B 1 377 ? -1.482 -17.25 -9.719 1 78.5 377 ALA B N 1
ATOM 7832 C CA . ALA B 1 377 ? -2.342 -16.531 -8.781 1 78.5 377 ALA B CA 1
ATOM 7833 C C . ALA B 1 377 ? -1.744 -16.547 -7.375 1 78.5 377 ALA B C 1
ATOM 7835 O O . ALA B 1 377 ? -2.385 -17 -6.426 1 78.5 377 ALA B O 1
ATOM 7836 N N . ALA B 1 378 ? -0.591 -16.156 -7.234 1 85.56 378 ALA B N 1
ATOM 7837 C CA . ALA B 1 378 ? 0.127 -16.047 -5.965 1 85.56 378 ALA B CA 1
ATOM 7838 C C . ALA B 1 378 ? 0.886 -14.734 -5.867 1 85.56 378 ALA B C 1
ATOM 7840 O O . ALA B 1 378 ? 2.072 -14.664 -6.195 1 85.56 378 ALA B O 1
ATOM 7841 N N . PRO B 1 379 ? 0.173 -13.75 -5.406 1 81.06 379 PRO B N 1
ATOM 7842 C CA . PRO B 1 379 ? 0.848 -12.453 -5.285 1 81.06 379 PRO B CA 1
ATOM 7843 C C . PRO B 1 379 ? 1.997 -12.477 -4.281 1 81.06 379 PRO B C 1
ATOM 7845 O O . PRO B 1 379 ? 1.916 -13.172 -3.262 1 81.06 379 PRO B O 1
ATOM 7848 N N . LEU B 1 380 ? 3.008 -11.695 -4.598 1 85.06 380 LEU B N 1
ATOM 7849 C CA . LEU B 1 380 ? 4.133 -11.57 -3.68 1 85.06 380 LEU B CA 1
ATOM 7850 C C . LEU B 1 380 ? 3.695 -10.922 -2.369 1 85.06 380 LEU B C 1
ATOM 7852 O O . LEU B 1 380 ? 2.729 -10.156 -2.344 1 85.06 380 LEU B O 1
ATOM 7856 N N . MET B 1 381 ? 4.363 -11.281 -1.35 1 79.38 381 MET B N 1
ATOM 7857 C CA . MET B 1 381 ? 4.055 -10.703 -0.047 1 79.38 381 MET B CA 1
ATOM 7858 C C . MET B 1 381 ? 4.363 -9.211 -0.031 1 79.38 381 MET B C 1
ATOM 7860 O O . MET B 1 381 ? 3.602 -8.422 0.53 1 79.38 381 MET B O 1
ATOM 7864 N N . TRP B 1 382 ? 5.461 -8.836 -0.492 1 76.06 382 TRP B N 1
ATOM 7865 C CA . TRP B 1 382 ? 5.809 -7.426 -0.656 1 76.06 382 TRP B CA 1
ATOM 7866 C C . TRP B 1 382 ? 6.48 -7.184 -2.004 1 76.06 382 TRP B C 1
ATOM 7868 O O . TRP B 1 382 ? 7.367 -7.941 -2.408 1 76.06 382 TRP B O 1
ATOM 7878 N N . PRO B 1 383 ? 5.84 -6.234 -2.678 1 64.62 383 PRO B N 1
ATOM 7879 C CA . PRO B 1 383 ? 6.34 -5.973 -4.031 1 64.62 383 PRO B CA 1
ATOM 7880 C C . PRO B 1 383 ? 7.621 -5.137 -4.035 1 64.62 383 PRO B C 1
ATOM 7882 O O . PRO B 1 383 ? 7.562 -3.914 -3.896 1 64.62 383 PRO B O 1
ATOM 7885 N N . ARG B 1 384 ? 8.812 -5.785 -3.959 1 68.06 384 ARG B N 1
ATOM 7886 C CA . ARG B 1 384 ? 10.086 -5.074 -4.059 1 68.06 384 ARG B CA 1
ATOM 7887 C C . ARG B 1 384 ? 10.867 -5.523 -5.289 1 68.06 384 ARG B C 1
ATOM 7889 O O . ARG B 1 384 ? 10.484 -6.492 -5.953 1 68.06 384 ARG B O 1
ATOM 7896 N N . HIS B 1 385 ? 11.867 -4.816 -5.5 1 68.56 385 HIS B N 1
ATOM 7897 C CA . HIS B 1 385 ? 12.719 -5.16 -6.633 1 68.56 385 HIS B CA 1
ATOM 7898 C C . HIS B 1 385 ? 13.367 -6.531 -6.441 1 68.56 385 HIS B C 1
ATOM 7900 O O . HIS B 1 385 ? 14.102 -6.746 -5.48 1 68.56 385 HIS B O 1
ATOM 7906 N N . PRO B 1 386 ? 12.977 -7.418 -7.355 1 77.88 386 PRO B N 1
ATOM 7907 C CA . PRO B 1 386 ? 13.562 -8.758 -7.246 1 77.88 386 PRO B CA 1
ATOM 7908 C C . PRO B 1 386 ? 15.031 -8.789 -7.645 1 77.88 386 PRO B C 1
ATOM 7910 O O . PRO B 1 386 ? 15.414 -8.211 -8.664 1 77.88 386 PRO B O 1
ATOM 7913 N N . ARG B 1 387 ? 15.875 -9.367 -6.859 1 80.44 387 ARG B N 1
ATOM 7914 C CA . ARG B 1 387 ? 17.297 -9.516 -7.145 1 80.44 387 ARG B CA 1
ATOM 7915 C C . ARG B 1 387 ? 17.594 -10.883 -7.73 1 80.44 387 ARG B C 1
ATOM 7917 O O . ARG B 1 387 ? 18.297 -10.992 -8.742 1 80.44 387 ARG B O 1
ATOM 7924 N N . GLU B 1 388 ? 17.094 -11.891 -7.031 1 87.69 388 GLU B N 1
ATOM 7925 C CA . GLU B 1 388 ? 17.406 -13.258 -7.445 1 87.69 388 GLU B CA 1
ATOM 7926 C C . GLU B 1 388 ? 16.281 -14.219 -7.055 1 87.69 388 GLU B C 1
ATOM 7928 O O . GLU B 1 388 ? 15.656 -14.055 -6.008 1 87.69 388 GLU B O 1
ATOM 7933 N N . LEU B 1 389 ? 16.078 -15.164 -7.895 1 90.88 389 LEU B N 1
ATOM 7934 C CA . LEU B 1 389 ? 15.141 -16.266 -7.645 1 90.88 389 LEU B CA 1
ATOM 7935 C C . LEU B 1 389 ? 15.867 -17.609 -7.66 1 90.88 389 LEU B C 1
ATOM 7937 O O . LEU B 1 389 ? 16.562 -17.938 -8.633 1 90.88 389 LEU B O 1
ATOM 7941 N N . VAL B 1 390 ? 15.758 -18.312 -6.566 1 92.69 390 VAL B N 1
ATOM 7942 C CA . VAL B 1 390 ? 16.516 -19.547 -6.438 1 92.69 390 VAL B CA 1
ATOM 7943 C C . VAL B 1 390 ? 15.602 -20.688 -6 1 92.69 390 VAL B C 1
ATOM 7945 O O . VAL B 1 390 ? 14.695 -20.469 -5.188 1 92.69 390 VAL B O 1
ATOM 7948 N N . CYS B 1 391 ? 15.859 -21.812 -6.582 1 91.38 391 CYS B N 1
ATOM 7949 C CA . CYS B 1 391 ? 15.102 -23 -6.195 1 91.38 391 CYS B CA 1
ATOM 7950 C C . CYS B 1 391 ? 15.859 -23.812 -5.152 1 91.38 391 CYS B C 1
ATOM 7952 O O . CYS B 1 391 ? 17.062 -24.078 -5.312 1 91.38 391 CYS B O 1
ATOM 7954 N N . SER B 1 392 ? 15.188 -24.078 -4.082 1 89.56 392 SER B N 1
ATOM 7955 C CA . SER B 1 392 ? 15.727 -24.938 -3.031 1 89.56 392 SER B CA 1
ATOM 7956 C C . SER B 1 392 ? 14.625 -25.703 -2.318 1 89.56 392 SER B C 1
ATOM 7958 O O . SER B 1 392 ? 13.578 -25.141 -1.985 1 89.56 392 SER B O 1
ATOM 7960 N N . HIS B 1 393 ? 14.789 -26.969 -2.09 1 83.19 393 HIS B N 1
ATOM 7961 C CA . HIS B 1 393 ? 13.836 -27.812 -1.389 1 83.19 393 HIS B CA 1
ATOM 7962 C C . HIS B 1 393 ? 12.453 -27.734 -2.027 1 83.19 393 HIS B C 1
ATOM 7964 O O . HIS B 1 393 ? 11.453 -27.531 -1.334 1 83.19 393 HIS B O 1
ATOM 7970 N N . SER B 1 394 ? 12.406 -27.766 -3.314 1 82.94 394 SER B N 1
ATOM 7971 C CA . SER B 1 394 ? 11.18 -27.781 -4.105 1 82.94 394 SER B CA 1
ATOM 7972 C C . SER B 1 394 ? 10.383 -26.5 -3.918 1 82.94 394 SER B C 1
ATOM 7974 O O . SER B 1 394 ? 9.172 -26.469 -4.156 1 82.94 394 SER B O 1
ATOM 7976 N N . CYS B 1 395 ? 11.055 -25.516 -3.332 1 91.19 395 CYS B N 1
ATOM 7977 C CA . CYS B 1 395 ? 10.461 -24.203 -3.186 1 91.19 395 CYS B CA 1
ATOM 7978 C C . CYS B 1 395 ? 11.273 -23.156 -3.932 1 91.19 395 CYS B C 1
ATOM 7980 O O . CYS B 1 395 ? 12.383 -23.422 -4.391 1 91.19 395 CYS B O 1
ATOM 7982 N N . LEU B 1 396 ? 10.633 -22.031 -4.137 1 93.19 396 LEU B N 1
ATOM 7983 C CA . LEU B 1 396 ? 11.344 -20.906 -4.719 1 93.19 396 LEU B CA 1
ATOM 7984 C C . LEU B 1 396 ? 11.617 -19.828 -3.662 1 93.19 396 LEU B C 1
ATOM 7986 O O . LEU B 1 396 ? 10.766 -19.562 -2.811 1 93.19 396 LEU B O 1
ATOM 7990 N N . TYR B 1 397 ? 12.797 -19.312 -3.695 1 93.31 397 TYR B N 1
ATOM 7991 C CA . TYR B 1 397 ? 13.195 -18.219 -2.799 1 93.31 397 TYR B CA 1
ATOM 7992 C C . TYR B 1 397 ? 13.516 -16.953 -3.58 1 93.31 397 TYR B C 1
ATOM 7994 O O . TYR B 1 397 ? 14.375 -16.969 -4.465 1 93.31 397 TYR B O 1
ATOM 8002 N N . LEU B 1 398 ? 12.805 -15.961 -3.266 1 92.12 398 LEU B N 1
ATOM 8003 C CA . LEU B 1 398 ? 13.023 -14.672 -3.912 1 92.12 398 LEU B CA 1
ATOM 8004 C C . LEU B 1 398 ? 13.805 -13.734 -2.998 1 92.12 398 LEU B C 1
ATOM 8006 O O . LEU B 1 398 ? 13.383 -13.477 -1.868 1 92.12 398 LEU B O 1
ATOM 8010 N N . PHE B 1 399 ? 14.906 -13.328 -3.465 1 90.12 399 PHE B N 1
ATOM 8011 C CA . PHE B 1 399 ? 15.703 -12.328 -2.766 1 90.12 399 PHE B CA 1
ATOM 8012 C C . PHE B 1 399 ? 15.453 -10.938 -3.33 1 90.12 399 PHE B C 1
ATOM 8014 O O . PHE B 1 399 ? 15.484 -10.742 -4.547 1 90.12 399 PHE B O 1
ATOM 8021 N N . SER B 1 400 ? 15.109 -10.055 -2.506 1 82.75 400 SER B N 1
ATOM 8022 C CA . SER B 1 400 ? 14.805 -8.695 -2.941 1 82.75 400 SER B CA 1
ATOM 8023 C C . SER B 1 400 ? 15.594 -7.664 -2.143 1 82.75 400 SER B C 1
ATOM 8025 O O . SER B 1 400 ? 16.125 -7.973 -1.077 1 82.75 400 SER B O 1
ATOM 8027 N N . ASP B 1 401 ? 15.609 -6.516 -2.875 1 69.75 401 ASP B N 1
ATOM 8028 C CA . ASP B 1 401 ? 16.312 -5.418 -2.217 1 69.75 401 ASP B CA 1
ATOM 8029 C C . ASP B 1 401 ? 15.438 -4.773 -1.144 1 69.75 401 ASP B C 1
ATOM 8031 O O . ASP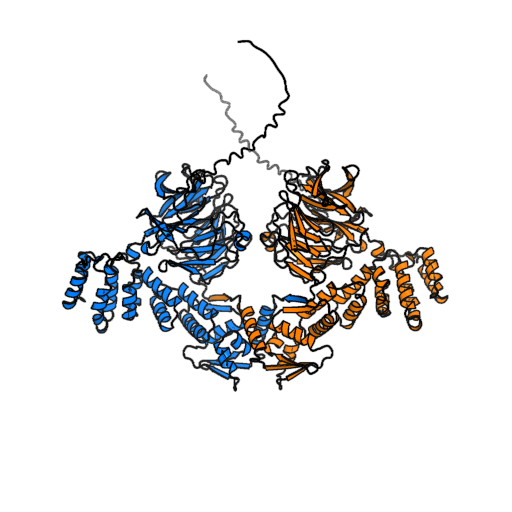 B 1 401 ? 14.539 -3.99 -1.456 1 69.75 401 ASP B O 1
ATOM 8035 N N . ASP B 1 402 ? 15.352 -5.488 -0.057 1 59.66 402 ASP B N 1
ATOM 8036 C CA . ASP B 1 402 ? 14.594 -4.941 1.061 1 59.66 402 ASP B CA 1
ATOM 8037 C C . ASP B 1 402 ? 15.414 -4.969 2.35 1 59.66 402 ASP B C 1
ATOM 8039 O O . ASP B 1 402 ? 16.234 -5.867 2.553 1 59.66 402 ASP B O 1
ATOM 8043 N N . ASP B 1 403 ? 15.391 -4.016 2.992 1 53.19 403 ASP B N 1
ATOM 8044 C CA . ASP B 1 403 ? 16.25 -3.953 4.168 1 53.19 403 ASP B CA 1
ATOM 8045 C C . ASP B 1 403 ? 15.805 -4.953 5.23 1 53.19 403 ASP B C 1
ATOM 8047 O O . ASP B 1 403 ? 16.641 -5.59 5.879 1 53.19 403 ASP B O 1
ATOM 8051 N N . ASP B 1 404 ? 14.422 -5.109 5.359 1 57.78 404 ASP B N 1
ATOM 8052 C CA . ASP B 1 404 ? 13.969 -5.934 6.473 1 57.78 404 ASP B CA 1
ATOM 8053 C C . ASP B 1 404 ? 13.469 -7.293 5.984 1 57.78 404 ASP B C 1
ATOM 8055 O O . ASP B 1 404 ? 13.594 -8.297 6.695 1 57.78 404 ASP B O 1
ATOM 8059 N N . MET B 1 405 ? 13.023 -7.281 4.859 1 67.62 405 MET B N 1
ATOM 8060 C CA . MET B 1 405 ? 12.43 -8.5 4.324 1 67.62 405 MET B CA 1
ATOM 8061 C C . MET B 1 405 ? 13.023 -8.844 2.961 1 67.62 405 MET B C 1
ATOM 8063 O O . MET B 1 405 ? 12.375 -8.648 1.93 1 67.62 405 MET B O 1
ATOM 8067 N N . THR B 1 406 ? 14.109 -9.531 3.141 1 78.94 406 THR B N 1
ATOM 8068 C CA . THR B 1 406 ? 14.883 -9.695 1.912 1 78.94 406 THR B CA 1
ATOM 8069 C C . THR B 1 406 ? 14.508 -11 1.206 1 78.94 406 THR B C 1
ATOM 8071 O O . THR B 1 406 ? 14.82 -11.188 0.029 1 78.94 406 THR B O 1
ATOM 8074 N N . VAL B 1 407 ? 13.773 -11.836 2.016 1 91.06 407 VAL B N 1
ATOM 8075 C CA . VAL B 1 407 ? 13.57 -13.133 1.386 1 91.06 407 VAL B CA 1
ATOM 8076 C C . VAL B 1 407 ? 12.109 -13.555 1.543 1 91.06 407 VAL B C 1
ATOM 8078 O O . VAL B 1 407 ? 11.531 -13.422 2.621 1 91.06 407 VAL B O 1
ATOM 8081 N N . GLN B 1 408 ? 11.539 -13.977 0.505 1 91.62 408 GLN B N 1
ATOM 8082 C CA . GLN B 1 408 ? 10.234 -14.633 0.523 1 91.62 408 GLN B CA 1
ATOM 8083 C C . GLN B 1 408 ? 10.297 -16 -0.142 1 91.62 408 GLN B C 1
ATOM 8085 O O . GLN B 1 408 ? 11.109 -16.219 -1.044 1 91.62 408 GLN B O 1
ATOM 8090 N N . GLN B 1 409 ? 9.516 -16.875 0.342 1 92.38 409 GLN B N 1
ATOM 8091 C CA . GLN B 1 409 ? 9.492 -18.25 -0.148 1 92.38 409 GLN B CA 1
ATOM 8092 C C . GLN B 1 409 ? 8.156 -18.578 -0.804 1 92.38 409 GLN B C 1
ATOM 8094 O O . GLN B 1 409 ? 7.094 -18.312 -0.236 1 92.38 409 GLN B O 1
ATOM 8099 N N . TYR B 1 410 ? 8.266 -19.141 -1.994 1 92.25 410 TYR B N 1
ATOM 8100 C CA . TYR B 1 410 ? 7.086 -19.641 -2.684 1 92.25 410 TYR B CA 1
ATOM 8101 C C . TYR B 1 410 ? 6.969 -21.156 -2.529 1 92.25 410 TYR B C 1
ATOM 8103 O O . TYR B 1 410 ? 7.898 -21.891 -2.863 1 92.25 410 TYR B O 1
ATOM 8111 N N . GLN B 1 411 ? 5.836 -21.562 -2.062 1 87.94 411 GLN B N 1
ATOM 8112 C CA . GLN B 1 411 ? 5.535 -22.984 -1.955 1 87.94 411 GLN B CA 1
ATOM 8113 C C . GLN B 1 411 ? 4.555 -23.422 -3.039 1 87.94 411 GLN B C 1
ATOM 8115 O O . GLN B 1 411 ? 3.359 -23.141 -2.959 1 87.94 411 GLN B O 1
ATOM 8120 N N . PRO B 1 412 ? 5.074 -24.156 -3.969 1 86.44 412 PRO B N 1
ATOM 8121 C CA . PRO B 1 412 ? 4.23 -24.562 -5.094 1 86.44 412 PRO B CA 1
ATOM 8122 C C . PRO B 1 412 ? 3.043 -25.422 -4.668 1 86.44 412 PRO B C 1
ATOM 8124 O O . PRO B 1 412 ? 1.984 -25.375 -5.297 1 86.44 412 PRO B O 1
ATOM 8127 N N . LYS B 1 413 ? 3.148 -26.156 -3.643 1 82.62 413 LYS B N 1
ATOM 8128 C CA . LYS B 1 413 ? 2.092 -27.062 -3.205 1 82.62 413 LYS B CA 1
ATOM 8129 C C . LYS B 1 413 ? 0.832 -26.297 -2.818 1 82.62 413 LYS B C 1
ATOM 8131 O O . LYS B 1 413 ? -0.283 -26.781 -2.988 1 82.62 413 LYS B O 1
ATOM 8136 N N . VAL B 1 414 ? 1.089 -25.156 -2.348 1 85.62 414 VAL B N 1
ATOM 8137 C CA . VAL B 1 414 ? -0.069 -24.375 -1.917 1 85.62 414 VAL B CA 1
ATOM 8138 C C . VAL B 1 414 ? -0.164 -23.094 -2.736 1 85.62 414 VAL B C 1
ATOM 8140 O O . VAL B 1 414 ? -1.051 -22.266 -2.508 1 85.62 414 VAL B O 1
ATOM 8143 N N . ASN B 1 415 ? 0.673 -22.953 -3.697 1 86.69 415 ASN B N 1
ATOM 8144 C CA . ASN B 1 415 ? 0.689 -21.781 -4.582 1 86.69 415 ASN B CA 1
ATOM 8145 C C . ASN B 1 415 ? 0.629 -20.484 -3.797 1 86.69 415 ASN B C 1
ATOM 8147 O O . ASN B 1 415 ? -0.23 -19.641 -4.055 1 86.69 415 ASN B O 1
ATOM 8151 N N . GLN B 1 416 ? 1.509 -20.297 -2.811 1 88.56 416 GLN B N 1
ATOM 8152 C CA . GLN B 1 416 ? 1.521 -19.094 -1.98 1 88.56 416 GLN B CA 1
ATOM 8153 C C . GLN B 1 416 ? 2.939 -18.734 -1.555 1 88.56 416 GLN B C 1
ATOM 8155 O O . GLN B 1 416 ? 3.789 -19.609 -1.396 1 88.56 416 GLN B O 1
ATOM 8160 N N . TRP B 1 417 ? 3.119 -17.422 -1.422 1 89.19 417 TRP B N 1
ATOM 8161 C CA . TRP B 1 417 ? 4.379 -16.906 -0.906 1 89.19 417 TRP B CA 1
ATOM 8162 C C . TRP B 1 417 ? 4.32 -16.734 0.608 1 89.19 417 TRP B C 1
ATOM 8164 O O . TRP B 1 417 ? 3.283 -16.344 1.153 1 89.19 417 TRP B O 1
ATOM 8174 N N . PHE B 1 418 ? 5.414 -17.031 1.255 1 87.56 418 PHE B N 1
ATOM 8175 C CA . PHE B 1 418 ? 5.512 -16.906 2.705 1 87.56 418 PHE B CA 1
ATOM 8176 C C . PHE B 1 418 ? 6.738 -16.094 3.102 1 87.56 418 PHE B C 1
ATOM 8178 O O . PHE B 1 418 ? 7.711 -16.031 2.35 1 87.56 418 PHE B O 1
ATOM 8185 N N . LYS B 1 419 ? 6.668 -15.484 4.305 1 87.44 419 LYS B N 1
ATOM 8186 C CA . LYS B 1 419 ? 7.828 -14.805 4.875 1 87.44 419 LYS B CA 1
ATOM 8187 C C . LYS B 1 419 ? 8.773 -15.789 5.547 1 87.44 419 LYS B C 1
ATOM 8189 O O . LYS B 1 419 ? 8.328 -16.703 6.242 1 87.44 419 LYS B O 1
ATOM 8194 N N . VAL B 1 420 ? 10.016 -15.68 5.211 1 90.75 420 VAL B N 1
ATOM 8195 C CA . VAL B 1 420 ? 11.047 -16.469 5.871 1 90.75 420 VAL B CA 1
ATOM 8196 C C . VAL B 1 420 ? 12.125 -15.555 6.438 1 90.75 420 VAL B C 1
ATOM 8198 O O . VAL B 1 420 ? 12.055 -14.336 6.27 1 90.75 420 VAL B O 1
ATOM 8201 N N . ALA B 1 421 ? 13.055 -16.188 7.164 1 91.5 421 ALA B N 1
ATOM 8202 C CA . ALA B 1 421 ? 14.109 -15.391 7.801 1 91.5 421 ALA B CA 1
ATOM 8203 C C . ALA B 1 421 ? 14.859 -14.547 6.773 1 91.5 421 ALA B C 1
ATOM 8205 O O . ALA B 1 421 ? 15.211 -15.039 5.699 1 91.5 421 ALA B O 1
ATOM 8206 N N . SER B 1 422 ? 15.07 -13.344 7.105 1 89.06 422 SER B N 1
ATOM 8207 C CA . SER B 1 422 ? 15.773 -12.422 6.219 1 89.06 422 SER B CA 1
ATOM 8208 C C . SER B 1 422 ? 17.281 -12.531 6.387 1 89.06 422 SER B C 1
ATOM 8210 O O . SER B 1 422 ? 17.766 -13.07 7.391 1 89.06 422 SER B O 1
ATOM 8212 N N . VAL B 1 423 ? 18.016 -12.141 5.371 1 89.19 423 VAL B N 1
ATOM 8213 C CA . VAL B 1 423 ? 19.484 -12.109 5.375 1 89.19 423 VAL B CA 1
ATOM 8214 C C . VAL B 1 423 ? 19.969 -10.773 4.82 1 89.19 423 VAL B C 1
ATOM 8216 O O . VAL B 1 423 ? 19.375 -10.227 3.883 1 89.19 423 VAL B O 1
ATOM 8219 N N . PRO B 1 424 ? 20.938 -10.234 5.508 1 82.06 424 PRO B N 1
ATOM 8220 C CA . PRO B 1 424 ? 21.484 -9.008 4.93 1 82.06 424 PRO B CA 1
ATOM 8221 C C . PRO B 1 424 ? 22.141 -9.242 3.566 1 82.06 424 PRO B C 1
ATOM 8223 O O . PRO B 1 424 ? 22.891 -10.203 3.395 1 82.06 424 PRO B O 1
ATOM 8226 N N . LEU B 1 425 ? 21.75 -8.438 2.609 1 81.56 425 LEU B N 1
ATOM 8227 C CA . LEU B 1 425 ? 22.281 -8.578 1.259 1 81.56 425 LEU B CA 1
ATOM 8228 C C . LEU B 1 425 ? 23.078 -7.336 0.864 1 81.56 425 LEU B C 1
ATOM 8230 O O . LEU B 1 425 ? 22.516 -6.234 0.791 1 81.56 425 LEU B O 1
ATOM 8234 N N . ASP B 1 426 ? 24.328 -7.574 0.672 1 76.94 426 ASP B N 1
ATOM 8235 C CA . ASP B 1 426 ? 25.141 -6.508 0.092 1 76.94 426 ASP B CA 1
ATOM 8236 C C . ASP B 1 426 ? 24.891 -6.387 -1.41 1 76.94 426 ASP B C 1
ATOM 8238 O O . ASP B 1 426 ? 24.25 -7.254 -2.014 1 76.94 426 ASP B O 1
ATOM 8242 N N . ASP B 1 427 ? 25.312 -5.344 -2.094 1 74.75 427 ASP B N 1
ATOM 8243 C CA . ASP B 1 427 ? 25.078 -5.09 -3.512 1 74.75 427 ASP B CA 1
ATOM 8244 C C . ASP B 1 427 ? 25.562 -6.258 -4.367 1 74.75 427 ASP B C 1
ATOM 8246 O O . ASP B 1 427 ? 24.938 -6.602 -5.367 1 74.75 427 ASP B O 1
ATOM 8250 N N . ASP B 1 428 ? 26.625 -6.898 -3.912 1 82.12 428 ASP B N 1
ATOM 8251 C CA . ASP B 1 428 ? 27.188 -7.957 -4.75 1 82.12 428 ASP B CA 1
ATOM 8252 C C . ASP B 1 428 ? 27.031 -9.32 -4.086 1 82.12 428 ASP B C 1
ATOM 8254 O O . ASP B 1 428 ? 27.922 -10.172 -4.18 1 82.12 428 ASP B O 1
ATOM 8258 N N . THR B 1 429 ? 25.875 -9.422 -3.434 1 87.5 429 THR B N 1
ATOM 8259 C CA . THR B 1 429 ? 25.578 -10.734 -2.875 1 87.5 429 THR B CA 1
ATOM 8260 C C . THR B 1 429 ? 24.781 -11.578 -3.871 1 87.5 429 THR B C 1
ATOM 8262 O O . THR B 1 429 ? 23.844 -11.086 -4.5 1 87.5 429 THR B O 1
ATOM 8265 N N . VAL B 1 430 ? 25.219 -12.758 -4.082 1 90.5 430 VAL B N 1
ATOM 8266 C CA . VAL B 1 430 ? 24.5 -13.695 -4.941 1 90.5 430 VAL B CA 1
ATOM 8267 C C . VAL B 1 430 ? 24.016 -14.883 -4.117 1 90.5 430 VAL B C 1
ATOM 8269 O O . VAL B 1 430 ? 24.578 -15.203 -3.068 1 90.5 430 VAL B O 1
ATOM 8272 N N . CYS B 1 431 ? 22.984 -15.5 -4.59 1 92.12 431 CYS B N 1
ATOM 8273 C CA . CYS B 1 431 ? 22.406 -16.609 -3.85 1 92.12 431 CYS B CA 1
ATOM 8274 C C . CYS B 1 431 ? 22.391 -17.875 -4.695 1 92.12 431 CYS B C 1
ATOM 8276 O O . CYS B 1 431 ? 22.141 -17.828 -5.902 1 92.12 431 CYS B O 1
ATOM 8278 N N . VAL B 1 432 ? 22.688 -18.984 -4.043 1 93.62 432 VAL B N 1
ATOM 8279 C CA . VAL B 1 432 ? 22.781 -20.25 -4.746 1 93.62 432 VAL B CA 1
ATOM 8280 C C . VAL B 1 432 ? 22.312 -21.375 -3.826 1 93.62 432 VAL B C 1
ATOM 8282 O O . VAL B 1 432 ? 22.328 -21.25 -2.6 1 93.62 432 VAL B O 1
ATOM 8285 N N . SER B 1 433 ? 21.781 -22.359 -4.395 1 93.06 433 SER B N 1
ATOM 8286 C CA . SER B 1 433 ? 21.359 -23.562 -3.658 1 93.06 433 SER B CA 1
ATOM 8287 C C . SER B 1 433 ? 22.297 -24.734 -3.938 1 93.06 433 SER B C 1
ATOM 8289 O O . SER B 1 433 ? 22.625 -25 -5.094 1 93.06 433 SER B O 1
ATOM 8291 N N . LEU B 1 434 ? 22.797 -25.344 -2.869 1 92.75 434 LEU B N 1
ATOM 8292 C CA . LEU B 1 434 ? 23.609 -26.547 -2.957 1 92.75 434 LEU B CA 1
ATOM 8293 C C . LEU B 1 434 ? 23.031 -27.656 -2.088 1 92.75 434 LEU B C 1
ATOM 8295 O O . LEU B 1 434 ? 22.922 -27.5 -0.868 1 92.75 434 LEU B O 1
ATOM 8299 N N . ASN B 1 435 ? 22.703 -28.734 -2.691 1 85.69 435 ASN B N 1
ATOM 8300 C CA . ASN B 1 435 ? 22.094 -29.875 -1.993 1 85.69 435 ASN B CA 1
ATOM 8301 C C . ASN B 1 435 ? 20.922 -29.438 -1.137 1 85.69 435 ASN B C 1
ATOM 8303 O O . ASN B 1 435 ? 20.859 -29.75 0.054 1 85.69 435 ASN B O 1
ATOM 8307 N N . ASP B 1 436 ? 20.078 -28.594 -1.715 1 85.19 436 ASP B N 1
ATOM 8308 C CA . ASP B 1 436 ? 18.828 -28.141 -1.117 1 85.19 436 ASP B CA 1
ATOM 8309 C C . ASP B 1 436 ? 19.109 -27.25 0.097 1 85.19 436 ASP B C 1
ATOM 8311 O O . ASP B 1 436 ? 18.328 -27.25 1.06 1 85.19 436 ASP B O 1
ATOM 8315 N N . ARG B 1 437 ? 20.266 -26.703 0.101 1 89.88 437 ARG B N 1
ATOM 8316 C CA . ARG B 1 437 ? 20.594 -25.656 1.07 1 89.88 437 ARG B CA 1
ATOM 8317 C C . ARG B 1 437 ? 20.922 -24.344 0.374 1 89.88 437 ARG B C 1
ATOM 8319 O O . ARG B 1 437 ? 21.625 -24.328 -0.635 1 89.88 437 ARG B O 1
ATOM 8326 N N . LEU B 1 438 ? 20.391 -23.344 0.93 1 93.5 438 LEU B N 1
ATOM 8327 C CA . LEU B 1 438 ? 20.547 -22.031 0.326 1 93.5 438 LEU B CA 1
ATOM 8328 C C . LEU B 1 438 ? 21.766 -21.297 0.906 1 93.5 438 LEU B C 1
ATOM 8330 O O . LEU B 1 438 ? 22 -21.359 2.113 1 93.5 438 LEU B O 1
ATOM 8334 N N . TYR B 1 439 ? 22.484 -20.656 0.06 1 94.62 439 TYR B N 1
ATOM 8335 C CA . TYR B 1 439 ? 23.641 -19.875 0.454 1 94.62 439 TYR B CA 1
ATOM 8336 C C . TYR B 1 439 ? 23.562 -18.453 -0.116 1 94.62 439 TYR B C 1
ATOM 8338 O O . TYR B 1 439 ? 23.188 -18.266 -1.277 1 94.62 439 TYR B O 1
ATOM 8346 N N . ALA B 1 440 ? 23.766 -17.531 0.678 1 94.31 440 ALA B N 1
ATOM 8347 C CA . ALA B 1 440 ? 23.984 -16.156 0.241 1 94.31 440 ALA B CA 1
ATOM 8348 C C . ALA B 1 440 ? 25.469 -15.797 0.285 1 94.31 440 ALA B C 1
ATOM 8350 O O . ALA B 1 440 ? 26.047 -15.68 1.365 1 94.31 440 ALA B O 1
ATOM 8351 N N . VAL B 1 441 ? 26.031 -15.602 -0.814 1 93.94 441 VAL B N 1
ATOM 8352 C CA . VAL B 1 441 ? 27.484 -15.398 -0.93 1 93.94 441 VAL B CA 1
ATOM 8353 C C . VAL B 1 441 ? 27.766 -13.938 -1.274 1 93.94 441 VAL B C 1
ATOM 8355 O O . VAL B 1 441 ? 27.469 -13.484 -2.381 1 93.94 441 VAL B O 1
ATOM 8358 N N . GLY B 1 442 ? 28.312 -13.258 -0.342 1 89.62 442 GLY B N 1
ATOM 8359 C CA . GLY B 1 442 ? 28.734 -11.883 -0.553 1 89.62 442 GLY B CA 1
ATOM 8360 C C . GLY B 1 442 ? 30.234 -11.695 -0.422 1 89.62 442 GLY B C 1
ATOM 8361 O O . GLY B 1 442 ? 30.953 -12.625 -0.047 1 89.62 442 GLY B O 1
ATOM 8362 N N . PRO B 1 443 ? 30.656 -10.5 -0.764 1 84 443 PRO B N 1
ATOM 8363 C CA . PRO B 1 443 ? 32.094 -10.234 -0.659 1 84 443 PRO B CA 1
ATOM 8364 C C . PRO B 1 443 ? 32.594 -10.258 0.784 1 84 443 PRO B C 1
ATOM 8366 O O . PRO B 1 443 ? 33.719 -10.68 1.043 1 84 443 PRO B O 1
ATOM 8369 N N . GLU B 1 444 ? 31.688 -9.977 1.743 1 85.81 444 GLU B N 1
ATOM 8370 C CA . GLU B 1 444 ? 32.094 -9.859 3.137 1 85.81 444 GLU B CA 1
ATOM 8371 C C . GLU B 1 444 ? 31.719 -11.102 3.936 1 85.81 444 GLU B C 1
ATOM 8373 O O . GLU B 1 444 ? 32.406 -11.461 4.902 1 85.81 444 GLU B O 1
ATOM 8378 N N . GLN B 1 445 ? 30.609 -11.586 3.555 1 89.31 445 GLN B N 1
ATOM 8379 C CA . GLN B 1 445 ? 30.141 -12.711 4.348 1 89.31 445 GLN B CA 1
ATOM 8380 C C . GLN B 1 445 ? 29.391 -13.719 3.475 1 89.31 445 GLN B C 1
ATOM 8382 O O . GLN B 1 445 ? 28.844 -13.359 2.43 1 89.31 445 GLN B O 1
ATOM 8387 N N . THR B 1 446 ? 29.516 -14.914 3.84 1 92.31 446 THR B N 1
ATOM 8388 C CA . THR B 1 446 ? 28.734 -16.016 3.287 1 92.31 446 THR B CA 1
ATOM 8389 C C . THR B 1 446 ? 27.797 -16.594 4.344 1 92.31 446 THR B C 1
ATOM 8391 O O . THR B 1 446 ? 28.234 -16.938 5.445 1 92.31 446 THR B O 1
ATOM 8394 N N . MET B 1 447 ? 26.531 -16.609 3.957 1 94.75 447 MET B N 1
ATOM 8395 C CA . MET B 1 447 ? 25.531 -17.109 4.891 1 94.75 447 MET B CA 1
ATOM 8396 C C . MET B 1 447 ? 24.844 -18.359 4.34 1 94.75 447 MET B C 1
ATOM 8398 O O . MET B 1 447 ? 24.609 -18.453 3.139 1 94.75 447 MET B O 1
ATOM 8402 N N . GLY B 1 448 ? 24.625 -19.297 5.203 1 94.19 448 GLY B N 1
ATOM 8403 C CA . GLY B 1 448 ? 23.859 -20.484 4.863 1 94.19 448 GLY B CA 1
ATOM 8404 C C . GLY B 1 448 ? 22.5 -20.516 5.547 1 94.19 448 GLY B C 1
ATOM 8405 O O . GLY B 1 448 ? 22.375 -20.156 6.715 1 94.19 448 GLY B O 1
ATOM 8406 N N . TYR B 1 449 ? 21.531 -20.969 4.828 1 93.94 449 TYR B N 1
ATOM 8407 C CA . TYR B 1 449 ? 20.172 -21 5.344 1 93.94 449 TYR B CA 1
ATOM 8408 C C . TYR B 1 449 ? 19.781 -22.406 5.809 1 93.94 449 TYR B C 1
ATOM 8410 O O . TYR B 1 449 ? 20 -23.391 5.086 1 93.94 449 TYR B O 1
ATOM 8418 N N . ASP B 1 450 ? 19.281 -22.438 7 1 86.06 450 ASP B N 1
ATOM 8419 C CA . ASP B 1 450 ? 18.719 -23.672 7.527 1 86.06 450 ASP B CA 1
ATOM 8420 C C . ASP B 1 450 ? 17.188 -23.656 7.465 1 86.06 450 ASP B C 1
ATOM 8422 O O . ASP B 1 450 ? 16.531 -22.984 8.266 1 86.06 450 ASP B O 1
ATOM 8426 N N . HIS B 1 451 ? 16.656 -24.422 6.586 1 83.06 451 HIS B N 1
ATOM 8427 C CA . HIS B 1 451 ? 15.227 -24.406 6.348 1 83.06 451 HIS B CA 1
ATOM 8428 C C . HIS B 1 451 ? 14.461 -24.969 7.547 1 83.06 451 HIS B C 1
ATOM 8430 O O . HIS B 1 451 ? 13.297 -24.625 7.762 1 83.06 451 HIS B O 1
ATOM 8436 N N . ASN B 1 452 ? 15.07 -25.766 8.312 1 81.88 452 ASN B N 1
ATOM 8437 C CA . ASN B 1 452 ? 14.406 -26.344 9.477 1 81.88 452 ASN B CA 1
ATOM 8438 C C . ASN B 1 452 ? 14.227 -25.328 10.594 1 81.88 452 ASN B C 1
ATOM 8440 O O . ASN B 1 452 ? 13.172 -25.281 11.234 1 81.88 452 ASN B O 1
ATOM 8444 N N . THR B 1 453 ? 15.195 -24.516 10.758 1 86.75 453 THR B N 1
ATOM 8445 C CA . THR B 1 453 ? 15.148 -23.547 11.836 1 86.75 453 THR B CA 1
ATOM 8446 C C . THR B 1 453 ? 14.789 -22.156 11.297 1 86.75 453 THR B C 1
ATOM 8448 O O . THR B 1 453 ? 14.602 -21.219 12.062 1 86.75 453 THR B O 1
ATOM 8451 N N . ASP B 1 454 ? 14.609 -22.141 10.031 1 89.69 454 ASP B N 1
ATOM 8452 C CA . ASP B 1 454 ? 14.352 -20.859 9.383 1 89.69 454 ASP B CA 1
ATOM 8453 C C . ASP B 1 454 ? 15.32 -19.781 9.875 1 89.69 454 ASP B C 1
ATOM 8455 O O . ASP B 1 454 ? 14.898 -18.734 10.367 1 89.69 454 ASP B O 1
ATOM 8459 N N . SER B 1 455 ? 16.516 -20.109 9.758 1 92.44 455 SER B N 1
ATOM 8460 C CA . SER B 1 455 ? 17.547 -19.188 10.203 1 92.44 455 SER B CA 1
ATOM 8461 C C . SER B 1 455 ? 18.781 -19.25 9.297 1 92.44 455 SER B C 1
ATOM 8463 O O . SER B 1 455 ? 18.953 -20.219 8.562 1 92.44 455 SER B O 1
ATOM 8465 N N . TRP B 1 456 ? 19.562 -18.219 9.359 1 92.94 456 TRP B N 1
ATOM 8466 C CA . TRP B 1 456 ? 20.797 -18.141 8.586 1 92.94 456 TRP B CA 1
ATOM 8467 C C . TRP B 1 456 ? 22.016 -18.281 9.492 1 92.94 456 TRP B C 1
ATOM 8469 O O . TRP B 1 456 ? 22.047 -17.734 10.594 1 92.94 456 TRP B O 1
ATOM 8479 N N . GLU B 1 457 ? 22.969 -19 9.07 1 93.25 457 GLU B N 1
ATOM 8480 C CA . GLU B 1 457 ? 24.203 -19.219 9.82 1 93.25 457 GLU B CA 1
ATOM 8481 C C . GLU B 1 457 ? 25.422 -18.75 9.016 1 93.25 457 GLU B C 1
ATOM 8483 O O . GLU B 1 457 ? 25.438 -18.891 7.789 1 93.25 457 GLU B O 1
ATOM 8488 N N . HIS B 1 458 ? 26.438 -18.312 9.742 1 94.06 458 HIS B N 1
ATOM 8489 C CA . HIS B 1 458 ? 27.672 -17.875 9.094 1 94.06 458 HIS B CA 1
ATOM 8490 C C . HIS B 1 458 ? 28.484 -19.062 8.578 1 94.06 458 HIS B C 1
ATOM 8492 O O . HIS B 1 458 ? 28.578 -20.078 9.258 1 94.06 458 HIS B O 1
ATOM 8498 N N . ARG B 1 459 ? 29.016 -18.844 7.414 1 94.19 459 ARG B N 1
ATOM 8499 C CA . ARG B 1 459 ? 29.938 -19.797 6.785 1 94.19 459 ARG B CA 1
ATOM 8500 C C . ARG B 1 459 ? 31.25 -19.109 6.414 1 94.19 459 ARG B C 1
ATOM 8502 O O . ARG B 1 459 ? 31.422 -17.906 6.637 1 94.19 459 ARG B O 1
ATOM 8509 N N . ALA B 1 460 ? 32.188 -19.953 5.934 1 92.31 460 ALA B N 1
ATOM 8510 C CA . ALA B 1 460 ? 33.469 -19.375 5.52 1 92.31 460 ALA B CA 1
ATOM 8511 C C . ALA B 1 460 ? 33.25 -18.25 4.504 1 92.31 460 ALA B C 1
ATOM 8513 O O . ALA B 1 460 ? 32.5 -18.406 3.551 1 92.31 460 ALA B O 1
ATOM 8514 N N . SER B 1 461 ? 33.938 -17.172 4.723 1 90.75 461 SER B N 1
ATOM 8515 C CA . SER B 1 461 ? 33.719 -15.969 3.918 1 90.75 461 SER B CA 1
ATOM 8516 C C . SER B 1 461 ? 34.719 -15.891 2.768 1 90.75 461 SER B C 1
ATOM 8518 O O . SER B 1 461 ? 35.75 -16.547 2.805 1 90.75 461 SER B O 1
ATOM 8520 N N . LEU B 1 462 ? 34.344 -15.188 1.726 1 88.75 462 LEU B N 1
ATOM 8521 C CA . LEU B 1 462 ? 35.188 -14.891 0.591 1 88.75 462 LEU B CA 1
ATOM 8522 C C . LEU B 1 462 ? 35.969 -13.602 0.821 1 88.75 462 LEU B C 1
ATOM 8524 O O . LEU B 1 462 ? 36.625 -13.086 -0.099 1 88.75 462 LEU B O 1
ATOM 8528 N N . ARG B 1 463 ? 35.969 -13.141 1.939 1 81.12 463 ARG B N 1
ATOM 8529 C CA . ARG B 1 463 ? 36.594 -11.859 2.252 1 81.12 463 ARG B CA 1
ATOM 8530 C C . ARG B 1 463 ? 38.031 -11.844 1.835 1 81.12 463 ARG B C 1
ATOM 8532 O O . ARG B 1 463 ? 38.812 -12.727 2.217 1 81.12 463 ARG B O 1
ATOM 8539 N N . GLY B 1 464 ? 38.344 -10.891 1.109 1 79.19 464 GLY B N 1
ATOM 8540 C CA . GLY B 1 464 ? 39.75 -10.727 0.674 1 79.19 464 GLY B CA 1
ATOM 8541 C C . GLY B 1 464 ? 40.094 -11.594 -0.515 1 79.19 464 GLY B C 1
ATOM 8542 O O . GLY B 1 464 ? 41.188 -11.477 -1.07 1 79.19 464 GLY B O 1
ATOM 8543 N N . LYS B 1 465 ? 39.281 -12.414 -0.927 1 83.75 465 LYS B N 1
ATOM 8544 C CA . LYS B 1 465 ? 39.562 -13.32 -2.029 1 83.75 465 LYS B CA 1
ATOM 8545 C C . LYS B 1 465 ? 38.875 -12.867 -3.314 1 83.75 465 LYS B C 1
ATOM 8547 O O . LYS B 1 465 ? 39.5 -12.883 -4.387 1 83.75 465 LYS B O 1
ATOM 8552 N N . LEU B 1 466 ? 37.656 -12.555 -3.293 1 86.12 466 LEU B N 1
ATOM 8553 C CA . LEU B 1 466 ? 36.875 -12.055 -4.418 1 86.12 466 LEU B CA 1
ATOM 8554 C C . LEU B 1 466 ? 36.094 -10.82 -4.02 1 86.12 466 LEU B C 1
ATOM 8556 O O . LEU B 1 466 ? 35.5 -10.773 -2.932 1 86.12 466 LEU B O 1
ATOM 8560 N N . ASP B 1 467 ? 36.219 -9.914 -4.895 1 79.88 467 ASP B N 1
ATOM 8561 C CA . ASP B 1 467 ? 35.406 -8.734 -4.68 1 79.88 467 ASP B CA 1
ATOM 8562 C C . ASP B 1 467 ? 34.312 -8.625 -5.746 1 79.88 467 ASP B C 1
ATOM 8564 O O . ASP B 1 467 ? 34.469 -9.156 -6.848 1 79.88 467 ASP B O 1
ATOM 8568 N N . ARG B 1 468 ? 33.156 -8.094 -5.559 1 82.44 468 ARG B N 1
ATOM 8569 C CA . ARG B 1 468 ? 32.062 -7.859 -6.496 1 82.44 468 ARG B CA 1
ATOM 8570 C C . ARG B 1 468 ? 31.625 -9.164 -7.156 1 82.44 468 ARG B C 1
ATOM 8572 O O . ARG B 1 468 ? 31.75 -9.312 -8.375 1 82.44 468 ARG B O 1
ATOM 8579 N N . ILE B 1 469 ? 31.109 -10.047 -6.422 1 87.69 469 ILE B N 1
ATOM 8580 C CA . ILE B 1 469 ? 30.703 -11.367 -6.902 1 87.69 469 ILE B CA 1
ATOM 8581 C C . ILE B 1 469 ? 29.672 -11.211 -8.023 1 87.69 469 ILE B C 1
ATOM 8583 O O . ILE B 1 469 ? 28.672 -10.508 -7.859 1 87.69 469 ILE B O 1
ATOM 8587 N N . ALA B 1 470 ? 29.938 -11.773 -9.125 1 83.25 470 ALA B N 1
ATOM 8588 C CA . ALA B 1 470 ? 29.062 -11.656 -10.297 1 83.25 470 ALA B CA 1
ATOM 8589 C C . ALA B 1 470 ? 28.031 -12.781 -10.336 1 83.25 470 ALA B C 1
ATOM 8591 O O . ALA B 1 470 ? 26.859 -12.547 -10.648 1 83.25 470 ALA B O 1
ATOM 8592 N N . ASN B 1 471 ? 28.531 -14.031 -10.008 1 89.12 471 ASN B N 1
ATOM 8593 C CA . ASN B 1 471 ? 27.656 -15.188 -10.117 1 89.12 471 ASN B CA 1
ATOM 8594 C C . ASN B 1 471 ? 28.125 -16.344 -9.25 1 89.12 471 ASN B C 1
ATOM 8596 O O . ASN B 1 471 ? 29.312 -16.422 -8.914 1 89.12 471 ASN B O 1
ATOM 8600 N N . ALA B 1 472 ? 27.219 -17.156 -8.891 1 92.62 472 ALA B N 1
ATOM 8601 C CA . ALA B 1 472 ? 27.516 -18.359 -8.133 1 92.62 472 ALA B CA 1
ATOM 8602 C C . ALA B 1 472 ? 26.625 -19.516 -8.586 1 92.62 472 ALA B C 1
ATOM 8604 O O . ALA B 1 472 ? 25.438 -19.344 -8.844 1 92.62 472 ALA B O 1
ATOM 8605 N N . VAL B 1 473 ? 27.234 -20.703 -8.805 1 93.88 473 VAL B N 1
ATOM 8606 C CA . VAL B 1 473 ? 26.469 -21.875 -9.188 1 93.88 473 VAL B CA 1
ATOM 8607 C C . VAL B 1 473 ? 26.938 -23.094 -8.383 1 93.88 473 VAL B C 1
ATOM 8609 O O . VAL B 1 473 ? 28.047 -23.094 -7.859 1 93.88 473 VAL B O 1
ATOM 8612 N N . ALA B 1 474 ? 26.062 -23.953 -8.219 1 93.5 474 ALA B N 1
ATOM 8613 C CA . ALA B 1 474 ? 26.391 -25.219 -7.539 1 93.5 474 ALA B CA 1
ATOM 8614 C C . ALA B 1 474 ? 26.609 -26.344 -8.547 1 93.5 474 ALA B C 1
ATOM 8616 O O . ALA B 1 474 ? 25.766 -26.578 -9.414 1 93.5 474 ALA B O 1
ATOM 8617 N N . CYS B 1 475 ? 27.75 -27.016 -8.484 1 92.62 475 CYS B N 1
ATOM 8618 C CA . CYS B 1 475 ? 28.094 -28.125 -9.359 1 92.62 475 CYS B CA 1
ATOM 8619 C C . CYS B 1 475 ? 28.984 -29.125 -8.641 1 92.62 475 CYS B C 1
ATOM 8621 O O . CYS B 1 475 ? 29.984 -28.75 -8.023 1 92.62 475 CYS B O 1
ATOM 8623 N N . GLY B 1 476 ? 28.672 -30.344 -8.695 1 89.19 476 GLY B N 1
ATOM 8624 C CA . GLY B 1 476 ? 29.5 -31.391 -8.109 1 89.19 476 GLY B CA 1
ATOM 8625 C C . GLY B 1 476 ? 29.656 -31.25 -6.609 1 89.19 476 GLY B C 1
ATOM 8626 O O . GLY B 1 476 ? 30.75 -31.469 -6.078 1 89.19 476 GLY B O 1
ATOM 8627 N N . GLY B 1 477 ? 28.734 -30.781 -6.023 1 91.38 477 GLY B N 1
ATOM 8628 C CA . GLY B 1 477 ? 28.766 -30.672 -4.574 1 91.38 477 GLY B CA 1
ATOM 8629 C C . GLY B 1 477 ? 29.531 -29.453 -4.09 1 91.38 477 GLY B C 1
ATOM 8630 O O . GLY B 1 477 ? 29.828 -29.328 -2.898 1 91.38 477 GLY B O 1
ATOM 8631 N N . ARG B 1 478 ? 29.891 -28.609 -4.969 1 94.19 478 ARG B N 1
ATOM 8632 C CA . ARG B 1 478 ? 30.609 -27.391 -4.609 1 94.19 478 ARG B CA 1
ATOM 8633 C C . ARG B 1 478 ? 29.922 -26.156 -5.191 1 94.19 478 ARG B C 1
ATOM 8635 O O . ARG B 1 478 ? 29.078 -26.266 -6.082 1 94.19 478 ARG B O 1
ATOM 8642 N N . ILE B 1 479 ? 30.219 -25.031 -4.602 1 95.69 479 ILE B N 1
ATOM 8643 C CA . ILE B 1 479 ? 29.766 -23.75 -5.145 1 95.69 479 ILE B CA 1
ATOM 8644 C C . ILE B 1 479 ? 30.906 -23.047 -5.859 1 95.69 479 ILE B C 1
ATOM 8646 O O . ILE B 1 479 ? 32 -22.922 -5.309 1 95.69 479 ILE B O 1
ATOM 8650 N N . PHE B 1 480 ? 30.734 -22.672 -7.043 1 94.94 480 PHE B N 1
ATOM 8651 C CA . PHE B 1 480 ? 31.719 -21.938 -7.816 1 94.94 480 PHE B CA 1
ATOM 8652 C C . PHE B 1 480 ? 31.297 -20.469 -7.965 1 94.94 480 PHE B C 1
ATOM 8654 O O . PHE B 1 480 ? 30.109 -20.172 -8.18 1 94.94 480 PHE B O 1
ATOM 8661 N N . CYS B 1 481 ? 32.219 -19.562 -7.785 1 94.12 481 CYS B N 1
ATOM 8662 C CA . CYS B 1 481 ? 31.922 -18.141 -7.859 1 94.12 481 CYS B CA 1
ATOM 8663 C C . CYS B 1 481 ? 32.969 -17.406 -8.688 1 94.12 481 CYS B C 1
ATOM 8665 O O . CYS B 1 481 ? 34.156 -17.781 -8.664 1 94.12 481 CYS B O 1
ATOM 8667 N N . THR B 1 482 ? 32.5 -16.469 -9.367 1 91.62 482 THR B N 1
ATOM 8668 C CA . THR B 1 482 ? 33.375 -15.547 -10.094 1 91.62 482 THR B CA 1
ATOM 8669 C C . THR B 1 482 ? 33.031 -14.102 -9.758 1 91.62 482 THR B C 1
ATOM 8671 O O . THR B 1 482 ? 31.984 -13.812 -9.188 1 91.62 482 THR B O 1
ATOM 8674 N N . ASP B 1 483 ? 33.938 -13.227 -9.961 1 88.25 483 ASP B N 1
ATOM 8675 C CA . ASP B 1 483 ? 33.719 -11.805 -9.758 1 88.25 483 ASP B CA 1
ATOM 8676 C C . ASP B 1 483 ? 33.562 -11.078 -11.094 1 88.25 483 ASP B C 1
ATOM 8678 O O . ASP B 1 483 ? 33.781 -11.656 -12.156 1 88.25 483 ASP B O 1
ATOM 8682 N N . TYR B 1 484 ? 33.156 -9.898 -11.086 1 85.44 484 TYR B N 1
ATOM 8683 C CA . TYR B 1 484 ? 32.906 -9.109 -12.297 1 85.44 484 TYR B CA 1
ATOM 8684 C C . TYR B 1 484 ? 34.25 -8.797 -12.992 1 85.44 484 TYR B C 1
ATOM 8686 O O . TYR B 1 484 ? 34.281 -8.617 -14.211 1 85.44 484 TYR B O 1
ATOM 8694 N N . ASP B 1 485 ? 35.312 -8.805 -12.203 1 83.5 485 ASP B N 1
ATOM 8695 C CA . ASP B 1 485 ? 36.625 -8.484 -12.781 1 83.5 485 ASP B CA 1
ATOM 8696 C C . ASP B 1 485 ? 37.281 -9.719 -13.375 1 83.5 485 ASP B C 1
ATOM 8698 O O . ASP B 1 485 ? 38.312 -9.625 -14.055 1 83.5 485 ASP B O 1
ATOM 8702 N N . LEU B 1 486 ? 36.688 -10.789 -13.18 1 86.88 486 LEU B N 1
ATOM 8703 C CA . LEU B 1 486 ? 37.156 -12.062 -13.711 1 86.88 486 LEU B CA 1
ATOM 8704 C C . LEU B 1 486 ? 38.594 -12.328 -13.289 1 86.88 486 LEU B C 1
ATOM 8706 O O . LEU B 1 486 ? 39.438 -12.641 -14.125 1 86.88 486 LEU B O 1
ATOM 8710 N N . THR B 1 487 ? 38.844 -12.172 -12.016 1 84.94 487 THR B N 1
ATOM 8711 C CA . THR B 1 487 ? 40.156 -12.398 -11.453 1 84.94 487 THR B CA 1
ATOM 8712 C C . THR B 1 487 ? 40.438 -13.891 -11.281 1 84.94 487 THR B C 1
ATOM 8714 O O . THR B 1 487 ? 41.469 -14.391 -11.703 1 84.94 487 THR B O 1
ATOM 8717 N N . LYS B 1 488 ? 39.594 -14.547 -10.656 1 89.94 488 LYS B N 1
ATOM 8718 C CA . LYS B 1 488 ? 39.688 -15.984 -10.406 1 89.94 488 LYS B CA 1
ATOM 8719 C C . LYS B 1 488 ? 38.312 -16.594 -10.109 1 89.94 488 LYS B C 1
ATOM 8721 O O . LYS B 1 488 ? 37.344 -15.859 -9.898 1 89.94 488 LYS B O 1
ATOM 8726 N N . MET B 1 489 ? 38.281 -17.828 -10.242 1 94.06 489 MET B N 1
ATOM 8727 C CA . MET B 1 489 ? 37.094 -18.594 -9.859 1 94.06 489 MET B CA 1
ATOM 8728 C C . MET B 1 489 ? 37.344 -19.344 -8.555 1 94.06 489 MET B C 1
ATOM 8730 O O . MET B 1 489 ? 38.344 -20.047 -8.414 1 94.06 489 MET B O 1
ATOM 8734 N N . MET B 1 490 ? 36.469 -19.141 -7.613 1 94.75 490 MET B N 1
ATOM 8735 C CA . MET B 1 490 ? 36.594 -19.781 -6.305 1 94.75 490 MET B CA 1
ATOM 8736 C C . MET B 1 490 ? 35.594 -20.938 -6.184 1 94.75 490 MET B C 1
ATOM 8738 O O . MET B 1 490 ? 34.562 -20.938 -6.828 1 94.75 490 MET B O 1
ATOM 8742 N N . ALA B 1 491 ? 36 -21.891 -5.441 1 94.75 491 ALA B N 1
ATOM 8743 C CA . ALA B 1 491 ? 35.156 -23.031 -5.16 1 94.75 491 ALA B CA 1
ATOM 8744 C C . ALA B 1 491 ? 34.969 -23.234 -3.658 1 94.75 491 ALA B C 1
ATOM 8746 O O . ALA B 1 491 ? 35.938 -23.172 -2.898 1 94.75 491 ALA B O 1
ATOM 8747 N N . TYR B 1 492 ? 33.781 -23.438 -3.256 1 95.44 492 TYR B N 1
ATOM 8748 C CA . TYR B 1 492 ? 33.438 -23.641 -1.85 1 95.44 492 TYR B CA 1
ATOM 8749 C C . TYR B 1 492 ? 33.062 -25.094 -1.58 1 95.44 492 TYR B C 1
ATOM 8751 O O . TYR B 1 492 ? 32.219 -25.656 -2.281 1 95.44 492 TYR B O 1
ATOM 8759 N N . ASN B 1 493 ? 33.656 -25.641 -0.579 1 93 493 ASN B N 1
ATOM 8760 C CA . ASN B 1 493 ? 33.312 -26.953 -0.083 1 93 493 ASN B CA 1
ATOM 8761 C C . ASN B 1 493 ? 32.5 -26.875 1.209 1 93 493 ASN B C 1
ATOM 8763 O O . ASN B 1 493 ? 33.031 -26.562 2.268 1 93 493 ASN B O 1
ATOM 8767 N N . PRO B 1 494 ? 31.344 -27.234 1.108 1 91.81 494 PRO B N 1
ATOM 8768 C CA . PRO B 1 494 ? 30.484 -27.062 2.289 1 91.81 494 PRO B CA 1
ATOM 8769 C C . PRO B 1 494 ? 30.859 -28.016 3.426 1 91.81 494 PRO B C 1
ATOM 8771 O O . PRO B 1 494 ? 30.625 -27.703 4.598 1 91.81 494 PRO B O 1
ATOM 8774 N N . THR B 1 495 ? 31.359 -29.156 3.115 1 90.38 495 THR B N 1
ATOM 8775 C CA . THR B 1 495 ? 31.75 -30.125 4.141 1 90.38 495 THR B CA 1
ATOM 8776 C C . THR B 1 495 ? 32.938 -29.594 4.949 1 90.38 495 THR B C 1
ATOM 8778 O O . THR B 1 495 ? 32.938 -29.719 6.176 1 90.38 495 THR B O 1
ATOM 8781 N N . ARG B 1 496 ? 33.812 -28.984 4.277 1 92.56 496 ARG B N 1
ATOM 8782 C CA . ARG B 1 496 ? 35 -28.438 4.93 1 92.56 496 ARG B CA 1
ATOM 8783 C C . ARG B 1 496 ? 34.812 -26.984 5.312 1 92.56 496 ARG B C 1
ATOM 8785 O O . ARG B 1 496 ? 35.594 -26.422 6.082 1 92.56 496 ARG B O 1
ATOM 8792 N N . ASP B 1 497 ? 33.812 -26.453 4.836 1 93.69 497 ASP B N 1
ATOM 8793 C CA . ASP B 1 497 ? 33.5 -25.031 5.031 1 93.69 497 ASP B CA 1
ATOM 8794 C C . ASP B 1 497 ? 34.719 -24.156 4.691 1 93.69 497 ASP B C 1
ATOM 8796 O O . ASP B 1 497 ? 35.156 -23.375 5.52 1 93.69 497 ASP B O 1
ATOM 8800 N N . LYS B 1 498 ? 35.125 -24.344 3.549 1 94 498 LYS B N 1
ATOM 8801 C CA . LYS B 1 498 ? 36.312 -23.625 3.098 1 94 498 LYS B CA 1
ATOM 8802 C C . LYS B 1 498 ? 36.219 -23.266 1.619 1 94 498 LYS B C 1
ATOM 8804 O O . LYS B 1 498 ? 35.656 -24.016 0.83 1 94 498 LYS B O 1
ATOM 8809 N N . TRP B 1 499 ? 36.844 -22.094 1.287 1 94.44 499 TRP B N 1
ATOM 8810 C CA . TRP B 1 499 ? 36.969 -21.656 -0.1 1 94.44 499 TRP B CA 1
ATOM 8811 C C . TRP B 1 499 ? 38.344 -21.953 -0.637 1 94.44 499 TRP B C 1
ATOM 8813 O O . TRP B 1 499 ? 39.344 -21.797 0.074 1 94.44 499 TRP B O 1
ATOM 8823 N N . LYS B 1 500 ? 38.406 -22.406 -1.825 1 92.75 500 LYS B N 1
ATOM 8824 C CA . LYS B 1 500 ? 39.656 -22.609 -2.521 1 92.75 500 LYS B CA 1
ATOM 8825 C C . LYS B 1 500 ? 39.594 -22.047 -3.938 1 92.75 500 LYS B C 1
ATOM 8827 O O . LYS B 1 500 ? 38.531 -21.953 -4.539 1 92.75 500 LYS B O 1
ATOM 8832 N N . THR B 1 501 ? 40.812 -21.672 -4.418 1 93.06 501 THR B N 1
ATOM 8833 C CA . THR B 1 501 ? 40.875 -21.219 -5.801 1 93.06 501 THR B CA 1
ATOM 8834 C C . THR B 1 501 ? 40.719 -22.375 -6.77 1 93.06 501 THR B C 1
ATOM 8836 O O . THR B 1 501 ? 41.469 -23.359 -6.703 1 93.06 501 THR B O 1
ATOM 8839 N N . ALA B 1 502 ? 39.75 -22.328 -7.594 1 93.25 502 ALA B N 1
ATOM 8840 C CA . ALA B 1 502 ? 39.531 -23.359 -8.602 1 93.25 502 ALA B CA 1
ATOM 8841 C C . ALA B 1 502 ? 40.406 -23.125 -9.828 1 93.25 502 ALA B C 1
ATOM 8843 O O . ALA B 1 502 ? 41.031 -24.062 -10.336 1 93.25 502 ALA B O 1
ATOM 8844 N N . THR B 1 503 ? 40.469 -21.922 -10.297 1 92.12 503 THR B N 1
ATOM 8845 C CA . THR B 1 503 ? 41.312 -21.562 -11.422 1 92.12 503 THR B CA 1
ATOM 8846 C C . THR B 1 503 ? 41.562 -20.062 -11.461 1 92.12 503 THR B C 1
ATOM 8848 O O . THR B 1 503 ? 40.719 -19.281 -10.977 1 92.12 503 THR B O 1
ATOM 8851 N N . CYS B 1 504 ? 42.688 -19.688 -11.977 1 87.56 504 CYS B N 1
ATOM 8852 C CA . CYS B 1 504 ? 43 -18.266 -12.172 1 87.56 504 CYS B CA 1
ATOM 8853 C C . CYS B 1 504 ? 42.969 -17.906 -13.656 1 87.56 504 CYS B C 1
ATOM 8855 O O . CYS B 1 504 ? 43.156 -16.75 -14.023 1 87.56 504 CYS B O 1
ATOM 8857 N N . GLU B 1 505 ? 42.625 -18.891 -14.414 1 88.81 505 GLU B N 1
ATOM 8858 C CA . GLU B 1 505 ? 42.594 -18.672 -15.852 1 88.81 505 GLU B CA 1
ATOM 8859 C C . GLU B 1 505 ? 41.156 -18.562 -16.344 1 88.81 505 GLU B C 1
ATOM 8861 O O . GLU B 1 505 ? 40.5 -19.578 -16.641 1 88.81 505 GLU B O 1
ATOM 8866 N N . LEU B 1 506 ? 40.719 -17.359 -16.453 1 90.81 506 LEU B N 1
ATOM 8867 C CA . LEU B 1 506 ? 39.375 -17.109 -16.984 1 90.81 506 LEU B CA 1
ATOM 8868 C C . LEU B 1 506 ? 39.469 -16.531 -18.406 1 90.81 506 LEU B C 1
ATOM 8870 O O . LEU B 1 506 ? 40.469 -15.938 -18.781 1 90.81 506 LEU B O 1
ATOM 8874 N N . PRO B 1 507 ? 38.438 -16.828 -19.141 1 87.94 507 PRO B N 1
ATOM 8875 C CA . PRO B 1 507 ? 38.438 -16.281 -20.5 1 87.94 507 PRO B CA 1
ATOM 8876 C C . PRO B 1 507 ? 38.469 -14.758 -20.516 1 87.94 507 PRO B C 1
ATOM 8878 O O . PRO B 1 507 ? 37.969 -14.117 -19.594 1 87.94 507 PRO B O 1
ATOM 8881 N N . ASP B 1 508 ? 39.062 -14.195 -21.594 1 85.19 508 ASP B N 1
ATOM 8882 C CA . ASP B 1 508 ? 39.062 -12.75 -21.797 1 85.19 508 ASP B CA 1
ATOM 8883 C C . ASP B 1 508 ? 37.719 -12.281 -22.344 1 85.19 508 ASP B C 1
ATOM 8885 O O . ASP B 1 508 ? 37.438 -12.414 -23.547 1 85.19 508 ASP B O 1
ATOM 8889 N N . CYS B 1 509 ? 36.906 -11.773 -21.469 1 85.12 509 CYS B N 1
ATOM 8890 C CA . CYS B 1 509 ? 35.562 -11.352 -21.844 1 85.12 509 CYS B CA 1
ATOM 8891 C C . CYS B 1 509 ? 35.094 -10.227 -20.938 1 85.12 509 CYS B C 1
ATOM 8893 O O . CYS B 1 509 ? 35.75 -9.875 -19.969 1 85.12 509 CYS B O 1
ATOM 8895 N N . SER B 1 510 ? 33.969 -9.547 -21.406 1 78.62 510 SER B N 1
ATOM 8896 C CA . SER B 1 510 ? 33.438 -8.445 -20.625 1 78.62 510 SER B CA 1
ATOM 8897 C C . SER B 1 510 ? 32.531 -8.961 -19.5 1 78.62 510 SER B C 1
ATOM 8899 O O . SER B 1 510 ? 32.375 -8.289 -18.484 1 78.62 510 SER B O 1
ATOM 8901 N N . TYR B 1 511 ? 31.938 -10.117 -19.797 1 82.5 511 TYR B N 1
ATOM 8902 C CA . TYR B 1 511 ? 31.062 -10.734 -18.812 1 82.5 511 TYR B CA 1
ATOM 8903 C C . TYR B 1 511 ? 31.094 -12.258 -18.922 1 82.5 511 TYR B C 1
ATOM 8905 O O . TYR B 1 511 ? 31.188 -12.797 -20.016 1 82.5 511 TYR B O 1
ATOM 8913 N N . PHE B 1 512 ? 31.141 -12.93 -17.812 1 86.38 512 PHE B N 1
ATOM 8914 C CA . PHE B 1 512 ? 31.219 -14.383 -17.75 1 86.38 512 PHE B CA 1
ATOM 8915 C C . PHE B 1 512 ? 30.172 -14.93 -16.781 1 86.38 512 PHE B C 1
ATOM 8917 O O . PHE B 1 512 ? 30.188 -14.625 -15.594 1 86.38 512 PHE B O 1
ATOM 8924 N N . HIS B 1 513 ? 29.203 -15.68 -17.328 1 89.19 513 HIS B N 1
ATOM 8925 C CA . HIS B 1 513 ? 28.125 -16.234 -16.5 1 89.19 513 HIS B CA 1
ATOM 8926 C C . HIS B 1 513 ? 28.25 -17.75 -16.406 1 89.19 513 HIS B C 1
ATOM 8928 O O . HIS B 1 513 ? 28.281 -18.438 -17.422 1 89.19 513 HIS B O 1
ATOM 8934 N N . LEU B 1 514 ? 28.266 -18.203 -15.172 1 91.56 514 LEU B N 1
ATOM 8935 C CA . LEU B 1 514 ? 28.359 -19.641 -14.93 1 91.56 514 LEU B CA 1
ATOM 8936 C C . LEU B 1 514 ? 27 -20.312 -15.078 1 91.56 514 LEU B C 1
ATOM 8938 O O . LEU B 1 514 ? 25.984 -19.75 -14.664 1 91.56 514 LEU B O 1
ATOM 8942 N N . VAL B 1 515 ? 26.984 -21.453 -15.727 1 90.44 515 VAL B N 1
ATOM 8943 C CA . VAL B 1 515 ? 25.766 -22.234 -15.883 1 90.44 515 VAL B CA 1
ATOM 8944 C C . VAL B 1 515 ? 26.047 -23.703 -15.648 1 90.44 515 VAL B C 1
ATOM 8946 O O . VAL B 1 515 ? 27.109 -24.219 -16.031 1 90.44 515 VAL B O 1
ATOM 8949 N N . VAL B 1 516 ? 25.125 -24.312 -15 1 89.94 516 VAL B N 1
ATOM 8950 C CA . VAL B 1 516 ? 25.312 -25.734 -14.695 1 89.94 516 VAL B CA 1
ATOM 8951 C C . VAL B 1 516 ? 24.281 -26.562 -15.453 1 89.94 516 VAL B C 1
ATOM 8953 O O . VAL B 1 516 ? 23.094 -26.203 -15.492 1 89.94 516 VAL B O 1
ATOM 8956 N N . SER B 1 517 ? 24.781 -27.562 -16.141 1 86.06 517 SER B N 1
ATOM 8957 C CA . SER B 1 517 ? 23.891 -28.594 -16.656 1 86.06 517 SER B CA 1
ATOM 8958 C C . SER B 1 517 ? 23.516 -29.609 -15.586 1 86.06 517 SER B C 1
ATOM 8960 O O . SER B 1 517 ? 24.391 -30.359 -15.117 1 86.06 517 SER B O 1
ATOM 8962 N N . GLU B 1 518 ? 22.359 -29.672 -15.297 1 78.06 518 GLU B N 1
ATOM 8963 C CA . GLU B 1 518 ? 21.922 -30.578 -14.234 1 78.06 518 GLU B CA 1
ATOM 8964 C C . GLU B 1 518 ? 22 -32.031 -14.688 1 78.06 518 GLU B C 1
ATOM 8966 O O . GLU B 1 518 ? 22.328 -32.938 -13.906 1 78.06 518 GLU B O 1
ATOM 8971 N N . SER B 1 519 ? 21.688 -32.281 -15.898 1 78.94 519 SER B N 1
ATOM 8972 C CA . SER B 1 519 ? 21.656 -33.656 -16.406 1 78.94 519 SER B CA 1
ATOM 8973 C C . SER B 1 519 ? 23.047 -34.25 -16.453 1 78.94 519 SER B C 1
ATOM 8975 O O . SER B 1 519 ? 23.219 -35.438 -16.219 1 78.94 519 SER B O 1
ATOM 8977 N N . ARG B 1 520 ? 24.016 -33.406 -16.625 1 81.5 520 ARG B N 1
ATOM 8978 C CA . ARG B 1 520 ? 25.375 -33.906 -16.781 1 81.5 520 ARG B CA 1
ATOM 8979 C C . ARG B 1 520 ? 26.25 -33.531 -15.578 1 81.5 520 ARG B C 1
ATOM 8981 O O . ARG B 1 520 ? 27.359 -34.031 -15.414 1 81.5 520 ARG B O 1
ATOM 8988 N N . ASP B 1 521 ? 25.688 -32.719 -14.766 1 85.44 521 ASP B N 1
ATOM 8989 C CA . ASP B 1 521 ? 26.453 -32.156 -13.648 1 85.44 521 ASP B CA 1
ATOM 8990 C C . ASP B 1 521 ? 27.781 -31.578 -14.125 1 85.44 521 ASP B C 1
ATOM 8992 O O . ASP B 1 521 ? 28.844 -31.953 -13.633 1 85.44 521 ASP B O 1
ATOM 8996 N N . GLU B 1 522 ? 27.734 -30.812 -15.109 1 89.19 522 GLU B N 1
ATOM 8997 C CA . GLU B 1 522 ? 28.891 -30.141 -15.703 1 89.19 522 GLU B CA 1
ATOM 8998 C C . GLU B 1 522 ? 28.75 -28.609 -15.609 1 89.19 522 GLU B C 1
ATOM 9000 O O . GLU B 1 522 ? 27.641 -28.094 -15.648 1 89.19 522 GLU B O 1
ATOM 9005 N N . LEU B 1 523 ? 29.844 -28.016 -15.477 1 92 523 LEU B N 1
ATOM 9006 C CA . LEU B 1 523 ? 29.891 -26.562 -15.352 1 92 523 LEU B CA 1
ATOM 9007 C C . LEU B 1 523 ? 30.25 -25.922 -16.688 1 92 523 LEU B C 1
ATOM 9009 O O . LEU B 1 523 ? 31.219 -26.312 -17.328 1 92 523 LEU B O 1
ATOM 9013 N N . PHE B 1 524 ? 29.391 -25.016 -17.031 1 88.81 524 PHE B N 1
ATOM 9014 C CA . PHE B 1 524 ? 29.609 -24.25 -18.25 1 88.81 524 PHE B CA 1
ATOM 9015 C C . PHE B 1 524 ? 29.719 -22.766 -17.938 1 88.81 524 PHE B C 1
ATOM 9017 O O . PHE B 1 524 ? 29.406 -22.328 -16.828 1 88.81 524 PHE B O 1
ATOM 9024 N N . GLY B 1 525 ? 30.281 -22.016 -18.828 1 89.56 525 GLY B N 1
ATOM 9025 C CA . GLY B 1 525 ? 30.359 -20.578 -18.75 1 89.56 525 GLY B CA 1
ATOM 9026 C C . GLY B 1 525 ? 30.047 -19.875 -20.047 1 89.56 525 GLY B C 1
ATOM 9027 O O . GLY B 1 525 ? 30.5 -20.312 -21.109 1 89.56 525 GLY B O 1
ATOM 9028 N N . LEU B 1 526 ? 29.219 -18.984 -19.953 1 86.12 526 LEU B N 1
ATOM 9029 C CA . LEU B 1 526 ? 28.891 -18.156 -21.109 1 86.12 526 LEU B CA 1
ATOM 9030 C C . LEU B 1 526 ? 29.625 -16.812 -21.047 1 86.12 526 LEU B C 1
ATOM 9032 O O . LEU B 1 526 ? 29.469 -16.062 -20.078 1 86.12 526 LEU B O 1
ATOM 9036 N N . ALA B 1 527 ? 30.453 -16.531 -22.016 1 85.69 527 ALA B N 1
ATOM 9037 C CA . ALA B 1 527 ? 31.281 -15.32 -22.047 1 85.69 527 ALA B CA 1
ATOM 9038 C C . ALA B 1 527 ? 30.781 -14.352 -23.125 1 85.69 527 ALA B C 1
ATOM 9040 O O . ALA B 1 527 ? 30.406 -14.781 -24.219 1 85.69 527 ALA B O 1
ATOM 9041 N N . SER B 1 528 ? 30.734 -13.07 -22.734 1 79.88 528 SER B N 1
ATOM 9042 C CA . SER B 1 528 ? 30.422 -12.039 -23.703 1 79.88 528 SER B CA 1
ATOM 9043 C C . SER B 1 528 ? 31.703 -11.398 -24.266 1 79.88 528 SER B C 1
ATOM 9045 O O . SER B 1 528 ? 32.625 -11.125 -23.5 1 79.88 528 SER B O 1
ATOM 9047 N N . GLN B 1 529 ? 31.703 -11.289 -25.547 1 73.31 529 GLN B N 1
ATOM 9048 C CA . GLN B 1 529 ? 32.844 -10.617 -26.141 1 73.31 529 GLN B CA 1
ATOM 9049 C C . GLN B 1 529 ? 32.875 -9.133 -25.766 1 73.31 529 GLN B C 1
ATOM 9051 O O . GLN B 1 529 ? 31.828 -8.516 -25.594 1 73.31 529 GLN B O 1
ATOM 9056 N N . PRO B 1 530 ? 34.156 -8.641 -25.469 1 64.06 530 PRO B N 1
ATOM 9057 C CA . PRO B 1 530 ? 34.219 -7.195 -25.234 1 64.06 530 PRO B CA 1
ATOM 9058 C C . PRO B 1 530 ? 33.594 -6.379 -26.344 1 64.06 530 PRO B C 1
ATOM 9060 O O . PRO B 1 530 ? 33.656 -6.758 -27.516 1 64.06 530 PRO B O 1
ATOM 9063 N N . PRO B 1 531 ? 32.781 -5.441 -25.922 1 57.12 531 PRO B N 1
ATOM 9064 C CA . PRO B 1 531 ? 32.062 -4.652 -26.938 1 57.12 531 PRO B CA 1
ATOM 9065 C C . PRO B 1 531 ? 33 -4.051 -27.969 1 57.12 531 PRO B C 1
ATOM 9067 O O . PRO B 1 531 ? 34.094 -3.605 -27.641 1 57.12 531 PRO B O 1
ATOM 9070 N N . ASP B 1 532 ? 32.969 -4.535 -29.188 1 56.16 532 ASP B N 1
ATOM 9071 C CA . ASP B 1 532 ? 33.625 -3.846 -30.312 1 56.16 532 ASP B CA 1
ATOM 9072 C C . ASP B 1 532 ? 32.781 -2.666 -30.781 1 56.16 532 ASP B C 1
ATOM 9074 O O . ASP B 1 532 ? 31.594 -2.832 -31.125 1 56.16 532 ASP B O 1
ATOM 9078 N N . PRO B 1 533 ? 33.281 -1.413 -30.484 1 53.22 533 PRO B N 1
ATOM 9079 C CA . PRO B 1 533 ? 32.531 -0.23 -30.891 1 53.22 533 PRO B CA 1
ATOM 9080 C C . PRO B 1 533 ? 31.922 -0.372 -32.281 1 53.22 533 PRO B C 1
ATOM 9082 O O . PRO B 1 533 ? 30.906 0.25 -32.594 1 53.22 533 PRO B O 1
ATOM 9085 N N . ASP B 1 534 ? 32.531 -1.109 -33.156 1 51.34 534 ASP B N 1
ATOM 9086 C CA . ASP B 1 534 ? 32.094 -1.209 -34.562 1 51.34 534 ASP B CA 1
ATOM 9087 C C . ASP B 1 534 ? 31.062 -2.318 -34.719 1 51.34 534 ASP B C 1
ATOM 9089 O O . ASP B 1 534 ? 30.5 -2.486 -35.812 1 51.34 534 ASP B O 1
ATOM 9093 N N . GLN B 1 535 ? 30.891 -3.096 -33.594 1 50.38 535 GLN B N 1
ATOM 9094 C CA . GLN B 1 535 ? 29.953 -4.211 -33.719 1 50.38 535 GLN B CA 1
ATOM 9095 C C . GLN B 1 535 ? 28.844 -4.133 -32.656 1 50.38 535 GLN B C 1
ATOM 9097 O O . GLN B 1 535 ? 29.109 -4.117 -31.469 1 50.38 535 GLN B O 1
ATOM 9102 N N . LEU B 1 536 ? 27.734 -3.828 -33.125 1 50 536 LEU B N 1
ATOM 9103 C CA . LEU B 1 536 ? 26.562 -3.699 -32.25 1 50 536 LEU B CA 1
ATOM 9104 C C . LEU B 1 536 ? 26.266 -5.016 -31.547 1 50 536 LEU B C 1
ATOM 9106 O O . LEU B 1 536 ? 25.719 -5.023 -30.438 1 50 536 LEU B O 1
ATOM 9110 N N . LEU B 1 537 ? 26.562 -6.094 -32.281 1 53.69 537 LEU B N 1
ATOM 9111 C CA . LEU B 1 537 ? 26.188 -7.395 -31.75 1 53.69 537 LEU B CA 1
ATOM 9112 C C . LEU B 1 537 ? 27.359 -8.055 -31.047 1 53.69 537 LEU B C 1
ATOM 9114 O O . LEU B 1 537 ? 28.5 -7.93 -31.484 1 53.69 537 LEU B O 1
ATOM 9118 N N . VAL B 1 538 ? 27.125 -8.484 -29.766 1 58.03 538 VAL B N 1
ATOM 9119 C CA . VAL B 1 538 ? 28.156 -9.102 -28.953 1 58.03 538 VAL B CA 1
ATOM 9120 C C . VAL B 1 538 ? 28.109 -10.617 -29.109 1 58.03 538 VAL B C 1
ATOM 9122 O O . VAL B 1 538 ? 27.062 -11.234 -28.891 1 58.03 538 VAL B O 1
ATOM 9125 N N . ASN B 1 539 ? 29.094 -11.148 -29.719 1 65.69 539 ASN B N 1
ATOM 9126 C CA . ASN B 1 539 ? 29.25 -12.602 -29.781 1 65.69 539 ASN B CA 1
ATOM 9127 C C . ASN B 1 539 ? 29.438 -13.195 -28.391 1 65.69 539 ASN B C 1
ATOM 9129 O O . ASN B 1 539 ? 30 -12.547 -27.5 1 65.69 539 ASN B O 1
ATOM 9133 N N . LYS B 1 540 ? 28.734 -14.312 -28.188 1 77.94 540 LYS B N 1
ATOM 9134 C CA . LYS B 1 540 ? 28.922 -15.047 -26.953 1 77.94 540 LYS B CA 1
ATOM 9135 C C . LYS B 1 540 ? 29.641 -16.375 -27.203 1 77.94 540 LYS B C 1
ATOM 9137 O O . LYS B 1 540 ? 29.516 -16.953 -28.281 1 77.94 540 LYS B O 1
ATOM 9142 N N . PHE B 1 541 ? 30.453 -16.75 -26.266 1 82.56 541 PHE B N 1
ATOM 9143 C CA . PHE B 1 541 ? 31.203 -18 -26.328 1 82.56 541 PHE B CA 1
ATOM 9144 C C . PHE B 1 541 ? 30.844 -18.906 -25.156 1 82.56 541 PHE B C 1
ATOM 9146 O O . PHE B 1 541 ? 30.719 -18.453 -24.016 1 82.56 541 PHE B O 1
ATOM 9153 N N . LEU B 1 542 ? 30.578 -20.109 -25.531 1 85.44 542 LEU B N 1
ATOM 9154 C CA . LEU B 1 542 ? 30.297 -21.094 -24.5 1 85.44 542 LEU B CA 1
ATOM 9155 C C . LEU B 1 542 ? 31.562 -21.891 -24.156 1 85.44 542 LEU B C 1
ATOM 9157 O O . LEU B 1 542 ? 32.281 -22.344 -25.047 1 85.44 542 LEU B O 1
ATOM 9161 N N . TYR B 1 543 ? 31.828 -21.969 -22.906 1 90 543 TYR B N 1
ATOM 9162 C CA . TYR B 1 543 ? 32.969 -22.719 -22.391 1 90 543 TYR B CA 1
ATOM 9163 C C . TYR B 1 543 ? 32.531 -23.859 -21.5 1 90 543 TYR B C 1
ATOM 9165 O O . TYR B 1 543 ? 31.422 -23.828 -20.938 1 90 543 TYR B O 1
ATOM 9173 N N . ARG B 1 544 ? 33.281 -24.875 -21.469 1 90.56 544 ARG B N 1
ATOM 9174 C CA . ARG B 1 544 ? 33.125 -25.984 -20.531 1 90.56 544 ARG B CA 1
ATOM 9175 C C . ARG B 1 544 ? 34.281 -26.047 -19.547 1 90.56 544 ARG B C 1
ATOM 9177 O O . ARG B 1 544 ? 35.438 -25.859 -19.938 1 90.56 544 ARG B O 1
ATOM 9184 N N . TYR B 1 545 ? 33.969 -26.25 -18.328 1 92.56 545 TYR B N 1
ATOM 9185 C CA . TYR B 1 545 ? 35 -26.328 -17.312 1 92.56 545 TYR B CA 1
ATOM 9186 C C . TYR B 1 545 ? 35.5 -27.766 -17.141 1 92.56 545 TYR B C 1
ATOM 9188 O O . TYR B 1 545 ? 34.688 -28.672 -16.891 1 92.56 545 TYR B O 1
ATOM 9196 N N . ASN B 1 546 ? 36.719 -27.922 -17.328 1 90.06 546 ASN B N 1
ATOM 9197 C CA . ASN B 1 546 ? 37.375 -29.203 -17.047 1 90.06 546 ASN B CA 1
ATOM 9198 C C . ASN B 1 546 ? 37.938 -29.234 -15.625 1 90.06 546 ASN B C 1
ATOM 9200 O O . ASN B 1 546 ? 39 -28.719 -15.367 1 90.06 546 ASN B O 1
ATOM 9204 N N . GLN B 1 547 ? 37.281 -29.906 -14.805 1 84.81 547 GLN B N 1
ATOM 9205 C CA . GLN B 1 547 ? 37.656 -29.922 -13.391 1 84.81 547 GLN B CA 1
ATOM 9206 C C . GLN B 1 547 ? 39 -30.594 -13.172 1 84.81 547 GLN B C 1
ATOM 9208 O O . GLN B 1 547 ? 39.781 -30.188 -12.281 1 84.81 547 GLN B O 1
ATOM 9213 N N . GLY B 1 548 ? 39.219 -31.625 -13.891 1 83.19 548 GLY B N 1
ATOM 9214 C CA . GLY B 1 548 ? 40.5 -32.312 -13.773 1 83.19 548 GLY B CA 1
ATOM 9215 C C . GLY B 1 548 ? 41.688 -31.453 -14.164 1 83.19 548 GLY B C 1
ATOM 9216 O O . GLY B 1 548 ? 42.719 -31.453 -13.469 1 83.19 548 GLY B O 1
ATOM 9217 N N . ALA B 1 549 ? 41.5 -30.625 -15.203 1 88.12 549 ALA B N 1
ATOM 9218 C CA . ALA B 1 549 ? 42.594 -29.797 -15.727 1 88.12 549 ALA B CA 1
ATOM 9219 C C . ALA B 1 549 ? 42.531 -28.391 -15.141 1 88.12 549 ALA B C 1
ATOM 9221 O O . ALA B 1 549 ? 43.469 -27.609 -15.328 1 88.12 549 ALA B O 1
ATOM 9222 N N . HIS B 1 550 ? 41.531 -28.047 -14.406 1 89.88 550 HIS B N 1
ATOM 9223 C CA . HIS B 1 550 ? 41.344 -26.734 -13.805 1 89.88 550 HIS B CA 1
ATOM 9224 C C . HIS B 1 550 ? 41.438 -25.641 -14.859 1 89.88 550 HIS B C 1
ATOM 9226 O O . HIS B 1 550 ? 42.156 -24.641 -14.664 1 89.88 550 HIS B O 1
ATOM 9232 N N . ARG B 1 551 ? 40.781 -25.938 -15.945 1 91.56 551 ARG B N 1
ATOM 9233 C CA . ARG B 1 551 ? 40.812 -24.953 -17.016 1 91.56 551 ARG B CA 1
ATOM 9234 C C . ARG B 1 551 ? 39.5 -24.922 -17.781 1 91.56 551 ARG B C 1
ATOM 9236 O O . ARG B 1 551 ? 38.75 -25.891 -17.75 1 91.56 551 ARG B O 1
ATOM 9243 N N . TRP B 1 552 ? 39.312 -23.812 -18.453 1 93.5 552 TRP B N 1
ATOM 9244 C CA . TRP B 1 552 ? 38.156 -23.656 -19.312 1 93.5 552 TRP B CA 1
ATOM 9245 C C . TRP B 1 552 ? 38.469 -24.016 -20.75 1 93.5 552 TRP B C 1
ATOM 9247 O O . TRP B 1 552 ? 39.5 -23.625 -21.281 1 93.5 552 TRP B O 1
ATOM 9257 N N . GLU B 1 553 ? 37.531 -24.781 -21.281 1 91.56 553 GLU B N 1
ATOM 9258 C CA . GLU B 1 553 ? 37.688 -25.188 -22.672 1 91.56 553 GLU B CA 1
ATOM 9259 C C . GLU B 1 553 ? 36.594 -24.578 -23.547 1 91.56 553 GLU B C 1
ATOM 9261 O O . GLU B 1 553 ? 35.406 -24.688 -23.234 1 91.56 553 GLU B O 1
ATOM 9266 N N . HIS B 1 554 ? 37.031 -23.969 -24.594 1 88.88 554 HIS B N 1
ATOM 9267 C CA . HIS B 1 554 ? 36.094 -23.375 -25.531 1 88.88 554 HIS B CA 1
ATOM 9268 C C . HIS B 1 554 ? 35.281 -24.453 -26.25 1 88.88 554 HIS B C 1
ATOM 9270 O O . HIS B 1 554 ? 35.844 -25.422 -26.75 1 88.88 554 HIS B O 1
ATOM 9276 N N . LEU B 1 555 ? 34.031 -24.312 -26.188 1 82.12 555 LEU B N 1
ATOM 9277 C CA . LEU B 1 555 ? 33.188 -25.312 -26.812 1 82.12 555 LEU B CA 1
ATOM 9278 C C . LEU B 1 555 ? 32.625 -24.797 -28.141 1 82.12 555 LEU B C 1
ATOM 9280 O O . LEU B 1 555 ? 32.75 -25.453 -29.172 1 82.12 555 LEU B O 1
ATOM 9284 N N . LEU B 1 556 ? 31.922 -23.672 -28.078 1 77.38 556 LEU B N 1
ATOM 9285 C CA . LEU B 1 556 ? 31.281 -23.203 -29.297 1 77.38 556 LEU B CA 1
ATOM 9286 C C . LEU B 1 556 ? 31.062 -21.703 -29.25 1 77.38 556 LEU B C 1
ATOM 9288 O O . LEU B 1 556 ? 31.031 -21.109 -28.172 1 77.38 556 LEU B O 1
ATOM 9292 N N . ASP B 1 557 ? 30.906 -21.156 -30.484 1 73.5 557 ASP B N 1
ATOM 9293 C CA . ASP B 1 557 ? 30.547 -19.75 -30.688 1 73.5 557 ASP B CA 1
ATOM 9294 C C . ASP B 1 557 ? 29.047 -19.609 -30.906 1 73.5 557 ASP B C 1
ATOM 9296 O O . ASP B 1 557 ? 28.469 -20.297 -31.75 1 73.5 557 ASP B O 1
ATOM 9300 N N . LEU B 1 558 ? 28.453 -18.938 -29.984 1 71.44 558 LEU B N 1
ATOM 9301 C CA . LEU B 1 558 ? 27.031 -18.672 -30.172 1 71.44 558 LEU B CA 1
ATOM 9302 C C . LEU B 1 558 ? 26.828 -17.484 -31.094 1 71.44 558 LEU B C 1
ATOM 9304 O O . LEU B 1 558 ? 27.484 -16.438 -30.922 1 71.44 558 LEU B O 1
ATOM 9308 N N . PRO B 1 559 ? 26 -17.734 -32.156 1 58.22 559 PRO B N 1
ATOM 9309 C CA . PRO B 1 559 ? 25.828 -16.672 -33.156 1 58.22 559 PRO B CA 1
ATOM 9310 C C . PRO B 1 559 ? 25.25 -15.391 -32.531 1 58.22 559 PRO B C 1
ATOM 9312 O O . PRO B 1 559 ? 24.594 -15.445 -31.5 1 58.22 559 PRO B O 1
ATOM 9315 N N . ASN B 1 560 ? 25.578 -14.211 -33.094 1 53.41 560 ASN B N 1
ATOM 9316 C CA . ASN B 1 560 ? 25.359 -12.812 -32.75 1 53.41 560 ASN B CA 1
ATOM 9317 C C . ASN B 1 560 ? 23.891 -12.523 -32.5 1 53.41 560 ASN B C 1
ATOM 9319 O O . ASN B 1 560 ? 23.531 -11.398 -32.125 1 53.41 560 ASN B O 1
ATOM 9323 N N . ARG B 1 561 ? 23.109 -13.352 -32.938 1 49.34 561 ARG B N 1
ATOM 9324 C CA . ARG B 1 561 ? 21.734 -12.898 -32.938 1 49.34 561 ARG B CA 1
ATOM 9325 C C . ARG B 1 561 ? 21.266 -12.641 -31.5 1 49.34 561 ARG B C 1
ATOM 9327 O O . ARG B 1 561 ? 20.141 -12.156 -31.281 1 49.34 561 ARG B O 1
ATOM 9334 N N . LEU B 1 562 ? 22.016 -13.133 -30.797 1 51.38 562 LEU B N 1
ATOM 9335 C CA . LEU B 1 562 ? 21.453 -13.047 -29.453 1 51.38 562 LEU B CA 1
ATOM 9336 C C . LEU B 1 562 ? 21.578 -11.633 -28.891 1 51.38 562 LEU B C 1
ATOM 9338 O O . LEU B 1 562 ? 22.422 -10.859 -29.344 1 51.38 562 LEU B O 1
ATOM 9342 N N . SER B 1 563 ? 21.688 -11.258 -27.828 1 48.91 563 SER B N 1
ATOM 9343 C CA . SER B 1 563 ? 21.312 -10.125 -26.984 1 48.91 563 SER B CA 1
ATOM 9344 C C . SER B 1 563 ? 22.438 -9.109 -26.891 1 48.91 563 SER B C 1
ATOM 9346 O O . SER B 1 563 ? 23.625 -9.469 -26.984 1 48.91 563 SER B O 1
ATOM 9348 N N . VAL B 1 564 ? 22.016 -7.961 -27.266 1 47.5 564 VAL B N 1
ATOM 9349 C CA . VAL B 1 564 ? 22.391 -6.578 -27 1 47.5 564 VAL B CA 1
ATOM 9350 C C . VAL B 1 564 ? 22.812 -6.43 -25.547 1 47.5 564 VAL B C 1
ATOM 9352 O O . VAL B 1 564 ? 23.297 -5.371 -25.141 1 47.5 564 VAL B O 1
ATOM 9355 N N . PHE B 1 565 ? 22.719 -7.562 -24.75 1 55.69 565 PHE B N 1
ATOM 9356 C CA . PHE B 1 565 ? 22.859 -7.219 -23.344 1 55.69 565 PHE B CA 1
ATOM 9357 C C . PHE B 1 565 ? 24.266 -7.5 -22.844 1 55.69 565 PHE B C 1
ATOM 9359 O O . PHE B 1 565 ? 24.844 -8.555 -23.141 1 55.69 565 PHE B O 1
ATOM 9366 N N . ASP B 1 566 ? 24.734 -6.555 -22.188 1 59.16 566 ASP B N 1
ATOM 9367 C CA . ASP B 1 566 ? 26.047 -6.707 -21.578 1 59.16 566 ASP B CA 1
ATOM 9368 C C . ASP B 1 566 ? 26 -7.715 -20.422 1 59.16 566 ASP B C 1
ATOM 9370 O O . ASP B 1 566 ? 26.953 -8.453 -20.203 1 59.16 566 ASP B O 1
ATOM 9374 N N . THR B 1 567 ? 24.797 -7.855 -19.703 1 63.94 567 THR B N 1
ATOM 9375 C CA . THR B 1 567 ? 24.625 -8.797 -18.609 1 63.94 567 THR B CA 1
ATOM 9376 C C . THR B 1 567 ? 23.391 -9.664 -18.828 1 63.94 567 THR B C 1
ATOM 9378 O O . THR B 1 567 ? 22.453 -9.258 -19.531 1 63.94 567 THR B O 1
ATOM 9381 N N . TYR B 1 568 ? 23.469 -10.93 -18.5 1 72.12 568 TYR B N 1
ATOM 9382 C CA . TYR B 1 568 ? 22.391 -11.883 -18.688 1 72.12 568 TYR B CA 1
ATOM 9383 C C . TYR B 1 568 ? 22.406 -12.953 -17.609 1 72.12 568 TYR B C 1
ATOM 9385 O O . TYR B 1 568 ? 23.391 -13.078 -16.859 1 72.12 568 TYR B O 1
ATOM 9393 N N . THR B 1 569 ? 21.203 -13.547 -17.547 1 77.12 569 THR B N 1
ATOM 9394 C CA . THR B 1 569 ? 21.125 -14.773 -16.766 1 77.12 569 THR B CA 1
ATOM 9395 C C . THR B 1 569 ? 20.938 -15.984 -17.672 1 77.12 569 THR B C 1
ATOM 9397 O O . THR B 1 569 ? 20.188 -15.922 -18.656 1 77.12 569 THR B O 1
ATOM 9400 N N . CYS B 1 570 ? 21.734 -16.938 -17.469 1 79.94 570 CYS B N 1
ATOM 9401 C CA . CYS B 1 570 ? 21.672 -18.156 -18.266 1 79.94 570 CYS B CA 1
ATOM 9402 C C . CYS B 1 570 ? 21.406 -19.375 -17.391 1 79.94 570 CYS B C 1
ATOM 9404 O O . CYS B 1 570 ? 22.016 -19.531 -16.328 1 79.94 570 CYS B O 1
ATOM 9406 N N . LEU B 1 571 ? 20.422 -20.156 -17.828 1 85.94 571 LEU B N 1
ATOM 9407 C CA . LEU B 1 571 ? 20.078 -21.375 -17.109 1 85.94 571 LEU B CA 1
ATOM 9408 C C . LEU B 1 571 ? 19.953 -22.562 -18.078 1 85.94 571 LEU B C 1
ATOM 9410 O O . LEU B 1 571 ? 19.766 -22.359 -19.281 1 85.94 571 LEU B O 1
ATOM 9414 N N . ALA B 1 572 ? 20.219 -23.688 -17.562 1 88.06 572 ALA B N 1
ATOM 9415 C CA . ALA B 1 572 ? 19.984 -24.906 -18.328 1 88.06 572 ALA B CA 1
ATOM 9416 C C . ALA B 1 572 ? 18.656 -25.562 -17.953 1 88.06 572 ALA B C 1
ATOM 9418 O O . ALA B 1 572 ? 18.391 -25.781 -16.766 1 88.06 572 ALA B O 1
ATOM 9419 N N . VAL B 1 573 ? 17.859 -25.812 -18.953 1 88.94 573 VAL B N 1
ATOM 9420 C CA . VAL B 1 573 ? 16.547 -26.375 -18.688 1 88.94 573 VAL B CA 1
ATOM 9421 C C . VAL B 1 573 ? 16.156 -27.328 -19.797 1 88.94 573 VAL B C 1
ATOM 9423 O O . VAL B 1 573 ? 16.531 -27.141 -20.953 1 88.94 573 VAL B O 1
ATOM 9426 N N . ARG B 1 574 ? 15.445 -28.328 -19.375 1 88.75 574 ARG B N 1
ATOM 9427 C CA . ARG B 1 574 ? 14.891 -29.266 -20.359 1 88.75 574 ARG B CA 1
ATOM 9428 C C . ARG B 1 574 ? 13.742 -28.609 -21.125 1 88.75 574 ARG B C 1
ATOM 9430 O O . ARG B 1 574 ? 12.766 -28.156 -20.531 1 88.75 574 ARG B O 1
ATOM 9437 N N . MET B 1 575 ? 13.93 -28.547 -22.422 1 89.81 575 MET B N 1
ATOM 9438 C CA . MET B 1 575 ? 12.938 -27.906 -23.281 1 89.81 575 MET B CA 1
ATOM 9439 C C . MET B 1 575 ? 12.531 -28.828 -24.422 1 89.81 575 MET B C 1
ATOM 9441 O O . MET B 1 575 ? 13.094 -29.906 -24.578 1 89.81 575 MET B O 1
ATOM 9445 N N . TYR B 1 576 ? 11.438 -28.375 -25.078 1 89.62 576 TYR B N 1
ATOM 9446 C CA . TYR B 1 576 ? 10.93 -29.047 -26.266 1 89.62 576 TYR B CA 1
ATOM 9447 C C . TYR B 1 576 ? 11.07 -28.156 -27.5 1 89.62 576 TYR B C 1
ATOM 9449 O O . TYR B 1 576 ? 10.234 -27.281 -27.734 1 89.62 576 TYR B O 1
ATOM 9457 N N . PRO B 1 577 ? 12.008 -28.406 -28.281 1 86.25 577 PRO B N 1
ATOM 9458 C CA . PRO B 1 577 ? 12.32 -27.516 -29.406 1 86.25 577 PRO B CA 1
ATOM 9459 C C . PRO B 1 577 ? 11.117 -27.281 -30.312 1 86.25 577 PRO B C 1
ATOM 9461 O O . PRO B 1 577 ? 10.883 -26.156 -30.75 1 86.25 577 PRO B O 1
ATOM 9464 N N . PRO B 1 578 ? 10.344 -28.328 -30.594 1 82 578 PRO B N 1
ATOM 9465 C CA . PRO B 1 578 ? 9.211 -28.062 -31.5 1 82 578 PRO B CA 1
ATOM 9466 C C . PRO B 1 578 ? 8.211 -27.062 -30.906 1 82 578 PRO B C 1
ATOM 9468 O O . PRO B 1 578 ? 7.398 -26.5 -31.656 1 82 578 PRO B O 1
ATOM 9471 N N . ALA B 1 579 ? 8.266 -26.969 -29.609 1 84.31 579 ALA B N 1
ATOM 9472 C CA . ALA B 1 579 ? 7.336 -26.047 -28.969 1 84.31 579 ALA B CA 1
ATOM 9473 C C . ALA B 1 579 ? 7.887 -24.625 -28.984 1 84.31 579 ALA B C 1
ATOM 9475 O O . ALA B 1 579 ? 7.199 -23.672 -28.594 1 84.31 579 ALA B O 1
ATOM 9476 N N . LEU B 1 580 ? 9.094 -24.438 -29.453 1 84.56 580 LEU B N 1
ATOM 9477 C CA . LEU B 1 580 ? 9.75 -23.141 -29.453 1 84.56 580 LEU B CA 1
ATOM 9478 C C . LEU B 1 580 ? 9.68 -22.5 -30.844 1 84.56 580 LEU B C 1
ATOM 9480 O O . LEU B 1 580 ? 9.359 -23.156 -31.828 1 84.56 580 LEU B O 1
ATOM 9484 N N . GLY B 1 581 ? 9.734 -21.156 -30.844 1 75.25 581 GLY B N 1
ATOM 9485 C CA . GLY B 1 581 ? 9.734 -20.438 -32.094 1 75.25 581 GLY B CA 1
ATOM 9486 C C . GLY B 1 581 ? 11.07 -20.453 -32.812 1 75.25 581 GLY B C 1
ATOM 9487 O O . GLY B 1 581 ? 12.086 -20.844 -32.219 1 75.25 581 GLY B O 1
ATOM 9488 N N . SER B 1 582 ? 10.977 -20.172 -34.156 1 63.25 582 SER B N 1
ATOM 9489 C CA . SER B 1 582 ? 12.203 -20.109 -34.938 1 63.25 582 SER B CA 1
ATOM 9490 C C . SER B 1 582 ? 13.031 -18.875 -34.562 1 63.25 582 SER B C 1
ATOM 9492 O O . SER B 1 582 ? 12.477 -17.844 -34.188 1 63.25 582 SER B O 1
ATOM 9494 N N . GLY B 1 583 ? 14.312 -18.922 -34.344 1 55.28 583 GLY B N 1
ATOM 9495 C CA . GLY B 1 583 ? 15.273 -17.875 -34 1 55.28 583 GLY B CA 1
ATOM 9496 C C . GLY B 1 583 ? 15.227 -16.703 -34.969 1 55.28 583 GLY B C 1
ATOM 9497 O O . GLY B 1 583 ? 15.867 -15.672 -34.719 1 55.28 583 GLY B O 1
ATOM 9498 N N . ASP B 1 584 ? 14.75 -16.797 -36.25 1 49.75 584 ASP B N 1
ATOM 9499 C CA . ASP B 1 584 ? 14.781 -15.734 -37.25 1 49.75 584 ASP B CA 1
ATOM 9500 C C . ASP B 1 584 ? 13.945 -14.531 -36.812 1 49.75 584 ASP B C 1
ATOM 9502 O O . ASP B 1 584 ? 13.977 -13.477 -37.438 1 49.75 584 ASP B O 1
ATOM 9506 N N . GLU B 1 585 ? 13.219 -14.68 -36 1 48.22 585 GLU B N 1
ATOM 9507 C CA . GLU B 1 585 ? 12.312 -13.602 -35.625 1 48.22 585 GLU B CA 1
ATOM 9508 C C . GLU B 1 585 ? 13.023 -12.531 -34.812 1 48.22 585 GLU B C 1
ATOM 9510 O O . GLU B 1 585 ? 12.391 -11.625 -34.281 1 48.22 585 GLU B O 1
ATOM 9515 N N . PHE B 1 586 ? 14.156 -12.688 -34.594 1 45.06 586 PHE B N 1
ATOM 9516 C CA . PHE B 1 586 ? 14.875 -11.578 -34 1 45.06 586 PHE B CA 1
ATOM 9517 C C . PHE B 1 586 ? 15.094 -10.461 -35 1 45.06 586 PHE B C 1
ATOM 9519 O O . PHE B 1 586 ? 15.328 -10.711 -36.188 1 45.06 586 PHE B O 1
ATOM 9526 N N . PRO B 1 587 ? 14.57 -9.297 -34.844 1 38.72 587 PRO B N 1
ATOM 9527 C CA . PRO B 1 587 ? 14.719 -8.234 -35.844 1 38.72 587 PRO B CA 1
ATOM 9528 C C . PRO B 1 587 ? 16.094 -8.227 -36.5 1 38.72 587 PRO B C 1
ATOM 9530 O O . PRO B 1 587 ? 17.094 -8.555 -35.844 1 38.72 587 PRO B O 1
ATOM 9533 N N . ASP B 1 588 ? 16.141 -8.43 -37.812 1 32.59 588 ASP B N 1
ATOM 9534 C CA . ASP B 1 588 ? 17.359 -8.094 -38.531 1 32.59 588 ASP B CA 1
ATOM 9535 C C . ASP B 1 588 ? 17.906 -6.742 -38.062 1 32.59 588 ASP B C 1
ATOM 9537 O O . ASP B 1 588 ? 17.172 -5.75 -38.031 1 32.59 588 ASP B O 1
ATOM 9541 N N . LEU B 1 589 ? 18.734 -6.699 -37.156 1 33.34 589 LEU B N 1
ATOM 9542 C CA . LEU B 1 589 ? 19.312 -5.371 -36.969 1 33.34 589 LEU B CA 1
ATOM 9543 C C . LEU B 1 589 ? 19.609 -4.723 -38.312 1 33.34 589 LEU B C 1
ATOM 9545 O O . LEU B 1 589 ? 20.25 -5.336 -39.188 1 33.34 589 LEU B O 1
ATOM 9549 N N . GLU B 1 590 ? 18.734 -3.936 -38.844 1 30.45 590 GLU B N 1
ATOM 9550 C CA . GLU B 1 590 ? 19.172 -3.139 -39.969 1 30.45 590 GLU B CA 1
ATOM 9551 C C . GLU B 1 590 ? 20.641 -2.727 -39.844 1 30.45 590 GLU B C 1
ATOM 9553 O O . GLU B 1 590 ? 21.078 -2.309 -38.781 1 30.45 590 GLU B O 1
ATOM 9558 N N . GLU B 1 591 ? 21.5 -3.32 -40.562 1 29.34 591 GLU B N 1
ATOM 9559 C CA . GLU B 1 591 ? 22.812 -2.709 -40.75 1 29.34 591 GLU B CA 1
ATOM 9560 C C . GLU B 1 591 ? 22.734 -1.187 -40.656 1 29.34 591 GLU B C 1
ATOM 9562 O O . GLU B 1 591 ? 21.828 -0.578 -41.25 1 29.34 591 GLU B O 1
ATOM 9567 N N . PRO B 1 592 ? 23.219 -0.654 -39.562 1 30.98 592 PRO B N 1
ATOM 9568 C CA . PRO B 1 592 ? 23.219 0.794 -39.75 1 30.98 592 PRO B CA 1
ATOM 9569 C C . PRO B 1 592 ? 23.562 1.176 -41.188 1 30.98 592 PRO B C 1
ATOM 9571 O O . PRO B 1 592 ? 24.5 0.624 -41.781 1 30.98 592 PRO B O 1
ATOM 9574 N N . GLY B 1 593 ? 22.625 1.306 -42.031 1 27.8 593 GLY B N 1
ATOM 9575 C CA . GLY B 1 593 ? 22.984 1.964 -43.25 1 27.8 593 GLY B CA 1
ATOM 9576 C C . GLY B 1 593 ? 24.031 3.045 -43.062 1 27.8 593 GLY B C 1
ATOM 9577 O O . GLY B 1 593 ? 24.062 3.721 -42.031 1 27.8 593 GLY B O 1
ATOM 9578 N N . GLU B 1 594 ? 25.25 2.801 -43.656 1 29.47 594 GLU B N 1
ATOM 9579 C CA . GLU B 1 594 ? 26.25 3.84 -43.875 1 29.47 594 GLU B CA 1
ATOM 9580 C C . GLU B 1 594 ? 25.594 5.199 -44.094 1 29.47 594 GLU B C 1
ATOM 9582 O O . GLU B 1 594 ? 25.172 5.512 -45.219 1 29.47 594 GLU B O 1
ATOM 9587 N N . ASP B 1 595 ? 24.625 5.551 -43.344 1 28.44 595 ASP B N 1
ATOM 9588 C CA . ASP B 1 595 ? 24.391 6.957 -43.656 1 28.44 595 ASP B CA 1
ATOM 9589 C C . ASP B 1 595 ? 25.672 7.773 -43.531 1 28.44 595 ASP B C 1
ATOM 9591 O O . ASP B 1 595 ? 26.172 7.992 -42.406 1 28.44 595 ASP B O 1
ATOM 9595 N N . GLY B 1 596 ? 26.734 7.445 -44.406 1 26.05 596 GLY B N 1
ATOM 9596 C CA . GLY B 1 596 ? 27.766 8.414 -44.719 1 26.05 596 GLY B CA 1
ATOM 9597 C C . GLY B 1 596 ? 27.25 9.844 -44.781 1 26.05 596 GLY B C 1
ATOM 9598 O O . GLY B 1 596 ? 26.625 10.258 -45.75 1 26.05 596 GLY B O 1
ATOM 9599 N N . ASP B 1 597 ? 26.625 10.273 -43.688 1 26.77 597 ASP B N 1
ATOM 9600 C CA . ASP B 1 597 ? 26.641 11.734 -43.781 1 26.77 597 ASP B CA 1
ATOM 9601 C C . ASP B 1 597 ? 28.031 12.25 -44.156 1 26.77 597 ASP B C 1
ATOM 9603 O O . ASP B 1 597 ? 29 12.016 -43.406 1 26.77 597 ASP B O 1
ATOM 9607 N N . GLU B 1 598 ? 28.359 12.273 -45.375 1 26.41 598 GLU B N 1
ATOM 9608 C CA . GLU B 1 598 ? 29.406 13.141 -45.906 1 26.41 598 GLU B CA 1
ATOM 9609 C C . GLU B 1 598 ? 29.484 14.445 -45.125 1 26.41 598 GLU B C 1
ATOM 9611 O O . GLU B 1 598 ? 28.453 15.047 -44.812 1 26.41 598 GLU B O 1
ATOM 9616 N N . PRO B 1 599 ? 30.609 14.516 -44.312 1 26.53 599 PRO B N 1
ATOM 9617 C CA . PRO B 1 599 ? 30.828 15.859 -43.781 1 26.53 599 PRO B CA 1
ATOM 9618 C C . PRO B 1 599 ? 30.438 16.953 -44.75 1 26.53 599 PRO B C 1
ATOM 9620 O O . PRO B 1 599 ? 30.797 16.891 -45.938 1 26.53 599 PRO B O 1
ATOM 9623 N N . VAL B 1 600 ? 29.172 17.266 -44.781 1 24.16 600 VAL B N 1
ATOM 9624 C CA . VAL B 1 600 ? 28.938 18.453 -45.594 1 24.16 600 VAL B CA 1
ATOM 9625 C C . VAL B 1 600 ? 30.047 19.469 -45.344 1 24.16 600 VAL B C 1
ATOM 9627 O O . VAL B 1 600 ? 30.344 19.828 -44.219 1 24.16 600 VAL B O 1
ATOM 9630 N N . ASP B 1 601 ? 31.109 19.297 -46.219 1 21.97 601 ASP B N 1
ATOM 9631 C CA . ASP B 1 601 ? 32.094 20.359 -46.406 1 21.97 601 ASP B CA 1
ATOM 9632 C C . ASP B 1 601 ? 31.453 21.734 -46.344 1 21.97 601 ASP B C 1
ATOM 9634 O O . ASP B 1 601 ? 30.656 22.109 -47.219 1 21.97 601 ASP B O 1
ATOM 9638 N N . ASP B 1 602 ? 30.719 22 -45.219 1 20.53 602 ASP B N 1
ATOM 9639 C CA . ASP B 1 602 ? 30.422 23.422 -45.156 1 20.53 602 ASP B CA 1
ATOM 9640 C C . ASP B 1 602 ? 31.625 24.266 -45.562 1 20.53 602 ASP B C 1
ATOM 9642 O O . ASP B 1 602 ? 32.656 24.266 -44.875 1 20.53 602 ASP B O 1
ATOM 9646 N N . ASP B 1 603 ? 31.938 24.172 -46.875 1 20.41 603 ASP B N 1
ATOM 9647 C CA . ASP B 1 603 ? 32.75 25.156 -47.594 1 20.41 603 ASP B CA 1
ATOM 9648 C C . ASP B 1 603 ? 32.438 26.578 -47.094 1 20.41 603 ASP B C 1
ATOM 9650 O O . ASP B 1 603 ? 31.422 27.141 -47.469 1 20.41 603 ASP B O 1
ATOM 9654 N N . ASN B 1 604 ? 32.312 26.719 -45.75 1 19.58 604 ASN B N 1
ATOM 9655 C CA . ASN B 1 604 ? 32.469 28.141 -45.469 1 19.58 604 ASN B CA 1
ATOM 9656 C C . ASN B 1 604 ? 33.656 28.734 -46.25 1 19.58 604 ASN B C 1
ATOM 9658 O O . ASN B 1 604 ? 34.781 28.281 -46.125 1 19.58 604 ASN B O 1
ATOM 9662 N N . ASP B 1 605 ? 33.344 29.062 -47.531 1 18.36 605 ASP B N 1
ATOM 9663 C CA . ASP B 1 605 ? 34.062 30 -48.375 1 18.36 605 ASP B CA 1
ATOM 9664 C C . ASP B 1 605 ? 34.625 31.156 -47.562 1 18.36 605 ASP B C 1
ATOM 9666 O O . ASP B 1 605 ? 33.875 31.891 -46.906 1 18.36 605 ASP B O 1
ATOM 9670 N N . ASP B 1 606 ? 35.781 30.781 -46.812 1 19.52 606 ASP B N 1
ATOM 9671 C CA . ASP B 1 606 ? 36.656 31.875 -46.375 1 19.52 606 ASP B CA 1
ATOM 9672 C C . ASP B 1 606 ? 36.812 32.938 -47.469 1 19.52 606 ASP B C 1
ATOM 9674 O O . ASP B 1 606 ? 37.344 32.688 -48.531 1 19.52 606 ASP B O 1
ATOM 9678 N N . ASP B 1 607 ? 35.656 33.594 -47.781 1 18.23 607 ASP B N 1
ATOM 9679 C CA . ASP B 1 607 ? 35.906 34.75 -48.625 1 18.23 607 ASP B CA 1
ATOM 9680 C C . ASP B 1 607 ? 37.156 35.5 -48.156 1 18.23 607 ASP B C 1
ATOM 9682 O O . ASP B 1 607 ? 37.219 35.938 -47 1 18.23 607 ASP B O 1
ATOM 9686 N N . GLN B 1 608 ? 38.375 34.969 -48.625 1 16.98 608 GLN B N 1
ATOM 9687 C CA . GLN B 1 608 ? 39.656 35.688 -48.719 1 16.98 608 GLN B CA 1
ATOM 9688 C C . GLN B 1 608 ? 39.406 37.125 -49.156 1 16.98 608 GLN B C 1
ATOM 9690 O O . GLN B 1 608 ? 38.906 37.375 -50.25 1 16.98 608 GLN B O 1
ATOM 9695 N N . ASN B 1 609 ? 38.812 37.938 -48.219 1 17.05 609 ASN B N 1
ATOM 9696 C CA . ASN B 1 609 ? 39 39.375 -48.531 1 17.05 609 ASN B CA 1
ATOM 9697 C C . ASN B 1 609 ? 40.438 39.688 -48.844 1 17.05 609 ASN B C 1
ATOM 9699 O O . ASN B 1 609 ? 41.312 39.531 -48 1 17.05 609 ASN B O 1
ATOM 9703 N N . GLU B 1 610 ? 41.031 39.281 -50.094 1 16.25 610 GLU B N 1
ATOM 9704 C CA . GLU B 1 610 ? 42.188 39.875 -50.781 1 16.25 610 GLU B CA 1
ATOM 9705 C C . GLU B 1 610 ? 42.156 41.406 -50.688 1 16.25 610 GLU B C 1
ATOM 9707 O O . GLU B 1 610 ? 41.25 42.031 -51.25 1 16.25 610 GLU B O 1
ATOM 9712 N N . GLY B 1 611 ? 42.375 42.031 -49.5 1 16.28 611 GLY B N 1
ATOM 9713 C CA . GLY B 1 611 ? 42.844 43.406 -49.594 1 16.28 611 GLY B CA 1
ATOM 9714 C C . GLY B 1 611 ? 44.094 43.531 -50.5 1 16.28 611 GLY B C 1
ATOM 9715 O O . GLY B 1 611 ? 45.062 42.781 -50.312 1 16.28 611 GLY B O 1
ATOM 9716 N N . GLN B 1 612 ? 44.031 43.812 -51.812 1 15.69 612 GLN B N 1
ATOM 9717 C CA . GLN B 1 612 ? 44.938 44.438 -52.781 1 15.69 612 GLN B CA 1
ATOM 9718 C C . GLN B 1 612 ? 45.625 45.656 -52.188 1 15.69 612 GLN B C 1
ATOM 9720 O O . GLN B 1 612 ? 44.938 46.656 -51.844 1 15.69 612 GLN B O 1
ATOM 9725 N N . THR B 1 613 ? 46.719 45.531 -51.281 1 17.08 613 THR B N 1
ATOM 9726 C CA . THR B 1 613 ? 47.656 46.656 -51.156 1 17.08 613 THR B CA 1
ATOM 9727 C C . THR B 1 613 ? 48.094 47.094 -52.531 1 17.08 613 THR B C 1
ATOM 9729 O O . THR B 1 613 ? 48 46.344 -53.5 1 17.08 613 THR B O 1
ATOM 9732 N N . GLY B 1 614 ? 48.531 48.594 -52.719 1 16.83 614 GLY B N 1
ATOM 9733 C CA . GLY B 1 614 ? 49.25 49.562 -53.5 1 16.83 614 GLY B CA 1
ATOM 9734 C C . GLY B 1 614 ? 50.719 49.219 -53.719 1 16.83 614 GLY B C 1
ATOM 9735 O O . GLY B 1 614 ? 51.344 48.625 -52.844 1 16.83 614 GLY B O 1
ATOM 9736 N N . THR B 1 615 ? 51.344 48.844 -54.75 1 15.01 615 THR B N 1
ATOM 9737 C CA . THR B 1 615 ? 52.625 49.375 -55.25 1 15.01 615 THR B CA 1
ATOM 9738 C C . THR B 1 615 ? 52.531 50.844 -55.562 1 15.01 615 THR B C 1
ATOM 9740 O O . THR B 1 615 ? 51.781 51.25 -56.469 1 15.01 615 THR B O 1
ATOM 9743 N N . GLU B 1 616 ? 52.219 52.125 -55.125 1 17.86 616 GLU B N 1
ATOM 9744 C CA . GLU B 1 616 ? 53.281 53 -55.594 1 17.86 616 GLU B CA 1
ATOM 9745 C C . GLU B 1 616 ? 54.656 52.5 -55.125 1 17.86 616 GLU B C 1
ATOM 9747 O O . GLU B 1 616 ? 54.719 51.719 -54.156 1 17.86 616 GLU B O 1
ATOM 9752 N N . ASP B 1 617 ? 55.531 53.219 -55.438 1 16.31 617 ASP B N 1
ATOM 9753 C CA . ASP B 1 617 ? 56.312 54.438 -55.719 1 16.31 617 ASP B CA 1
ATOM 9754 C C . ASP B 1 617 ? 56.469 55.281 -54.469 1 16.31 617 ASP B C 1
ATOM 9756 O O . ASP B 1 617 ? 55.5 55.719 -53.844 1 16.31 617 ASP B O 1
ATOM 9760 N N . GLY B 1 618 ? 56.594 56.25 -53.906 1 19.48 618 GLY B N 1
ATOM 9761 C CA . GLY B 1 618 ? 57.938 56.75 -53.688 1 19.48 618 GLY B CA 1
ATOM 9762 C C . GLY B 1 618 ? 58.75 55.938 -52.719 1 19.48 618 GLY B C 1
ATOM 9763 O O . GLY B 1 618 ? 59.75 55.281 -53.094 1 19.48 618 GLY B O 1
ATOM 9764 N N . GLN B 1 619 ? 58.906 56.562 -51.594 1 18.42 619 GLN B N 1
ATOM 9765 C CA . GLN B 1 619 ? 59.906 57.406 -50.906 1 18.42 619 GLN B CA 1
ATOM 9766 C C . GLN B 1 619 ? 60.531 56.656 -49.719 1 18.42 619 GLN B C 1
ATOM 9768 O O . GLN B 1 619 ? 59.906 55.781 -49.156 1 18.42 619 GLN B O 1
ATOM 9773 N N . MET B 1 620 ? 60.844 57.219 -48.562 1 20.08 620 MET B N 1
ATOM 9774 C CA . MET B 1 620 ? 62.125 57.156 -47.938 1 20.08 620 MET B CA 1
ATOM 9775 C C . MET B 1 620 ? 62.375 55.781 -47.344 1 20.08 620 MET B C 1
ATOM 9777 O O . MET B 1 620 ? 61.438 55 -47.156 1 20.08 620 MET B O 1
ATOM 9781 N N . ILE B 1 621 ? 63.562 55.625 -46.531 1 18.5 621 ILE B N 1
ATOM 9782 C CA . ILE B 1 621 ? 64.5 54.875 -45.719 1 18.5 621 ILE B CA 1
ATOM 9783 C C . ILE B 1 621 ? 63.75 54.156 -44.594 1 18.5 621 ILE B C 1
ATOM 9785 O O . ILE B 1 621 ? 62.781 54.688 -44.031 1 18.5 621 ILE B O 1
#

pLDDT: mean 79.41, std 21.5, range [15.01, 97.94]

InterPro domains:
  IPR000210 BTB/POZ domain [PF00651] (30-138)
  IPR000210 BTB/POZ domain [PS50097] (40-106)
  IPR000210 BTB/POZ domain [SM00225] (40-139)
  IPR011333 SKP1/BTB/POZ domain superfamily [G3DSA:3.30.710.10] (8-140)
  IPR011333 SKP1/BTB/POZ domain superfamily [SSF54695] (14-138)
  IPR011705 BTB/Kelch-associated [PF07707] (145-240)
  IPR011705 BTB/Kelch-associated [SM00875] (144-245)
  IPR015915 Kelch-type beta-propeller [G3DSA:2.120.10.80] (267-522)
  IPR015915 Kelch-type beta-propeller [SSF117281] (339-566)

Radius of gyration: 41.19 Å; Cα contacts (8 Å, |Δi|>4): 2275; chains: 2; bounding box: 130×120×107 Å

Nearest PDB structures (foldseek):
  8h37-assembly1_P  TM=7.143E-01  e=1.956E-36  Homo sapiens
  8h33-assembly1_B  TM=7.076E-01  e=5.747E-36  Homo sapiens
  8h37-assembly1_A  TM=7.036E-01  e=1.629E-33  Homo sapiens
  4ap2-assembly1_A  TM=7.123E-01  e=6.114E-14  Homo sapiens
  2z8h-assembly1_A-2  TM=8.060E-01  e=2.192E-07  Mus musculus

Foldseek 3Di:
DDPDDPDCPPPVPDDDDDDPCVVVVVLVVQVVCLVVVHPFQAWEAEPNDIRTDHLVLLLVQFVLSVVVCVVPDPDSYDYDHDPLDDPVLVVQVRVCSSNVDGDDDLVCLVVLLSNLLVCVVRVRPVSNVLSLLLNLLQDDLACLLVQLVSCVVSVVPVSVVSSLLVCQQCVLSSLVDCSLLPDDLVRLLVSLLDLAHQDQALLSSVVSVVVSCVVPVVPCLVCVLVSLVSRQCCRDDPVSLVVVCPDPSDDPVVVVVSVVRNPPPPPVDPDPDPDSSPRHRLNNQKDKKKWWWFAQPPPDALVCQQVVVPPPLPQQPGWTWIADPVVRAIFGADDAPDSQRGWAWEAPPQKIWIWTRYVAIFTWTADQQQRYIDTQPEGEPDRAAWDHWEDAPNKIWTAGPDQAQGIWIADSSSSYIDGFHDDDADPQWDWEDFPRWIWIAAQAFIWIADPVVRDIDTFDHCHPPEHRWDEWYYFPQWIWTAHQVRQFIWIAHPVVRDIDTLARDDDPANDKYWEADPVVRWIKIKGWHDDDPQDQFTKIWMWTADSVVSDIHTDDIRDRLGHSHSDIDMYIGIHRRVSTHHSVPRPPPPPPPCPPPPPPPPPPPPPPPPPPDDDDDDDDD/DDPPDPDCPPPVPDDDDDDPCVVVVVLVVQVVCLVVVHPFQAWEAEPRDIRTDHLVLLLVQFVLSVVVCVVPDPDSYHYDHDPLDDPVLVVQVRVCSSNVDGDDDLVCLVVLLSNLLVCVVRVRPVSNVLSLLLNLLQDDLACLLVQLVSCVVSVVPVSNVSSLLVCQQCVLSSLVDCSLLPDDLVRLLVSLLDLAHQDQALLSSVVSVVVSCVVPVVPCLVCVLVSLVSRQLCRDDPVSLVVVCPDPSDDPVVVVVSVVRNPPPPPVDPDPDPDSSNRHRLNNQKDKKKWWWFAQPPPDALVCQQVVVPPPLPQQPGWTWIADPVVRAIFGADDAPDSQRGWAWEADPQKIWIWTRYVAIFTWTADQQQSDIDTQPEGEPDRAAWDHWEDAPNKIWTAGDDQQQGIWIADSSSSYIDGFHDDDADPQWDWEDFPRWIWIAAQAFIWIADPVVRDIDTFDHCHPPEHRWDEWYDFPQWIWTAHQVRQFIWIAHPVVRDIDTLARDDDPANGKYWEADPVVRWIKIKGWHDDDPLDQFTKIWMWTADSVVSDIDTDDIRDRLDHSHSDIDMYIGIHRRVSTHHSVPRPPPPPPPCPPPPPPPPCPVPVPPPPPDDPDDDDDD

Sequence (1242 aa):
MASVAADEFVDAQSVTYSNSKHFSGFFSVLKDLQTNNQFQDVTLEVCGRLFPCHQLVLAGVSPFFRTLLAVGLEEERVSLQEPCLDPSSIQSIIQYAYSGQLELSTDDLEGIQRLAVAAKFLQVDFVHERCTSLLESQLDINNVVQIYLFAASNDFENLRVSSKAFICRCFPRVSATEGLKELSPDQFLDVIGSDQLDVASEIMVWEAAAKWVASDDSTRTIHLPAILQKIRFSLLTQDDIGVIKGHKLIRESHMEQIAARIQPNVSEGDSERPQEDSRKRYGMTAEEMLLIFGACNTDSSWEDLAEGRVSSAEELDGTLACYSPLTRDVHSMVKPGDTCPAAVVATPSSDIYAIYTTSAPRFLRYDHFGSCWVERAAPLMWPRHPRELVCSHSCLYLFSDDDDMTVQQYQPKVNQWFKVASVPLDDDTVCVSLNDRLYAVGPEQTMGYDHNTDSWEHRASLRGKLDRIANAVACGGRIFCTDYDLTKMMAYNPTRDKWKTATCELPDCSYFHLVVSESRDELFGLASQPPDPDQLLVNKFLYRYNQGAHRWEHLLDLPNRLSVFDTYTCLAVRMYPPALGSGDEFPDLEEPGEDGDEPVDDDNDDDQNEGQTGTEDGQMIMASVAADEFVDAQSVTYSNSKHFSGFFSVLKDLQTNNQFQDVTLEVCGRLFPCHQLVLAGVSPFFRTLLAVGLEEERVSLQEPCLDPSSIQSIIQYAYSGQLELSTDDLEGIQRLAVAAKFLQVDFVHERCTSLLESQLDINNVVQIYLFAASNDFENLRVSSKAFICRCFPRVSATEGLKELSPDQFLDVIGSDQLDVASEIMVWEAAAKWVASDDSTRTIHLPAILQKIRFSLLTQDDIGVIKGHKLIRESHMEQIAARIQPNVSEGDSERPQEDSRKRYGMTAEEMLLIFGACNTDSSWEDLAEGRVSSAEELDGTLACYSPLTRDVHSMVKPGDTCPAAVVATPSSDIYAIYTTSAPRFLRYDHFGSCWVERAAPLMWPRHPRELVCSHSCLYLFSDDDDMTVQQYQPKVNQWFKVASVPLDDDTVCVSLNDRLYAVGPEQTMGYDHNTDSWEHRASLRGKLDRIANAVACGGRIFCTDYDLTKMMAYNPTRDKWKTATCELPDCSYFHLVVSESRDELFGLASQPPDPDQLLVNKFLYRYNQGAHRWEHLLDLPNRLSVFDTYTCLAVRMYPPALGSGDEFPDLEEPGEDGDEPVDDDNDDDQNEGQTGTEDGQMI

Organism: Branchiostoma lanceolatum (NCBI:txid7740)